Protein AF-0000000083163927 (afdb_homodimer)

Solvent-accessible surface area (backbone atoms only — not comparable to full-atom values): 50917 Å² total; per-residue (Å²): 125,83,74,79,73,72,79,78,76,80,74,76,76,68,68,80,69,87,66,72,46,50,70,82,37,63,66,56,54,50,50,51,51,50,47,44,51,51,42,50,50,48,50,71,71,53,66,42,72,62,49,43,54,48,44,69,64,36,85,58,86,59,86,67,68,75,92,63,55,67,58,75,69,40,95,53,58,53,73,56,50,52,49,21,48,51,41,21,47,73,53,48,18,50,40,69,23,40,57,32,80,82,24,39,57,28,38,50,44,59,57,54,18,76,80,28,66,23,35,36,25,27,51,35,14,37,24,33,41,38,51,32,41,38,70,66,47,82,86,67,58,61,23,60,53,28,40,50,53,11,53,66,33,41,60,62,31,55,76,66,62,44,56,53,51,63,57,26,48,44,50,45,28,52,40,49,55,44,36,33,71,62,87,62,38,62,76,52,45,47,44,48,37,48,46,32,62,46,40,70,52,23,60,75,63,48,71,58,62,15,53,50,40,50,50,49,48,53,53,42,45,50,38,29,59,72,43,70,38,74,41,64,62,84,56,56,74,76,56,44,42,80,74,75,64,88,82,58,77,58,78,45,73,66,47,44,52,52,50,52,50,48,53,38,54,58,44,27,73,74,35,63,32,40,45,22,50,42,26,54,52,51,28,44,50,38,48,43,51,48,16,50,49,47,37,29,73,74,65,68,45,80,68,78,88,53,86,62,56,67,64,56,54,50,51,52,54,52,51,48,51,53,48,53,65,69,66,53,55,77,65,51,43,64,76,41,76,42,72,63,51,92,88,43,83,40,30,44,36,34,57,53,32,66,27,26,50,48,22,53,35,33,45,34,43,27,51,36,57,44,60,75,67,55,48,90,82,62,82,64,76,72,91,40,71,82,70,35,53,63,54,30,23,34,47,40,49,9,35,54,74,52,43,85,50,63,30,44,46,62,67,36,53,60,52,45,49,63,26,50,73,70,54,80,51,65,70,56,48,50,53,53,48,51,48,33,50,48,44,24,58,73,60,22,40,76,32,56,72,55,47,44,54,47,29,52,73,72,70,44,56,86,55,49,68,66,71,73,102,136,79,81,79,77,73,80,77,78,79,74,77,74,68,70,79,68,85,66,71,47,50,69,79,37,65,67,56,52,51,50,49,51,50,47,44,52,49,42,51,52,47,48,72,72,53,66,43,70,62,49,41,54,48,44,70,65,37,83,59,88,56,82,67,69,75,90,64,55,66,58,76,69,42,95,54,61,54,73,58,50,52,50,21,48,50,41,21,48,73,52,50,18,50,41,69,24,38,58,33,81,81,25,39,57,27,38,49,44,58,58,54,18,75,80,27,65,24,34,37,26,26,51,35,12,36,26,32,42,37,50,31,42,38,68,65,47,80,87,66,57,61,22,59,54,27,41,51,53,12,53,66,33,41,60,61,32,54,75,66,62,43,55,54,50,63,58,26,49,44,50,44,28,51,40,49,55,45,36,32,73,62,90,62,37,63,76,53,45,48,44,46,38,50,45,31,60,46,40,70,53,21,60,75,63,48,72,59,62,15,53,50,41,50,50,51,47,52,50,42,46,51,38,29,59,72,42,69,37,73,42,65,61,85,57,56,74,76,56,44,42,81,75,76,62,87,82,58,78,59,78,45,72,64,47,45,51,51,49,52,50,48,51,37,53,58,43,26,74,74,34,66,33,41,44,21,51,42,26,53,52,51,28,44,50,38,47,41,51,47,17,50,49,46,38,28,73,75,67,68,44,81,67,78,88,52,88,62,57,67,65,57,54,52,51,52,54,52,49,50,52,52,48,51,66,69,66,54,54,76,65,51,41,64,76,41,75,42,73,61,52,89,88,45,82,40,31,42,38,34,56,55,31,64,28,27,51,47,22,55,36,32,44,33,43,25,50,35,56,46,61,75,67,54,49,90,82,61,82,63,76,73,92,40,73,82,70,34,54,62,55,30,25,34,44,38,50,9,36,54,74,53,42,84,49,63,30,45,46,62,67,34,52,60,51,44,48,63,27,49,73,69,54,82,50,64,69,55,48,51,54,52,48,50,48,34,51,48,43,23,58,73,59,22,40,77,32,56,72,57,47,44,54,48,30,54,73,75,69,46,56,88,56,49,67,65,71,74,103

Sequence (938 aa):
MHKITQPIGEETFLSPGTDISYTANPRFLELQEELRSALFTAVADSTPKQYLVEALSGPGPTSSPQDVDLFARSPVPKARLIHYLKNWITECAPYLDKFDEARHFGVHIPILAQDSPALFYAILAFSARQTERKAGLRNCHDSLELYQESIRWITPGLQAKDPNVLVTACILAVMELMSVSPQDWRRHVEGCAALFDCFDVNGFSGGHLQAVFWCYVRMELCGVIVSNGAERTVLPLDKWAPAAPAGSGSGTSEDNDERVRGLFLEQSRLTPDMHANWAVYLCAKACDLVCRRTRHLELAEYDTTDPRPFPEQWNRLWDELQYWLEQRPLSMLAVKTNSMRGDQMFPEILFTHRAAISSNQLYHTACMLLLEIKPPTALLALSGHLSSPLWHARRICGISLTNPHSGNLINAIQPLYLAGKLLSHRREQIAVAKLFKFIEETTGWGALWRLRDLEAVWGYETNEILSAIMHKITQPIGEETFLSPGTDISYTANPRFLELQEELRSALFTAVADSTPKQYLVEALSGPGPTSSPQDVDLFARSPVPKARLIHYLKNWITECAPYLDKFDEARHFGVHIPILAQDSPALFYAILAFSARQTERKAGLRNCHDSLELYQESIRWITPGLQAKDPNVLVTACILAVMELMSVSPQDWRRHVEGCAALFDCFDVNGFSGGHLQAVFWCYVRMELCGVIVSNGAERTVLPLDKWAPAAPAGSGSGTSEDNDERVRGLFLEQSRLTPDMHANWAVYLCAKACDLVCRRTRHLELAEYDTTDPRPFPEQWNRLWDELQYWLEQRPLSMLAVKTNSMRGDQMFPEILFTHRAAISSNQLYHTACMLLLEIKPPTALLALSGHLSSPLWHARRICGISLTNPHSGNLINAIQPLYLAGKLLSHRREQIAVAKLFKFIEETTGWGALWRLRDLEAVWGYETNEILSAI

Organism: NCBI:txid41062

Radius of gyration: 30.21 Å; Cα contacts (8 Å, |Δi|>4): 1248; chains: 2; bounding box: 66×120×96 Å

Foldseek 3Di:
DPPPPDPDDPPPPPPPDLQLFCAPPVLVVVLLVLLLVLLVVLLVPDQQAPLLCCLVVDPDPPDQPDPDPLLVPAPDHNVVLVVLLVQLQPFVLLLLCLLPPVSCSNPVQCVLCVRQSLSSLLSSLLSVSQVCLLVVPRPDCRSVRSSNRSSVRLNVCSVVSPSCSLVSLLSNLVSNQLRHPLQPSCSSLLSSLSVCVNNLQACPSDDVSNSSRLSSLLSQLLSLLVCVLQDAGNNDLLSNDDDDPDPPPCPAPVSSVVVVLVVLLVVCVVPVSSLLSVLSSLLSLLSNLSNLVCCCVVVVDDDPPHPDDSLVSLVVSVVSLVVSVVSRDPQLAFPDWDDDDDPRQAIATHHDRSSSLLSLLSSLLSLLSSLVVNDPPDDDVVPDCSSDNLSSLRHLLNSLVNYPSLSSLLSSLSSNLSSLLPDQDPVNLLSSQVSQVVNCNNRSGHRVVSNQVSCVSNVHPRCPSVVVD/DDPPPDPDDPPPPPPPDLQLFCAPPPLVVVLLVLLLVLLVVLLVPDQQAPLLCCLVVDPDPPDQPDPDPLLVPAPDHNVVLVVLLVQLQPFVLLLLCLLPPPSCSNPVQCVLCVRQSLSSLLSSLLSVSQVCLLVVPRPDCRSVRSSNRSSVRLNVCSVVSPSCSLVSLLSNLVSNQLRHPLQPSCSSLLSSLSVCVNNLQACPSDDVSNSSRLSSLLSQLLSLLVCVLADAGNNDLLSRDDDDPPPPPCPAPVSSVVVVLVVLLVVCVVPVSSLLSVLSSLLSVLSNLSNQVCCCVPVVDDDPPHPDDSQVSLVVSVVSLVVSVVSRDPQLAFPDWDDDDDPRQAIATHHDRSSSLLSLLSSLLSLLSSLVVNDPPDDDVVPDCSSDNLSSLRHLLNSLVNYPSLSSLLSSLSSNLSSLLPDQDPVNLLSSQVSQVVNCNNRSGHRVVSNQVSCVSNVHPRCPSVVVD

Nearest PDB structures (foldseek):
  5oqt-assembly1_A  TM=2.067E-01  e=2.408E+00  Geobacillus kaustophilus HTA426
  5a31-assembly1_C  TM=1.896E-01  e=3.058E+00  Homo sapiens
  5oqt-assembly1_A  TM=2.019E-01  e=1.712E+00  Geobacillus kaustophilus HTA426
  6f34-assembly1_A  TM=2.034E-01  e=3.658E+00  Geobacillus kaustophilus HTA426

Secondary structure (DSSP, 8-state):
----------------------TT-HHHHHHHHHHHHHHHHHHHH--HHHHHHHHHS---S--------TTTT-SS-HHHHHHHHHHIIIIIHHHH-TT-TT-IIIIIHHHHHTT-HHHHHHHHHHHHHHHHHHHT-SS--HHHHHHHHHHHTHHHHHHTT-TTHHHHHHHHHHHHHHHS-GGGHHHHHHHHHHHHHHHT--TTS-HHHHHHHHHHHHHHHHHHHHTTTS---SS-GGGSSPPPPTT----SHHHHHHHHHHHHHHHHHH-HHHHHHHHHHHHHHHHHHHHHHHHHHHH-----S--S-HHHHHHHHHHHHHHHHHT--GGGS-SEEE---TT-SS-EEE-SSHHHHHHHHHHHHHHHHHHHT--TT----TTSGGG-HHHHHHHHHHHHHH---HHHHHHTHHHHHHHHTT--SHHHHHHHHHHHHHHHHHH----HHHHHHHHHHHTPPTTHHHHH-/----------------------TT-HHHHHHHHHHHHHHHHHHHH--HHHHHHHHHS---S--------TTTT-SS-HHHHHHHHHHIIIIIHHHH-TT-TT-IIIIIHHHHHTT-HHHHHHHHHHHHHHHHHHHT-SS--HHHHHHHHHHHHHHHHHHTT-TTHHHHHHHHHHHHHHHS-GGGHHHHHHHHHHHHHHHT--TTS-HHHHHHHHHHHHHHHHHHHHTTTS---SS-GGGSSPPPPTT----SHHHHHHHHHHHHHHHHHH-HHHHHHHHHHHHHHHHHHHHHHHHHHHH-----S--S-HHHHHHHHHHHHHHHHHT--GGGS-SEEE---TT-SS-EEE-SSHHHHHHHHHHHHHHHHHHHT--TT----TTSGGG-HHHHHHHHHHHHHH---HHHHHHTHHHHHHHHTT--SHHHHHHHHHHHHHHHHHH----HHHHHHHHHHHTPPTTHHHHH-

InterPro domains:
  IPR021858 Fungal transcription factor [PF11951] (93-196)

pLDDT: mean 88.16, std 16.88, range [20.66, 98.88]

Structure (mmCIF, N/CA/C/O backbone):
data_AF-0000000083163927-model_v1
#
loop_
_entity.id
_entity.type
_entity.pdbx_description
1 polymer 'C6 transcription factor'
#
loop_
_atom_site.group_PDB
_atom_site.id
_atom_site.type_symbol
_atom_site.label_atom_id
_atom_site.label_alt_id
_atom_site.label_comp_id
_atom_site.label_asym_id
_atom_site.label_entity_id
_atom_site.label_seq_id
_atom_site.pdbx_PDB_ins_code
_atom_site.Cartn_x
_atom_site.Cartn_y
_atom_site.Cartn_z
_atom_site.occupancy
_atom_site.B_iso_or_equiv
_atom_site.auth_seq_id
_atom_site.auth_comp_id
_atom_site.auth_asym_id
_atom_site.auth_atom_id
_atom_site.pdbx_PDB_model_num
ATOM 1 N N . MET A 1 1 ? 12.484 -48.812 -53.75 1 23.02 1 MET A N 1
ATOM 2 C CA . MET A 1 1 ? 12.781 -47.531 -54.375 1 23.02 1 MET A CA 1
ATOM 3 C C . MET A 1 1 ? 12.164 -46.375 -53.594 1 23.02 1 MET A C 1
ATOM 5 O O . MET A 1 1 ? 12.477 -45.219 -53.844 1 23.02 1 MET A O 1
ATOM 9 N N . HIS A 1 2 ? 11.062 -46.531 -53.031 1 20.66 2 HIS A N 1
ATOM 10 C CA . HIS A 1 2 ? 10.391 -45.312 -52.656 1 20.66 2 HIS A CA 1
ATOM 11 C C . HIS A 1 2 ? 11.211 -44.5 -51.656 1 20.66 2 HIS A C 1
ATOM 13 O O . HIS A 1 2 ? 11.602 -45.031 -50.625 1 20.66 2 HIS A O 1
ATOM 19 N N . LYS A 1 3 ? 11.891 -43.5 -52.25 1 24.59 3 LYS A N 1
ATOM 20 C CA . LYS A 1 3 ? 12.719 -42.531 -51.531 1 24.59 3 LYS A CA 1
ATOM 21 C C . LYS A 1 3 ? 11.945 -41.875 -50.406 1 24.59 3 LYS A C 1
ATOM 23 O O . LYS A 1 3 ? 10.898 -41.25 -50.625 1 24.59 3 LYS A O 1
ATOM 28 N N . ILE A 1 4 ? 12 -42.469 -49.219 1 23.61 4 ILE A N 1
ATOM 29 C CA . ILE A 1 4 ? 11.375 -41.969 -47.969 1 23.61 4 ILE A CA 1
ATOM 30 C C . ILE A 1 4 ? 11.75 -40.531 -47.75 1 23.61 4 ILE A C 1
ATOM 32 O O . ILE A 1 4 ? 12.914 -40.188 -47.531 1 23.61 4 ILE A O 1
ATOM 36 N N . THR A 1 5 ? 11.172 -39.594 -48.562 1 26.73 5 THR A N 1
ATOM 37 C CA . THR A 1 5 ? 11.422 -38.188 -48.469 1 26.73 5 THR A CA 1
ATOM 38 C C . THR A 1 5 ? 11.188 -37.688 -47.031 1 26.73 5 THR A C 1
ATOM 40 O O . THR A 1 5 ? 10.117 -37.906 -46.469 1 26.73 5 THR A O 1
ATOM 43 N N . GLN A 1 6 ? 12.234 -37.594 -46.25 1 26.44 6 GLN A N 1
ATOM 44 C CA . GLN A 1 6 ? 12.281 -37.125 -44.844 1 26.44 6 GLN A CA 1
ATOM 45 C C . GLN A 1 6 ? 11.625 -35.75 -44.688 1 26.44 6 GLN A C 1
ATOM 47 O O . GLN A 1 6 ? 11.898 -34.844 -45.469 1 26.44 6 GLN A O 1
ATOM 52 N N . PRO A 1 7 ? 10.391 -35.656 -44.188 1 28.66 7 PRO A N 1
ATOM 53 C CA . PRO A 1 7 ? 9.711 -34.375 -44.094 1 28.66 7 PRO A CA 1
ATOM 54 C C . PRO A 1 7 ? 10.594 -33.25 -43.562 1 28.66 7 PRO A C 1
ATOM 56 O O . PRO A 1 7 ? 11.5 -33.531 -42.75 1 28.66 7 PRO A O 1
ATOM 59 N N . ILE A 1 8 ? 10.875 -32.219 -44.312 1 28.83 8 ILE A N 1
ATOM 60 C CA . ILE A 1 8 ? 11.562 -30.953 -44.062 1 28.83 8 ILE A CA 1
ATOM 61 C C . ILE A 1 8 ? 11.094 -30.359 -42.75 1 28.83 8 ILE A C 1
ATOM 63 O O . ILE A 1 8 ? 9.898 -30.344 -42.469 1 28.83 8 ILE A O 1
ATOM 67 N N . GLY A 1 9 ? 11.953 -30.266 -41.812 1 24.75 9 GLY A N 1
ATOM 68 C CA . GLY A 1 9 ? 11.93 -29.734 -40.469 1 24.75 9 GLY A CA 1
ATOM 69 C C . GLY A 1 9 ? 11.266 -28.359 -40.375 1 24.75 9 GLY A C 1
ATOM 70 O O . GLY A 1 9 ? 11.555 -27.484 -41.188 1 24.75 9 GLY A O 1
ATOM 71 N N . GLU A 1 10 ? 9.969 -28.234 -40.031 1 26.66 10 GLU A N 1
ATOM 72 C CA . GLU A 1 10 ? 9.188 -27 -39.875 1 26.66 10 GLU A CA 1
ATOM 73 C C . GLU A 1 10 ? 10 -25.922 -39.188 1 26.66 10 GLU A C 1
ATOM 75 O O . GLU A 1 10 ? 10.469 -26.125 -38.062 1 26.66 10 GLU A O 1
ATOM 80 N N . GLU A 1 11 ? 10.68 -25.047 -39.938 1 28.14 11 GLU A N 1
ATOM 81 C CA . GLU A 1 11 ? 11.242 -23.781 -39.469 1 28.14 11 GLU A CA 1
ATOM 82 C C . GLU A 1 11 ? 10.258 -23.031 -38.562 1 28.14 11 GLU A C 1
ATOM 84 O O . GLU A 1 11 ? 9.156 -22.688 -39 1 28.14 11 GLU A O 1
ATOM 89 N N . THR A 1 12 ? 10.188 -23.281 -37.344 1 29.27 12 THR A N 1
ATOM 90 C CA . THR A 1 12 ? 9.492 -22.453 -36.375 1 29.27 12 THR A CA 1
ATOM 91 C C . THR A 1 12 ? 9.719 -20.969 -36.625 1 29.27 12 THR A C 1
ATOM 93 O O . THR A 1 12 ? 10.852 -20.5 -36.594 1 29.27 12 THR A O 1
ATOM 96 N N . PHE A 1 13 ? 9.039 -20.375 -37.594 1 27.2 13 PHE A N 1
ATOM 97 C CA . PHE A 1 13 ? 8.953 -18.938 -37.812 1 27.2 13 PHE A CA 1
ATOM 98 C C . PHE A 1 13 ? 8.867 -18.172 -36.5 1 27.2 13 PHE A C 1
ATOM 100 O O . PHE A 1 13 ? 7.82 -18.172 -35.844 1 27.2 13 PHE A O 1
ATOM 107 N N . LEU A 1 14 ? 9.977 -17.938 -35.969 1 31.36 14 LEU A N 1
ATOM 108 C CA . LEU A 1 14 ? 10.07 -16.875 -34.969 1 31.36 14 LEU A CA 1
ATOM 109 C C . LEU A 1 14 ? 9.555 -15.547 -35.531 1 31.36 14 LEU A C 1
ATOM 111 O O . LEU A 1 14 ? 10.047 -15.078 -36.562 1 31.36 14 LEU A O 1
ATOM 115 N N . SER A 1 15 ? 8.352 -15.328 -35.594 1 30.78 15 SER A N 1
ATOM 116 C CA . SER A 1 15 ? 7.98 -13.961 -35.969 1 30.78 15 SER A CA 1
ATOM 117 C C . SER A 1 15 ? 9.008 -12.953 -35.469 1 30.78 15 SER A C 1
ATOM 119 O O . SER A 1 15 ? 9.5 -13.07 -34.344 1 30.78 15 SER A O 1
ATOM 121 N N . PRO A 1 16 ? 9.664 -12.219 -36.344 1 34.38 16 PRO A N 1
ATOM 122 C CA . PRO A 1 16 ? 10.578 -11.133 -36 1 34.38 16 PRO A CA 1
ATOM 123 C C . PRO A 1 16 ? 10.023 -10.258 -34.875 1 34.38 16 PRO A C 1
ATOM 125 O O . PRO A 1 16 ? 10.453 -9.117 -34.688 1 34.38 16 PRO A O 1
ATOM 128 N N . GLY A 1 17 ? 8.945 -10.375 -34.375 1 37.5 17 GLY A N 1
ATOM 129 C CA . GLY A 1 17 ? 8.609 -9.367 -33.375 1 37.5 17 GLY A CA 1
ATOM 130 C C . GLY A 1 17 ? 9.711 -9.125 -32.375 1 37.5 17 GLY A C 1
ATOM 131 O O . GLY A 1 17 ? 10.609 -9.953 -32.219 1 37.5 17 GLY A O 1
ATOM 132 N N . THR A 1 18 ? 10.156 -7.793 -32 1 42.97 18 THR A N 1
ATOM 133 C CA . THR A 1 18 ? 11.016 -7.051 -31.094 1 42.97 18 THR A CA 1
ATOM 134 C C . THR A 1 18 ? 11.133 -7.762 -29.75 1 42.97 18 THR A C 1
ATOM 136 O O . THR A 1 18 ? 10.203 -7.734 -28.938 1 42.97 18 THR A O 1
ATOM 139 N N . ASP A 1 19 ? 11.664 -8.914 -29.672 1 51.59 19 ASP A N 1
ATOM 140 C CA . ASP A 1 19 ? 11.695 -9.828 -28.531 1 51.59 19 ASP A CA 1
ATOM 141 C C . ASP A 1 19 ? 12.398 -9.188 -27.344 1 51.59 19 ASP A C 1
ATOM 143 O O . ASP A 1 19 ? 13.609 -8.961 -27.375 1 51.59 19 ASP A O 1
ATOM 147 N N . ILE A 1 20 ? 11.891 -8.266 -26.703 1 57.38 20 ILE A N 1
ATOM 148 C CA . ILE A 1 20 ? 12.281 -7.699 -25.422 1 57.38 20 ILE A CA 1
ATOM 149 C C . ILE A 1 20 ? 12.617 -8.82 -24.438 1 57.38 20 ILE A C 1
ATOM 151 O O . ILE A 1 20 ? 13.164 -8.578 -23.359 1 57.38 20 ILE A O 1
ATOM 155 N N . SER A 1 21 ? 12.562 -10.133 -25.062 1 67.12 21 SER A N 1
ATOM 156 C CA . SER A 1 21 ? 12.867 -11.25 -24.172 1 67.12 21 SER A CA 1
ATOM 157 C C . SER A 1 21 ? 14.359 -11.57 -24.172 1 67.12 21 SER A C 1
ATOM 159 O O . SER A 1 21 ? 15.055 -11.312 -25.156 1 67.12 21 SER A O 1
ATOM 161 N N . TYR A 1 22 ? 14.867 -11.789 -23.047 1 75.56 22 TYR A N 1
ATOM 162 C CA . TYR A 1 22 ? 16.234 -12.234 -22.828 1 75.56 22 TYR A CA 1
ATOM 163 C C . TYR A 1 22 ? 16.422 -13.688 -23.25 1 75.56 22 TYR A C 1
ATOM 165 O O . TYR A 1 22 ? 17.516 -14.242 -23.141 1 75.56 22 TYR A O 1
ATOM 173 N N . THR A 1 23 ? 15.477 -14.289 -23.875 1 74.56 23 THR A N 1
ATOM 174 C CA . THR A 1 23 ? 15.445 -15.727 -24.109 1 74.56 23 THR A CA 1
ATOM 175 C C . THR A 1 23 ? 16.625 -16.156 -24.969 1 74.56 23 THR A C 1
ATOM 177 O O . THR A 1 23 ? 17.219 -17.219 -24.719 1 74.56 23 THR A O 1
ATOM 180 N N . ALA A 1 24 ? 17.031 -15.391 -25.844 1 79.06 24 ALA A N 1
ATOM 181 C CA . ALA A 1 24 ? 18.094 -15.812 -26.75 1 79.06 24 ALA A CA 1
ATOM 182 C C . ALA A 1 24 ? 19.344 -14.961 -26.562 1 79.06 24 ALA A C 1
ATOM 184 O O . ALA A 1 24 ? 20.266 -15.023 -27.375 1 79.06 24 ALA A O 1
ATOM 185 N N . ASN A 1 25 ? 19.391 -14.211 -25.5 1 84.69 25 ASN A N 1
ATOM 186 C CA . ASN A 1 25 ? 20.562 -13.391 -25.234 1 84.69 25 ASN A CA 1
ATOM 187 C C . ASN A 1 25 ? 21.703 -14.219 -24.641 1 84.69 25 ASN A C 1
ATOM 189 O O . ASN A 1 25 ? 21.609 -14.727 -23.531 1 84.69 25 ASN A O 1
ATOM 193 N N . PRO A 1 26 ? 22.812 -14.367 -25.359 1 88.75 26 PRO A N 1
ATOM 194 C CA . PRO A 1 26 ? 23.875 -15.266 -24.906 1 88.75 26 PRO A CA 1
ATOM 195 C C . PRO A 1 26 ? 24.484 -14.852 -23.562 1 88.75 26 PRO A C 1
ATOM 197 O O . PRO A 1 26 ? 24.781 -15.711 -22.734 1 88.75 26 PRO A O 1
ATOM 200 N N . ARG A 1 27 ? 24.703 -13.602 -23.438 1 90.44 27 ARG A N 1
ATOM 201 C CA . ARG A 1 27 ? 25.281 -13.141 -22.172 1 90.44 27 ARG A CA 1
ATOM 202 C C . ARG A 1 27 ? 24.344 -13.43 -21.016 1 90.44 27 ARG A C 1
ATOM 204 O O . ARG A 1 27 ? 24.781 -13.836 -19.938 1 90.44 27 ARG A O 1
ATOM 211 N N . PHE A 1 28 ? 23.141 -13.18 -21.219 1 91.19 28 PHE A N 1
ATOM 212 C CA . PHE A 1 28 ? 22.141 -13.469 -20.188 1 91.19 28 PHE A CA 1
ATOM 213 C C . PHE A 1 28 ? 22.156 -14.945 -19.812 1 91.19 28 PHE A C 1
ATOM 215 O O . PHE A 1 28 ? 22.125 -15.289 -18.641 1 91.19 28 PHE A O 1
ATOM 222 N N . LEU A 1 29 ? 22.219 -15.789 -20.766 1 89.88 29 LEU A N 1
ATOM 223 C CA . LEU A 1 29 ? 22.234 -17.234 -20.547 1 89.88 29 LEU A CA 1
ATOM 224 C C . LEU A 1 29 ? 23.484 -17.656 -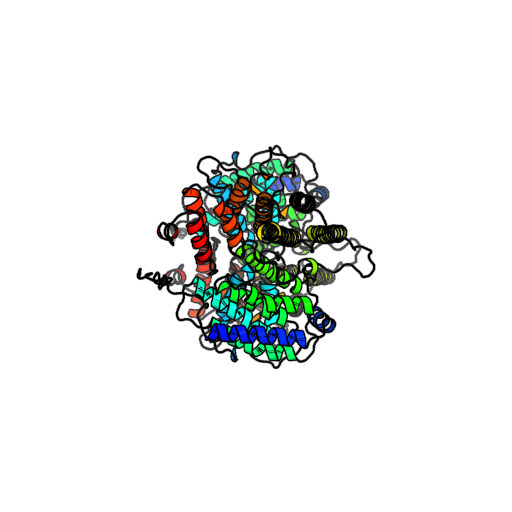19.781 1 89.88 29 LEU A C 1
ATOM 226 O O . LEU A 1 29 ? 23.406 -18.5 -18.875 1 89.88 29 LEU A O 1
ATOM 230 N N . GLU A 1 30 ? 24.531 -17.062 -20.141 1 93.12 30 GLU A N 1
ATOM 231 C CA . GLU A 1 30 ? 25.781 -17.328 -19.438 1 93.12 30 GLU A CA 1
ATOM 232 C C . GLU A 1 30 ? 25.688 -16.938 -17.953 1 93.12 30 GLU A C 1
ATOM 234 O O . GLU A 1 30 ? 26.125 -17.688 -17.078 1 93.12 30 GLU A O 1
ATOM 239 N N . LEU A 1 31 ? 25.172 -15.812 -17.734 1 92.94 31 LEU A N 1
ATOM 240 C CA . LEU A 1 31 ? 25.031 -15.305 -16.359 1 92.94 31 LEU A CA 1
ATOM 241 C C . LEU A 1 31 ? 24.078 -16.172 -15.555 1 92.94 31 LEU A C 1
ATOM 243 O O . LEU A 1 31 ? 24.297 -16.406 -14.367 1 92.94 31 LEU A O 1
ATOM 247 N N . GLN A 1 32 ? 23.078 -16.641 -16.156 1 90.62 32 GLN A N 1
ATOM 248 C CA . GLN A 1 32 ? 22.141 -17.547 -15.492 1 90.62 32 GLN A CA 1
ATOM 249 C C . GLN A 1 32 ? 22.844 -18.812 -15.008 1 90.62 32 GLN A C 1
ATOM 251 O O . GLN A 1 32 ? 22.594 -19.281 -13.898 1 90.62 32 GLN A O 1
ATOM 256 N N . GLU A 1 33 ? 23.641 -19.312 -15.875 1 91.81 33 GLU A N 1
ATOM 257 C CA . GLU A 1 33 ? 24.391 -20.516 -15.516 1 91.81 33 GLU A CA 1
ATOM 258 C C . GLU A 1 33 ? 25.375 -20.234 -14.375 1 91.81 33 GLU A C 1
ATOM 260 O O . GLU A 1 33 ? 25.594 -21.078 -13.516 1 91.81 33 GLU A O 1
ATOM 265 N N . GLU A 1 34 ? 25.953 -19.109 -14.461 1 92.31 34 GLU A N 1
ATOM 266 C CA . GLU A 1 34 ? 26.859 -18.719 -13.391 1 92.31 34 GLU A CA 1
ATOM 267 C C . GLU A 1 34 ? 26.141 -18.609 -12.055 1 92.31 34 GLU A C 1
ATOM 269 O O . GLU A 1 34 ? 26.641 -19.062 -11.031 1 92.31 34 GLU A O 1
ATOM 274 N N . LEU A 1 35 ? 25.031 -17.984 -12.078 1 92.25 35 LEU A N 1
ATOM 275 C CA . LEU A 1 35 ? 24.234 -17.844 -10.867 1 92.25 35 LEU A CA 1
ATOM 276 C C . LEU A 1 35 ? 23.844 -19.219 -10.328 1 92.25 35 LEU A C 1
ATOM 278 O O . LEU A 1 35 ? 24.016 -19.5 -9.141 1 92.25 35 LEU A O 1
ATOM 282 N N . ARG A 1 36 ? 23.344 -20.047 -11.18 1 90.69 36 ARG A N 1
ATOM 283 C CA . ARG A 1 36 ? 22.938 -21.391 -10.789 1 90.69 36 ARG A CA 1
ATOM 284 C C . ARG A 1 36 ? 24.078 -22.156 -10.156 1 90.69 36 ARG A C 1
ATOM 286 O O . ARG A 1 36 ? 23.922 -22.75 -9.078 1 90.69 36 ARG A O 1
ATOM 293 N N . SER A 1 37 ? 25.188 -22.094 -10.773 1 90.25 37 SER A N 1
ATOM 294 C CA . SER A 1 37 ? 26.375 -22.797 -10.266 1 90.25 37 SER A CA 1
ATOM 295 C C . SER A 1 37 ? 26.781 -22.266 -8.891 1 90.25 37 SER A C 1
ATOM 297 O O . SER A 1 37 ? 27.141 -23.047 -8.008 1 90.25 37 SER A O 1
ATOM 299 N N . ALA A 1 38 ? 26.766 -21 -8.766 1 89.19 38 ALA A N 1
ATOM 300 C CA . ALA A 1 38 ? 27.125 -20.375 -7.496 1 89.19 38 ALA A CA 1
ATOM 301 C C . ALA A 1 38 ? 26.188 -20.828 -6.379 1 89.19 38 ALA A C 1
ATOM 303 O O . ALA A 1 38 ? 26.625 -21.094 -5.254 1 89.19 38 ALA A O 1
ATOM 304 N N . LEU A 1 39 ? 24.938 -20.938 -6.609 1 88.75 39 LEU A N 1
ATOM 305 C CA . LEU A 1 39 ? 23.953 -21.297 -5.602 1 88.75 39 LEU A CA 1
ATOM 306 C C . LEU A 1 39 ? 24.125 -22.75 -5.18 1 88.75 39 LEU A C 1
ATOM 308 O O . LEU A 1 39 ? 24.062 -23.062 -3.988 1 88.75 39 LEU A O 1
ATOM 312 N N . PHE A 1 40 ? 24.391 -23.594 -6.082 1 89 40 PHE A N 1
ATOM 313 C CA . PHE A 1 40 ? 24.547 -25 -5.754 1 89 40 PHE A CA 1
ATOM 314 C C . PHE A 1 40 ? 25.859 -25.234 -5.008 1 89 40 PHE A C 1
ATOM 316 O O . PHE A 1 40 ? 25.938 -26.094 -4.129 1 89 40 PHE A O 1
ATOM 323 N N . THR A 1 41 ? 26.781 -24.484 -5.418 1 83.62 41 THR A N 1
ATOM 324 C CA . THR A 1 41 ? 28.047 -24.562 -4.676 1 83.62 41 THR A CA 1
ATOM 325 C C . THR A 1 41 ? 27.844 -24.109 -3.23 1 83.62 41 THR A C 1
ATOM 327 O O . THR A 1 41 ? 28.391 -24.719 -2.307 1 83.62 41 THR A O 1
ATOM 330 N N . ALA A 1 42 ? 27.125 -23.062 -3.047 1 81.81 42 ALA A N 1
ATOM 331 C CA . ALA A 1 42 ? 26.828 -22.562 -1.706 1 81.81 42 ALA A CA 1
ATOM 332 C C . ALA A 1 42 ? 26.109 -23.609 -0.87 1 81.81 42 ALA A C 1
ATOM 334 O O . ALA A 1 42 ? 26.406 -23.781 0.318 1 81.81 42 ALA A O 1
ATOM 335 N N . VAL A 1 43 ? 25.203 -24.328 -1.399 1 84.62 43 VAL A N 1
ATOM 336 C CA . VAL A 1 43 ? 24.438 -25.359 -0.716 1 84.62 43 VAL A CA 1
ATOM 337 C C . VAL A 1 43 ? 25.359 -26.516 -0.33 1 84.62 43 VAL A C 1
ATOM 339 O O . VAL A 1 43 ? 25.266 -27.047 0.779 1 84.62 43 VAL A O 1
ATOM 342 N N . ALA A 1 44 ? 26.172 -26.797 -1.25 1 83.62 44 ALA A N 1
ATOM 343 C CA . ALA A 1 44 ? 27.094 -27.906 -1.005 1 83.62 44 ALA A CA 1
ATOM 344 C C . ALA A 1 44 ? 28.047 -27.578 0.139 1 83.62 44 ALA A C 1
ATOM 346 O O . ALA A 1 44 ? 28.422 -28.453 0.915 1 83.62 44 ALA A O 1
ATOM 347 N N . ASP A 1 45 ? 28.406 -26.328 0.299 1 77.12 45 ASP A N 1
ATOM 348 C CA . ASP A 1 45 ? 29.406 -25.906 1.27 1 77.12 45 ASP A CA 1
ATOM 349 C C . ASP A 1 45 ? 28.766 -25.562 2.607 1 77.12 45 ASP A C 1
ATOM 351 O O . ASP A 1 45 ? 29.469 -25.328 3.6 1 77.12 45 ASP A O 1
ATOM 355 N N . SER A 1 46 ? 27.484 -25.328 2.619 1 72.56 46 SER A N 1
ATOM 356 C CA . SER A 1 46 ? 26.828 -24.781 3.807 1 72.56 46 SER A CA 1
ATOM 357 C C . SER A 1 46 ? 26.312 -25.891 4.715 1 72.56 46 SER A C 1
ATOM 359 O O . SER A 1 46 ? 25.984 -26.984 4.246 1 72.56 46 SER A O 1
ATOM 361 N N . THR A 1 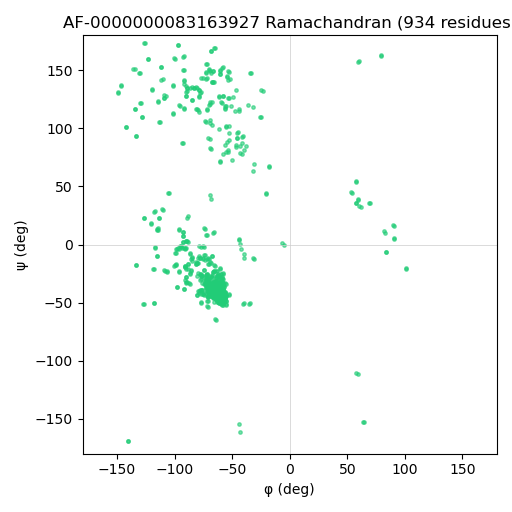47 ? 26.484 -25.609 6.141 1 61.97 47 THR A N 1
ATOM 362 C CA . THR A 1 47 ? 25.766 -26.375 7.152 1 61.97 47 THR A CA 1
ATOM 363 C C . THR A 1 47 ? 24.5 -25.641 7.59 1 61.97 47 THR A C 1
ATOM 365 O O . THR A 1 47 ? 24.547 -24.438 7.848 1 61.97 47 THR A O 1
ATOM 368 N N . PRO A 1 48 ? 23.203 -26.219 7.426 1 58.53 48 PRO A N 1
ATOM 369 C CA . PRO A 1 48 ? 21.891 -25.609 7.59 1 58.53 48 PRO A CA 1
ATOM 370 C C . PRO A 1 48 ? 21.812 -24.672 8.789 1 58.53 48 PRO A C 1
ATOM 372 O O . PRO A 1 48 ? 21.188 -23.609 8.719 1 58.53 48 PRO A O 1
ATOM 375 N N . LYS A 1 49 ? 22.172 -25 9.938 1 55.47 49 LYS A N 1
ATOM 376 C CA . LYS A 1 49 ? 21.875 -24.375 11.227 1 55.47 49 LYS A CA 1
ATOM 377 C C . LYS A 1 49 ? 22.516 -22.984 11.32 1 55.47 49 LYS A C 1
ATOM 379 O O . LYS A 1 49 ? 21.906 -22.062 11.844 1 55.47 49 LYS A O 1
ATOM 384 N N . GLN A 1 50 ? 23.594 -22.781 10.773 1 56.34 50 GLN A N 1
ATOM 385 C CA . GLN A 1 50 ? 24.375 -21.562 11.023 1 56.34 50 GLN A CA 1
ATOM 386 C C . GLN A 1 50 ? 23.828 -20.391 10.219 1 56.34 50 GLN A C 1
ATOM 388 O O . GLN A 1 50 ? 23.797 -19.25 10.711 1 56.34 50 GLN A O 1
ATOM 393 N N . TYR A 1 51 ? 23.172 -20.547 9.148 1 53.97 51 TYR A N 1
ATOM 394 C CA . TYR A 1 51 ? 22.734 -19.469 8.273 1 53.97 51 TYR A CA 1
ATOM 395 C C . TYR A 1 51 ? 21.5 -18.781 8.836 1 53.97 51 TYR A C 1
ATOM 397 O O . TYR A 1 51 ? 21.406 -17.547 8.82 1 53.97 51 TYR A O 1
ATOM 405 N N . LEU A 1 52 ? 20.609 -19.641 9.336 1 56.91 52 LEU A N 1
ATOM 406 C CA . LEU A 1 52 ? 19.328 -19.094 9.797 1 56.91 52 LEU A CA 1
ATOM 407 C C . LEU A 1 52 ? 19.547 -18.188 11.008 1 56.91 52 LEU A C 1
ATOM 409 O O . LEU A 1 52 ? 18.906 -17.141 11.117 1 56.91 52 LEU A O 1
ATOM 413 N N . VAL A 1 53 ? 20.391 -18.672 11.836 1 53.72 53 VAL A N 1
ATOM 414 C CA . VAL A 1 53 ? 20.656 -17.891 13.039 1 53.72 53 VAL A CA 1
ATOM 415 C C . VAL A 1 53 ? 21.219 -16.531 12.664 1 53.72 53 VAL A C 1
ATOM 417 O O . VAL A 1 53 ? 20.812 -15.508 13.234 1 53.72 53 VAL A O 1
ATOM 420 N N . GLU A 1 54 ? 21.984 -16.562 11.68 1 56.28 54 GLU A N 1
ATOM 421 C CA . GLU A 1 54 ? 22.625 -15.312 11.273 1 56.28 54 GLU A CA 1
ATOM 422 C C . GLU A 1 54 ? 21.656 -14.422 10.508 1 56.28 54 GLU A C 1
ATOM 424 O O . GLU A 1 54 ? 21.656 -13.203 10.672 1 56.28 54 GLU A O 1
ATOM 429 N N . ALA A 1 55 ? 20.859 -15.055 9.688 1 56.31 55 ALA A N 1
ATOM 430 C CA . ALA A 1 55 ? 19.906 -14.312 8.875 1 56.31 55 ALA A CA 1
ATOM 431 C C . ALA A 1 55 ? 18.828 -13.664 9.75 1 56.31 55 ALA A C 1
ATOM 433 O O . ALA A 1 55 ? 18.406 -12.539 9.484 1 56.31 55 ALA A O 1
ATOM 434 N N . LEU A 1 56 ? 18.406 -14.461 10.844 1 55.34 56 LEU A N 1
ATOM 435 C CA . LEU A 1 56 ? 17.344 -13.977 11.719 1 55.34 56 LEU A CA 1
ATOM 436 C C . LEU A 1 56 ? 17.891 -12.977 12.727 1 55.34 56 LEU A C 1
ATOM 438 O O . LEU A 1 56 ? 17.141 -12.125 13.227 1 55.34 56 LEU A O 1
ATOM 442 N N . SER A 1 57 ? 19.156 -13.312 13.25 1 52.25 57 SER A N 1
ATOM 443 C CA . SER A 1 57 ? 19.734 -12.445 14.281 1 52.25 57 SER A CA 1
ATOM 444 C C . SER A 1 57 ? 20.062 -11.062 13.719 1 52.25 57 SER A C 1
ATOM 446 O O . SER A 1 57 ? 20.328 -10.125 14.469 1 52.25 57 SER A O 1
ATOM 448 N N . GLY A 1 58 ? 19.656 -10.82 12.648 1 49.47 58 GLY A N 1
ATOM 449 C CA . GLY A 1 58 ? 19.953 -9.531 12.039 1 49.47 58 GLY A CA 1
ATOM 450 C C . GLY A 1 58 ? 21.438 -9.273 11.875 1 49.47 58 GLY A C 1
ATOM 451 O O . GLY A 1 58 ? 22.266 -10.062 12.336 1 49.47 58 GLY A O 1
ATOM 452 N N . PRO A 1 59 ? 21.906 -8.438 11.016 1 43.62 59 PRO A N 1
ATOM 453 C CA . PRO A 1 59 ? 23.344 -8.188 10.883 1 43.62 59 PRO A CA 1
ATOM 454 C C . PRO A 1 59 ? 24.031 -7.98 12.234 1 43.62 59 PRO A C 1
ATOM 456 O O . PRO A 1 59 ? 23.562 -7.188 13.055 1 43.62 59 PRO A O 1
ATOM 459 N N . GLY A 1 60 ? 24.406 -9.008 12.898 1 38.56 60 GLY A N 1
ATOM 460 C CA . GLY A 1 60 ? 25.344 -8.672 13.961 1 38.56 60 GLY A CA 1
ATOM 461 C C . GLY A 1 60 ? 26.266 -7.527 13.609 1 38.56 60 GLY A C 1
ATOM 462 O O . GLY A 1 60 ? 26.344 -7.125 12.445 1 38.56 60 GLY A O 1
ATOM 463 N N . PRO A 1 61 ? 26.656 -6.703 14.695 1 37.75 61 PRO A N 1
ATOM 464 C CA . PRO A 1 61 ? 27.656 -5.656 14.438 1 37.75 61 PRO A CA 1
ATOM 465 C C . PRO A 1 61 ? 28.766 -6.121 13.508 1 37.75 61 PRO A C 1
ATOM 467 O O . PRO A 1 61 ? 29.844 -5.504 13.461 1 37.75 61 PRO A O 1
ATOM 470 N N . THR A 1 62 ? 28.844 -7.426 13.25 1 38.78 62 THR A N 1
ATOM 471 C CA . THR A 1 62 ? 30.141 -7.715 12.648 1 38.78 62 THR A CA 1
ATOM 472 C C . THR A 1 62 ? 30.484 -6.672 11.594 1 38.78 62 THR A C 1
ATOM 474 O O . THR A 1 62 ? 29.672 -5.812 11.266 1 38.78 62 THR A O 1
ATOM 477 N N . SER A 1 63 ? 31.5 -7.316 10.523 1 37.62 63 SER A N 1
ATOM 478 C CA . SER A 1 63 ? 32.344 -6.535 9.609 1 37.62 63 SER A CA 1
ATOM 479 C C . SER A 1 63 ? 31.484 -5.598 8.758 1 37.62 63 SER A C 1
ATOM 481 O O . SER A 1 63 ? 30.516 -6.027 8.125 1 37.62 63 SER A O 1
ATOM 483 N N . SER A 1 64 ? 31.188 -4.453 9.258 1 39.88 64 SER A N 1
ATOM 484 C CA . SER A 1 64 ? 30.797 -3.305 8.445 1 39.88 64 SER A CA 1
ATOM 485 C C . SER A 1 64 ? 31.203 -3.5 6.984 1 39.88 64 SER A C 1
ATOM 487 O O . SER A 1 64 ? 32.375 -3.578 6.668 1 39.88 64 SER A O 1
ATOM 489 N N . PRO A 1 65 ? 30.672 -4.395 6.254 1 41.75 65 PRO A N 1
ATOM 490 C CA . PRO A 1 65 ? 31.297 -4.266 4.938 1 41.75 65 PRO A CA 1
ATOM 491 C C . PRO A 1 65 ? 31.828 -2.861 4.676 1 41.75 65 PRO A C 1
ATOM 493 O O . PRO A 1 65 ? 31.359 -1.892 5.277 1 41.75 65 PRO A O 1
ATOM 496 N N . GLN A 1 66 ? 33.094 -2.707 4.172 1 45.5 66 GLN A N 1
ATOM 497 C CA . GLN A 1 66 ? 33.781 -1.562 3.562 1 45.5 66 GLN A CA 1
ATOM 498 C C . GLN A 1 66 ? 32.75 -0.598 2.945 1 45.5 66 GLN A C 1
ATOM 500 O O . GLN A 1 66 ? 31.766 -1.025 2.355 1 45.5 66 GLN A O 1
ATOM 505 N N . ASP A 1 67 ? 32.562 0.62 3.547 1 59.44 67 ASP A N 1
ATOM 506 C CA . ASP A 1 67 ? 31.969 1.863 3.059 1 59.44 67 ASP A CA 1
ATOM 507 C C . ASP A 1 67 ? 31.969 1.908 1.532 1 59.44 67 ASP A C 1
ATOM 509 O O . ASP A 1 67 ? 32.812 2.578 0.925 1 59.44 67 ASP A O 1
ATOM 513 N N . VAL A 1 68 ? 31.609 0.78 0.922 1 69.44 68 VAL A N 1
ATOM 514 C CA . VAL A 1 68 ? 31.562 0.826 -0.536 1 69.44 68 VAL A CA 1
ATOM 515 C C . VAL A 1 68 ? 30.359 1.654 -0.983 1 69.44 68 VAL A C 1
ATOM 517 O O . VAL A 1 68 ? 29.219 1.403 -0.555 1 69.44 68 VAL A O 1
ATOM 520 N N . ASP A 1 69 ? 30.688 2.615 -1.577 1 83.94 69 ASP A N 1
ATOM 521 C CA . ASP A 1 69 ? 29.641 3.389 -2.252 1 83.94 69 ASP A CA 1
ATOM 522 C C . ASP A 1 69 ? 29.094 2.631 -3.457 1 83.94 69 ASP A C 1
ATOM 524 O O . ASP A 1 69 ? 29.641 2.719 -4.559 1 83.94 69 ASP A O 1
ATOM 528 N N . LEU A 1 70 ? 28.047 1.856 -3.254 1 89.06 70 LEU A N 1
ATOM 529 C CA . LEU A 1 70 ? 27.469 0.982 -4.262 1 89.06 70 LEU A CA 1
ATOM 530 C C . LEU A 1 70 ? 27 1.784 -5.469 1 89.06 70 LEU A C 1
ATOM 532 O O . LEU A 1 70 ? 26.969 1.271 -6.59 1 89.06 70 LEU A O 1
ATOM 536 N N . PHE A 1 71 ? 26.703 3.002 -5.254 1 86.19 71 PHE A N 1
ATOM 537 C CA . PHE A 1 71 ? 26.266 3.857 -6.352 1 86.19 71 PHE A CA 1
ATOM 538 C C . PHE A 1 71 ? 27.453 4.27 -7.215 1 86.19 71 PHE A C 1
ATOM 540 O O . PHE A 1 71 ? 27.344 4.309 -8.445 1 86.19 71 PHE A O 1
ATOM 547 N N . ALA A 1 72 ? 28.5 4.527 -6.516 1 84.94 72 ALA A N 1
ATOM 548 C CA . ALA A 1 72 ? 29.688 4.98 -7.23 1 84.94 72 ALA A CA 1
ATOM 549 C C . ALA A 1 72 ? 30.328 3.836 -8.008 1 84.94 72 ALA A C 1
ATOM 551 O O . ALA A 1 72 ? 30.906 4.051 -9.078 1 84.94 72 ALA A O 1
ATOM 552 N N . ARG A 1 73 ? 30.172 2.645 -7.641 1 87.75 73 ARG A N 1
ATOM 553 C CA . ARG A 1 73 ? 30.828 1.486 -8.242 1 87.75 73 ARG A CA 1
ATOM 554 C C . ARG A 1 73 ? 29.969 0.894 -9.359 1 87.75 73 ARG A C 1
ATOM 556 O O . ARG A 1 73 ? 30.438 0.041 -10.117 1 87.75 73 ARG A O 1
ATOM 563 N N . SER A 1 74 ? 28.891 1.406 -9.516 1 90.12 74 SER A N 1
ATOM 564 C CA . SER A 1 74 ? 27.938 0.826 -10.461 1 90.12 74 SER A CA 1
ATOM 565 C C . SER A 1 74 ? 28.328 1.131 -11.898 1 90.12 74 SER A C 1
ATOM 567 O O . SER A 1 74 ? 28.844 2.209 -12.195 1 90.12 74 SER A O 1
ATOM 569 N N . PRO A 1 75 ? 28.094 0.166 -12.805 1 90.88 75 PRO A N 1
ATOM 570 C CA . PRO A 1 75 ? 28.297 0.403 -14.242 1 90.88 75 PRO A CA 1
ATOM 571 C C . PRO A 1 75 ? 27.25 1.346 -14.836 1 90.88 75 PRO A C 1
ATOM 573 O O . PRO A 1 75 ? 27.422 1.843 -15.945 1 90.88 75 PRO A O 1
ATOM 576 N N . VAL A 1 76 ? 26.141 1.548 -14.117 1 94.94 76 VAL A N 1
ATOM 577 C CA . VAL A 1 76 ? 25.062 2.428 -14.531 1 94.94 76 VAL A CA 1
ATOM 578 C C . VAL A 1 76 ? 25.156 3.76 -13.789 1 94.94 76 VAL A C 1
ATOM 580 O O . VAL A 1 76 ? 25.469 3.791 -12.602 1 94.94 76 VAL A O 1
ATOM 583 N N . PRO A 1 77 ? 24.938 4.832 -14.562 1 93.62 77 PRO A N 1
ATOM 584 C CA . PRO A 1 77 ? 25.031 6.148 -13.93 1 93.62 77 PRO A CA 1
ATOM 585 C C . PRO A 1 77 ? 24.141 6.277 -12.703 1 93.62 77 PRO A C 1
ATOM 587 O O . PRO A 1 77 ? 23.031 5.75 -12.688 1 93.62 77 PRO A O 1
ATOM 590 N N . LYS A 1 78 ? 24.609 7.07 -11.805 1 90.75 78 LYS A N 1
ATOM 591 C CA . LYS A 1 78 ? 23.984 7.238 -10.492 1 90.75 78 LYS A CA 1
ATOM 592 C C . LYS A 1 78 ? 22.547 7.719 -10.633 1 90.75 78 LYS A C 1
ATOM 594 O O . LYS A 1 78 ? 21.656 7.242 -9.922 1 90.75 78 LYS A O 1
ATOM 599 N N . ALA A 1 79 ? 22.297 8.672 -11.492 1 89 79 ALA A N 1
ATOM 600 C CA . ALA A 1 79 ? 20.953 9.234 -11.664 1 89 79 ALA A CA 1
ATOM 601 C C . ALA A 1 79 ? 19.953 8.148 -12.07 1 89 79 ALA A C 1
ATOM 603 O O . ALA A 1 79 ? 18.812 8.141 -11.602 1 89 79 ALA A O 1
ATOM 604 N N . ARG A 1 80 ? 20.344 7.23 -12.906 1 95.12 80 ARG A N 1
ATOM 605 C CA . ARG A 1 80 ? 19.469 6.145 -13.336 1 95.12 80 ARG A CA 1
ATOM 606 C C . ARG A 1 80 ? 19.281 5.121 -12.219 1 95.12 80 ARG A C 1
ATOM 608 O O . ARG A 1 80 ? 18.203 4.547 -12.086 1 95.12 80 ARG A O 1
ATOM 615 N N . LEU A 1 81 ? 20.328 4.934 -11.445 1 96 81 LEU A N 1
ATOM 616 C CA . LEU A 1 81 ? 20.219 4.02 -10.312 1 96 81 LEU A CA 1
ATOM 617 C C . LEU A 1 81 ? 19.156 4.508 -9.328 1 96 81 LEU A C 1
ATOM 619 O O . LEU A 1 81 ? 18.359 3.713 -8.828 1 96 81 LEU A O 1
ATOM 623 N N . ILE A 1 82 ? 19.188 5.77 -9.102 1 93.12 82 ILE A N 1
ATOM 624 C CA . ILE A 1 82 ? 18.219 6.359 -8.195 1 93.12 82 ILE A CA 1
ATOM 625 C C . ILE A 1 82 ? 16.812 6.203 -8.773 1 93.12 82 ILE A C 1
ATOM 627 O O . ILE A 1 82 ? 15.859 5.902 -8.039 1 93.12 82 ILE A O 1
ATOM 631 N N . HIS A 1 83 ? 16.719 6.383 -10.031 1 95.62 83 HIS A N 1
ATOM 632 C CA . HIS A 1 83 ? 15.438 6.18 -10.711 1 95.62 83 HIS A CA 1
ATOM 633 C C . HIS A 1 83 ? 14.953 4.746 -10.547 1 95.62 83 HIS A C 1
ATOM 635 O O . HIS A 1 83 ? 13.773 4.516 -10.25 1 95.62 83 HIS A O 1
ATOM 641 N N . TYR A 1 84 ? 15.836 3.801 -10.727 1 97.69 84 TYR A N 1
ATOM 642 C CA . TYR A 1 84 ? 15.469 2.396 -10.594 1 97.69 84 TYR A CA 1
ATOM 643 C C . TYR A 1 84 ? 15.094 2.064 -9.156 1 97.69 84 TYR A C 1
ATOM 645 O O . TYR A 1 84 ? 14.203 1.248 -8.914 1 97.69 84 TYR A O 1
ATOM 653 N N . LEU A 1 85 ? 15.82 2.654 -8.242 1 97.5 85 LEU A N 1
ATOM 654 C CA . LEU A 1 85 ? 15.492 2.418 -6.84 1 97.5 85 LEU A CA 1
ATOM 655 C C . LEU A 1 85 ? 14.102 2.961 -6.504 1 97.5 85 LEU A C 1
ATOM 657 O O . LEU A 1 85 ? 13.32 2.301 -5.816 1 97.5 85 LEU A O 1
ATOM 661 N N . LYS A 1 86 ? 13.812 4.141 -6.996 1 96.5 86 LYS A N 1
ATOM 662 C CA . LYS A 1 86 ? 12.477 4.715 -6.832 1 96.5 86 LYS A CA 1
ATOM 663 C C . LYS A 1 86 ? 11.414 3.82 -7.461 1 96.5 86 LYS A C 1
ATOM 665 O O . LYS A 1 86 ? 10.367 3.568 -6.855 1 96.5 86 LYS A O 1
ATOM 670 N N . ASN A 1 87 ? 11.695 3.391 -8.609 1 97.81 87 ASN A N 1
ATOM 671 C CA . ASN A 1 87 ? 10.781 2.502 -9.32 1 97.81 87 ASN A CA 1
ATOM 672 C C . ASN A 1 87 ? 10.594 1.186 -8.57 1 97.81 87 ASN A C 1
ATOM 674 O O . ASN A 1 87 ? 9.492 0.63 -8.555 1 97.81 87 ASN A O 1
ATOM 678 N N . TRP A 1 88 ? 11.68 0.667 -8.008 1 98.44 88 TRP A N 1
ATOM 679 C CA . TRP A 1 88 ? 11.555 -0.537 -7.191 1 98.44 88 TRP A CA 1
ATOM 680 C C . TRP A 1 88 ? 10.547 -0.329 -6.062 1 98.44 88 TRP A C 1
ATOM 682 O O . TRP A 1 88 ? 9.648 -1.153 -5.863 1 98.44 88 TRP A O 1
ATOM 692 N N . ILE A 1 89 ? 10.664 0.778 -5.426 1 97.12 89 ILE A N 1
ATOM 693 C CA . ILE A 1 89 ? 9.883 1.053 -4.223 1 97.12 89 ILE A CA 1
ATOM 694 C C . ILE A 1 89 ? 8.43 1.313 -4.602 1 97.12 89 ILE A C 1
ATOM 696 O O . ILE A 1 89 ? 7.512 0.824 -3.938 1 97.12 89 ILE A O 1
ATOM 700 N N . THR A 1 90 ? 8.188 1.967 -5.703 1 95.62 90 THR A N 1
ATOM 701 C CA . THR A 1 90 ? 6.852 2.471 -6 1 95.62 90 THR A CA 1
ATOM 702 C C . THR A 1 90 ? 6.094 1.5 -6.902 1 95.62 90 THR A C 1
ATOM 704 O O . THR A 1 90 ? 4.863 1.456 -6.883 1 95.62 90 THR A O 1
ATOM 707 N N . GLU A 1 91 ? 6.859 0.688 -7.629 1 96.88 91 GLU A N 1
ATOM 708 C CA . GLU A 1 91 ? 6.184 -0.098 -8.656 1 96.88 91 GLU A CA 1
ATOM 709 C C . GLU A 1 91 ? 6.5 -1.584 -8.516 1 96.88 91 GLU A C 1
ATOM 711 O O . GLU A 1 91 ? 5.59 -2.408 -8.391 1 96.88 91 GLU A O 1
ATOM 716 N N . CYS A 1 92 ? 7.742 -1.935 -8.422 1 98.19 92 CYS A N 1
ATOM 717 C CA . CYS A 1 92 ? 8.148 -3.332 -8.523 1 98.19 92 CYS A CA 1
ATOM 718 C C . CYS A 1 92 ? 7.848 -4.086 -7.238 1 98.19 92 CYS A C 1
ATOM 720 O O . CYS A 1 92 ? 7.27 -5.172 -7.27 1 98.19 92 CYS A O 1
ATOM 722 N N . ALA A 1 93 ? 8.289 -3.482 -6.156 1 98.31 93 ALA A N 1
ATOM 723 C CA . ALA A 1 93 ? 8.148 -4.16 -4.867 1 98.31 93 ALA A CA 1
ATOM 724 C C . ALA A 1 93 ? 6.684 -4.473 -4.57 1 98.31 93 ALA A C 1
ATOM 726 O O . ALA A 1 93 ? 6.363 -5.551 -4.066 1 98.31 93 ALA A O 1
ATOM 727 N N . PRO A 1 94 ? 5.762 -3.582 -4.941 1 96.44 94 PRO A N 1
ATOM 728 C CA . PRO A 1 94 ? 4.348 -3.869 -4.695 1 96.44 94 PRO A CA 1
ATOM 729 C C . PRO A 1 94 ? 3.859 -5.109 -5.441 1 96.44 94 PRO A C 1
ATOM 731 O O . PRO A 1 94 ? 2.939 -5.789 -4.977 1 96.44 94 PRO A O 1
ATOM 734 N N . TYR A 1 95 ? 4.461 -5.453 -6.543 1 97.5 95 TYR A N 1
ATOM 735 C CA . TYR A 1 95 ? 4.121 -6.699 -7.223 1 97.5 95 TYR A CA 1
ATOM 736 C C . TYR A 1 95 ? 4.359 -7.898 -6.312 1 97.5 95 TYR A C 1
ATOM 738 O O . TYR A 1 95 ? 3.6 -8.875 -6.348 1 97.5 95 TYR A O 1
ATOM 746 N N . LEU A 1 96 ? 5.395 -7.758 -5.566 1 97.94 96 LEU A N 1
ATOM 747 C CA . LEU A 1 96 ? 5.855 -8.891 -4.77 1 97.94 96 LEU A CA 1
ATOM 748 C C . LEU A 1 96 ? 5.207 -8.883 -3.389 1 97.94 96 LEU A C 1
ATOM 750 O O . LEU A 1 96 ? 5.094 -9.93 -2.744 1 97.94 96 LEU A O 1
ATOM 754 N N . ASP A 1 97 ? 4.68 -7.734 -2.969 1 97.5 97 ASP A N 1
ATOM 755 C CA . ASP A 1 97 ? 4.121 -7.551 -1.633 1 97.5 97 ASP A CA 1
ATOM 756 C C . ASP A 1 97 ? 2.621 -7.828 -1.621 1 97.5 97 ASP A C 1
ATOM 758 O O . ASP A 1 97 ? 1.937 -7.527 -0.641 1 97.5 97 ASP A O 1
ATOM 762 N N . LYS A 1 98 ? 2.041 -8.375 -2.635 1 94.88 98 LYS A N 1
ATOM 763 C CA . LYS A 1 98 ? 0.594 -8.523 -2.754 1 94.88 98 LYS A CA 1
ATOM 764 C C . LYS A 1 98 ? 0.031 -9.367 -1.61 1 94.88 98 LYS A C 1
ATOM 766 O O . LYS A 1 98 ? -1.12 -9.18 -1.208 1 94.88 98 LYS A O 1
ATOM 771 N N . PHE A 1 99 ? 0.784 -10.32 -1.042 1 96.38 99 PHE A N 1
ATOM 772 C CA . PHE A 1 99 ? 0.375 -11.117 0.111 1 96.38 99 PHE A CA 1
ATOM 773 C C . PHE A 1 99 ? 1.202 -10.75 1.339 1 96.38 99 PHE A C 1
ATOM 775 O O . PHE A 1 99 ? 1.537 -11.625 2.146 1 96.38 99 PHE A O 1
ATOM 782 N N . ASP A 1 100 ? 1.603 -9.555 1.382 1 96.38 100 ASP A N 1
ATOM 783 C CA . ASP A 1 100 ? 2.471 -9.102 2.467 1 96.38 100 ASP A CA 1
ATOM 784 C C . ASP A 1 100 ? 2.117 -7.68 2.898 1 96.38 100 ASP A C 1
ATOM 786 O O . ASP A 1 100 ? 2.67 -6.711 2.373 1 96.38 100 ASP A O 1
ATOM 790 N N . GLU A 1 101 ? 1.398 -7.57 3.986 1 93.88 101 GLU A N 1
ATOM 791 C CA . GLU A 1 101 ? 0.968 -6.27 4.488 1 93.88 101 GLU A CA 1
ATOM 792 C C . GLU A 1 101 ? 2.141 -5.492 5.078 1 93.88 101 GLU A C 1
ATOM 794 O O . GLU A 1 101 ? 2.129 -4.258 5.09 1 93.88 101 GLU A O 1
ATOM 799 N N . ALA A 1 102 ? 3.127 -6.23 5.512 1 94.12 102 ALA A N 1
ATOM 800 C CA . ALA A 1 102 ? 4.289 -5.582 6.121 1 94.12 102 ALA A CA 1
ATOM 801 C C . ALA A 1 102 ? 5.207 -4.992 5.055 1 94.12 102 ALA A C 1
ATOM 803 O O . ALA A 1 102 ? 6.121 -4.227 5.367 1 94.12 102 ALA A O 1
ATOM 804 N N . ARG A 1 103 ? 4.98 -5.336 3.793 1 96.25 103 ARG A N 1
ATOM 805 C CA . ARG A 1 103 ? 5.723 -4.797 2.658 1 96.25 103 ARG A CA 1
ATOM 806 C C . ARG A 1 103 ? 7.219 -5.051 2.807 1 96.25 103 ARG A C 1
ATOM 808 O O . ARG A 1 103 ? 8.023 -4.121 2.727 1 96.25 103 ARG A O 1
ATOM 815 N N . HIS A 1 104 ? 7.605 -6.219 2.998 1 97.69 104 HIS A N 1
ATOM 816 C CA . HIS A 1 104 ? 9.008 -6.555 3.199 1 97.69 104 HIS A CA 1
ATOM 817 C C . HIS A 1 104 ? 9.844 -6.219 1.965 1 97.69 104 HIS A C 1
ATOM 819 O O . HIS A 1 104 ? 10.961 -5.719 2.084 1 97.69 104 HIS A O 1
ATOM 825 N N . PHE A 1 105 ? 9.344 -6.43 0.816 1 98.31 105 PHE A N 1
ATOM 826 C CA . PHE A 1 105 ? 10.086 -6.109 -0.396 1 98.31 105 PHE A CA 1
ATOM 827 C C . PHE A 1 105 ? 10.203 -4.602 -0.578 1 98.31 105 PHE A C 1
ATOM 829 O O . PHE A 1 105 ? 11.227 -4.102 -1.052 1 98.31 105 PHE A O 1
ATOM 836 N N . GLY A 1 106 ? 9.203 -3.912 -0.19 1 97.75 106 GLY A N 1
ATOM 837 C CA . GLY A 1 106 ? 9.172 -2.479 -0.428 1 97.75 106 GLY A CA 1
ATOM 838 C C . GLY A 1 106 ? 9.852 -1.677 0.664 1 97.75 106 GLY A C 1
ATOM 839 O O . GLY A 1 106 ? 10.328 -0.563 0.423 1 97.75 106 GLY A O 1
ATOM 840 N N . VAL A 1 107 ? 9.922 -2.246 1.84 1 96.88 107 VAL A N 1
ATOM 841 C CA . VAL A 1 107 ? 10.43 -1.452 2.955 1 96.88 107 VAL A CA 1
ATOM 842 C C . VAL A 1 107 ? 11.703 -2.094 3.508 1 96.88 107 VAL A C 1
ATOM 844 O O . VAL A 1 107 ? 12.773 -1.48 3.494 1 96.88 107 VAL A O 1
ATOM 847 N N . HIS A 1 108 ? 11.727 -3.316 3.803 1 95.81 108 HIS A N 1
ATOM 848 C CA . HIS A 1 108 ? 12.82 -3.965 4.516 1 95.81 108 HIS A CA 1
ATOM 849 C C . HIS A 1 108 ? 13.977 -4.289 3.574 1 95.81 108 HIS A C 1
ATOM 851 O O . HIS A 1 108 ? 15.141 -4.082 3.922 1 95.81 108 HIS A O 1
ATOM 857 N N . ILE A 1 109 ? 13.633 -4.785 2.451 1 97.69 109 ILE A N 1
ATOM 858 C CA . ILE A 1 109 ? 14.656 -5.305 1.552 1 97.69 109 ILE A CA 1
ATOM 859 C C . ILE A 1 109 ? 15.539 -4.156 1.054 1 97.69 109 ILE A C 1
ATOM 861 O O . ILE A 1 109 ? 16.766 -4.281 1.013 1 97.69 109 ILE A O 1
ATOM 865 N N . PRO A 1 110 ? 14.961 -2.996 0.704 1 97.19 110 PRO A N 1
ATOM 866 C CA . PRO A 1 110 ? 15.844 -1.895 0.314 1 97.19 110 PRO A CA 1
ATOM 867 C C . PRO A 1 110 ? 16.781 -1.472 1.436 1 97.19 110 PRO A C 1
ATOM 869 O O . PRO A 1 110 ? 17.922 -1.052 1.17 1 97.19 110 PRO A O 1
ATOM 872 N N . ILE A 1 111 ? 16.344 -1.57 2.652 1 95.06 111 ILE A N 1
ATOM 873 C CA . ILE A 1 111 ? 17.188 -1.231 3.797 1 95.06 111 ILE A CA 1
ATOM 874 C C . ILE A 1 111 ? 18.328 -2.248 3.926 1 95.06 111 ILE A C 1
ATOM 876 O O . ILE A 1 111 ? 19.484 -1.872 4.074 1 95.06 111 ILE A O 1
ATOM 880 N N . LEU A 1 112 ? 18.016 -3.529 3.787 1 94.06 112 LEU A N 1
ATOM 881 C CA . LEU A 1 112 ? 19.031 -4.586 3.836 1 94.06 112 LEU A CA 1
ATOM 882 C C . LEU A 1 112 ? 20.016 -4.445 2.688 1 94.06 112 LEU A C 1
ATOM 884 O O . LEU A 1 112 ? 21.203 -4.73 2.85 1 94.06 112 LEU A O 1
ATOM 888 N N . ALA A 1 113 ? 19.516 -4.008 1.574 1 95.56 113 ALA A N 1
ATOM 889 C CA . ALA A 1 113 ? 20.312 -3.939 0.347 1 95.56 113 ALA A CA 1
ATOM 890 C C . ALA A 1 113 ? 21.438 -2.924 0.478 1 95.56 113 ALA A C 1
ATOM 892 O O . ALA A 1 113 ? 22.438 -3.01 -0.231 1 95.56 113 ALA A O 1
ATOM 893 N N . GLN A 1 114 ? 21.281 -1.982 1.381 1 92.25 114 GLN A N 1
ATOM 894 C CA . GLN A 1 114 ? 22.312 -0.958 1.552 1 92.25 114 GLN A CA 1
ATOM 895 C C . GLN A 1 114 ? 23.625 -1.573 1.992 1 92.25 114 GLN A C 1
ATOM 897 O O . GLN A 1 114 ? 24.703 -1.036 1.694 1 92.25 114 GLN A O 1
ATOM 902 N N . ASP A 1 115 ? 23.547 -2.736 2.646 1 90.06 115 ASP A N 1
ATOM 903 C CA . ASP A 1 115 ? 24.766 -3.377 3.156 1 90.06 115 ASP A CA 1
ATOM 904 C C . ASP A 1 115 ? 25.016 -4.703 2.447 1 90.06 115 ASP A C 1
ATOM 906 O O . ASP A 1 115 ? 25.812 -5.52 2.918 1 90.06 115 ASP A O 1
ATOM 910 N N . SER A 1 116 ? 24.328 -4.973 1.383 1 93.31 116 SER A N 1
ATOM 911 C CA . SER A 1 116 ? 24.484 -6.188 0.59 1 93.31 116 SER A CA 1
ATOM 912 C C . SER A 1 116 ? 24.562 -5.871 -0.9 1 93.31 116 SER A C 1
ATOM 914 O O . SER A 1 116 ? 23.531 -5.785 -1.574 1 93.31 116 SER A O 1
ATOM 916 N N . PRO A 1 117 ? 25.781 -5.734 -1.369 1 94.06 117 PRO A N 1
ATOM 917 C CA . PRO A 1 117 ? 25.938 -5.34 -2.771 1 94.06 117 PRO A CA 1
ATOM 918 C C . PRO A 1 117 ? 25.156 -6.242 -3.727 1 94.06 117 PRO A C 1
ATOM 920 O O . PRO A 1 117 ? 24.516 -5.75 -4.66 1 94.06 117 PRO A O 1
ATOM 923 N N . ALA A 1 118 ? 25.203 -7.566 -3.49 1 96 118 ALA A N 1
ATOM 924 C CA . ALA A 1 118 ? 24.469 -8.492 -4.355 1 96 118 ALA A CA 1
ATOM 925 C C . ALA A 1 118 ? 22.984 -8.172 -4.363 1 96 118 ALA A C 1
ATOM 927 O O . ALA A 1 118 ? 22.359 -8.125 -5.426 1 96 118 ALA A O 1
ATOM 928 N N . LEU A 1 119 ? 22.469 -7.961 -3.184 1 97.38 119 LEU A N 1
ATOM 929 C CA . LEU A 1 119 ? 21.047 -7.66 -3.053 1 97.38 119 LEU A CA 1
ATOM 930 C C . LEU A 1 119 ? 20.734 -6.289 -3.633 1 97.38 119 LEU A C 1
ATOM 932 O O . LEU A 1 119 ? 19.703 -6.113 -4.289 1 97.38 119 LEU A O 1
ATOM 936 N N . PHE A 1 120 ? 21.672 -5.324 -3.406 1 97.62 120 PHE A N 1
ATOM 937 C CA . PHE A 1 120 ? 21.5 -3.969 -3.922 1 97.62 120 PHE A CA 1
ATOM 938 C C . PHE A 1 120 ? 21.375 -3.982 -5.441 1 97.62 120 PHE A C 1
ATOM 940 O O . PHE A 1 120 ? 20.406 -3.436 -5.984 1 97.62 120 PHE A O 1
ATOM 947 N N . TYR A 1 121 ? 22.156 -4.621 -6.129 1 97.88 121 TYR A N 1
ATOM 948 C CA . TYR A 1 121 ? 22.125 -4.641 -7.586 1 97.88 121 TYR A CA 1
ATOM 949 C C . TYR A 1 121 ? 21.016 -5.551 -8.102 1 97.88 121 TYR A C 1
ATOM 951 O O . TYR A 1 121 ? 20.516 -5.359 -9.219 1 97.88 121 TYR A O 1
ATOM 959 N N . ALA A 1 122 ? 20.594 -6.562 -7.316 1 98.5 122 ALA A N 1
ATOM 960 C CA . ALA A 1 122 ? 19.5 -7.426 -7.723 1 98.5 122 ALA A CA 1
ATOM 961 C C . ALA A 1 122 ? 18.188 -6.637 -7.836 1 98.5 122 ALA A C 1
ATOM 963 O O . ALA A 1 122 ? 17.469 -6.766 -8.82 1 98.5 122 ALA A O 1
ATOM 964 N N . ILE A 1 123 ? 17.922 -5.793 -6.793 1 98.62 123 ILE A N 1
ATOM 965 C CA . ILE A 1 123 ? 16.672 -5.051 -6.832 1 98.62 123 ILE A CA 1
ATOM 966 C C . ILE A 1 123 ? 16.719 -4.008 -7.949 1 98.62 123 ILE A C 1
ATOM 968 O O . ILE A 1 123 ? 15.719 -3.76 -8.625 1 98.62 123 ILE A O 1
ATOM 972 N N . LEU A 1 124 ? 17.891 -3.453 -8.203 1 98.62 124 LEU A N 1
ATOM 973 C CA . LEU A 1 124 ? 18.031 -2.49 -9.297 1 98.62 124 LEU A CA 1
ATOM 974 C C . LEU A 1 124 ? 17.922 -3.184 -10.648 1 98.62 124 LEU A C 1
ATOM 976 O O . LEU A 1 124 ? 17.328 -2.637 -11.586 1 98.62 124 LEU A O 1
ATOM 980 N N . ALA A 1 125 ? 18.5 -4.375 -10.773 1 98.31 125 ALA A N 1
ATOM 981 C CA . ALA A 1 125 ? 18.391 -5.148 -12.008 1 98.31 125 ALA A CA 1
ATOM 982 C C . ALA A 1 125 ? 16.938 -5.484 -12.32 1 98.31 125 ALA A C 1
ATOM 984 O O . ALA A 1 125 ? 16.5 -5.355 -13.469 1 98.31 125 ALA A O 1
ATOM 985 N N . PHE A 1 126 ? 16.234 -5.922 -11.32 1 98.38 126 PHE A N 1
ATOM 986 C CA . PHE A 1 126 ? 14.82 -6.215 -11.469 1 98.38 126 PHE A CA 1
ATOM 987 C C . PHE A 1 126 ? 14.062 -4.984 -11.945 1 98.38 126 PHE A C 1
ATOM 989 O O . PHE A 1 126 ? 13.297 -5.055 -12.906 1 98.38 126 PHE A O 1
ATOM 996 N N . SER A 1 127 ? 14.281 -3.885 -11.266 1 98.5 127 SER A N 1
ATOM 997 C CA . SER A 1 127 ? 13.609 -2.629 -11.578 1 98.5 127 SER A CA 1
ATOM 998 C C . SER A 1 127 ? 13.93 -2.166 -12.992 1 98.5 127 SER A C 1
ATOM 1000 O O . SER A 1 127 ? 13.039 -1.737 -13.727 1 98.5 127 SER A O 1
ATOM 1002 N N . ALA A 1 128 ? 15.164 -2.219 -13.352 1 97.94 128 ALA A N 1
ATOM 1003 C CA . ALA A 1 128 ? 15.578 -1.844 -14.703 1 97.94 128 ALA A CA 1
ATOM 1004 C C . ALA A 1 128 ? 14.906 -2.732 -15.75 1 97.94 128 ALA A C 1
ATOM 1006 O O . ALA A 1 128 ? 14.422 -2.242 -16.766 1 97.94 128 ALA A O 1
ATOM 1007 N N . ARG A 1 129 ? 14.867 -4.031 -15.484 1 96.88 129 ARG A N 1
ATOM 1008 C CA . ARG A 1 129 ? 14.266 -4.961 -16.438 1 96.88 129 ARG A CA 1
ATOM 1009 C C . ARG A 1 129 ? 12.781 -4.68 -16.609 1 96.88 129 ARG A C 1
ATOM 1011 O O . ARG A 1 129 ? 12.273 -4.656 -17.734 1 96.88 129 ARG A O 1
ATOM 1018 N N . GLN A 1 130 ? 12.141 -4.5 -15.523 1 97.38 130 GLN A N 1
ATOM 1019 C CA . GLN A 1 130 ? 10.719 -4.172 -15.562 1 97.38 130 GLN A CA 1
ATOM 1020 C C . GLN A 1 130 ? 10.477 -2.889 -16.359 1 97.38 130 GLN A C 1
ATOM 1022 O O . GLN A 1 130 ? 9.547 -2.816 -17.156 1 97.38 130 GLN A O 1
ATOM 1027 N N . THR A 1 131 ? 11.305 -1.866 -16.156 1 96.88 131 THR A N 1
ATOM 1028 C CA . THR A 1 131 ? 11.195 -0.595 -16.875 1 96.88 131 THR A CA 1
ATOM 1029 C C . THR A 1 131 ? 11.391 -0.793 -18.375 1 96.88 131 THR A C 1
ATOM 1031 O O . THR A 1 131 ? 10.641 -0.241 -19.172 1 96.88 131 THR A O 1
ATOM 1034 N N . GLU A 1 132 ? 12.398 -1.563 -18.719 1 96.19 132 GLU A N 1
ATOM 1035 C CA . GLU A 1 132 ? 12.711 -1.836 -20.109 1 96.19 132 GLU A CA 1
ATOM 1036 C C . GLU A 1 132 ? 11.555 -2.551 -20.812 1 96.19 132 GLU A C 1
ATOM 1038 O O . GLU A 1 132 ? 11.18 -2.199 -21.938 1 96.19 132 GLU A O 1
ATOM 1043 N N . ARG A 1 133 ? 10.992 -3.523 -20.141 1 94.69 133 ARG A N 1
ATOM 1044 C CA . ARG A 1 133 ? 9.922 -4.32 -20.719 1 94.69 133 ARG A CA 1
ATOM 1045 C C . ARG A 1 133 ? 8.633 -3.506 -20.844 1 94.69 133 ARG A C 1
ATOM 1047 O O . ARG A 1 133 ? 7.957 -3.545 -21.859 1 94.69 133 ARG A O 1
ATOM 1054 N N . LYS A 1 134 ? 8.297 -2.773 -19.797 1 95.44 134 LYS A N 1
ATOM 1055 C CA . LYS A 1 134 ? 7.07 -1.979 -19.797 1 95.44 134 LYS A CA 1
ATOM 1056 C C . LYS A 1 134 ? 7.117 -0.896 -20.875 1 95.44 134 LYS A C 1
ATOM 1058 O O . LYS A 1 134 ? 6.109 -0.627 -21.531 1 95.44 134 LYS A O 1
ATOM 1063 N N . ALA A 1 135 ? 8.266 -0.297 -21.016 1 94.38 135 ALA A N 1
ATOM 1064 C CA . ALA A 1 135 ? 8.414 0.786 -21.984 1 94.38 135 ALA A CA 1
ATOM 1065 C C . ALA A 1 135 ? 8.719 0.238 -23.375 1 94.38 135 ALA A C 1
ATOM 1067 O O . ALA A 1 135 ? 8.711 0.983 -24.359 1 94.38 135 ALA A O 1
ATOM 1068 N N . GLY A 1 136 ? 9.016 -1.016 -23.516 1 90.62 136 GLY A N 1
ATOM 1069 C CA . GLY A 1 136 ? 9.359 -1.615 -24.797 1 90.62 136 GLY A CA 1
ATOM 1070 C C . GLY A 1 136 ? 10.703 -1.149 -25.344 1 90.62 136 GLY A C 1
ATOM 1071 O O . GLY A 1 136 ? 10.852 -0.931 -26.547 1 90.62 136 GLY A O 1
ATOM 1072 N N . LEU A 1 137 ? 11.609 -0.957 -24.391 1 87.19 137 LEU A N 1
ATOM 1073 C CA . LEU A 1 137 ? 12.922 -0.472 -24.797 1 87.19 137 LEU A CA 1
ATOM 1074 C C . LEU A 1 137 ? 13.766 -1.606 -25.359 1 87.19 137 LEU A C 1
ATOM 1076 O O . LEU A 1 137 ? 13.898 -2.662 -24.75 1 87.19 137 LEU A O 1
ATOM 1080 N N . ARG A 1 138 ? 14.445 -1.472 -26.5 1 81.12 138 ARG A N 1
ATOM 1081 C CA . ARG A 1 138 ? 15.195 -2.533 -27.172 1 81.12 138 ARG A CA 1
ATOM 1082 C C . ARG A 1 138 ? 16.703 -2.314 -27.016 1 81.12 138 ARG A C 1
ATOM 1084 O O . ARG A 1 138 ? 17.469 -3.275 -27 1 81.12 138 ARG A O 1
ATOM 1091 N N . ASN A 1 139 ? 17.094 -1.16 -26.797 1 80.69 139 ASN A N 1
ATOM 1092 C CA . ASN A 1 139 ? 18.531 -0.893 -26.781 1 80.69 139 ASN A CA 1
ATOM 1093 C C . ASN A 1 139 ? 18.984 -0.414 -25.422 1 80.69 139 ASN A C 1
ATOM 1095 O O . ASN A 1 139 ? 19.969 0.322 -25.312 1 80.69 139 ASN A O 1
ATOM 1099 N N . CYS A 1 140 ? 18.266 -0.862 -24.5 1 83.44 140 CYS A N 1
ATOM 1100 C CA . CYS A 1 140 ? 18.703 -0.527 -23.141 1 83.44 140 CYS A CA 1
ATOM 1101 C C . CYS A 1 140 ? 19.25 -1.755 -22.422 1 83.44 140 CYS A C 1
ATOM 1103 O O . CYS A 1 140 ? 18.609 -2.812 -22.422 1 83.44 140 CYS A O 1
ATOM 1105 N N . HIS A 1 141 ? 20.469 -1.623 -21.859 1 88.38 141 HIS A N 1
ATOM 1106 C CA . HIS A 1 141 ? 21.125 -2.793 -21.281 1 88.38 141 HIS A CA 1
ATOM 1107 C C . HIS A 1 141 ? 21.406 -2.594 -19.797 1 88.38 141 HIS A C 1
ATOM 1109 O O . HIS A 1 141 ? 22.281 -3.252 -19.234 1 88.38 141 HIS A O 1
ATOM 1115 N N . ASP A 1 142 ? 20.734 -1.65 -19.219 1 96 142 ASP A N 1
ATOM 1116 C CA . ASP A 1 142 ? 20.984 -1.384 -17.797 1 96 142 ASP A CA 1
ATOM 1117 C C . ASP A 1 142 ? 20.688 -2.619 -16.953 1 96 142 ASP A C 1
ATOM 1119 O O . ASP A 1 142 ? 21.469 -2.961 -16.062 1 96 142 ASP A O 1
ATOM 1123 N N . SER A 1 143 ? 19.594 -3.301 -17.266 1 96.62 143 SER A N 1
ATOM 1124 C CA . SER A 1 143 ? 19.203 -4.465 -16.469 1 96.62 143 SER A CA 1
ATOM 1125 C C . SER A 1 143 ? 20.25 -5.566 -16.562 1 96.62 143 SER A C 1
ATOM 1127 O O . SER A 1 143 ? 20.578 -6.199 -15.555 1 96.62 143 SER A O 1
ATOM 1129 N N . LEU A 1 144 ? 20.781 -5.781 -17.734 1 95.38 144 LEU A N 1
ATOM 1130 C CA . LEU A 1 144 ? 21.781 -6.824 -17.922 1 95.38 144 LEU A CA 1
ATOM 1131 C C . LEU A 1 144 ? 23.062 -6.48 -17.188 1 95.38 144 LEU A C 1
ATOM 1133 O O . LEU A 1 144 ? 23.688 -7.352 -16.578 1 95.38 144 LEU A O 1
ATOM 1137 N N . GLU A 1 145 ? 23.453 -5.223 -17.25 1 96.62 145 GLU A N 1
ATOM 1138 C CA . GLU A 1 145 ? 24.656 -4.773 -16.531 1 96.62 145 GLU A CA 1
ATOM 1139 C C . GLU A 1 145 ? 24.484 -4.922 -15.023 1 96.62 145 GLU A C 1
ATOM 1141 O O . GLU A 1 145 ? 25.391 -5.379 -14.336 1 96.62 145 GLU A O 1
ATOM 1146 N N . LEU A 1 146 ? 23.375 -4.523 -14.547 1 97.81 146 LEU A N 1
ATOM 1147 C CA . LEU A 1 146 ? 23.109 -4.605 -13.109 1 97.81 146 LEU A CA 1
ATOM 1148 C C . LEU A 1 146 ? 22.969 -6.059 -12.672 1 97.81 146 LEU A C 1
ATOM 1150 O O . LEU A 1 146 ? 23.406 -6.422 -11.57 1 97.81 146 LEU A O 1
ATOM 1154 N N . TYR A 1 147 ? 22.359 -6.867 -13.516 1 97 147 TYR A N 1
ATOM 1155 C CA . TYR A 1 147 ? 22.266 -8.305 -13.281 1 97 147 TYR A CA 1
ATOM 1156 C C . TYR A 1 147 ? 23.656 -8.93 -13.156 1 97 147 TYR A C 1
ATOM 1158 O O . TYR A 1 147 ? 23.922 -9.68 -12.219 1 97 147 TYR A O 1
ATOM 1166 N N . GLN A 1 148 ? 24.484 -8.57 -14.078 1 96.19 148 GLN A N 1
ATOM 1167 C CA . GLN A 1 148 ? 25.859 -9.055 -14.055 1 96.19 148 GLN A CA 1
ATOM 1168 C C . GLN A 1 148 ? 26.562 -8.633 -12.766 1 96.19 148 GLN A C 1
ATOM 1170 O O . GLN A 1 148 ? 27.281 -9.43 -12.156 1 96.19 148 GLN A O 1
ATOM 1175 N N . GLU A 1 149 ? 26.375 -7.414 -12.398 1 96.44 149 GLU A N 1
ATOM 1176 C CA . GLU A 1 149 ? 27 -6.902 -11.188 1 96.44 149 GLU A CA 1
ATOM 1177 C C . GLU A 1 149 ? 26.516 -7.648 -9.945 1 96.44 149 GLU A C 1
ATOM 1179 O O . GLU A 1 149 ? 27.297 -7.934 -9.039 1 96.44 149 GLU A O 1
ATOM 1184 N N . SER A 1 150 ? 25.219 -7.906 -9.883 1 96.94 150 SER A N 1
ATOM 1185 C CA . SER A 1 150 ? 24.672 -8.664 -8.758 1 96.94 150 SER A CA 1
ATOM 1186 C C . SER A 1 150 ? 25.328 -10.039 -8.648 1 96.94 150 SER A C 1
ATOM 1188 O O . SER A 1 150 ? 25.75 -10.453 -7.57 1 96.94 150 SER A O 1
ATOM 1190 N N . ILE A 1 151 ? 25.406 -10.727 -9.727 1 95.81 151 ILE A N 1
ATOM 1191 C CA . ILE A 1 151 ? 25.938 -12.086 -9.766 1 95.81 151 ILE A CA 1
ATOM 1192 C C . ILE A 1 151 ? 27.406 -12.07 -9.344 1 95.81 151 ILE A C 1
ATOM 1194 O O . ILE A 1 151 ? 27.859 -12.961 -8.633 1 95.81 151 ILE A O 1
ATOM 1198 N N . ARG A 1 152 ? 28.125 -11.047 -9.766 1 93.69 152 ARG A N 1
ATOM 1199 C CA . ARG A 1 152 ? 29.531 -10.922 -9.398 1 93.69 152 ARG A CA 1
ATOM 1200 C C . ARG A 1 152 ? 29.719 -10.891 -7.887 1 93.69 152 ARG A C 1
ATOM 1202 O O . ARG A 1 152 ? 30.719 -11.367 -7.363 1 93.69 152 ARG A O 1
ATOM 1209 N N . TRP A 1 153 ? 28.688 -10.367 -7.203 1 92.88 153 TRP A N 1
ATOM 1210 C CA . TRP A 1 153 ? 28.812 -10.18 -5.762 1 92.88 153 TRP A CA 1
ATOM 1211 C C . TRP A 1 153 ? 28.234 -11.383 -5.012 1 92.88 153 TRP A C 1
ATOM 1213 O O . TRP A 1 153 ? 28.312 -11.453 -3.781 1 92.88 153 TRP A O 1
ATOM 1223 N N . ILE A 1 154 ? 27.703 -12.367 -5.664 1 89.88 154 ILE A N 1
ATOM 1224 C CA . ILE A 1 154 ? 27.047 -13.492 -5.004 1 89.88 154 ILE A CA 1
ATOM 1225 C C . ILE A 1 154 ? 28.094 -14.367 -4.328 1 89.88 154 ILE A C 1
ATOM 1227 O O . ILE A 1 154 ? 27.953 -14.727 -3.154 1 89.88 154 ILE A O 1
ATOM 1231 N N . THR A 1 155 ? 29.141 -14.695 -5.086 1 83.94 155 THR A N 1
ATOM 1232 C CA . THR A 1 155 ? 30.156 -15.602 -4.555 1 83.94 155 THR A CA 1
ATOM 1233 C C . THR A 1 155 ? 30.828 -14.992 -3.33 1 83.94 155 THR A C 1
ATOM 1235 O O . THR A 1 155 ? 30.922 -15.633 -2.281 1 83.94 155 THR A O 1
ATOM 1238 N N . PRO A 1 156 ? 31.266 -13.734 -3.426 1 84.62 156 PRO A N 1
ATOM 1239 C CA . PRO A 1 156 ? 31.812 -13.102 -2.217 1 84.62 156 PRO A CA 1
ATOM 1240 C C . PRO A 1 156 ? 30.812 -13.086 -1.064 1 84.62 156 PRO A C 1
ATOM 1242 O O . PRO A 1 156 ? 31.188 -13.234 0.097 1 84.62 156 PRO A O 1
ATOM 1245 N N . GLY A 1 157 ? 29.578 -12.891 -1.39 1 82.38 157 GLY A N 1
ATOM 1246 C CA . GLY A 1 157 ? 28.547 -12.891 -0.368 1 82.38 157 GLY A CA 1
ATOM 1247 C C . GLY A 1 157 ? 28.375 -14.242 0.297 1 82.38 157 GLY A C 1
ATOM 1248 O O . GLY A 1 157 ? 28.172 -14.32 1.512 1 82.38 157 GLY A O 1
ATOM 1249 N N . LEU A 1 158 ? 28.438 -15.219 -0.487 1 79.25 158 LEU A N 1
ATOM 1250 C CA . LEU A 1 158 ? 28.328 -16.578 0.032 1 79.25 158 LEU A CA 1
ATOM 1251 C C . LEU A 1 158 ? 29.516 -16.906 0.938 1 79.25 158 LEU A C 1
ATOM 1253 O O . LEU A 1 158 ? 29.328 -17.5 2.004 1 79.25 158 LEU A O 1
ATOM 1257 N N . GLN A 1 159 ? 30.625 -16.484 0.538 1 77.5 159 GLN A N 1
ATOM 1258 C CA . GLN A 1 159 ? 31.844 -16.703 1.326 1 77.5 159 GLN A CA 1
ATOM 1259 C C . GLN A 1 159 ? 31.766 -15.945 2.652 1 77.5 159 GLN A C 1
ATOM 1261 O O . GLN A 1 159 ? 32.25 -16.438 3.674 1 77.5 159 GLN A O 1
ATOM 1266 N N . ALA A 1 160 ? 31.078 -14.836 2.568 1 75.5 160 ALA A N 1
ATOM 1267 C CA . ALA A 1 160 ? 30.953 -14 3.762 1 75.5 160 ALA A CA 1
ATOM 1268 C C . ALA A 1 160 ? 29.734 -14.422 4.59 1 75.5 160 ALA A C 1
ATOM 1270 O O . ALA A 1 160 ? 29.406 -13.781 5.594 1 75.5 160 ALA A O 1
ATOM 1271 N N . LYS A 1 161 ? 29.047 -15.469 4.137 1 75.06 161 LYS A N 1
ATOM 1272 C CA . LYS A 1 161 ? 27.859 -15.977 4.809 1 75.06 161 LYS A CA 1
ATOM 1273 C C . LYS A 1 161 ? 26.797 -14.891 4.93 1 75.06 161 LYS A C 1
ATOM 1275 O O . LYS A 1 161 ? 26.203 -14.719 5.996 1 75.06 161 LYS A O 1
ATOM 1280 N N . ASP A 1 162 ? 26.734 -14.039 3.877 1 78 162 ASP A N 1
ATOM 1281 C CA . ASP A 1 162 ? 25.672 -13.039 3.795 1 78 162 ASP A CA 1
ATOM 1282 C C . ASP A 1 162 ? 24.297 -13.695 3.863 1 78 162 ASP A C 1
ATOM 1284 O O . ASP A 1 162 ? 23.938 -14.484 2.986 1 78 162 ASP A O 1
ATOM 1288 N N . PRO A 1 163 ? 23.594 -13.328 4.906 1 78.69 163 PRO A N 1
ATOM 1289 C CA . PRO A 1 163 ? 22.281 -13.961 5.066 1 78.69 163 PRO A CA 1
ATOM 1290 C C . PRO A 1 163 ? 21.297 -13.547 3.98 1 78.69 163 PRO A C 1
ATOM 1292 O O . PRO A 1 163 ? 20.25 -14.18 3.828 1 78.69 163 PRO A O 1
ATOM 1295 N N . ASN A 1 164 ? 21.672 -12.57 3.201 1 89 164 ASN A N 1
ATOM 1296 C CA . ASN A 1 164 ? 20.734 -12.016 2.236 1 89 164 ASN A CA 1
ATOM 1297 C C . ASN A 1 164 ? 20.859 -12.695 0.875 1 89 164 ASN A C 1
ATOM 1299 O O . ASN A 1 164 ? 20.172 -12.328 -0.074 1 89 164 ASN A O 1
ATOM 1303 N N . VAL A 1 165 ? 21.703 -13.641 0.778 1 88.88 165 VAL A N 1
ATOM 1304 C CA . VAL A 1 165 ? 21.922 -14.32 -0.495 1 88.88 165 VAL A CA 1
ATOM 1305 C C . VAL A 1 165 ? 20.641 -15.008 -0.948 1 88.88 165 VAL A C 1
ATOM 1307 O O . VAL A 1 165 ? 20.328 -15.039 -2.143 1 88.88 165 VAL A O 1
ATOM 1310 N N . LEU A 1 166 ? 19.969 -15.594 -0.041 1 91.38 166 LEU A N 1
ATOM 1311 C CA . LEU A 1 166 ? 18.703 -16.25 -0.366 1 91.38 166 LEU A CA 1
ATOM 1312 C C . LEU A 1 166 ? 17.703 -15.258 -0.958 1 91.38 166 LEU A C 1
ATOM 1314 O O . LEU A 1 166 ? 17.047 -15.555 -1.96 1 91.38 166 LEU A O 1
ATOM 1318 N N . VAL A 1 167 ? 17.625 -14.109 -0.357 1 96 167 VAL A N 1
ATOM 1319 C CA . VAL A 1 167 ? 16.75 -13.047 -0.84 1 96 167 VAL A CA 1
ATOM 1320 C C . VAL A 1 167 ? 17.188 -12.602 -2.23 1 96 167 VAL A C 1
ATOM 1322 O O . VAL A 1 167 ? 16.359 -12.438 -3.131 1 96 167 VAL A O 1
ATOM 1325 N N . THR A 1 168 ? 18.469 -12.461 -2.393 1 96.88 168 THR A N 1
ATOM 1326 C CA . THR A 1 168 ? 19.047 -12.055 -3.67 1 96.88 168 THR A CA 1
ATOM 1327 C C . THR A 1 168 ? 18.703 -13.07 -4.758 1 96.88 168 THR A C 1
ATOM 1329 O O . THR A 1 168 ? 18.234 -12.695 -5.836 1 96.88 168 THR A O 1
ATOM 1332 N N . ALA A 1 169 ? 18.906 -14.32 -4.469 1 95.19 169 ALA A N 1
ATOM 1333 C CA . ALA A 1 169 ? 18.641 -15.391 -5.43 1 95.19 169 ALA A CA 1
ATOM 1334 C C . ALA A 1 169 ? 17.172 -15.398 -5.848 1 95.19 169 ALA A C 1
ATOM 1336 O O . ALA A 1 169 ? 16.859 -15.57 -7.027 1 95.19 169 ALA A O 1
ATOM 1337 N N . CYS A 1 170 ? 16.312 -15.234 -4.922 1 96.94 170 CYS A N 1
ATOM 1338 C CA . CYS A 1 170 ? 14.883 -15.258 -5.211 1 96.94 170 CYS A CA 1
ATOM 1339 C C . CYS A 1 170 ? 14.492 -14.094 -6.117 1 96.94 170 CYS A C 1
ATOM 1341 O O . CYS A 1 170 ? 13.766 -14.281 -7.094 1 96.94 170 CYS A O 1
ATOM 1343 N N . ILE A 1 171 ? 14.977 -12.883 -5.809 1 98.25 171 ILE A N 1
ATOM 1344 C CA . ILE A 1 171 ? 14.656 -11.695 -6.602 1 98.25 171 ILE A CA 1
ATOM 1345 C C . ILE A 1 171 ? 15.18 -11.875 -8.023 1 98.25 171 ILE A C 1
ATOM 1347 O O . ILE A 1 171 ? 14.484 -11.547 -8.992 1 98.25 171 ILE A O 1
ATOM 1351 N N . LEU A 1 172 ? 16.359 -12.383 -8.164 1 97.31 172 LEU A N 1
ATOM 1352 C CA . LEU A 1 172 ? 16.922 -12.617 -9.492 1 97.31 172 LEU A CA 1
ATOM 1353 C C . LEU A 1 172 ? 16.125 -13.688 -10.234 1 97.31 172 LEU A C 1
ATOM 1355 O O . LEU A 1 172 ? 15.938 -13.586 -11.453 1 97.31 172 LEU A O 1
ATOM 1359 N N . ALA A 1 173 ? 15.664 -14.68 -9.523 1 96.19 173 ALA A N 1
ATOM 1360 C CA . ALA A 1 173 ? 14.836 -15.703 -10.141 1 96.19 173 ALA A CA 1
ATOM 1361 C C . ALA A 1 173 ? 13.539 -15.109 -10.688 1 96.19 173 ALA A C 1
ATOM 1363 O O . ALA A 1 173 ? 13.102 -15.453 -11.789 1 96.19 173 ALA A O 1
ATOM 1364 N N . VAL A 1 174 ? 12.906 -14.242 -9.898 1 96.56 174 VAL A N 1
ATOM 1365 C CA . VAL A 1 174 ? 11.695 -13.578 -10.367 1 96.56 174 VAL A CA 1
ATOM 1366 C C . VAL A 1 174 ? 11.992 -12.758 -11.609 1 96.56 174 VAL A C 1
ATOM 1368 O O . VAL A 1 174 ? 11.219 -12.773 -12.578 1 96.56 174 VAL A O 1
ATOM 1371 N N . MET A 1 175 ? 13.078 -12.023 -11.57 1 95.88 175 MET A N 1
ATOM 1372 C CA . MET A 1 175 ? 13.469 -11.219 -12.719 1 95.88 175 MET A CA 1
ATOM 1373 C C . MET A 1 175 ? 13.656 -12.086 -13.961 1 95.88 175 MET A C 1
ATOM 1375 O O . MET A 1 175 ? 13.234 -11.711 -15.055 1 95.88 175 MET A O 1
ATOM 1379 N N . GLU A 1 176 ? 14.266 -13.25 -13.797 1 93.75 176 GLU A N 1
ATOM 1380 C CA . GLU A 1 176 ? 14.477 -14.172 -14.914 1 93.75 176 GLU A CA 1
ATOM 1381 C C . GLU A 1 176 ? 13.148 -14.656 -15.492 1 93.75 176 GLU A C 1
ATOM 1383 O O . GLU A 1 176 ? 12.977 -14.672 -16.719 1 93.75 176 GLU A O 1
ATOM 1388 N N . LEU A 1 177 ? 12.273 -14.961 -14.617 1 92.38 177 LEU A N 1
ATOM 1389 C CA . LEU A 1 177 ? 10.984 -15.484 -15.062 1 92.38 177 LEU A CA 1
ATOM 1390 C C . LEU A 1 177 ? 10.18 -14.398 -15.773 1 92.38 177 LEU A C 1
ATOM 1392 O O . LEU A 1 177 ? 9.43 -14.688 -16.703 1 92.38 177 LEU A O 1
ATOM 1396 N N . MET A 1 178 ? 10.312 -13.211 -15.352 1 91.06 178 MET A N 1
ATOM 1397 C CA . MET A 1 178 ? 9.672 -12.078 -16.016 1 91.06 178 MET A CA 1
ATOM 1398 C C . MET A 1 178 ? 10.203 -11.906 -17.438 1 91.06 178 MET A C 1
ATOM 1400 O O . MET A 1 178 ? 9.477 -11.461 -18.328 1 91.06 178 MET A O 1
ATOM 1404 N N . SER A 1 179 ? 11.43 -12.328 -17.688 1 86.06 179 SER A N 1
ATOM 1405 C CA . SER A 1 179 ? 12.188 -11.945 -18.875 1 86.06 179 SER A CA 1
ATOM 1406 C C . SER A 1 179 ? 12.141 -13.039 -19.938 1 86.06 179 SER A C 1
ATOM 1408 O O . SER A 1 179 ? 12.453 -12.789 -21.094 1 86.06 179 SER A O 1
ATOM 1410 N N . VAL A 1 180 ? 11.773 -14.242 -19.5 1 82.31 180 VAL A N 1
ATOM 1411 C CA . VAL A 1 180 ? 11.883 -15.359 -20.438 1 82.31 180 VAL A CA 1
ATOM 1412 C C . VAL A 1 180 ? 10.547 -16.078 -20.547 1 82.31 180 VAL A C 1
ATOM 1414 O O . VAL A 1 180 ? 9.586 -15.727 -19.844 1 82.31 180 VAL A O 1
ATOM 1417 N N . SER A 1 181 ? 10.625 -17 -21.516 1 77.19 181 SER A N 1
ATOM 1418 C CA . SER A 1 181 ? 9.461 -17.875 -21.625 1 77.19 181 SER A CA 1
ATOM 1419 C C . SER A 1 181 ? 9.391 -18.859 -20.453 1 77.19 181 SER A C 1
ATOM 1421 O O . SER A 1 181 ? 10.422 -19.359 -20 1 77.19 181 SER A O 1
ATOM 1423 N N . PRO A 1 182 ? 8.227 -19.109 -20.047 1 79.12 182 PRO A N 1
ATOM 1424 C CA . PRO A 1 182 ? 8.078 -19.859 -18.797 1 79.12 182 PRO A CA 1
ATOM 1425 C C . PRO A 1 182 ? 8.305 -21.359 -19 1 79.12 182 PRO A C 1
ATOM 1427 O O . PRO A 1 182 ? 8.336 -22.125 -18.031 1 79.12 182 PRO A O 1
ATOM 1430 N N . GLN A 1 183 ? 8.578 -21.859 -20.219 1 80.25 183 GLN A N 1
ATOM 1431 C CA . GLN A 1 183 ? 8.664 -23.297 -20.453 1 80.25 183 GLN A CA 1
ATOM 1432 C C . GLN A 1 183 ? 9.812 -23.922 -19.656 1 80.25 183 GLN A C 1
ATOM 1434 O O . GLN A 1 183 ? 9.734 -25.078 -19.234 1 80.25 183 GLN A O 1
ATOM 1439 N N . ASP A 1 184 ? 10.844 -23.203 -19.438 1 86.5 184 ASP A N 1
ATOM 1440 C CA . ASP A 1 184 ? 11.984 -23.703 -18.656 1 86.5 184 ASP A CA 1
ATOM 1441 C C . ASP A 1 184 ? 12 -23.094 -17.266 1 86.5 184 ASP A C 1
ATOM 1443 O O . ASP A 1 184 ? 13.062 -22.719 -16.766 1 86.5 184 ASP A O 1
ATOM 1447 N N . TRP A 1 185 ? 10.805 -23.062 -16.641 1 91.12 185 TRP A N 1
ATOM 1448 C CA . TRP A 1 185 ? 10.664 -22.375 -15.367 1 91.12 185 TRP A CA 1
ATOM 1449 C C . TRP A 1 185 ? 11.492 -23.047 -14.281 1 91.12 185 TRP A C 1
ATOM 1451 O O . TRP A 1 185 ? 12.016 -22.391 -13.383 1 91.12 185 TRP A O 1
ATOM 1461 N N . ARG A 1 186 ? 11.672 -24.391 -14.312 1 92.19 186 ARG A N 1
ATOM 1462 C CA . ARG A 1 186 ? 12.344 -25.156 -13.266 1 92.19 186 ARG A CA 1
ATOM 1463 C C . ARG A 1 186 ? 13.781 -24.688 -13.094 1 92.19 186 ARG A C 1
ATOM 1465 O O . ARG A 1 186 ? 14.273 -24.578 -11.969 1 92.19 186 ARG A O 1
ATOM 1472 N N . ARG A 1 187 ? 14.391 -24.453 -14.195 1 90.12 187 ARG A N 1
ATOM 1473 C CA . ARG A 1 187 ? 15.789 -24.047 -14.188 1 90.12 187 ARG A CA 1
ATOM 1474 C C . ARG A 1 187 ? 15.977 -22.766 -13.398 1 90.12 187 ARG A C 1
ATOM 1476 O O . ARG A 1 187 ? 17 -22.562 -12.742 1 90.12 187 ARG A O 1
ATOM 1483 N N . HIS A 1 188 ? 14.984 -21.953 -13.352 1 90.44 188 HIS A N 1
ATOM 1484 C CA . HIS A 1 188 ? 15.078 -20.625 -12.742 1 90.44 188 HIS A CA 1
ATOM 1485 C C . HIS A 1 188 ? 14.758 -20.688 -11.258 1 90.44 188 HIS A C 1
ATOM 1487 O O . HIS A 1 188 ? 15.117 -19.781 -10.5 1 90.44 188 HIS A O 1
ATOM 1493 N N . VAL A 1 189 ? 14.125 -21.781 -10.789 1 94 189 VAL A N 1
ATOM 1494 C CA . VAL A 1 189 ? 13.688 -21.75 -9.398 1 94 189 VAL A CA 1
ATOM 1495 C C . VAL A 1 189 ? 14.453 -22.812 -8.594 1 94 189 VAL A C 1
ATOM 1497 O O . VAL A 1 189 ? 14.422 -22.797 -7.363 1 94 189 VAL A O 1
ATOM 1500 N N . GLU A 1 190 ? 15.219 -23.719 -9.195 1 94.69 190 GLU A N 1
ATOM 1501 C CA . GLU A 1 190 ? 15.867 -24.844 -8.539 1 94.69 190 GLU A CA 1
ATOM 1502 C C . GLU A 1 190 ? 16.922 -24.359 -7.539 1 94.69 190 GLU A C 1
ATOM 1504 O O . GLU A 1 190 ? 17.078 -24.953 -6.473 1 94.69 190 GLU A O 1
ATOM 1509 N N . GLY A 1 191 ? 17.688 -23.359 -7.945 1 91.75 191 GLY A N 1
ATOM 1510 C CA . GLY A 1 191 ? 18.672 -22.828 -7.02 1 91.75 191 GLY A CA 1
ATOM 1511 C C . GLY A 1 191 ? 18.047 -22.312 -5.73 1 91.75 191 GLY A C 1
ATOM 1512 O O . GLY A 1 191 ? 18.562 -22.578 -4.641 1 91.75 191 GLY A O 1
ATOM 1513 N N . CYS A 1 192 ? 16.953 -21.594 -5.848 1 92.88 192 CYS A N 1
ATOM 1514 C CA . CYS A 1 192 ? 16.234 -21.094 -4.68 1 92.88 192 CYS A CA 1
ATOM 1515 C C . CYS A 1 192 ? 15.711 -22.25 -3.83 1 92.88 192 CYS A C 1
ATOM 1517 O O . CYS A 1 192 ? 15.82 -22.219 -2.604 1 92.88 192 CYS A O 1
ATOM 1519 N N . ALA A 1 193 ? 15.156 -23.234 -4.512 1 95.69 193 ALA A N 1
ATOM 1520 C CA . ALA A 1 193 ? 14.633 -24.391 -3.795 1 95.69 193 ALA A CA 1
ATOM 1521 C C . ALA A 1 193 ? 15.719 -25.031 -2.924 1 95.69 193 ALA A C 1
ATOM 1523 O O . ALA A 1 193 ? 15.469 -25.359 -1.761 1 95.69 193 ALA A O 1
ATOM 1524 N N . ALA A 1 194 ? 16.828 -25.172 -3.523 1 93.12 194 ALA A N 1
ATOM 1525 C CA . ALA A 1 194 ? 17.953 -25.781 -2.814 1 93.12 194 ALA A CA 1
ATOM 1526 C C . ALA A 1 194 ? 18.359 -24.953 -1.598 1 93.12 194 ALA A C 1
ATOM 1528 O O . ALA A 1 194 ? 18.641 -25.516 -0.532 1 93.12 194 ALA A O 1
ATOM 1529 N N . LEU A 1 195 ? 18.391 -23.672 -1.719 1 90.88 195 LEU A N 1
ATOM 1530 C CA . LEU A 1 195 ? 18.766 -22.781 -0.623 1 90.88 195 LEU A CA 1
ATOM 1531 C C . LEU A 1 195 ? 17.734 -22.828 0.496 1 90.88 195 LEU A C 1
ATOM 1533 O O . LEU A 1 195 ? 18.094 -22.906 1.674 1 90.88 195 LEU A O 1
ATOM 1537 N N . PHE A 1 196 ? 16.453 -22.766 0.157 1 93.5 196 PHE A N 1
ATOM 1538 C CA . PHE A 1 196 ? 15.391 -22.812 1.159 1 93.5 196 PHE A CA 1
ATOM 1539 C C . PHE A 1 196 ? 15.453 -24.109 1.96 1 93.5 196 PHE A C 1
ATOM 1541 O O . PHE A 1 196 ? 15.289 -24.094 3.182 1 93.5 196 PHE A O 1
ATOM 1548 N N . ASP A 1 197 ? 15.633 -25.141 1.225 1 92.88 197 ASP A N 1
ATOM 1549 C CA . ASP A 1 197 ? 15.742 -26.453 1.875 1 92.88 197 ASP A CA 1
ATOM 1550 C C . ASP A 1 197 ? 16.969 -26.5 2.783 1 92.88 197 ASP A C 1
ATOM 1552 O O . ASP A 1 197 ? 16.875 -26.922 3.941 1 92.88 197 ASP A O 1
ATOM 1556 N N . CYS A 1 198 ? 18.094 -26.047 2.256 1 88.25 198 CYS A N 1
ATOM 1557 C CA . CYS A 1 198 ? 19.359 -26.094 2.973 1 88.25 198 CYS A CA 1
ATOM 1558 C C . CYS A 1 198 ? 19.281 -25.266 4.254 1 88.25 198 CYS A C 1
ATOM 1560 O O . CYS A 1 198 ? 19.797 -25.688 5.293 1 88.25 198 CYS A O 1
ATOM 1562 N N . PHE A 1 199 ? 18.625 -24.141 4.172 1 86.75 199 PHE A N 1
ATOM 1563 C CA . PHE A 1 199 ? 18.594 -23.219 5.301 1 86.75 199 PHE A CA 1
ATOM 1564 C C . PHE A 1 199 ? 17.359 -23.453 6.156 1 86.75 199 PHE A C 1
ATOM 1566 O O . PHE A 1 199 ? 17.141 -22.75 7.148 1 86.75 199 PHE A O 1
ATOM 1573 N N . ASP A 1 200 ? 16.484 -24.344 5.816 1 90.19 200 ASP A N 1
ATOM 1574 C CA . ASP A 1 200 ? 15.273 -24.719 6.523 1 90.19 200 ASP A CA 1
ATOM 1575 C C . ASP A 1 200 ? 14.336 -23.531 6.684 1 90.19 200 ASP A C 1
ATOM 1577 O O . ASP A 1 200 ? 13.867 -23.234 7.785 1 90.19 200 ASP A O 1
ATOM 1581 N N . VAL A 1 201 ? 14.289 -22.734 5.605 1 93.62 201 VAL A N 1
ATOM 1582 C CA . VAL A 1 201 ? 13.336 -21.625 5.535 1 93.62 201 VAL A CA 1
ATOM 1583 C C . VAL A 1 201 ? 12.031 -22.109 4.898 1 93.62 201 VAL A C 1
ATOM 1585 O O . VAL A 1 201 ? 12.047 -22.766 3.852 1 93.62 201 VAL A O 1
ATOM 1588 N N . ASN A 1 202 ? 10.891 -21.797 5.523 1 96.56 202 ASN A N 1
ATOM 1589 C CA . ASN A 1 202 ? 9.594 -22.25 5.016 1 96.56 202 ASN A CA 1
ATOM 1590 C C . ASN A 1 202 ? 8.531 -21.156 5.16 1 96.56 202 ASN A C 1
ATOM 1592 O O . ASN A 1 202 ? 8.859 -20 5.395 1 96.56 202 ASN A O 1
ATOM 1596 N N . GLY A 1 203 ? 7.305 -21.516 4.957 1 97.81 203 GLY A N 1
ATOM 1597 C CA . GLY A 1 203 ? 6.227 -20.547 4.883 1 97.81 203 GLY A CA 1
ATOM 1598 C C . GLY A 1 203 ? 5.828 -19.984 6.238 1 97.81 203 GLY A C 1
ATOM 1599 O O . GLY A 1 203 ? 4.969 -19.109 6.324 1 97.81 203 GLY A O 1
ATOM 1600 N N . PHE A 1 204 ? 6.469 -20.453 7.285 1 97.44 204 PHE A N 1
ATOM 1601 C CA . PHE A 1 204 ? 6.109 -20.031 8.633 1 97.44 204 PHE A CA 1
ATOM 1602 C C . PHE A 1 204 ? 7.332 -19.516 9.375 1 97.44 204 PHE A C 1
ATOM 1604 O O . PHE A 1 204 ? 7.344 -19.484 10.609 1 97.44 204 PHE A O 1
ATOM 1611 N N . SER A 1 205 ? 8.383 -19.078 8.625 1 95.06 205 SER A N 1
ATOM 1612 C CA . SER A 1 205 ? 9.648 -18.656 9.219 1 95.06 205 SER A CA 1
ATOM 1613 C C . SER A 1 205 ? 9.562 -17.234 9.75 1 95.06 205 SER A C 1
ATOM 1615 O O . SER A 1 205 ? 10.406 -16.797 10.539 1 95.06 205 SER A O 1
ATOM 1617 N N . GLY A 1 206 ? 8.562 -16.484 9.352 1 94.12 206 GLY A N 1
ATOM 1618 C CA . GLY A 1 206 ? 8.367 -15.117 9.805 1 94.12 206 GLY A CA 1
ATOM 1619 C C . GLY A 1 206 ? 9.258 -14.117 9.094 1 94.12 206 GLY A C 1
ATOM 1620 O O . GLY A 1 206 ? 10.172 -14.508 8.367 1 94.12 206 GLY A O 1
ATOM 1621 N N . GLY A 1 207 ? 8.891 -12.82 9.18 1 93.94 207 GLY A N 1
ATOM 1622 C CA . GLY A 1 207 ? 9.711 -11.727 8.688 1 93.94 207 GLY A CA 1
ATOM 1623 C C . GLY A 1 207 ? 9.898 -11.758 7.18 1 93.94 207 GLY A C 1
ATOM 1624 O O . GLY A 1 207 ? 9.016 -12.211 6.449 1 93.94 207 GLY A O 1
ATOM 1625 N N . HIS A 1 208 ? 11.008 -11.211 6.734 1 95.19 208 HIS A N 1
ATOM 1626 C CA . HIS A 1 208 ? 11.25 -11.094 5.305 1 95.19 208 HIS A CA 1
ATOM 1627 C C . HIS A 1 208 ? 11.547 -12.445 4.676 1 95.19 208 HIS A C 1
ATOM 1629 O O . HIS A 1 208 ? 11.266 -12.664 3.494 1 95.19 208 HIS A O 1
ATOM 1635 N N . LEU A 1 209 ? 12.062 -13.398 5.426 1 95.44 209 LEU A N 1
ATOM 1636 C CA . LEU A 1 209 ? 12.336 -14.727 4.879 1 95.44 209 LEU A CA 1
ATOM 1637 C C . LEU A 1 209 ? 11.039 -15.445 4.527 1 95.44 209 LEU A C 1
ATOM 1639 O O . LEU A 1 209 ? 10.945 -16.109 3.488 1 95.44 209 LEU A O 1
ATOM 1643 N N . GLN A 1 210 ? 10.07 -15.312 5.379 1 96.62 210 GLN A N 1
ATOM 1644 C CA . GLN A 1 210 ? 8.75 -15.867 5.07 1 96.62 210 GLN A CA 1
ATOM 1645 C C . GLN A 1 210 ? 8.156 -15.211 3.826 1 96.62 210 GLN A C 1
ATOM 1647 O O . GLN A 1 210 ? 7.586 -15.898 2.975 1 96.62 210 GLN A O 1
ATOM 1652 N N . ALA A 1 211 ? 8.281 -13.883 3.773 1 97.69 211 ALA A N 1
ATOM 1653 C CA . ALA A 1 211 ? 7.77 -13.156 2.613 1 97.69 211 ALA A CA 1
ATOM 1654 C C . ALA A 1 211 ? 8.43 -13.633 1.327 1 97.69 211 ALA A C 1
ATOM 1656 O O . ALA A 1 211 ? 7.754 -13.875 0.325 1 97.69 211 ALA A O 1
ATOM 1657 N N . VAL A 1 212 ? 9.711 -13.805 1.357 1 97.81 212 VAL A N 1
ATOM 1658 C CA . VAL A 1 212 ? 10.477 -14.234 0.195 1 9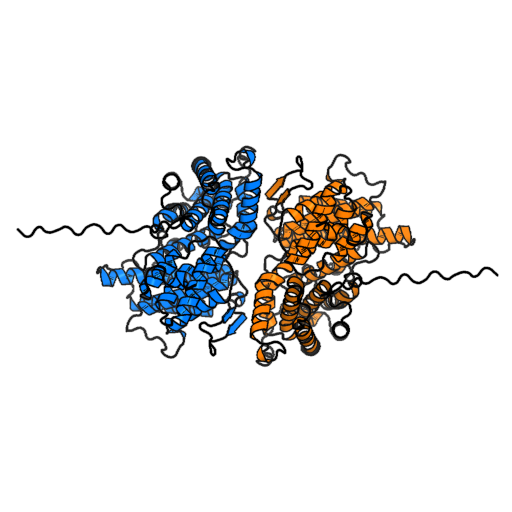7.81 212 VAL A CA 1
ATOM 1659 C C . VAL A 1 212 ? 10.117 -15.68 -0.156 1 97.81 212 VAL A C 1
ATOM 1661 O O . VAL A 1 212 ? 10.016 -16.031 -1.333 1 97.81 212 VAL A O 1
ATOM 1664 N N . PHE A 1 213 ? 9.922 -16.5 0.808 1 97.75 213 PHE A N 1
ATOM 1665 C CA . PHE A 1 213 ? 9.531 -17.891 0.572 1 97.75 213 PHE A CA 1
ATOM 1666 C C . PHE A 1 213 ? 8.219 -17.953 -0.202 1 97.75 213 PHE A C 1
ATOM 1668 O O . PHE A 1 213 ? 8.109 -18.688 -1.182 1 97.75 213 PHE A O 1
ATOM 1675 N N . TRP A 1 214 ? 7.266 -17.219 0.245 1 98.5 214 TRP A N 1
ATOM 1676 C CA . TRP A 1 214 ? 5.965 -17.281 -0.412 1 98.5 214 TRP A CA 1
ATOM 1677 C C . TRP A 1 214 ? 6.023 -16.641 -1.795 1 98.5 214 TRP A C 1
ATOM 1679 O O . TRP A 1 214 ? 5.258 -17 -2.689 1 98.5 214 TRP A O 1
ATOM 1689 N N . CYS A 1 215 ? 6.91 -15.633 -1.989 1 98 215 CYS A N 1
ATOM 1690 C CA . CYS A 1 215 ? 7.164 -15.148 -3.342 1 98 215 CYS A CA 1
ATOM 1691 C C . CYS A 1 215 ? 7.699 -16.266 -4.23 1 98 215 CYS A C 1
ATOM 1693 O O . CYS A 1 215 ? 7.211 -16.469 -5.344 1 98 215 CYS A O 1
ATOM 1695 N N . TYR A 1 216 ? 8.641 -17.016 -3.729 1 97.44 216 TYR A N 1
ATOM 1696 C CA . TYR A 1 216 ? 9.211 -18.172 -4.422 1 97.44 216 TYR A CA 1
ATOM 1697 C C . TYR A 1 216 ? 8.141 -19.203 -4.75 1 97.44 216 TYR A C 1
ATOM 1699 O O . TYR A 1 216 ? 8.07 -19.688 -5.875 1 97.44 216 TYR A O 1
ATOM 1707 N N . VAL A 1 217 ? 7.297 -19.469 -3.775 1 97.88 217 VAL A N 1
ATOM 1708 C CA . VAL A 1 217 ? 6.27 -20.5 -3.916 1 97.88 217 VAL A CA 1
ATOM 1709 C C . VAL A 1 217 ? 5.293 -20.109 -5.02 1 97.88 217 VAL A C 1
ATOM 1711 O O . VAL A 1 217 ? 4.805 -20.969 -5.758 1 97.88 217 VAL A O 1
ATOM 1714 N N . ARG A 1 218 ? 4.992 -18.891 -5.117 1 97.25 218 ARG A N 1
ATOM 1715 C CA . ARG A 1 218 ? 4.074 -18.453 -6.16 1 97.25 218 ARG A CA 1
ATOM 1716 C C . ARG A 1 218 ? 4.699 -18.609 -7.543 1 97.25 218 ARG A C 1
ATOM 1718 O O . ARG A 1 218 ? 3.992 -18.844 -8.523 1 97.25 218 ARG A O 1
ATOM 1725 N N . MET A 1 219 ? 6.031 -18.531 -7.629 1 95.12 219 MET A N 1
ATOM 1726 C CA . MET A 1 219 ? 6.711 -18.828 -8.883 1 95.12 219 MET A CA 1
ATOM 1727 C C . MET A 1 219 ? 6.574 -20.312 -9.227 1 95.12 219 MET A C 1
ATOM 1729 O O . MET A 1 219 ? 6.305 -20.672 -10.375 1 95.12 219 MET A O 1
ATOM 1733 N N . GLU A 1 220 ? 6.727 -21.094 -8.172 1 95.44 220 GLU A N 1
ATOM 1734 C CA . GLU A 1 220 ? 6.582 -22.531 -8.344 1 95.44 220 GLU A CA 1
ATOM 1735 C C . GLU A 1 220 ? 5.18 -22.891 -8.836 1 95.44 220 GLU A C 1
ATOM 1737 O O . GLU A 1 220 ? 5.023 -23.734 -9.727 1 95.44 220 GLU A O 1
ATOM 1742 N N . LEU A 1 221 ? 4.246 -22.281 -8.227 1 97.38 221 LEU A N 1
ATOM 1743 C CA . LEU A 1 221 ? 2.859 -22.562 -8.594 1 97.38 221 LEU A CA 1
ATOM 1744 C C . LEU A 1 221 ? 2.598 -22.188 -10.055 1 97.38 221 LEU A C 1
ATOM 1746 O O . LEU A 1 221 ? 1.954 -22.938 -10.781 1 97.38 221 LEU A O 1
ATOM 1750 N N . CYS A 1 222 ? 3.092 -21.078 -10.445 1 95.94 222 CYS A N 1
ATOM 1751 C CA . CYS A 1 222 ? 2.961 -20.672 -11.844 1 95.94 222 CYS A CA 1
ATOM 1752 C C . CYS A 1 222 ? 3.596 -21.703 -12.773 1 95.94 222 CYS A C 1
ATOM 1754 O O . CYS A 1 222 ? 3.006 -22.078 -13.781 1 95.94 222 CYS A O 1
ATOM 1756 N N . GLY A 1 223 ? 4.781 -22.141 -12.406 1 95.69 223 GLY A N 1
ATOM 1757 C CA . GLY A 1 223 ? 5.496 -23.125 -13.211 1 95.69 223 GLY A CA 1
ATOM 1758 C C . GLY A 1 223 ? 4.754 -24.438 -13.336 1 95.69 223 GLY A C 1
ATOM 1759 O O . GLY A 1 223 ? 4.68 -25.016 -14.422 1 95.69 223 GLY A O 1
ATOM 1760 N N . VAL A 1 224 ? 4.219 -24.891 -12.242 1 96.81 224 VAL A N 1
ATOM 1761 C CA . VAL A 1 224 ? 3.537 -26.188 -12.258 1 96.81 224 VAL A CA 1
ATOM 1762 C C . VAL A 1 224 ? 2.266 -26.094 -13.102 1 96.81 224 VAL A C 1
ATOM 1764 O O . VAL A 1 224 ? 1.88 -27.047 -13.766 1 96.81 224 VAL A O 1
ATOM 1767 N N . ILE A 1 225 ? 1.574 -24.953 -13.078 1 97.06 225 ILE A N 1
ATOM 1768 C CA . ILE A 1 225 ? 0.391 -24.766 -13.914 1 97.06 225 ILE A CA 1
ATOM 1769 C C . ILE A 1 225 ? 0.797 -24.734 -15.391 1 97.06 225 ILE A C 1
ATOM 1771 O O . ILE A 1 225 ? 0.12 -25.328 -16.234 1 97.06 225 ILE A O 1
ATOM 1775 N N . VAL A 1 226 ? 1.888 -24.125 -15.68 1 95.5 226 VAL A N 1
ATOM 1776 C CA . VAL A 1 226 ? 2.406 -24.062 -17.047 1 95.5 226 VAL A CA 1
ATOM 1777 C C . VAL A 1 226 ? 2.711 -25.469 -17.547 1 95.5 226 VAL A C 1
ATOM 1779 O O . VAL A 1 226 ? 2.5 -25.781 -18.719 1 95.5 226 VAL A O 1
ATOM 1782 N N . SER A 1 227 ? 3.127 -26.328 -16.656 1 94.12 227 SER A N 1
ATOM 1783 C CA . SER A 1 227 ? 3.518 -27.688 -17.016 1 94.12 227 SER A CA 1
ATOM 1784 C C . SER A 1 227 ? 2.299 -28.562 -17.312 1 94.12 227 SER A C 1
ATOM 1786 O O . SER A 1 227 ? 2.432 -29.688 -17.781 1 94.12 227 SER A O 1
ATOM 1788 N N . ASN A 1 228 ? 1.137 -28.109 -16.984 1 91.75 228 ASN A N 1
ATOM 1789 C CA . ASN A 1 228 ? -0.124 -28.781 -17.312 1 91.75 228 ASN A CA 1
ATOM 1790 C C . ASN A 1 228 ? -0.14 -30.219 -16.828 1 91.75 228 ASN A C 1
ATOM 1792 O O . ASN A 1 228 ? -0.436 -31.141 -17.609 1 91.75 228 ASN A O 1
ATOM 1796 N N . GLY A 1 229 ? 0.297 -30.484 -15.648 1 89.94 229 GLY A N 1
ATOM 1797 C CA . GLY A 1 229 ? 0.22 -31.797 -15.039 1 89.94 229 GLY A CA 1
ATOM 1798 C C . GLY A 1 229 ? 1.444 -32.656 -15.305 1 89.94 229 GLY A C 1
ATOM 1799 O O . GLY A 1 229 ? 1.516 -33.812 -14.859 1 89.94 229 GLY A O 1
ATOM 1800 N N . ALA A 1 230 ? 2.404 -32.094 -15.922 1 91.56 230 ALA A N 1
ATOM 1801 C CA . ALA A 1 230 ? 3.58 -32.875 -16.297 1 91.56 230 ALA A CA 1
ATOM 1802 C C . ALA A 1 230 ? 4.637 -32.844 -15.203 1 91.56 230 ALA A C 1
ATOM 1804 O O . ALA A 1 230 ? 5.449 -33.75 -15.078 1 91.56 230 ALA A O 1
ATOM 1805 N N . GLU A 1 231 ? 4.621 -31.766 -14.445 1 93.25 231 GLU A N 1
ATOM 1806 C CA . GLU A 1 231 ? 5.68 -31.578 -13.453 1 93.25 231 GLU A CA 1
ATOM 1807 C C . GLU A 1 231 ? 5.102 -31.234 -12.094 1 93.25 231 GLU A C 1
ATOM 1809 O O . GLU A 1 231 ? 4.035 -30.609 -12 1 93.25 231 GLU A O 1
ATOM 1814 N N . ARG A 1 232 ? 5.797 -31.672 -11.078 1 95.12 232 ARG A N 1
ATOM 1815 C CA . ARG A 1 232 ? 5.496 -31.312 -9.695 1 95.12 232 ARG A CA 1
ATOM 1816 C C . ARG A 1 232 ? 6.391 -30.156 -9.227 1 95.12 232 ARG A C 1
ATOM 1818 O O . ARG A 1 232 ? 7.258 -29.703 -9.977 1 95.12 232 ARG A O 1
ATOM 1825 N N . THR A 1 233 ? 6.094 -29.625 -8.055 1 96.81 233 THR A N 1
ATOM 1826 C CA . THR A 1 233 ? 6.918 -28.562 -7.504 1 96.81 233 THR A CA 1
ATOM 1827 C C . THR A 1 233 ? 8.352 -29.047 -7.297 1 96.81 233 THR A C 1
ATOM 1829 O O . THR A 1 233 ? 8.594 -30.234 -7.074 1 96.81 233 THR A O 1
ATOM 1832 N N . VAL A 1 234 ? 9.312 -28.094 -7.418 1 96.81 234 VAL A N 1
ATOM 1833 C CA . VAL A 1 234 ? 10.719 -28.422 -7.188 1 96.81 234 VAL A CA 1
ATOM 1834 C C . VAL A 1 234 ? 10.961 -28.641 -5.695 1 96.81 234 VAL A C 1
ATOM 1836 O O . VAL A 1 234 ? 11.516 -29.672 -5.301 1 96.81 234 VAL A O 1
ATOM 1839 N N . LEU A 1 235 ? 10.562 -27.688 -4.891 1 97.38 235 LEU A N 1
ATOM 1840 C CA . LEU A 1 235 ? 10.57 -27.891 -3.443 1 97.38 235 LEU A CA 1
ATOM 1841 C C . LEU A 1 235 ? 9.336 -28.656 -2.996 1 97.38 235 LEU A C 1
ATOM 1843 O O . LEU A 1 235 ? 8.211 -28.203 -3.174 1 97.38 235 LEU A O 1
ATOM 1847 N N . PRO A 1 236 ? 9.523 -29.891 -2.436 1 95.62 236 PRO A N 1
ATOM 1848 C CA . PRO A 1 236 ? 8.367 -30.688 -2.039 1 95.62 236 PRO A CA 1
ATOM 1849 C C . PRO A 1 236 ? 7.422 -29.953 -1.094 1 95.62 236 PRO A C 1
ATOM 1851 O O . PRO A 1 236 ? 7.879 -29.203 -0.222 1 95.62 236 PRO A O 1
ATOM 1854 N N . LEU A 1 237 ? 6.121 -30.203 -1.242 1 95.88 237 LEU A N 1
ATOM 1855 C CA . LEU A 1 237 ? 5.074 -29.5 -0.517 1 95.88 237 LEU A CA 1
ATOM 1856 C C . LEU A 1 237 ? 5.258 -29.641 0.99 1 95.88 237 LEU A C 1
ATOM 1858 O O . LEU A 1 237 ? 4.93 -28.734 1.753 1 95.88 237 LEU A O 1
ATOM 1862 N N . ASP A 1 238 ? 5.77 -30.75 1.426 1 93 238 ASP A N 1
ATOM 1863 C CA . ASP A 1 238 ? 5.926 -31.016 2.854 1 93 238 ASP A CA 1
ATOM 1864 C C . ASP A 1 238 ? 6.984 -30.094 3.465 1 93 238 ASP A C 1
ATOM 1866 O O . ASP A 1 238 ? 7.059 -29.953 4.688 1 93 238 ASP A O 1
ATOM 1870 N N . LYS A 1 239 ? 7.812 -29.469 2.59 1 95.5 239 LYS A N 1
ATOM 1871 C CA . LYS A 1 239 ? 8.867 -28.578 3.055 1 95.5 239 LYS A CA 1
ATOM 1872 C C . LYS A 1 239 ? 8.359 -27.141 3.164 1 95.5 239 LYS A C 1
ATOM 1874 O O . LYS A 1 239 ? 9.07 -26.25 3.654 1 95.5 239 LYS A O 1
ATOM 1879 N N . TRP A 1 240 ? 7.07 -26.875 2.766 1 97.56 240 TRP A N 1
ATOM 1880 C CA . TRP A 1 240 ? 6.539 -25.516 2.764 1 97.56 240 TRP A CA 1
ATOM 1881 C C . TRP A 1 240 ? 6.09 -25.109 4.16 1 97.56 240 TRP A C 1
ATOM 1883 O O . TRP A 1 240 ? 5.902 -23.922 4.434 1 97.56 240 TRP A O 1
ATOM 1893 N N . ALA A 1 241 ? 5.91 -26.078 5.035 1 96.44 241 ALA A N 1
ATOM 1894 C CA . ALA A 1 241 ? 5.562 -25.875 6.438 1 96.44 241 ALA A CA 1
ATOM 1895 C C . ALA A 1 241 ? 6.59 -26.531 7.359 1 96.44 241 ALA A C 1
ATOM 1897 O O . ALA A 1 241 ? 7.352 -27.391 6.934 1 96.44 241 ALA A O 1
ATOM 1898 N N . PRO A 1 242 ? 6.652 -26.094 8.625 1 93.56 242 PRO A N 1
ATOM 1899 C CA . PRO A 1 242 ? 7.602 -26.719 9.555 1 93.56 242 PRO A CA 1
ATOM 1900 C C . PRO A 1 242 ? 7.348 -28.203 9.75 1 93.56 242 PRO A C 1
ATOM 1902 O O . PRO A 1 242 ? 6.195 -28.641 9.781 1 93.56 242 PRO A O 1
ATOM 1905 N N . ALA A 1 243 ? 8.438 -28.906 9.953 1 88.88 243 ALA A N 1
ATOM 1906 C CA . ALA A 1 243 ? 8.32 -30.344 10.195 1 88.88 243 ALA A CA 1
ATOM 1907 C C . ALA A 1 243 ? 7.699 -30.609 11.562 1 88.88 243 ALA A C 1
ATOM 1909 O O . ALA A 1 243 ? 7.812 -29.797 12.477 1 88.88 243 ALA A O 1
ATOM 1910 N N . ALA A 1 244 ? 7.031 -31.75 11.57 1 86.56 244 ALA A N 1
ATOM 1911 C CA . ALA A 1 244 ? 6.504 -32.156 12.867 1 86.56 244 ALA A CA 1
ATOM 1912 C C . ALA A 1 244 ? 7.633 -32.5 13.828 1 86.56 244 ALA A C 1
ATOM 1914 O O . ALA A 1 244 ? 8.68 -33 13.422 1 86.56 244 ALA A O 1
ATOM 1915 N N . PRO A 1 245 ? 7.402 -32.031 15.164 1 77.56 245 PRO A N 1
ATOM 1916 C CA . PRO A 1 245 ? 8.438 -32.406 16.125 1 77.56 245 PRO A CA 1
ATOM 1917 C C . PRO A 1 245 ? 8.734 -33.906 16.125 1 77.56 245 PRO A C 1
ATOM 1919 O O . PRO A 1 245 ? 7.836 -34.719 15.906 1 77.56 245 PRO A O 1
ATOM 1922 N N . ALA A 1 246 ? 10.016 -34.156 16.297 1 68.94 246 ALA A N 1
ATOM 1923 C CA . ALA A 1 246 ? 10.477 -35.531 16.375 1 68.94 246 ALA A CA 1
ATOM 1924 C C . ALA A 1 246 ? 9.711 -36.312 17.453 1 68.94 246 ALA A C 1
ATOM 1926 O O . ALA A 1 246 ? 9.5 -35.781 18.547 1 68.94 246 ALA A O 1
ATOM 1927 N N . GLY A 1 247 ? 9.117 -37.438 17.109 1 61.5 247 GLY A N 1
ATOM 1928 C CA . GLY A 1 247 ? 8.422 -38.281 18.078 1 61.5 247 GLY A CA 1
ATOM 1929 C C . GLY A 1 247 ? 6.914 -38.094 18.031 1 61.5 247 GLY A C 1
ATOM 1930 O O . GLY A 1 247 ? 6.188 -38.812 18.719 1 61.5 247 GLY A O 1
ATOM 1931 N N . SER A 1 248 ? 6.59 -36.969 17.484 1 61.25 248 SER A N 1
ATOM 1932 C CA . SER A 1 248 ? 5.145 -36.781 17.453 1 61.25 248 SER A CA 1
ATOM 1933 C C . SER A 1 248 ? 4.48 -37.75 16.5 1 61.25 248 SER A C 1
ATOM 1935 O O . SER A 1 248 ? 5.031 -38.094 15.445 1 61.25 248 SER A O 1
ATOM 1937 N N . GLY A 1 249 ? 4.191 -38.906 16.781 1 51.31 249 GLY A N 1
ATOM 1938 C CA . GLY A 1 249 ? 3.455 -39.969 16.109 1 51.31 249 GLY A CA 1
ATOM 1939 C C . GLY A 1 249 ? 2.795 -39.5 14.82 1 51.31 249 GLY A C 1
ATOM 1940 O O . GLY A 1 249 ? 1.827 -40.125 14.367 1 51.31 249 GLY A O 1
ATOM 1941 N N . SER A 1 250 ? 2.92 -38.344 14.414 1 55.91 250 SER A N 1
ATOM 1942 C CA . SER A 1 250 ? 2.143 -37.719 13.336 1 55.91 250 SER A CA 1
ATOM 1943 C C . SER A 1 250 ? 2.49 -38.344 11.984 1 55.91 250 SER A C 1
ATOM 1945 O O . SER A 1 250 ? 2.963 -37.656 11.078 1 55.91 250 SER A O 1
ATOM 1947 N N . GLY A 1 251 ? 2.701 -39.75 11.977 1 63.25 251 GLY A N 1
ATOM 1948 C CA . GLY A 1 251 ? 3.326 -40.5 10.906 1 63.25 251 GLY A CA 1
ATOM 1949 C C . GLY A 1 251 ? 2.457 -40.625 9.672 1 63.25 251 GLY A C 1
ATOM 1950 O O . GLY A 1 251 ? 2.939 -41 8.602 1 63.25 251 GLY A O 1
ATOM 1951 N N . THR A 1 252 ? 1.152 -40.25 9.852 1 76.38 252 THR A N 1
ATOM 1952 C CA . THR A 1 252 ? 0.393 -40.5 8.633 1 76.38 252 THR A CA 1
ATOM 1953 C C . THR A 1 252 ? 0.203 -39.25 7.824 1 76.38 252 THR A C 1
ATOM 1955 O O . THR A 1 252 ? 0.406 -38.125 8.336 1 76.38 252 THR A O 1
ATOM 1958 N N . SER A 1 253 ? -0.069 -39.344 6.641 1 80.69 253 SER A N 1
ATOM 1959 C CA . SER A 1 253 ? -0.373 -38.25 5.727 1 80.69 253 SER A CA 1
ATOM 1960 C C . SER A 1 253 ? -1.534 -37.406 6.242 1 80.69 253 SER A C 1
ATOM 1962 O O . SER A 1 253 ? -1.522 -36.188 6.117 1 80.69 253 SER A O 1
ATOM 1964 N N . GLU A 1 254 ? -2.461 -38.094 6.922 1 84.25 254 GLU A N 1
ATOM 1965 C CA . GLU A 1 254 ? -3.637 -37.406 7.445 1 84.25 254 GLU A CA 1
ATOM 1966 C C . GLU A 1 254 ? -3.271 -36.5 8.609 1 84.25 254 GLU A C 1
ATOM 1968 O O . GLU A 1 254 ? -3.775 -35.375 8.711 1 84.25 254 GLU A O 1
ATOM 1973 N N . ASP A 1 255 ? -2.475 -37 9.398 1 86.25 255 ASP A N 1
ATOM 1974 C CA . ASP A 1 255 ? -2.037 -36.219 10.555 1 86.25 255 ASP A CA 1
ATOM 1975 C C . ASP A 1 255 ? -1.274 -34.969 10.125 1 86.25 255 ASP A C 1
ATOM 1977 O O . ASP A 1 255 ? -1.437 -33.906 10.711 1 86.25 255 ASP A O 1
ATOM 1981 N N . ASN A 1 256 ? -0.535 -35.156 9.172 1 88.38 256 ASN A N 1
ATOM 1982 C CA . ASN A 1 256 ? 0.237 -34.031 8.672 1 88.38 256 ASN A CA 1
ATOM 1983 C C . ASN A 1 256 ? -0.664 -32.969 8.047 1 88.38 256 ASN A C 1
ATOM 1985 O O . ASN A 1 256 ? -0.445 -31.766 8.242 1 88.38 256 ASN A O 1
ATOM 1989 N N . ASP A 1 257 ? -1.655 -33.406 7.289 1 91.56 257 ASP A N 1
ATOM 1990 C CA . ASP A 1 257 ? -2.602 -32.5 6.676 1 91.56 257 ASP A CA 1
ATOM 1991 C C . ASP A 1 257 ? -3.33 -31.672 7.738 1 91.56 257 ASP A C 1
ATOM 1993 O O . ASP A 1 257 ? -3.496 -30.453 7.586 1 91.56 257 ASP A O 1
ATOM 1997 N N . GLU A 1 258 ? -3.701 -32.344 8.773 1 93.44 258 GLU A N 1
ATOM 1998 C CA . GLU A 1 258 ? -4.422 -31.688 9.852 1 93.44 258 GLU A CA 1
ATOM 1999 C C . GLU A 1 258 ? -3.523 -30.688 10.578 1 93.44 258 GLU A C 1
ATOM 2001 O O . GLU A 1 258 ? -3.971 -29.609 10.961 1 93.44 258 GLU A O 1
ATOM 2006 N N . ARG A 1 259 ? -2.383 -31.109 10.797 1 94.69 259 ARG A N 1
ATOM 2007 C CA . ARG A 1 259 ? -1.422 -30.234 11.477 1 94.69 259 ARG A CA 1
ATOM 2008 C C . ARG A 1 259 ? -1.166 -28.969 10.664 1 94.69 259 ARG A C 1
ATOM 2010 O O . ARG A 1 259 ? -1.208 -27.859 11.211 1 94.69 259 ARG A O 1
ATOM 2017 N N . VAL A 1 260 ? -0.861 -29.109 9.406 1 96.44 260 VAL A N 1
ATOM 2018 C CA . VAL A 1 260 ? -0.562 -27.984 8.539 1 96.44 260 VAL A CA 1
ATOM 2019 C C . VAL A 1 260 ? -1.787 -27.078 8.43 1 96.44 260 VAL A C 1
ATOM 2021 O O . VAL A 1 260 ? -1.665 -25.844 8.484 1 96.44 260 VAL A O 1
ATOM 2024 N N . ARG A 1 261 ? -2.973 -27.703 8.281 1 97.06 261 ARG A N 1
ATOM 2025 C CA . ARG A 1 261 ? -4.215 -26.938 8.289 1 97.06 261 ARG A CA 1
ATOM 2026 C C . ARG A 1 261 ? -4.34 -26.094 9.562 1 97.06 261 ARG A C 1
ATOM 2028 O O . ARG A 1 261 ? -4.723 -24.938 9.508 1 97.06 261 ARG A O 1
ATOM 2035 N N . GLY A 1 262 ? -4.016 -26.75 10.656 1 97.19 262 GLY A N 1
ATOM 2036 C CA . GLY A 1 262 ? -4.059 -26.047 11.93 1 97.19 262 GLY A CA 1
ATOM 2037 C C . GLY A 1 262 ? -3.111 -24.859 11.992 1 97.19 262 GLY A C 1
ATOM 2038 O O . GLY A 1 262 ? -3.459 -23.812 12.531 1 97.19 262 GLY A O 1
ATOM 2039 N N . LEU A 1 263 ? -1.936 -25.031 11.453 1 97.38 263 LEU A N 1
ATOM 2040 C CA . LEU A 1 263 ? -0.951 -23.969 11.414 1 97.38 263 LEU A CA 1
ATOM 2041 C C . LEU A 1 263 ? -1.463 -22.781 10.602 1 97.38 263 LEU A C 1
ATOM 2043 O O . LEU A 1 263 ? -1.388 -21.641 11.047 1 97.38 263 LEU A O 1
ATOM 2047 N N . PHE A 1 264 ? -2.012 -23.047 9.43 1 98.12 264 PHE A N 1
ATOM 2048 C CA . PHE A 1 264 ? -2.537 -22 8.57 1 98.12 264 PHE A CA 1
ATOM 2049 C C . PHE A 1 264 ? -3.713 -21.297 9.234 1 98.12 264 PHE A C 1
ATOM 2051 O O . PHE A 1 264 ? -3.814 -20.062 9.195 1 98.12 264 PHE A O 1
ATOM 2058 N N . LEU A 1 265 ? -4.586 -22.094 9.836 1 97.94 265 LEU A N 1
ATOM 2059 C CA . LEU A 1 265 ? -5.754 -21.5 10.492 1 97.94 265 LEU A CA 1
ATOM 2060 C C . LEU A 1 265 ? -5.336 -20.562 11.609 1 97.94 265 LEU A C 1
ATOM 2062 O O . LEU A 1 265 ? -5.879 -19.453 11.734 1 97.94 265 LEU A O 1
ATOM 2066 N N . GLU A 1 266 ? -4.418 -20.984 12.383 1 97.25 266 GLU A N 1
ATOM 2067 C CA . GLU A 1 266 ? -3.922 -20.172 13.492 1 97.25 266 GLU A CA 1
ATOM 2068 C C . GLU A 1 266 ? -3.324 -18.859 12.992 1 97.25 266 GLU A C 1
ATOM 2070 O O . GLU A 1 266 ? -3.637 -17.797 13.516 1 97.25 266 GLU A O 1
ATOM 2075 N N . GLN A 1 267 ? -2.516 -18.953 12 1 96.62 267 GLN A N 1
ATOM 2076 C CA . GLN A 1 267 ? -1.867 -17.75 11.469 1 96.62 267 GLN A CA 1
ATOM 2077 C C . GLN A 1 267 ? -2.865 -16.859 10.734 1 96.62 267 GLN A C 1
ATOM 2079 O O . GLN A 1 267 ? -2.729 -15.641 10.727 1 96.62 267 GLN A O 1
ATOM 2084 N N . SER A 1 268 ? -3.857 -17.453 10.094 1 95.31 268 SER A N 1
ATOM 2085 C CA . SER A 1 268 ? -4.891 -16.719 9.367 1 95.31 268 SER A CA 1
ATOM 2086 C C . SER A 1 268 ? -5.672 -15.805 10.305 1 95.31 268 SER A C 1
ATOM 2088 O O . SER A 1 268 ? -6.191 -14.773 9.875 1 95.31 268 SER A O 1
ATOM 2090 N N . ARG A 1 269 ? -5.727 -16.172 11.531 1 93.06 269 ARG A N 1
ATOM 2091 C CA . ARG A 1 269 ? -6.438 -15.359 12.516 1 93.06 269 ARG A CA 1
ATOM 2092 C C . ARG A 1 269 ? -5.641 -14.109 12.883 1 93.06 269 ARG A C 1
ATOM 2094 O O . ARG A 1 269 ? -6.207 -13.109 13.312 1 93.06 269 ARG A O 1
ATOM 2101 N N . LEU A 1 270 ? -4.41 -14.227 12.633 1 91.94 270 LEU A N 1
ATOM 2102 C CA . LEU A 1 270 ? -3.541 -13.102 12.953 1 91.94 270 LEU A CA 1
ATOM 2103 C C . LEU A 1 270 ? -3.398 -12.164 11.758 1 91.94 270 LEU A C 1
ATOM 2105 O O . LEU A 1 270 ? -3.379 -10.938 11.93 1 91.94 270 LEU A O 1
ATOM 2109 N N . THR A 1 271 ? -3.32 -12.688 10.617 1 94.31 271 THR A N 1
ATOM 2110 C CA . THR A 1 271 ? -3.15 -11.867 9.422 1 94.31 271 THR A CA 1
ATOM 2111 C C . THR A 1 271 ? -3.875 -12.5 8.234 1 94.31 271 THR A C 1
ATOM 2113 O O . THR A 1 271 ? -3.77 -13.703 8 1 94.31 271 THR A O 1
ATOM 2116 N N . PRO A 1 272 ? -4.559 -11.695 7.457 1 96.5 272 PRO A N 1
ATOM 2117 C CA . PRO A 1 272 ? -5.203 -12.219 6.25 1 96.5 272 PRO A CA 1
ATOM 2118 C C . PRO A 1 272 ? -4.199 -12.75 5.227 1 96.5 272 PRO A C 1
ATOM 2120 O O . PRO A 1 272 ? -4.535 -13.617 4.422 1 96.5 272 PRO A O 1
ATOM 2123 N N . ASP A 1 273 ? -2.963 -12.305 5.266 1 97.62 273 ASP A N 1
ATOM 2124 C CA . ASP A 1 273 ? -1.928 -12.719 4.328 1 97.62 273 ASP A CA 1
ATOM 2125 C C . ASP A 1 273 ? -1.704 -14.234 4.395 1 97.62 273 ASP A C 1
ATOM 2127 O O . ASP A 1 273 ? -1.525 -14.883 3.361 1 97.62 273 ASP A O 1
ATOM 2131 N N . MET A 1 274 ? -1.765 -14.727 5.598 1 98.31 274 MET A N 1
ATOM 2132 C CA . MET A 1 274 ? -1.495 -16.156 5.746 1 98.31 274 MET A CA 1
ATOM 2133 C C . MET A 1 274 ? -2.695 -16.984 5.301 1 98.31 274 MET A C 1
ATOM 2135 O O . MET A 1 274 ? -2.541 -18.141 4.879 1 98.31 274 MET A O 1
ATOM 2139 N N . HIS A 1 275 ? -3.9 -16.406 5.391 1 98.62 275 HIS A N 1
ATOM 2140 C CA . HIS A 1 275 ? -5.035 -17.094 4.766 1 98.62 275 HIS A CA 1
ATOM 2141 C C . HIS A 1 275 ? -4.875 -17.141 3.252 1 98.62 275 HIS A C 1
ATOM 2143 O O . HIS A 1 275 ? -5.254 -18.125 2.619 1 98.62 275 HIS A O 1
ATOM 2149 N N . ALA A 1 276 ? -4.359 -16.078 2.738 1 98.81 276 ALA A N 1
ATOM 2150 C CA . ALA A 1 276 ? -4.09 -16.047 1.304 1 98.81 276 ALA A CA 1
ATOM 2151 C C . ALA A 1 276 ? -3.006 -17.047 0.925 1 98.81 276 ALA A C 1
ATOM 2153 O O . ALA A 1 276 ? -3.141 -17.781 -0.062 1 98.81 276 ALA A O 1
ATOM 2154 N N . ASN A 1 277 ? -1.932 -17.062 1.693 1 98.75 277 ASN A N 1
ATOM 2155 C CA . ASN A 1 277 ? -0.866 -18.031 1.44 1 98.75 277 ASN A CA 1
ATOM 2156 C C . ASN A 1 277 ? -1.374 -19.469 1.539 1 98.75 277 ASN A C 1
ATOM 2158 O O . ASN A 1 277 ? -0.895 -20.359 0.826 1 98.75 277 ASN A O 1
ATOM 2162 N N . TRP A 1 278 ? -2.355 -19.688 2.398 1 98.81 278 TRP A N 1
ATOM 2163 C CA . TRP A 1 278 ? -3 -21 2.508 1 98.81 278 TRP A CA 1
ATOM 2164 C C . TRP A 1 278 ? -3.65 -21.406 1.188 1 98.81 278 TRP A C 1
ATOM 2166 O O . TRP A 1 278 ? -3.562 -22.562 0.771 1 98.81 278 TRP A O 1
ATOM 2176 N N . ALA A 1 279 ? -4.281 -20.469 0.52 1 98.88 279 ALA A N 1
ATOM 2177 C CA . ALA A 1 279 ? -4.871 -20.734 -0.786 1 98.88 279 ALA A CA 1
ATOM 2178 C C . ALA A 1 279 ? -3.805 -21.141 -1.796 1 98.88 279 ALA A C 1
ATOM 2180 O O . ALA A 1 279 ? -4.039 -22.016 -2.639 1 98.88 279 ALA A O 1
ATOM 2181 N N . VAL A 1 280 ? -2.643 -20.484 -1.732 1 98.81 280 VAL A N 1
ATOM 2182 C CA . VAL A 1 280 ? -1.529 -20.844 -2.605 1 98.81 280 VAL A CA 1
ATOM 2183 C C . VAL A 1 280 ? -1.12 -22.281 -2.355 1 98.81 280 VAL A C 1
ATOM 2185 O O . VAL A 1 280 ? -0.942 -23.062 -3.301 1 98.81 280 VAL A O 1
ATOM 2188 N N . TYR A 1 281 ? -1.013 -22.625 -1.104 1 98.75 281 TYR A N 1
ATOM 2189 C CA . TYR A 1 281 ? -0.642 -23.969 -0.702 1 98.75 281 TYR A CA 1
ATOM 2190 C C . TYR A 1 281 ? -1.654 -25 -1.212 1 98.75 281 TYR A C 1
ATOM 2192 O O . TYR A 1 281 ? -1.278 -26.031 -1.774 1 98.75 281 TYR A O 1
ATOM 2200 N N . LEU A 1 282 ? -2.912 -24.719 -1.056 1 98.75 282 LEU A N 1
ATOM 2201 C CA . LEU A 1 282 ? -3.971 -25.641 -1.461 1 98.75 282 LEU A CA 1
ATOM 2202 C C . LEU A 1 282 ? -4.027 -25.766 -2.98 1 98.75 282 LEU A C 1
ATOM 2204 O O . LEU A 1 282 ? -4.297 -26.844 -3.508 1 98.75 282 LEU A O 1
ATOM 2208 N N . CYS A 1 283 ? -3.822 -24.656 -3.629 1 98.88 283 CYS A N 1
ATOM 2209 C CA . CYS A 1 283 ? -3.797 -24.719 -5.086 1 98.88 283 CYS A CA 1
ATOM 2210 C C . CYS A 1 283 ? -2.629 -25.578 -5.574 1 98.88 283 CYS A C 1
ATOM 2212 O O . CYS A 1 283 ? -2.766 -26.328 -6.539 1 98.88 283 CYS A O 1
ATOM 2214 N N . ALA A 1 284 ? -1.505 -25.438 -4.914 1 98.69 284 ALA A N 1
ATOM 2215 C CA . ALA A 1 284 ? -0.357 -26.281 -5.25 1 98.69 284 ALA A CA 1
ATOM 2216 C C . ALA A 1 284 ? -0.659 -27.75 -4.992 1 98.69 284 ALA A C 1
ATOM 2218 O O . ALA A 1 284 ? -0.246 -28.625 -5.766 1 98.69 284 ALA A O 1
ATOM 2219 N N . LYS A 1 285 ? -1.351 -28.031 -3.902 1 98.06 285 LYS A N 1
ATOM 2220 C CA . LYS A 1 285 ? -1.771 -29.406 -3.611 1 98.06 285 LYS A CA 1
ATOM 2221 C C . LYS A 1 285 ? -2.672 -29.953 -4.715 1 98.06 285 LYS A C 1
ATOM 2223 O O . LYS A 1 285 ? -2.559 -31.109 -5.094 1 98.06 285 LYS A O 1
ATOM 2228 N N . ALA A 1 286 ? -3.559 -29.125 -5.172 1 98.62 286 ALA A N 1
ATOM 2229 C CA . ALA A 1 286 ? -4.434 -29.531 -6.266 1 98.62 286 ALA A CA 1
ATOM 2230 C C . ALA A 1 286 ? -3.627 -29.844 -7.52 1 98.62 286 ALA A C 1
ATOM 2232 O O . ALA A 1 286 ? -3.859 -30.875 -8.172 1 98.62 286 ALA A O 1
ATOM 2233 N N . CYS A 1 287 ? -2.688 -28.984 -7.848 1 98.44 287 CYS A N 1
ATOM 2234 C CA . CYS A 1 287 ? -1.824 -29.219 -9 1 98.44 287 CYS A CA 1
ATOM 2235 C C . CYS A 1 287 ? -1.055 -30.531 -8.844 1 98.44 287 CYS A C 1
ATOM 2237 O O . CYS A 1 287 ? -0.893 -31.281 -9.805 1 98.44 287 CYS A O 1
ATOM 2239 N N . ASP A 1 288 ? -0.591 -30.75 -7.648 1 97.81 288 ASP A N 1
ATOM 2240 C CA . ASP A 1 288 ? 0.15 -31.984 -7.367 1 97.81 288 ASP A CA 1
ATOM 2241 C C . ASP A 1 288 ? -0.729 -33.219 -7.574 1 97.81 288 ASP A C 1
ATOM 2243 O O . ASP A 1 288 ? -0.286 -34.219 -8.148 1 97.81 288 ASP A O 1
ATOM 2247 N N . LEU A 1 289 ? -1.918 -33.188 -7.059 1 97.75 289 LEU A N 1
ATOM 2248 C CA . LEU A 1 289 ? -2.848 -34.312 -7.219 1 97.75 289 LEU A CA 1
ATOM 2249 C C . LEU A 1 289 ? -3.164 -34.531 -8.695 1 97.75 289 LEU A C 1
ATOM 2251 O O . LEU A 1 289 ? -3.232 -35.688 -9.141 1 97.75 289 LEU A O 1
ATOM 2255 N N . VAL A 1 290 ? -3.391 -33.469 -9.43 1 97.56 290 VAL A N 1
ATOM 2256 C CA . VAL A 1 290 ? -3.645 -33.594 -10.867 1 97.56 290 VAL A CA 1
ATOM 2257 C C . VAL A 1 290 ? -2.457 -34.25 -11.555 1 97.56 290 VAL A C 1
ATOM 2259 O O . VAL A 1 290 ? -2.637 -35.125 -12.406 1 97.56 290 VAL A O 1
ATOM 2262 N N . CYS A 1 291 ? -1.303 -33.812 -11.227 1 96.81 291 CYS A N 1
ATOM 2263 C CA . CYS A 1 291 ? -0.094 -34.406 -11.812 1 96.81 291 CYS A CA 1
ATOM 2264 C C . CYS A 1 291 ? 0.004 -35.875 -11.523 1 96.81 291 CYS A C 1
ATOM 2266 O O . CYS A 1 291 ? 0.258 -36.688 -12.43 1 96.81 291 CYS A O 1
ATOM 2268 N N . ARG A 1 292 ? -0.176 -36.281 -10.305 1 96.19 292 ARG A N 1
ATOM 2269 C CA . ARG A 1 292 ? -0.089 -37.688 -9.914 1 96.19 292 ARG A CA 1
ATOM 2270 C C . ARG A 1 292 ? -1.167 -38.531 -10.602 1 96.19 292 ARG A C 1
ATOM 2272 O O . ARG A 1 292 ? -0.908 -39.625 -11.047 1 96.19 292 ARG A O 1
ATOM 2279 N N . ARG A 1 293 ? -2.328 -37.969 -10.672 1 95.25 293 ARG A N 1
ATOM 2280 C CA . ARG A 1 293 ? -3.422 -38.656 -11.352 1 95.25 293 ARG A CA 1
ATOM 2281 C C . ARG A 1 293 ? -3.117 -38.844 -12.828 1 95.25 293 ARG A C 1
ATOM 2283 O O . ARG A 1 293 ? -3.373 -39.906 -13.391 1 95.25 293 ARG A O 1
ATOM 2290 N N . THR A 1 294 ? -2.66 -37.781 -13.438 1 93.94 294 THR A N 1
ATOM 2291 C CA . THR A 1 294 ? -2.303 -37.844 -14.844 1 93.94 294 THR A CA 1
ATOM 2292 C C . THR A 1 294 ? -1.226 -38.875 -15.094 1 93.94 294 THR A C 1
ATOM 2294 O O . THR A 1 294 ? -1.318 -39.656 -16.047 1 93.94 294 THR A O 1
ATOM 2297 N N . ARG A 1 295 ? -0.258 -38.938 -14.289 1 93.56 295 ARG A N 1
ATOM 2298 C CA . ARG A 1 295 ? 0.816 -39.906 -14.422 1 93.56 295 ARG A CA 1
ATOM 2299 C C . ARG A 1 295 ? 0.292 -41.344 -14.219 1 93.56 295 ARG A C 1
ATOM 2301 O O . ARG A 1 295 ? 0.719 -42.25 -14.914 1 93.56 295 ARG A O 1
ATOM 2308 N N . HIS A 1 296 ? -0.544 -41.469 -13.266 1 92.94 296 HIS A N 1
ATOM 2309 C CA . HIS A 1 296 ? -1.156 -42.781 -13.023 1 92.94 296 HIS A CA 1
ATOM 2310 C C . HIS A 1 296 ? -1.95 -43.25 -14.234 1 92.94 296 HIS A C 1
ATOM 2312 O O . HIS A 1 296 ? -1.838 -44.406 -14.641 1 92.94 296 HIS A O 1
ATOM 2318 N N . LEU A 1 297 ? -2.746 -42.406 -14.797 1 92.31 297 LEU A N 1
ATOM 2319 C CA . LEU A 1 297 ? -3.645 -42.781 -15.891 1 92.31 297 LEU A CA 1
ATOM 2320 C C . LEU A 1 297 ? -2.875 -42.938 -17.203 1 92.31 297 LEU A C 1
ATOM 2322 O O . LEU A 1 297 ? -3.139 -43.844 -17.969 1 92.31 297 LEU A O 1
ATOM 2326 N N . GLU A 1 298 ? -1.98 -42.031 -17.453 1 91.94 298 GLU A N 1
ATOM 2327 C CA . GLU A 1 298 ? -1.318 -42 -18.75 1 91.94 298 GLU A CA 1
ATOM 2328 C C . GLU A 1 298 ? -0.068 -42.875 -18.75 1 91.94 298 GLU A C 1
ATOM 2330 O O . GLU A 1 298 ? 0.297 -43.438 -19.797 1 91.94 298 GLU A O 1
ATOM 2335 N N . LEU A 1 299 ? 0.632 -43 -17.609 1 91.81 299 LEU A N 1
ATOM 2336 C CA . LEU A 1 299 ? 1.908 -43.719 -17.594 1 91.81 299 LEU A CA 1
ATOM 2337 C C . LEU A 1 299 ? 1.821 -44.938 -16.703 1 91.81 299 LEU A C 1
ATOM 2339 O O . LEU A 1 299 ? 2.795 -45.688 -16.578 1 91.81 299 LEU A O 1
ATOM 2343 N N . ALA A 1 300 ? 0.748 -45.188 -16.047 1 91.38 300 ALA A N 1
ATOM 2344 C CA . ALA A 1 300 ? 0.53 -46.344 -15.172 1 91.38 300 ALA A CA 1
ATOM 2345 C C . ALA A 1 300 ? 1.513 -46.344 -14 1 91.38 300 ALA A C 1
ATOM 2347 O O . ALA A 1 300 ? 1.985 -47.406 -13.57 1 91.38 300 ALA A O 1
ATOM 2348 N N . GLU A 1 301 ? 1.83 -45.156 -13.609 1 90.94 301 GLU A N 1
ATOM 2349 C CA . GLU A 1 301 ? 2.707 -45 -12.453 1 90.94 301 GLU A CA 1
ATOM 2350 C C . GLU A 1 301 ? 1.917 -45.094 -11.148 1 90.94 301 GLU A C 1
ATOM 2352 O O . GLU A 1 301 ? 0.858 -44.469 -11.016 1 90.94 301 GLU A O 1
ATOM 2357 N N . TYR A 1 302 ? 2.469 -45.875 -10.188 1 86.88 302 TYR A N 1
ATOM 2358 C CA . TYR A 1 302 ? 1.819 -45.969 -8.883 1 86.88 302 TYR A CA 1
ATOM 2359 C C . TYR A 1 302 ? 2.104 -44.719 -8.039 1 86.88 302 TYR A C 1
ATOM 2361 O O . TYR A 1 302 ? 3.244 -44.281 -7.961 1 86.88 302 TYR A O 1
ATOM 2369 N N . ASP A 1 303 ? 1.066 -44.188 -7.492 1 85.81 303 ASP A N 1
ATOM 2370 C CA . ASP A 1 303 ? 1.207 -43.031 -6.605 1 85.81 303 ASP A CA 1
ATOM 2371 C C . ASP A 1 303 ? 1.794 -43.438 -5.258 1 85.81 303 ASP A C 1
ATOM 2373 O O . ASP A 1 303 ? 1.088 -44 -4.406 1 85.81 303 ASP A O 1
ATOM 2377 N N . THR A 1 304 ? 3.01 -43.156 -4.949 1 83.94 304 THR A N 1
ATOM 2378 C CA . THR A 1 304 ? 3.666 -43.531 -3.705 1 83.94 304 THR A CA 1
ATOM 2379 C C . THR A 1 304 ? 3.684 -42.375 -2.721 1 83.94 304 THR A C 1
ATOM 2381 O O . THR A 1 304 ? 4.105 -42.531 -1.573 1 83.94 304 THR A O 1
ATOM 2384 N N . THR A 1 305 ? 3.283 -41.281 -3.178 1 85.69 305 THR A N 1
ATOM 2385 C CA . THR A 1 305 ? 3.318 -40.094 -2.348 1 85.69 305 THR A CA 1
ATOM 2386 C C . THR A 1 305 ? 2.26 -40.156 -1.25 1 85.69 305 THR A C 1
ATOM 2388 O O . THR A 1 305 ? 2.494 -39.719 -0.127 1 85.69 305 THR A O 1
ATOM 2391 N N . ASP A 1 306 ? 1.094 -40.656 -1.614 1 88.94 306 ASP A N 1
ATOM 2392 C CA . ASP A 1 306 ? -0.046 -40.781 -0.71 1 88.94 306 ASP A CA 1
ATOM 2393 C C . ASP A 1 306 ? -0.704 -42.156 -0.84 1 88.94 306 ASP A C 1
ATOM 2395 O O . ASP A 1 306 ? -1.293 -42.469 -1.876 1 88.94 306 ASP A O 1
ATOM 2399 N N . PRO A 1 307 ? -0.634 -42.875 0.26 1 87.69 307 PRO A N 1
ATOM 2400 C CA . PRO A 1 307 ? -1.142 -44.25 0.172 1 87.69 307 PRO A CA 1
ATOM 2401 C C . PRO A 1 307 ? -2.666 -44.312 0.133 1 87.69 307 PRO A C 1
ATOM 2403 O O . PRO A 1 307 ? -3.238 -45.375 -0.156 1 87.69 307 PRO A O 1
ATOM 2406 N N . ARG A 1 308 ? -3.359 -43.312 0.334 1 91.12 308 ARG A N 1
ATOM 2407 C CA . ARG A 1 308 ? -4.816 -43.312 0.311 1 91.12 308 ARG A CA 1
ATOM 2408 C C . ARG A 1 308 ? -5.344 -43.438 -1.114 1 91.12 308 ARG A C 1
ATOM 2410 O O . ARG A 1 308 ? -4.711 -42.969 -2.061 1 91.12 308 ARG A O 1
ATOM 2417 N N . PRO A 1 309 ? -6.566 -44.125 -1.163 1 92.62 309 PRO A N 1
ATOM 2418 C CA . PRO A 1 309 ? -7.188 -44.188 -2.488 1 92.62 309 PRO A CA 1
ATOM 2419 C C . PRO A 1 309 ? -7.461 -42.812 -3.078 1 92.62 309 PRO A C 1
ATOM 2421 O O . PRO A 1 309 ? -7.777 -41.875 -2.342 1 92.62 309 PRO A O 1
ATOM 2424 N N . PHE A 1 310 ? -7.453 -42.781 -4.453 1 95 310 PHE A N 1
ATOM 2425 C CA . PHE A 1 310 ? -7.586 -41.531 -5.188 1 95 310 PHE A CA 1
ATOM 2426 C C . PHE A 1 310 ? -8.875 -40.812 -4.805 1 95 310 PHE A C 1
ATOM 2428 O O . PHE A 1 310 ? -8.859 -39.625 -4.52 1 95 310 PHE A O 1
ATOM 2435 N N . PRO A 1 311 ? -10.055 -41.469 -4.754 1 95.44 311 PRO A N 1
ATOM 2436 C CA . PRO A 1 311 ? -11.273 -40.781 -4.383 1 95.44 311 PRO A CA 1
ATOM 2437 C C . PRO A 1 311 ? -11.195 -40.125 -2.996 1 95.44 311 PRO A C 1
ATOM 2439 O O . PRO A 1 311 ? -11.742 -39.062 -2.775 1 95.44 311 PRO A O 1
ATOM 2442 N N . GLU A 1 312 ? -10.508 -40.75 -2.121 1 94.56 312 GLU A N 1
ATOM 2443 C CA . GLU A 1 312 ? -10.352 -40.219 -0.774 1 94.56 312 GLU A CA 1
ATOM 2444 C C . GLU A 1 312 ? -9.445 -39 -0.779 1 94.56 312 GLU A C 1
ATOM 2446 O O . GLU A 1 312 ? -9.719 -38 -0.084 1 94.56 312 GLU A O 1
ATOM 2451 N N . GLN A 1 313 ? -8.305 -39.125 -1.546 1 95.62 313 GLN A N 1
ATOM 2452 C CA . GLN A 1 313 ? -7.418 -37.969 -1.682 1 95.62 313 GLN A CA 1
ATOM 2453 C C . GLN A 1 313 ? -8.172 -36.75 -2.232 1 95.62 313 GLN A C 1
ATOM 2455 O O . GLN A 1 313 ? -8.039 -35.656 -1.708 1 95.62 313 GLN A O 1
ATOM 2460 N N . TRP A 1 314 ? -8.969 -36.969 -3.234 1 97.06 314 TRP A N 1
ATOM 2461 C CA . TRP A 1 314 ? -9.758 -35.938 -3.879 1 97.06 314 TRP A CA 1
ATOM 2462 C C . TRP A 1 314 ? -10.75 -35.312 -2.9 1 97.06 314 TRP A C 1
ATOM 2464 O O . TRP A 1 314 ? -10.812 -34.094 -2.762 1 97.06 314 TRP A O 1
ATOM 2474 N N . ASN A 1 315 ? -11.5 -36.156 -2.193 1 95.69 315 ASN A N 1
ATOM 2475 C CA . ASN A 1 315 ? -12.523 -35.688 -1.268 1 95.69 315 ASN A CA 1
ATOM 2476 C C . ASN A 1 315 ? -11.93 -34.875 -0.136 1 95.69 315 ASN A C 1
ATOM 2478 O O . ASN A 1 315 ? -12.5 -33.844 0.27 1 95.69 315 ASN A O 1
ATOM 2482 N N . ARG A 1 316 ? -10.828 -35.312 0.34 1 95.12 316 ARG A N 1
ATOM 2483 C CA . ARG A 1 316 ? -10.18 -34.594 1.44 1 95.12 316 ARG A CA 1
ATOM 2484 C C . ARG A 1 316 ? -9.727 -33.188 1.006 1 95.12 316 ARG A C 1
ATOM 2486 O O . ARG A 1 316 ? -9.906 -32.219 1.738 1 95.12 316 ARG A O 1
ATOM 2493 N N . LEU A 1 317 ? -9.102 -33.125 -0.18 1 97.12 317 LEU A N 1
ATOM 2494 C CA . LEU A 1 317 ? -8.633 -31.844 -0.681 1 97.12 317 LEU A CA 1
ATOM 2495 C C . LEU A 1 317 ? -9.805 -30.938 -1.006 1 97.12 317 LEU A C 1
ATOM 2497 O O . LEU A 1 317 ? -9.75 -29.719 -0.75 1 97.12 317 LEU A O 1
ATOM 2501 N N . TRP A 1 318 ? -10.883 -31.5 -1.559 1 96.94 318 TRP A N 1
ATOM 2502 C CA . TRP A 1 318 ? -12.094 -30.734 -1.83 1 96.94 318 TRP A CA 1
ATOM 2503 C C . TRP A 1 318 ? -12.672 -30.172 -0.542 1 96.94 318 TRP A C 1
ATOM 2505 O O . TRP A 1 318 ? -13.039 -28.984 -0.489 1 96.94 318 TRP A O 1
ATOM 2515 N N . ASP A 1 319 ? -12.734 -30.984 0.471 1 95.69 319 ASP A N 1
ATOM 2516 C CA . ASP A 1 319 ? -13.25 -30.547 1.765 1 95.69 319 ASP A CA 1
ATOM 2517 C C . ASP A 1 319 ? -12.375 -29.453 2.363 1 95.69 319 ASP A C 1
ATOM 2519 O O . ASP A 1 319 ? -12.883 -28.531 3.002 1 95.69 319 ASP A O 1
ATOM 2523 N N . GLU A 1 320 ? -11.086 -29.609 2.182 1 97.31 320 GLU A N 1
ATOM 2524 C CA . GLU A 1 320 ? -10.172 -28.594 2.68 1 97.31 320 GLU A CA 1
ATOM 2525 C C . GLU A 1 320 ? -10.398 -27.25 1.978 1 97.31 320 GLU A C 1
ATOM 2527 O O . GLU A 1 320 ? -10.312 -26.203 2.602 1 97.31 320 GLU A O 1
ATOM 2532 N N . LEU A 1 321 ? -10.633 -27.281 0.689 1 97.69 321 LEU A N 1
ATOM 2533 C CA . LEU A 1 321 ? -10.938 -26.062 -0.054 1 97.69 321 LEU A CA 1
ATOM 2534 C C . LEU A 1 321 ? -12.219 -25.406 0.462 1 97.69 321 LEU A C 1
ATOM 2536 O O . LEU A 1 321 ? -12.281 -24.188 0.624 1 97.69 321 LEU A O 1
ATOM 2540 N N . GLN A 1 322 ? -13.219 -26.25 0.738 1 96.56 322 GLN A N 1
ATOM 2541 C CA . GLN A 1 322 ? -14.461 -25.703 1.284 1 96.56 322 GLN A CA 1
ATOM 2542 C C . GLN A 1 322 ? -14.242 -25.141 2.68 1 96.56 322 GLN A C 1
ATOM 2544 O O . GLN A 1 322 ? -14.82 -24.109 3.033 1 96.56 322 GLN A O 1
ATOM 2549 N N . TYR A 1 323 ? -13.438 -25.812 3.432 1 97.56 323 TYR A N 1
ATOM 2550 C CA . TYR A 1 323 ? -13.094 -25.328 4.762 1 97.56 323 TYR A CA 1
ATOM 2551 C C . TYR A 1 323 ? -12.391 -23.969 4.676 1 97.56 323 TYR A C 1
ATOM 2553 O O . TYR A 1 323 ? -12.695 -23.062 5.441 1 97.56 323 TYR A O 1
ATOM 2561 N N . TRP A 1 324 ? -11.461 -23.875 3.781 1 98.31 324 TRP A N 1
ATOM 2562 C CA . TRP A 1 324 ? -10.773 -22.609 3.543 1 98.31 324 TRP A CA 1
ATOM 2563 C C . TRP A 1 324 ? -11.766 -21.5 3.234 1 98.31 324 TRP A C 1
ATOM 2565 O O . TRP A 1 324 ? -11.656 -20.391 3.771 1 98.31 324 TRP A O 1
ATOM 2575 N N . LEU A 1 325 ? -12.688 -21.766 2.324 1 97.75 325 LEU A N 1
ATOM 2576 C CA . LEU A 1 325 ? -13.695 -20.797 1.911 1 97.75 325 LEU A CA 1
ATOM 2577 C C . LEU A 1 325 ? -14.523 -20.328 3.105 1 97.75 325 LEU A C 1
ATOM 2579 O O . LEU A 1 325 ? -14.812 -19.141 3.238 1 97.75 325 LEU A O 1
ATOM 2583 N N . GLU A 1 326 ? -14.812 -21.203 3.967 1 97.31 326 GLU A N 1
ATOM 2584 C CA . GLU A 1 326 ? -15.688 -20.922 5.098 1 97.31 326 GLU A CA 1
ATOM 2585 C C . GLU A 1 326 ? -14.961 -20.141 6.184 1 97.31 326 GLU A C 1
ATOM 2587 O O . GLU A 1 326 ? -15.578 -19.344 6.902 1 97.31 326 GLU A O 1
ATOM 2592 N N . GLN A 1 327 ? -13.672 -20.344 6.285 1 97.75 327 GLN A N 1
ATOM 2593 C CA . GLN A 1 327 ? -12.914 -19.797 7.406 1 97.75 327 GLN A CA 1
ATOM 2594 C C . GLN A 1 327 ? -12.328 -18.438 7.059 1 97.75 327 GLN A C 1
ATOM 2596 O O . GLN A 1 327 ? -11.57 -17.859 7.844 1 97.75 327 GLN A O 1
ATOM 2601 N N . ARG A 1 328 ? -12.648 -17.875 5.953 1 97.62 328 ARG A N 1
ATOM 2602 C CA . ARG A 1 328 ? -12.094 -16.594 5.547 1 97.62 328 ARG A CA 1
ATOM 2603 C C . ARG A 1 328 ? -12.469 -15.5 6.539 1 97.62 328 ARG A C 1
ATOM 2605 O O . ARG A 1 328 ? -13.633 -15.367 6.918 1 97.62 328 ARG A O 1
ATOM 2612 N N . PRO A 1 329 ? -11.422 -14.797 6.992 1 95.94 329 PRO A N 1
ATOM 2613 C CA . PRO A 1 329 ? -11.758 -13.602 7.77 1 95.94 329 PRO A CA 1
ATOM 2614 C C . PRO A 1 329 ? -12.477 -12.539 6.938 1 95.94 329 PRO A C 1
ATOM 2616 O O . PRO A 1 329 ? -12.477 -12.609 5.707 1 95.94 329 PRO A O 1
ATOM 2619 N N . LEU A 1 330 ? -13.008 -11.547 7.555 1 94.19 330 LEU A N 1
ATOM 2620 C CA . LEU A 1 330 ? -13.836 -10.523 6.922 1 94.19 330 LEU A CA 1
ATOM 2621 C C . LEU A 1 330 ? -13.055 -9.789 5.836 1 94.19 330 LEU A C 1
ATOM 2623 O O . LEU A 1 330 ? -13.602 -9.469 4.781 1 94.19 330 LEU A O 1
ATOM 2627 N N . SER A 1 331 ? -11.82 -9.562 6.062 1 95.56 331 SER A N 1
ATOM 2628 C CA . SER A 1 331 ? -11.008 -8.789 5.129 1 95.56 331 SER A CA 1
ATOM 2629 C C . SER A 1 331 ? -10.75 -9.57 3.844 1 95.56 331 SER A C 1
ATOM 2631 O O . SER A 1 331 ? -10.32 -9 2.84 1 95.56 331 SER A O 1
ATOM 2633 N N . MET A 1 332 ? -11.07 -10.883 3.85 1 97.38 332 MET A N 1
ATOM 2634 C CA . MET A 1 332 ? -10.852 -11.734 2.68 1 97.38 332 MET A CA 1
ATOM 2635 C C . MET A 1 332 ? -12.125 -11.859 1.853 1 97.38 332 MET A C 1
ATOM 2637 O O . MET A 1 332 ? -12.102 -12.43 0.757 1 97.38 332 MET A O 1
ATOM 2641 N N . LEU A 1 333 ? -13.172 -11.281 2.355 1 97.44 333 LEU A N 1
ATOM 2642 C CA . LEU A 1 333 ? -14.445 -11.367 1.66 1 97.44 333 LEU A CA 1
ATOM 2643 C C . LEU A 1 333 ? -14.641 -10.188 0.712 1 97.44 333 LEU A C 1
ATOM 2645 O O . LEU A 1 333 ? -14.094 -9.109 0.942 1 97.44 333 LEU A O 1
ATOM 2649 N N . ALA A 1 334 ? -15.375 -10.453 -0.342 1 96.81 334 ALA A N 1
ATOM 2650 C CA . ALA A 1 334 ? -15.703 -9.375 -1.276 1 96.81 334 ALA A CA 1
ATOM 2651 C C . ALA A 1 334 ? -16.641 -8.352 -0.632 1 96.81 334 ALA A C 1
ATOM 2653 O O . ALA A 1 334 ? -17.562 -8.719 0.104 1 96.81 334 ALA A O 1
ATOM 2654 N N . VAL A 1 335 ? -16.422 -7.082 -0.886 1 94.56 335 VAL A N 1
ATOM 2655 C CA . VAL A 1 335 ? -17.281 -6.031 -0.343 1 94.56 335 VAL A CA 1
ATOM 2656 C C . VAL A 1 335 ? -18.484 -5.824 -1.257 1 94.56 335 VAL A C 1
ATOM 2658 O O . VAL A 1 335 ? -19.516 -5.289 -0.829 1 94.56 335 VAL A O 1
ATOM 2661 N N . LYS A 1 336 ? -18.312 -6.219 -2.457 1 92.12 336 LYS A N 1
ATOM 2662 C CA . LYS A 1 336 ? -19.438 -6.156 -3.402 1 92.12 336 LYS A CA 1
ATOM 2663 C C . LYS A 1 336 ? -19.328 -7.27 -4.441 1 92.12 336 LYS A C 1
ATOM 2665 O O . LYS A 1 336 ? -18.25 -7.527 -4.984 1 92.12 336 LYS A O 1
ATOM 2670 N N . THR A 1 337 ? -20.422 -7.941 -4.609 1 91.88 337 THR A N 1
ATOM 2671 C CA . THR A 1 337 ? -20.531 -8.938 -5.664 1 91.88 337 THR A CA 1
ATOM 2672 C C . THR A 1 337 ? -21.797 -8.719 -6.484 1 91.88 337 THR A C 1
ATOM 2674 O O . THR A 1 337 ? -22.906 -8.633 -5.93 1 91.88 337 THR A O 1
ATOM 2677 N N . ASN A 1 338 ? -21.594 -8.523 -7.738 1 87.69 338 ASN A N 1
ATOM 2678 C CA . ASN A 1 338 ? -22.734 -8.445 -8.664 1 87.69 338 ASN A CA 1
ATOM 2679 C C . ASN A 1 338 ? -22.719 -9.609 -9.656 1 87.69 338 ASN A C 1
ATOM 2681 O O . ASN A 1 338 ? -21.734 -9.812 -10.359 1 87.69 338 ASN A O 1
ATOM 2685 N N . SER A 1 339 ? -23.812 -10.266 -9.594 1 83.06 339 SER A N 1
ATOM 2686 C CA . SER A 1 339 ? -23.938 -11.367 -10.539 1 83.06 339 SER A CA 1
ATOM 2687 C C . SER A 1 339 ? -24.062 -10.859 -11.969 1 83.06 339 SER A C 1
ATOM 2689 O O . SER A 1 339 ? -24.312 -9.672 -12.195 1 83.06 339 SER A O 1
ATOM 2691 N N . MET A 1 340 ? -23.906 -11.789 -12.82 1 80 340 MET A N 1
ATOM 2692 C CA . MET A 1 340 ? -23.969 -11.469 -14.242 1 80 340 MET A CA 1
ATOM 2693 C C . MET A 1 340 ? -25.391 -11.094 -14.656 1 80 340 MET A C 1
ATOM 2695 O O . MET A 1 340 ? -26.344 -11.836 -14.375 1 80 340 MET A O 1
ATOM 2699 N N . ARG A 1 341 ? -25.531 -9.914 -14.828 1 69.31 341 ARG A N 1
ATOM 2700 C CA . ARG A 1 341 ? -26.828 -9.469 -15.328 1 69.31 341 ARG A CA 1
ATOM 2701 C C . ARG A 1 341 ? -26.719 -8.969 -16.766 1 69.31 341 ARG A C 1
ATOM 2703 O O . ARG A 1 341 ? -25.719 -8.344 -17.141 1 69.31 341 ARG A O 1
ATOM 2710 N N . GLY A 1 342 ? -27.719 -9.266 -17.516 1 65.69 342 GLY A N 1
ATOM 2711 C CA . GLY A 1 342 ? -27.875 -8.766 -18.875 1 65.69 342 GLY A CA 1
ATOM 2712 C C . GLY A 1 342 ? -26.703 -9.125 -19.781 1 65.69 342 GLY A C 1
ATOM 2713 O O . GLY A 1 342 ? -26.422 -10.305 -20 1 65.69 342 GLY A O 1
ATOM 2714 N N . ASP A 1 343 ? -26.016 -8.039 -20.078 1 71.81 343 ASP A N 1
ATOM 2715 C CA . ASP A 1 343 ? -24.953 -8.086 -21.078 1 71.81 343 ASP A CA 1
ATOM 2716 C C . ASP A 1 343 ? -23.594 -8.266 -20.422 1 71.81 343 ASP A C 1
ATOM 2718 O O . ASP A 1 343 ? -22.562 -8.297 -21.109 1 71.81 343 ASP A O 1
ATOM 2722 N N . GLN A 1 344 ? -23.672 -8.625 -19.156 1 82.5 344 GLN A N 1
ATOM 2723 C CA . GLN A 1 344 ? -22.391 -8.781 -18.5 1 82.5 344 GLN A CA 1
ATOM 2724 C C . GLN A 1 344 ? -21.812 -10.18 -18.703 1 82.5 344 GLN A C 1
ATOM 2726 O O . GLN A 1 344 ? -22.547 -11.164 -18.656 1 82.5 344 GLN A O 1
ATOM 2731 N N . MET A 1 345 ? -20.547 -10.258 -19.031 1 88.25 345 MET A N 1
ATOM 2732 C CA . MET A 1 345 ? -19.859 -11.5 -19.359 1 88.25 345 MET A CA 1
ATOM 2733 C C . MET A 1 345 ? -19.328 -12.172 -18.094 1 88.25 345 MET A C 1
ATOM 2735 O O . MET A 1 345 ? -19.281 -13.406 -18.016 1 88.25 345 MET A O 1
ATOM 2739 N N . PHE A 1 346 ? -18.938 -11.414 -17.156 1 96.25 346 PHE A N 1
ATOM 2740 C CA . PHE A 1 346 ? -18.344 -11.922 -15.922 1 96.25 346 PHE A CA 1
ATOM 2741 C C . PHE A 1 346 ? -18.938 -11.219 -14.703 1 96.25 346 PHE A C 1
ATOM 2743 O O . PHE A 1 346 ? -19.406 -10.078 -14.812 1 96.25 346 PHE A O 1
ATOM 2750 N N . PRO A 1 347 ? -18.984 -11.875 -13.586 1 95.56 347 PRO A N 1
ATOM 2751 C CA . PRO A 1 347 ? -19.422 -11.18 -12.375 1 95.56 347 PRO A CA 1
ATOM 2752 C C . PRO A 1 347 ? -18.453 -10.094 -11.938 1 95.56 347 PRO A C 1
ATOM 2754 O O . PRO A 1 347 ? -17.266 -10.148 -12.273 1 95.56 347 PRO A O 1
ATOM 2757 N N . GLU A 1 348 ? -18.984 -9.062 -11.312 1 94.38 348 GLU A N 1
ATOM 2758 C CA . GLU A 1 348 ? -18.156 -8.062 -10.656 1 94.38 348 GLU A CA 1
ATOM 2759 C C . GLU A 1 348 ? -17.922 -8.422 -9.188 1 94.38 348 GLU A C 1
ATOM 2761 O O . GLU A 1 348 ? -18.875 -8.555 -8.414 1 94.38 348 GLU A O 1
ATOM 2766 N N . ILE A 1 349 ? -16.734 -8.656 -8.828 1 97.19 349 ILE A N 1
ATOM 2767 C CA . ILE A 1 349 ? -16.359 -9.039 -7.477 1 97.19 349 ILE A CA 1
ATOM 2768 C C . ILE A 1 349 ? -15.242 -8.133 -6.969 1 97.19 349 ILE A C 1
ATOM 2770 O O . ILE A 1 349 ? -14.094 -8.227 -7.418 1 97.19 349 ILE A O 1
ATOM 2774 N N . LEU A 1 350 ? -15.531 -7.281 -6.02 1 96.94 350 LEU A N 1
ATOM 2775 C CA . LEU A 1 350 ? -14.609 -6.246 -5.562 1 96.94 350 LEU A CA 1
ATOM 2776 C C . LEU A 1 350 ? -14.086 -6.566 -4.168 1 96.94 350 LEU A C 1
ATOM 2778 O O . LEU A 1 350 ? -14.867 -6.848 -3.254 1 96.94 350 LEU A O 1
ATOM 2782 N N . PHE A 1 351 ? -12.797 -6.59 -4.008 1 97.81 351 PHE A N 1
ATOM 2783 C CA . PHE A 1 351 ? -12.141 -6.82 -2.727 1 97.81 351 PHE A CA 1
ATOM 2784 C C . PHE A 1 351 ? -11.43 -5.562 -2.25 1 97.81 351 PHE A C 1
ATOM 2786 O O . PHE A 1 351 ? -10.984 -4.746 -3.062 1 97.81 351 PHE A O 1
ATOM 2793 N N . THR A 1 352 ? -11.289 -5.43 -0.961 1 96.62 352 THR A N 1
ATOM 2794 C CA . THR A 1 352 ? -10.578 -4.289 -0.394 1 96.62 352 THR A CA 1
ATOM 2795 C C . THR A 1 352 ? -9.133 -4.66 -0.068 1 96.62 352 THR A C 1
ATOM 2797 O O . THR A 1 352 ? -8.227 -3.846 -0.235 1 96.62 352 THR A O 1
ATOM 2800 N N . HIS A 1 353 ? -8.984 -5.848 0.372 1 96.75 353 HIS A N 1
ATOM 2801 C CA . HIS A 1 353 ? -7.645 -6.309 0.73 1 96.75 353 HIS A CA 1
ATOM 2802 C C . HIS A 1 353 ? -6.945 -6.941 -0.465 1 96.75 353 HIS A C 1
ATOM 2804 O O . HIS A 1 353 ? -7.512 -7.812 -1.134 1 96.75 353 HIS A O 1
ATOM 2810 N N . ARG A 1 354 ? -5.707 -6.605 -0.688 1 96.06 354 ARG A N 1
ATOM 2811 C CA . ARG A 1 354 ? -4.965 -7.082 -1.852 1 96.06 354 ARG A CA 1
ATOM 2812 C C . ARG A 1 354 ? -4.816 -8.602 -1.821 1 96.06 354 ARG A C 1
ATOM 2814 O O . ARG A 1 354 ? -4.93 -9.258 -2.855 1 96.06 354 ARG A O 1
ATOM 2821 N N . ALA A 1 355 ? -4.547 -9.188 -0.678 1 97.75 355 ALA A N 1
ATOM 2822 C CA . ALA A 1 355 ? -4.332 -10.625 -0.575 1 97.75 355 ALA A CA 1
ATOM 2823 C C . ALA A 1 355 ? -5.617 -11.391 -0.88 1 97.75 355 ALA A C 1
ATOM 2825 O O . ALA A 1 355 ? -5.57 -12.57 -1.246 1 97.75 355 ALA A O 1
ATOM 2826 N N . ALA A 1 356 ? -6.758 -10.758 -0.709 1 98.5 356 ALA A N 1
ATOM 2827 C CA . ALA A 1 356 ? -8.039 -11.406 -0.958 1 98.5 356 ALA A CA 1
ATOM 2828 C C . ALA A 1 356 ? -8.258 -11.633 -2.451 1 98.5 356 ALA A C 1
ATOM 2830 O O . ALA A 1 356 ? -8.93 -12.594 -2.848 1 98.5 356 ALA A O 1
ATOM 2831 N N . ILE A 1 357 ? -7.707 -10.812 -3.268 1 98.44 357 ILE A N 1
ATOM 2832 C CA . ILE A 1 357 ? -7.941 -10.844 -4.707 1 98.44 357 ILE A CA 1
ATOM 2833 C C . ILE A 1 357 ? -7.418 -12.156 -5.289 1 98.44 357 ILE A C 1
ATOM 2835 O O . ILE A 1 357 ? -8.195 -13.047 -5.633 1 98.44 357 ILE A O 1
ATOM 2839 N N . SER A 1 358 ? -6.094 -12.352 -5.215 1 98.31 358 SER A N 1
ATOM 2840 C CA . SER A 1 358 ? -5.492 -13.531 -5.836 1 98.31 358 SER A CA 1
ATOM 2841 C C . SER A 1 358 ? -5.816 -14.797 -5.055 1 98.31 358 SER A C 1
ATOM 2843 O O . SER A 1 358 ? -5.934 -15.875 -5.637 1 98.31 358 SER A O 1
ATOM 2845 N N . SER A 1 359 ? -5.988 -14.688 -3.758 1 98.69 359 SER A N 1
ATOM 2846 C CA . SER A 1 359 ? -6.25 -15.898 -2.98 1 98.69 359 SER A CA 1
ATOM 2847 C C . SER A 1 359 ? -7.621 -16.484 -3.314 1 98.69 359 SER A C 1
ATOM 2849 O O . SER A 1 359 ? -7.766 -17.688 -3.459 1 98.69 359 SER A O 1
ATOM 2851 N N . ASN A 1 360 ? -8.633 -15.617 -3.453 1 98.81 360 ASN A N 1
ATOM 2852 C CA . ASN A 1 360 ? -9.938 -16.109 -3.879 1 98.81 360 ASN A CA 1
ATOM 2853 C C . ASN A 1 360 ? -9.906 -16.625 -5.316 1 98.81 360 ASN A C 1
ATOM 2855 O O . ASN A 1 360 ? -10.578 -17.594 -5.645 1 98.81 360 ASN A O 1
ATOM 2859 N N . GLN A 1 361 ? -9.125 -15.977 -6.09 1 98.75 361 GLN A N 1
ATOM 2860 C CA . GLN A 1 361 ? -8.953 -16.453 -7.457 1 98.75 361 GLN A CA 1
ATOM 2861 C C . GLN A 1 361 ? -8.312 -17.828 -7.48 1 98.75 361 GLN A C 1
ATOM 2863 O O . GLN A 1 361 ? -8.727 -18.703 -8.258 1 98.75 361 GLN A O 1
ATOM 2868 N N . LEU A 1 362 ? -7.34 -18.078 -6.645 1 98.88 362 LEU A N 1
ATOM 2869 C CA . LEU A 1 362 ? -6.645 -19.359 -6.574 1 98.88 362 LEU A CA 1
ATOM 2870 C C . LEU A 1 362 ? -7.547 -20.438 -5.996 1 98.88 362 LEU A C 1
ATOM 2872 O O . LEU A 1 362 ? -7.453 -21.609 -6.383 1 98.88 362 LEU A O 1
ATOM 2876 N N . TYR A 1 363 ? -8.438 -20.062 -5.074 1 98.75 363 TYR A N 1
ATOM 2877 C CA . TYR A 1 363 ? -9.453 -21 -4.625 1 98.75 363 TYR A CA 1
ATOM 2878 C C . TYR A 1 363 ? -10.266 -21.547 -5.801 1 98.75 363 TYR A C 1
ATOM 2880 O O . TYR A 1 363 ? -10.43 -22.75 -5.949 1 98.75 363 TYR A O 1
ATOM 2888 N N . HIS A 1 364 ? -10.766 -20.609 -6.594 1 98.81 364 HIS A N 1
ATOM 2889 C CA . HIS A 1 364 ? -11.547 -21 -7.762 1 98.81 364 HIS A CA 1
ATOM 2890 C C . HIS A 1 364 ? -10.711 -21.844 -8.727 1 98.81 364 HIS A C 1
ATOM 2892 O O . HIS A 1 364 ? -11.203 -22.797 -9.32 1 98.81 364 HIS A O 1
ATOM 2898 N N . THR A 1 365 ? -9.477 -21.469 -8.898 1 98.88 365 THR A N 1
ATOM 2899 C CA . THR A 1 365 ? -8.57 -22.203 -9.773 1 98.88 365 THR A CA 1
ATOM 2900 C C . THR A 1 365 ? -8.383 -23.641 -9.273 1 98.88 365 THR A C 1
ATOM 2902 O O . THR A 1 365 ? -8.469 -24.578 -10.055 1 98.88 365 THR A O 1
ATOM 2905 N N . ALA A 1 366 ? -8.164 -23.766 -7.977 1 98.81 366 ALA A N 1
ATOM 2906 C CA . ALA A 1 366 ? -8 -25.078 -7.379 1 98.81 366 ALA A CA 1
ATOM 2907 C C . ALA A 1 366 ? -9.258 -25.922 -7.555 1 98.81 366 ALA A C 1
ATOM 2909 O O . ALA A 1 366 ? -9.172 -27.125 -7.852 1 98.81 366 ALA A O 1
ATOM 2910 N N . CYS A 1 367 ? -10.398 -25.297 -7.371 1 98.06 367 CYS A N 1
ATOM 2911 C CA . CYS A 1 367 ? -11.664 -26.016 -7.562 1 98.06 367 CYS A CA 1
ATOM 2912 C C . CYS A 1 367 ? -11.797 -26.516 -9 1 98.06 367 CYS A C 1
ATOM 2914 O O . CYS A 1 367 ? -12.18 -27.656 -9.227 1 98.06 367 CYS A O 1
ATOM 2916 N N . MET A 1 368 ? -11.477 -25.672 -9.922 1 97.94 368 MET A N 1
ATOM 2917 C CA . MET A 1 368 ? -11.547 -26.062 -11.328 1 97.94 368 MET A CA 1
ATOM 2918 C C . MET A 1 368 ? -10.641 -27.266 -11.609 1 97.94 368 MET A C 1
ATOM 2920 O O . MET A 1 368 ? -11.039 -28.203 -12.297 1 97.94 368 MET A O 1
ATOM 2924 N N . LEU A 1 369 ? -9.43 -27.234 -11.109 1 98.25 369 LEU A N 1
ATOM 2925 C CA . LEU A 1 369 ? -8.461 -28.312 -11.305 1 98.25 369 LEU A CA 1
ATOM 2926 C C . LEU A 1 369 ? -8.977 -29.625 -10.734 1 98.25 369 LEU A C 1
ATOM 2928 O O . LEU A 1 369 ? -8.891 -30.672 -11.383 1 98.25 369 LEU A O 1
ATOM 2932 N N . LEU A 1 370 ? -9.555 -29.547 -9.555 1 97.69 370 LEU A N 1
ATOM 2933 C CA . LEU A 1 370 ? -10.062 -30.75 -8.914 1 97.69 370 LEU A CA 1
ATOM 2934 C C . LEU A 1 370 ? -11.273 -31.297 -9.656 1 97.69 370 LEU A C 1
ATOM 2936 O O . LEU A 1 370 ? -11.43 -32.5 -9.797 1 97.69 370 LEU A O 1
ATOM 2940 N N . LEU A 1 371 ? -12.109 -30.391 -10.094 1 96.62 371 LEU A N 1
ATOM 2941 C CA . LEU A 1 371 ? -13.312 -30.828 -10.805 1 96.62 371 LEU A CA 1
ATOM 2942 C C . LEU A 1 371 ? -12.953 -31.531 -12.109 1 96.62 371 LEU A C 1
ATOM 2944 O O . LEU A 1 371 ? -13.68 -32.406 -12.562 1 96.62 371 LEU A O 1
ATOM 2948 N N . GLU A 1 372 ? -11.875 -31.203 -12.711 1 95.25 372 GLU A N 1
ATOM 2949 C CA . GLU A 1 372 ? -11.406 -31.828 -13.945 1 95.25 372 GLU A CA 1
ATOM 2950 C C . GLU A 1 372 ? -11.078 -33.312 -13.727 1 95.25 372 GLU A C 1
ATOM 2952 O O . GLU A 1 372 ? -11.234 -34.125 -14.641 1 95.25 372 GLU A O 1
ATOM 2957 N N . ILE A 1 373 ? -10.609 -33.656 -12.508 1 96.12 373 ILE A N 1
ATOM 2958 C CA . ILE A 1 373 ? -10.195 -35.031 -12.25 1 96.12 373 ILE A CA 1
ATOM 2959 C C . ILE A 1 373 ? -11.141 -35.656 -11.227 1 96.12 373 ILE A C 1
ATOM 2961 O O . ILE A 1 373 ? -10.75 -36.594 -10.508 1 96.12 373 ILE A O 1
ATOM 2965 N N . LYS A 1 374 ? -12.289 -35.125 -11.133 1 95.38 374 LYS A N 1
ATOM 2966 C CA . LYS A 1 374 ? -13.25 -35.625 -10.148 1 95.38 374 LYS A CA 1
ATOM 2967 C C . LYS A 1 374 ? -13.547 -37.125 -10.352 1 95.38 374 LYS A C 1
ATOM 2969 O O . LYS A 1 374 ? -13.891 -37.531 -11.461 1 95.38 374 LYS A O 1
ATOM 2974 N N . PRO A 1 375 ? -13.406 -37.875 -9.312 1 94.38 375 PRO A N 1
ATOM 2975 C CA . PRO A 1 375 ? -13.758 -39.281 -9.461 1 94.38 375 PRO A CA 1
ATOM 2976 C C . PRO A 1 375 ? -15.258 -39.5 -9.633 1 94.38 375 PRO A C 1
ATOM 2978 O O . PRO A 1 375 ? -16.062 -38.75 -9.078 1 94.38 375 PRO A O 1
ATOM 2981 N N . PRO A 1 376 ? -15.641 -40.531 -10.367 1 90.19 376 PRO A N 1
ATOM 2982 C CA . PRO A 1 376 ? -17.062 -40.812 -10.586 1 90.19 376 PRO A CA 1
ATOM 2983 C C . PRO A 1 376 ? -17.828 -41.031 -9.273 1 90.19 376 PRO A C 1
ATOM 2985 O O . PRO A 1 376 ? -19.016 -40.75 -9.203 1 90.19 376 PRO A O 1
ATOM 2988 N N . THR A 1 377 ? -17.188 -41.438 -8.25 1 85.38 377 THR A N 1
ATOM 2989 C CA . THR A 1 377 ? -17.812 -41.812 -6.988 1 85.38 377 THR A CA 1
ATOM 2990 C C . THR A 1 377 ? -18.031 -40.562 -6.121 1 85.38 377 THR A C 1
ATOM 2992 O O . THR A 1 377 ? -18.719 -40.625 -5.105 1 85.38 377 THR A O 1
ATOM 2995 N N . ALA A 1 378 ? -17.344 -39.5 -6.559 1 83.81 378 ALA A N 1
ATOM 2996 C CA . ALA A 1 378 ? -17.453 -38.312 -5.734 1 83.81 378 ALA A CA 1
ATOM 2997 C C . ALA A 1 378 ? -18.859 -37.719 -5.824 1 83.81 378 ALA A C 1
ATOM 2999 O O . ALA A 1 378 ? -19.406 -37.531 -6.922 1 83.81 378 ALA A O 1
ATOM 3000 N N . LEU A 1 379 ? -19.594 -37.594 -4.652 1 72.38 379 LEU A N 1
ATOM 3001 C CA . LEU A 1 379 ? -20.938 -37.031 -4.594 1 72.38 379 LEU A CA 1
ATOM 3002 C C . LEU A 1 379 ? -20.875 -35.531 -4.266 1 72.38 379 LEU A C 1
ATOM 3004 O O . LEU A 1 379 ? -20.469 -35.156 -3.166 1 72.38 379 LEU A O 1
ATOM 3008 N N . LEU A 1 380 ? -20.75 -34.781 -5.242 1 75.25 380 LEU A N 1
ATOM 3009 C CA . LEU A 1 380 ? -20.844 -33.344 -5.012 1 75.25 380 LEU A CA 1
ATOM 3010 C C . LEU A 1 380 ? -22.297 -32.906 -5.023 1 75.25 380 LEU A C 1
ATOM 3012 O O . LEU A 1 380 ? -23.125 -33.438 -5.75 1 75.25 380 LEU A O 1
ATOM 3016 N N . ALA A 1 381 ? -22.766 -32.219 -3.902 1 61.78 381 ALA A N 1
ATOM 3017 C CA . ALA A 1 381 ? -24.109 -31.672 -3.984 1 61.78 381 ALA A CA 1
ATOM 3018 C C . ALA A 1 381 ? -24.328 -30.953 -5.316 1 61.78 381 ALA A C 1
ATOM 3020 O O . ALA A 1 381 ? -23.516 -30.109 -5.711 1 61.78 381 ALA A O 1
ATOM 3021 N N . LEU A 1 382 ? -24.844 -31.641 -6.371 1 53.12 382 LEU A N 1
ATOM 3022 C CA . LEU A 1 382 ? -25.078 -31.234 -7.75 1 53.12 382 LEU A CA 1
ATOM 3023 C C . LEU A 1 382 ? -25.5 -29.766 -7.812 1 53.12 382 LEU A C 1
ATOM 3025 O O . LEU A 1 382 ? -25.172 -29.062 -8.773 1 53.12 382 LEU A O 1
ATOM 3029 N N . SER A 1 383 ? -26.516 -29.406 -6.996 1 54.06 383 SER A N 1
ATOM 3030 C CA . SER A 1 383 ? -27.266 -28.188 -7.289 1 54.06 383 SER A CA 1
ATOM 3031 C C . SER A 1 383 ? -26.453 -26.953 -6.965 1 54.06 383 SER A C 1
ATOM 3033 O O . SER A 1 383 ? -26.906 -25.828 -7.203 1 54.06 383 SER A O 1
ATOM 3035 N N . GLY A 1 384 ? -25.078 -27.078 -6.734 1 69.44 384 GLY A N 1
ATOM 3036 C CA . GLY A 1 384 ? -24.578 -25.797 -6.258 1 69.44 384 GLY A CA 1
ATOM 3037 C C . GLY A 1 384 ? -23.516 -25.203 -7.16 1 69.44 384 GLY A C 1
ATOM 3038 O O . GLY A 1 384 ? -22.922 -25.906 -7.984 1 69.44 384 GLY A O 1
ATOM 3039 N N . HIS A 1 385 ? -23.562 -23.922 -7.531 1 83.06 385 HIS A N 1
ATOM 3040 C CA . HIS A 1 385 ? -22.625 -23.125 -8.312 1 83.06 385 HIS A CA 1
ATOM 3041 C C . HIS A 1 385 ? -21.188 -23.594 -8.102 1 83.06 385 HIS A C 1
ATOM 3043 O O . HIS A 1 385 ? -20.375 -23.562 -9.023 1 83.06 385 HIS A O 1
ATOM 3049 N N . LEU A 1 386 ? -20.969 -24.406 -7.133 1 88.31 386 LEU A N 1
ATOM 3050 C CA . LEU A 1 386 ? -19.594 -24.766 -6.77 1 88.31 386 LEU A CA 1
ATOM 3051 C C . LEU A 1 386 ? -19.125 -25.969 -7.562 1 88.31 386 LEU A C 1
ATOM 3053 O O . LEU A 1 386 ? -17.906 -26.219 -7.668 1 88.31 386 LEU A O 1
ATOM 3057 N N . SER A 1 387 ? -20.062 -26.75 -8.094 1 91.5 387 SER A N 1
ATOM 3058 C CA . SER A 1 387 ? -19.688 -27.953 -8.844 1 91.5 387 SER A CA 1
ATOM 3059 C C . SER A 1 387 ? -19.516 -27.641 -10.328 1 91.5 387 SER A C 1
ATOM 3061 O O . SER A 1 387 ? -19.188 -28.516 -11.117 1 91.5 387 SER A O 1
ATOM 3063 N N . SER A 1 388 ? -19.656 -26.391 -10.703 1 93.88 388 SER A N 1
ATOM 3064 C CA . SER A 1 388 ? -19.547 -25.984 -12.102 1 93.88 388 SER A CA 1
ATOM 3065 C C . SER A 1 388 ? -18.188 -25.359 -12.391 1 93.88 388 SER A C 1
ATOM 3067 O O . SER A 1 388 ? -17.891 -24.25 -11.93 1 93.88 388 SER A O 1
ATOM 3069 N N . PRO A 1 389 ? -17.375 -26.109 -13.242 1 96.31 389 PRO A N 1
ATOM 3070 C CA . PRO A 1 389 ? -16.094 -25.516 -13.617 1 96.31 389 PRO A CA 1
ATOM 3071 C C . PRO A 1 389 ? -16.25 -24.156 -14.305 1 96.31 389 PRO A C 1
ATOM 3073 O O . PRO A 1 389 ? -15.445 -23.25 -14.078 1 96.31 389 PRO A O 1
ATOM 3076 N N . LEU A 1 390 ? -17.312 -23.984 -15.086 1 96.19 390 LEU A N 1
ATOM 3077 C CA . LEU A 1 390 ? -17.531 -22.734 -15.805 1 96.19 390 LEU A CA 1
ATOM 3078 C C . LEU A 1 390 ? -17.859 -21.609 -14.828 1 96.19 390 LEU A C 1
ATOM 3080 O O . LEU A 1 390 ? -17.469 -20.453 -15.047 1 96.19 390 LEU A O 1
ATOM 3084 N N . TRP A 1 391 ? -18.609 -21.938 -13.766 1 95.75 391 TRP A N 1
ATOM 3085 C CA . TRP A 1 391 ? -18.891 -20.938 -12.742 1 95.75 391 TRP A CA 1
ATOM 3086 C C . TRP A 1 391 ? -17.609 -20.406 -12.117 1 95.75 391 TRP A C 1
ATOM 3088 O O . TRP A 1 391 ? -17.453 -19.188 -11.961 1 95.75 391 TRP A O 1
ATOM 3098 N N . HIS A 1 392 ? -16.719 -21.297 -11.805 1 97.69 392 HIS A N 1
ATOM 3099 C CA . HIS A 1 392 ? -15.43 -20.922 -11.258 1 97.69 392 HIS A CA 1
ATOM 3100 C C . HIS A 1 392 ? -14.617 -20.109 -12.266 1 97.69 392 HIS A C 1
ATOM 3102 O O . HIS A 1 392 ? -13.984 -19.109 -11.906 1 97.69 392 HIS A O 1
ATOM 3108 N N . ALA A 1 393 ? -14.641 -20.547 -13.5 1 98.25 393 ALA A N 1
ATOM 3109 C CA . ALA A 1 393 ? -13.898 -19.859 -14.547 1 98.25 393 ALA A CA 1
ATOM 3110 C C . ALA A 1 393 ? -14.352 -18.406 -14.672 1 98.25 393 ALA A C 1
ATOM 3112 O O . ALA A 1 393 ? -13.523 -17.5 -14.75 1 98.25 393 ALA A O 1
ATOM 3113 N N . ARG A 1 394 ? -15.578 -18.172 -14.656 1 97.38 394 ARG A N 1
ATOM 3114 C CA . ARG A 1 394 ? -16.125 -16.828 -14.805 1 97.38 394 ARG A CA 1
ATOM 3115 C C . ARG A 1 394 ? -15.781 -15.969 -13.594 1 97.38 394 ARG A C 1
ATOM 3117 O O . ARG A 1 394 ? -15.562 -14.766 -13.727 1 97.38 394 ARG A O 1
ATOM 3124 N N . ARG A 1 395 ? -15.711 -16.578 -12.461 1 97.62 395 ARG A N 1
ATOM 3125 C CA . ARG A 1 395 ? -15.328 -15.828 -11.266 1 97.62 395 ARG A CA 1
ATOM 3126 C C . ARG A 1 395 ? -13.852 -15.43 -11.312 1 97.62 395 ARG A C 1
ATOM 3128 O O . ARG A 1 395 ? -13.492 -14.32 -10.906 1 97.62 395 ARG A O 1
ATOM 3135 N N . ILE A 1 396 ? -13.016 -16.297 -11.82 1 98.69 396 ILE A N 1
ATOM 3136 C CA . ILE A 1 396 ? -11.609 -15.977 -12 1 98.69 396 ILE A CA 1
ATOM 3137 C C . ILE A 1 396 ? -11.477 -14.742 -12.898 1 98.69 396 ILE A C 1
ATOM 3139 O O . ILE A 1 396 ? -10.773 -13.789 -12.555 1 98.69 396 ILE A O 1
ATOM 3143 N N . CYS A 1 397 ? -12.211 -14.742 -14.008 1 98.44 397 CYS A N 1
ATOM 3144 C CA . CYS A 1 397 ? -12.172 -13.633 -14.945 1 98.44 397 CYS A CA 1
ATOM 3145 C C . CYS A 1 397 ? -12.758 -12.367 -14.32 1 98.44 397 CYS A C 1
ATOM 3147 O O . CYS A 1 397 ? -12.172 -11.289 -14.43 1 98.44 397 CYS A O 1
ATOM 3149 N N . GLY A 1 398 ? -13.898 -12.539 -13.648 1 98 398 GLY A N 1
ATOM 3150 C CA . GLY A 1 398 ? -14.555 -11.414 -13.016 1 98 398 GLY A CA 1
ATOM 3151 C C . GLY A 1 398 ? -13.695 -10.734 -11.961 1 98 398 GLY A C 1
ATOM 3152 O O . GLY A 1 398 ? -13.664 -9.508 -11.867 1 98 398 GLY A O 1
ATOM 3153 N N . ILE A 1 399 ? -12.969 -11.484 -11.141 1 98.38 399 ILE A N 1
ATOM 3154 C CA . ILE A 1 399 ? -12.094 -10.961 -10.109 1 98.38 399 ILE A CA 1
ATOM 3155 C C . ILE A 1 399 ? -10.992 -10.102 -10.742 1 98.38 399 ILE A C 1
ATOM 3157 O O . ILE A 1 399 ? -10.742 -8.984 -10.305 1 98.38 399 ILE A O 1
ATOM 3161 N N . SER A 1 400 ? -10.398 -10.594 -11.828 1 98.12 400 SER A N 1
ATOM 3162 C CA . SER A 1 400 ? -9.312 -9.883 -12.492 1 98.12 400 SER A CA 1
ATOM 3163 C C . SER A 1 400 ? -9.812 -8.594 -13.133 1 98.12 400 SER A C 1
ATOM 3165 O O . SER A 1 400 ? -9.117 -7.574 -13.125 1 98.12 400 SER A O 1
ATOM 3167 N N . LEU A 1 401 ? -10.992 -8.641 -13.672 1 96.56 401 LEU A N 1
ATOM 3168 C CA . LEU A 1 401 ? -11.547 -7.484 -14.367 1 96.56 401 LEU A CA 1
ATOM 3169 C C . LEU A 1 401 ? -11.961 -6.398 -13.375 1 96.56 401 LEU A C 1
ATOM 3171 O O . LEU A 1 401 ? -11.914 -5.211 -13.703 1 96.56 401 LEU A O 1
ATOM 3175 N N . THR A 1 402 ? -12.305 -6.762 -12.172 1 96.25 402 THR A N 1
ATOM 3176 C CA . THR A 1 402 ? -12.867 -5.832 -11.203 1 96.25 402 THR A CA 1
ATOM 3177 C C . THR A 1 402 ? -11.766 -5.199 -10.352 1 96.25 402 THR A C 1
ATOM 3179 O O . THR A 1 402 ? -11.914 -4.07 -9.875 1 96.25 402 THR A O 1
ATOM 3182 N N . ASN A 1 403 ? -10.68 -5.895 -10.102 1 97.12 403 ASN A N 1
ATOM 3183 C CA . ASN A 1 403 ? -9.641 -5.449 -9.18 1 97.12 403 ASN A CA 1
ATOM 3184 C C . ASN A 1 403 ? -8.336 -5.141 -9.906 1 97.12 403 ASN A C 1
ATOM 3186 O O . ASN A 1 403 ? -7.551 -6.047 -10.188 1 97.12 403 ASN A O 1
ATOM 3190 N N . PRO A 1 404 ? -7.938 -3.898 -10.117 1 93.5 404 PRO A N 1
ATOM 3191 C CA . PRO A 1 404 ? -6.828 -3.541 -11.008 1 93.5 404 PRO A CA 1
ATOM 3192 C C . PRO A 1 404 ? -5.477 -3.537 -10.297 1 93.5 404 PRO A C 1
ATOM 3194 O O . PRO A 1 404 ? -4.535 -2.887 -10.75 1 93.5 404 PRO A O 1
ATOM 3197 N N . HIS A 1 405 ? -5.289 -4.242 -9.242 1 94.8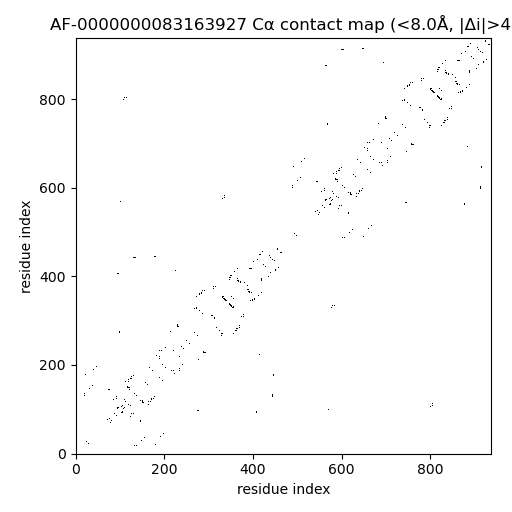1 405 HIS A N 1
ATOM 3198 C CA . HIS A 1 405 ? -3.99 -4.316 -8.586 1 94.81 405 HIS A CA 1
ATOM 3199 C C . HIS A 1 405 ? -2.98 -5.07 -9.438 1 94.81 405 HIS A C 1
ATOM 3201 O O . HIS A 1 405 ? -3.182 -6.246 -9.75 1 94.81 405 HIS A O 1
ATOM 3207 N N . SER A 1 406 ? -1.873 -4.426 -9.758 1 96.5 406 SER A N 1
ATOM 3208 C CA . SER A 1 406 ? -0.92 -4.934 -10.742 1 96.5 406 SER A CA 1
ATOM 3209 C C . SER A 1 406 ? -0.331 -6.27 -10.305 1 96.5 406 SER A C 1
ATOM 3211 O O . SER A 1 406 ? -0.215 -7.195 -11.109 1 96.5 406 SER A O 1
ATOM 3213 N N . GLY A 1 407 ? 0.073 -6.371 -9.055 1 96.94 407 GLY A N 1
ATOM 3214 C CA . GLY A 1 407 ? 0.624 -7.621 -8.562 1 96.94 407 GLY A CA 1
ATOM 3215 C C . GLY A 1 407 ? -0.338 -8.789 -8.688 1 96.94 407 GLY A C 1
ATOM 3216 O O . GLY A 1 407 ? 0.065 -9.891 -9.062 1 96.94 407 GLY A O 1
ATOM 3217 N N . ASN A 1 408 ? -1.583 -8.562 -8.422 1 98.12 408 ASN A N 1
ATOM 3218 C CA . ASN A 1 408 ? -2.6 -9.602 -8.523 1 98.12 408 ASN A CA 1
ATOM 3219 C C . ASN A 1 408 ? -2.904 -9.945 -9.977 1 98.12 408 ASN A C 1
ATOM 3221 O O . ASN A 1 408 ? -3.211 -11.102 -10.297 1 98.12 408 ASN A O 1
ATOM 3225 N N . LEU A 1 409 ? -2.838 -8.945 -10.82 1 98.12 409 LEU A N 1
ATOM 3226 C CA . LEU A 1 409 ? -3.039 -9.211 -12.242 1 98.12 409 LEU A CA 1
ATOM 3227 C C . LEU A 1 409 ? -1.93 -10.102 -12.797 1 98.12 409 LEU A C 1
ATOM 3229 O O . LEU A 1 409 ? -2.191 -11 -13.594 1 98.12 409 LEU A O 1
ATOM 3233 N N . ILE A 1 410 ? -0.719 -9.859 -12.359 1 97.38 410 ILE A N 1
ATOM 3234 C CA . ILE A 1 410 ? 0.397 -10.711 -12.758 1 97.38 410 ILE A CA 1
ATOM 3235 C C . ILE A 1 410 ? 0.146 -12.141 -12.297 1 97.38 410 ILE A C 1
ATOM 3237 O O . ILE A 1 410 ? 0.305 -13.086 -13.07 1 97.38 410 ILE A O 1
ATOM 3241 N N . ASN A 1 411 ? -0.283 -12.281 -11.055 1 97.31 411 ASN A N 1
ATOM 3242 C CA . ASN A 1 411 ? -0.554 -13.594 -10.484 1 97.31 411 ASN A CA 1
ATOM 3243 C C . ASN A 1 411 ? -1.722 -14.281 -11.195 1 97.31 411 ASN A C 1
ATOM 3245 O O . ASN A 1 411 ? -1.885 -15.5 -11.094 1 97.31 411 ASN A O 1
ATOM 3249 N N . ALA A 1 412 ? -2.557 -13.516 -11.922 1 98.38 412 ALA A N 1
ATOM 3250 C CA . ALA A 1 412 ? -3.787 -14.031 -12.508 1 98.38 412 ALA A CA 1
ATOM 3251 C C . ALA A 1 412 ? -3.521 -14.656 -13.883 1 98.38 412 ALA A C 1
ATOM 3253 O O . ALA A 1 412 ? -4.379 -15.352 -14.43 1 98.38 412 ALA A O 1
ATOM 3254 N N . ILE A 1 413 ? -2.334 -14.523 -14.43 1 97.31 413 ILE A N 1
ATOM 3255 C CA . ILE A 1 413 ? -2.027 -14.938 -15.797 1 97.31 413 ILE A CA 1
ATOM 3256 C C . ILE A 1 413 ? -2.35 -16.422 -15.969 1 97.31 413 ILE A C 1
ATOM 3258 O O . ILE A 1 413 ? -3.053 -16.797 -16.906 1 97.31 413 ILE A O 1
ATOM 3262 N N . GLN A 1 414 ? -1.895 -17.266 -15.07 1 97.81 414 GLN A N 1
ATOM 3263 C CA . GLN A 1 414 ? -2.121 -18.688 -15.211 1 97.81 414 GLN A CA 1
ATOM 3264 C C . GLN A 1 414 ? -3.564 -19.062 -14.875 1 97.81 414 GLN A C 1
ATOM 3266 O O . GLN A 1 414 ? -4.195 -19.828 -15.594 1 97.81 414 GLN A O 1
ATOM 3271 N N . PRO A 1 415 ? -4.152 -18.484 -13.789 1 98.69 415 PRO A N 1
ATOM 3272 C CA . PRO A 1 415 ? -5.578 -18.703 -13.547 1 98.69 415 PRO A CA 1
ATOM 3273 C C . PRO A 1 415 ? -6.449 -18.297 -14.734 1 98.69 415 PRO A C 1
ATOM 3275 O O . PRO A 1 415 ? -7.391 -19 -15.094 1 98.69 415 PRO A O 1
ATOM 3278 N N . LEU A 1 416 ? -6.137 -17.203 -15.344 1 98.75 416 LEU A N 1
ATOM 3279 C CA . LEU A 1 416 ? -6.906 -16.734 -16.484 1 98.75 416 LEU A CA 1
ATOM 3280 C C . LEU A 1 416 ? -6.773 -17.688 -17.672 1 98.75 416 LEU A C 1
ATOM 3282 O O . LEU A 1 416 ? -7.734 -17.891 -18.422 1 98.75 416 LEU A O 1
ATOM 3286 N N . TYR A 1 417 ? -5.625 -18.219 -17.875 1 98.25 417 TYR A N 1
ATOM 3287 C CA . TYR A 1 417 ? -5.441 -19.219 -18.938 1 98.25 417 TYR A CA 1
ATOM 3288 C C . TYR A 1 417 ? -6.336 -20.422 -18.703 1 98.25 417 TYR A C 1
ATOM 3290 O O . TYR A 1 417 ? -7.043 -20.859 -19.625 1 98.25 417 TYR A O 1
ATOM 3298 N N . LEU A 1 418 ? -6.25 -20.938 -17.484 1 98.56 418 LEU A N 1
ATOM 3299 C CA . LEU A 1 418 ? -7.062 -22.109 -17.156 1 98.56 418 LEU A CA 1
ATOM 3300 C C . LEU A 1 418 ? -8.547 -21.797 -17.328 1 98.56 418 LEU A C 1
ATOM 3302 O O . LEU A 1 418 ? -9.297 -22.609 -17.875 1 98.56 418 LEU A O 1
ATOM 3306 N N . ALA A 1 419 ? -8.984 -20.656 -16.844 1 98.75 419 ALA A N 1
ATOM 3307 C CA . ALA A 1 419 ? -10.375 -20.234 -16.984 1 98.75 419 ALA A CA 1
ATOM 3308 C C . ALA A 1 419 ? -10.742 -20.062 -18.469 1 98.75 419 ALA A C 1
ATOM 3310 O O . ALA A 1 419 ? -11.812 -20.469 -18.906 1 98.75 419 ALA A O 1
ATOM 3311 N N . GLY A 1 420 ? -9.883 -19.453 -19.219 1 98.56 420 GLY A N 1
ATOM 3312 C CA . GLY A 1 420 ? -10.109 -19.172 -20.625 1 98.56 420 GLY A CA 1
ATOM 3313 C C . GLY A 1 420 ? -10.383 -20.422 -21.438 1 98.56 420 GLY A C 1
ATOM 3314 O O . GLY A 1 420 ? -11.141 -20.359 -22.422 1 98.56 420 GLY A O 1
ATOM 3315 N N . LYS A 1 421 ? -9.789 -21.516 -21.078 1 98.19 421 LYS A N 1
ATOM 3316 C CA . LYS A 1 421 ? -9.953 -22.766 -21.812 1 98.19 421 LYS A CA 1
ATOM 3317 C C . LYS A 1 421 ? -11.414 -23.203 -21.812 1 98.19 421 LYS A C 1
ATOM 3319 O O . LYS A 1 421 ? -11.844 -23.953 -22.703 1 98.19 421 LYS A O 1
ATOM 3324 N N . LEU A 1 422 ? -12.141 -22.672 -20.859 1 97.94 422 LEU A N 1
ATOM 3325 C CA . LEU A 1 422 ? -13.516 -23.125 -20.703 1 97.94 422 LEU A CA 1
ATOM 3326 C C . LEU A 1 422 ? -14.492 -22.156 -21.359 1 97.94 422 LEU A C 1
ATOM 3328 O O . LEU A 1 422 ? -15.688 -22.422 -21.438 1 97.94 422 LEU A O 1
ATOM 3332 N N . LEU A 1 423 ? -13.953 -21.062 -21.875 1 97.5 423 LEU A N 1
ATOM 3333 C CA . LEU A 1 423 ? -14.82 -20.047 -22.453 1 97.5 423 LEU A CA 1
ATOM 3334 C C . LEU A 1 423 ? -15.047 -20.297 -23.938 1 97.5 423 LEU A C 1
ATOM 3336 O O . LEU A 1 423 ? -14.086 -20.453 -24.703 1 97.5 423 LEU A O 1
ATOM 3340 N N . SER A 1 424 ? -16.328 -20.328 -24.328 1 95.06 424 SER A N 1
ATOM 3341 C CA . SER A 1 424 ? -16.641 -20.641 -25.719 1 95.06 424 SER A CA 1
ATOM 3342 C C . SER A 1 424 ? -17.156 -19.406 -26.453 1 95.06 424 SER A C 1
ATOM 3344 O O . SER A 1 424 ? -17.031 -19.312 -27.688 1 95.06 424 SER A O 1
ATOM 3346 N N . HIS A 1 425 ? -17.656 -18.438 -25.75 1 94.88 425 HIS A N 1
ATOM 3347 C CA . HIS A 1 425 ? -18.219 -17.25 -26.391 1 94.88 425 HIS A CA 1
ATOM 3348 C C . HIS A 1 425 ? -17.125 -16.266 -26.797 1 94.88 425 HIS A C 1
ATOM 3350 O O . HIS A 1 425 ? -16.25 -15.953 -25.969 1 94.88 425 HIS A O 1
ATOM 3356 N N . ARG A 1 426 ? -17.203 -15.766 -27.953 1 95.44 426 ARG A N 1
ATOM 3357 C CA . ARG A 1 426 ? -16.188 -14.891 -28.516 1 95.44 426 ARG A CA 1
ATOM 3358 C C . ARG A 1 426 ? -16.031 -13.625 -27.672 1 95.44 426 ARG A C 1
ATOM 3360 O O . ARG A 1 426 ? -14.906 -13.141 -27.469 1 95.44 426 ARG A O 1
ATOM 3367 N N . ARG A 1 427 ? -17.094 -13.047 -27.219 1 95.31 427 ARG A N 1
ATOM 3368 C CA . ARG A 1 427 ? -17.031 -11.828 -26.406 1 95.31 427 ARG A CA 1
ATOM 3369 C C . ARG A 1 427 ? -16.219 -12.055 -25.125 1 95.31 427 ARG A C 1
ATOM 3371 O O . ARG A 1 427 ? -15.461 -11.18 -24.703 1 95.31 427 ARG A O 1
ATOM 3378 N N . GLU A 1 428 ? -16.469 -13.219 -24.516 1 96.75 428 GLU A N 1
ATOM 3379 C CA . GLU A 1 428 ? -15.719 -13.562 -23.312 1 96.75 428 GLU A CA 1
ATOM 3380 C C . GLU A 1 428 ? -14.234 -13.734 -23.625 1 96.75 428 GLU A C 1
ATOM 3382 O O . GLU A 1 428 ? -13.375 -13.281 -22.875 1 96.75 428 GLU A O 1
ATOM 3387 N N . GLN A 1 429 ? -13.992 -14.438 -24.75 1 97.69 429 GLN A N 1
ATOM 3388 C CA . GLN A 1 429 ? -12.617 -14.672 -25.172 1 97.69 429 GLN A CA 1
ATOM 3389 C C . GLN A 1 429 ? -11.891 -13.352 -25.422 1 97.69 429 GLN A C 1
ATOM 3391 O O . GLN A 1 429 ? -10.758 -13.172 -24.984 1 97.69 429 GLN A O 1
ATOM 3396 N N . ILE A 1 430 ? -12.547 -12.391 -26.062 1 97.62 430 ILE A N 1
ATOM 3397 C CA . ILE A 1 430 ? -11.977 -11.086 -26.359 1 97.62 430 ILE A CA 1
ATOM 3398 C C . ILE A 1 430 ? -11.695 -10.328 -25.062 1 97.62 430 ILE A C 1
ATOM 3400 O O . ILE A 1 430 ? -10.664 -9.68 -24.938 1 97.62 430 ILE A O 1
ATOM 3404 N N . ALA A 1 431 ? -12.641 -10.422 -24.109 1 97.06 431 ALA A N 1
ATOM 3405 C CA . ALA A 1 431 ? -12.453 -9.758 -22.812 1 97.06 431 ALA A CA 1
ATOM 3406 C C . ALA A 1 431 ? -11.219 -10.281 -22.094 1 97.06 431 ALA A C 1
ATOM 3408 O O . ALA A 1 431 ? -10.445 -9.5 -21.531 1 97.06 431 ALA A O 1
ATOM 3409 N N . VAL A 1 432 ? -11.023 -11.562 -22.141 1 98.25 432 VAL A N 1
ATOM 3410 C CA . VAL A 1 432 ? -9.867 -12.18 -21.5 1 98.25 432 VAL A CA 1
ATOM 3411 C C . VAL A 1 432 ? -8.594 -11.789 -22.25 1 98.25 432 VAL A C 1
ATOM 3413 O O . VAL A 1 432 ? -7.566 -11.508 -21.641 1 98.25 432 VAL A O 1
ATOM 3416 N N . ALA A 1 433 ? -8.664 -11.75 -23.562 1 98.5 433 ALA A N 1
ATOM 3417 C CA . ALA A 1 433 ? -7.52 -11.344 -24.375 1 98.5 433 ALA A CA 1
ATOM 3418 C C . ALA A 1 433 ? -7.09 -9.914 -24.047 1 98.5 433 ALA A C 1
ATOM 3420 O O . ALA A 1 433 ? -5.895 -9.641 -23.922 1 98.5 433 ALA A O 1
ATOM 3421 N N . LYS A 1 434 ? -8.016 -9.047 -23.906 1 98.19 434 LYS A N 1
ATOM 3422 C CA . LYS A 1 434 ? -7.727 -7.66 -23.562 1 98.19 434 LYS A CA 1
ATOM 3423 C C . LYS A 1 434 ? -7.055 -7.566 -22.188 1 98.19 434 LYS A C 1
ATOM 3425 O O . LYS A 1 434 ? -6.199 -6.703 -21.969 1 98.19 434 LYS A O 1
ATOM 3430 N N . LEU A 1 435 ? -7.469 -8.43 -21.328 1 98 435 LEU A N 1
ATOM 3431 C CA . LEU A 1 435 ? -6.871 -8.461 -20 1 98 435 LEU A CA 1
ATOM 3432 C C . LEU A 1 435 ? -5.402 -8.859 -20.078 1 98 435 LEU A C 1
ATOM 3434 O O . LEU A 1 435 ? -4.559 -8.266 -19.406 1 98 435 LEU A O 1
ATOM 3438 N N . PHE A 1 436 ? -5.098 -9.891 -20.875 1 98 436 PHE A N 1
ATOM 3439 C CA . PHE A 1 436 ? -3.707 -10.289 -21.047 1 98 436 PHE A CA 1
ATOM 3440 C C . PHE A 1 436 ? -2.877 -9.141 -21.609 1 98 436 PHE A C 1
ATOM 3442 O O . PHE A 1 436 ? -1.767 -8.883 -21.141 1 98 436 PHE A O 1
ATOM 3449 N N . LYS A 1 437 ? -3.367 -8.477 -22.578 1 97.75 437 LYS A N 1
ATOM 3450 C CA . LYS A 1 437 ? -2.682 -7.336 -23.188 1 97.75 437 LYS A CA 1
ATOM 3451 C C . LYS A 1 437 ? -2.475 -6.219 -22.156 1 97.75 437 LYS A C 1
ATOM 3453 O O . LYS A 1 437 ? -1.393 -5.633 -22.094 1 97.75 437 LYS A O 1
ATOM 3458 N N . PHE A 1 438 ? -3.498 -5.977 -21.422 1 97.88 438 PHE A N 1
ATOM 3459 C CA . PHE A 1 438 ? -3.449 -4.949 -20.391 1 97.88 438 PHE A CA 1
ATOM 3460 C C . PHE A 1 438 ? -2.367 -5.262 -19.359 1 97.88 438 PHE A C 1
ATOM 3462 O O . PHE A 1 438 ? -1.616 -4.375 -18.953 1 97.88 438 PHE A O 1
ATOM 3469 N N . ILE A 1 439 ? -2.316 -6.48 -18.938 1 97.38 439 ILE A N 1
ATOM 3470 C CA . ILE A 1 439 ? -1.333 -6.906 -17.938 1 97.38 439 ILE A CA 1
ATOM 3471 C C . ILE A 1 439 ? 0.077 -6.648 -18.469 1 97.38 439 ILE A C 1
ATOM 3473 O O . ILE A 1 439 ? 0.889 -6.004 -17.797 1 97.38 439 ILE A O 1
ATOM 3477 N N . GLU A 1 440 ? 0.341 -7.109 -19.625 1 95.19 440 GLU A N 1
ATOM 3478 C CA . GLU A 1 440 ? 1.687 -6.969 -20.172 1 95.19 440 GLU A CA 1
ATOM 3479 C C . GLU A 1 440 ? 2.049 -5.504 -20.391 1 95.19 440 GLU A C 1
ATOM 3481 O O . GLU A 1 440 ? 3.146 -5.07 -20.031 1 95.19 440 GLU A O 1
ATOM 3486 N N . GLU A 1 441 ? 1.134 -4.68 -20.812 1 96.06 441 GLU A N 1
ATOM 3487 C CA . GLU A 1 441 ? 1.395 -3.277 -21.141 1 96.06 441 GLU A CA 1
ATOM 3488 C C . GLU A 1 441 ? 1.59 -2.451 -19.875 1 96.06 441 GLU A C 1
ATOM 3490 O O . GLU A 1 441 ? 2.365 -1.493 -19.859 1 96.06 441 GLU A O 1
ATOM 3495 N N . THR A 1 442 ? 0.941 -2.844 -18.844 1 96.62 442 THR A N 1
ATOM 3496 C CA . THR A 1 442 ? 0.943 -1.973 -17.672 1 96.62 442 THR A CA 1
ATOM 3497 C C . THR A 1 442 ? 1.975 -2.441 -16.656 1 96.62 442 THR A C 1
ATOM 3499 O O . THR A 1 442 ? 2.365 -1.681 -15.758 1 96.62 442 THR A O 1
ATOM 3502 N N . THR A 1 443 ? 2.463 -3.682 -16.719 1 96.62 443 THR A N 1
ATOM 3503 C CA . THR A 1 443 ? 3.355 -4.184 -15.688 1 96.62 443 THR A CA 1
ATOM 3504 C C . THR A 1 443 ? 4.719 -4.535 -16.266 1 96.62 443 THR A C 1
ATOM 3506 O O . THR A 1 443 ? 5.695 -4.684 -15.531 1 96.62 443 THR A O 1
ATOM 3509 N N . GLY A 1 444 ? 4.785 -4.762 -17.562 1 94.25 444 GLY A N 1
ATOM 3510 C CA . GLY A 1 444 ? 6.004 -5.254 -18.188 1 94.25 444 GLY A CA 1
ATOM 3511 C C . GLY A 1 444 ? 6.156 -6.758 -18.094 1 94.25 444 GLY A C 1
ATOM 3512 O O . GLY A 1 444 ? 7.059 -7.336 -18.703 1 94.25 444 GLY A O 1
ATOM 3513 N N . TRP A 1 445 ? 5.305 -7.477 -17.391 1 94.5 445 TRP A N 1
ATOM 3514 C CA . TRP A 1 445 ? 5.359 -8.93 -17.25 1 94.5 445 TRP A CA 1
ATOM 3515 C C . TRP A 1 445 ? 4.793 -9.617 -18.484 1 94.5 445 TRP A C 1
ATOM 3517 O O . TRP A 1 445 ? 3.707 -9.273 -18.953 1 94.5 445 TRP A O 1
ATOM 3527 N N . GLY A 1 446 ? 5.496 -10.516 -19.062 1 91.44 446 GLY A N 1
ATOM 3528 C CA . GLY A 1 446 ? 5.039 -11.227 -20.25 1 91.44 446 GLY A CA 1
ATOM 3529 C C . GLY A 1 446 ? 3.752 -12 -20.016 1 91.44 446 GLY A C 1
ATOM 3530 O O . GLY A 1 446 ? 3.678 -12.836 -19.109 1 91.44 446 GLY A O 1
ATOM 3531 N N . ALA A 1 447 ? 2.73 -11.703 -20.797 1 94 447 ALA A N 1
ATOM 3532 C CA . ALA A 1 447 ? 1.437 -12.367 -20.656 1 94 447 ALA A CA 1
ATOM 3533 C C . ALA A 1 447 ? 0.896 -12.797 -22.016 1 94 447 ALA A C 1
ATOM 3535 O O . ALA A 1 447 ? 0.065 -13.703 -22.094 1 94 447 ALA A O 1
ATOM 3536 N N . LEU A 1 448 ? 1.395 -12.266 -23.094 1 94.06 448 LEU A N 1
ATOM 3537 C CA . LEU A 1 448 ? 0.824 -12.484 -24.406 1 94.06 448 LEU A CA 1
ATOM 3538 C C . LEU A 1 448 ? 1.191 -13.875 -24.938 1 94.06 448 LEU A C 1
ATOM 3540 O O . LEU A 1 448 ? 0.497 -14.414 -25.797 1 94.06 448 LEU A O 1
ATOM 3544 N N . TRP A 1 449 ? 2.311 -14.406 -24.5 1 92.31 449 TRP A N 1
ATOM 3545 C CA . TRP A 1 449 ? 2.619 -15.781 -24.875 1 92.31 449 TRP A CA 1
ATOM 3546 C C . TRP A 1 449 ? 1.508 -16.734 -24.422 1 92.31 449 TRP A C 1
ATOM 3548 O O . TRP A 1 449 ? 1.19 -17.688 -25.125 1 92.31 449 TRP A O 1
ATOM 3558 N N . ARG A 1 450 ? 0.897 -16.422 -23.297 1 94.12 450 ARG A N 1
ATOM 3559 C CA . ARG A 1 450 ? -0.181 -17.266 -22.781 1 94.12 450 ARG A CA 1
ATOM 3560 C C . ARG A 1 450 ? -1.472 -17.031 -23.562 1 94.12 450 ARG A C 1
ATOM 3562 O O . ARG A 1 450 ? -2.258 -17.969 -23.75 1 94.12 450 ARG A O 1
ATOM 3569 N N . LEU A 1 451 ? -1.653 -15.812 -24 1 96.62 451 LEU A N 1
ATOM 3570 C CA . LEU A 1 451 ? -2.773 -15.547 -24.891 1 96.62 451 LEU A CA 1
ATOM 3571 C C . LEU A 1 451 ? -2.654 -16.375 -26.172 1 96.62 451 LEU A C 1
ATOM 3573 O O . LEU A 1 451 ? -3.65 -16.906 -26.672 1 96.62 451 LEU A O 1
ATOM 3577 N N . ARG A 1 452 ? -1.491 -16.469 -26.672 1 95.44 452 ARG A N 1
ATOM 3578 C CA . ARG A 1 452 ? -1.275 -17.297 -27.875 1 95.44 452 ARG A CA 1
ATOM 3579 C C . ARG A 1 452 ? -1.653 -18.75 -27.609 1 95.44 452 ARG A C 1
ATOM 3581 O O . ARG A 1 452 ? -2.248 -19.391 -28.484 1 95.44 452 ARG A O 1
ATOM 3588 N N . ASP A 1 453 ? -1.286 -19.203 -26.469 1 95.25 453 ASP A N 1
ATOM 3589 C CA . ASP A 1 453 ? -1.704 -20.547 -26.109 1 95.25 453 ASP A CA 1
ATOM 3590 C C . ASP A 1 453 ? -3.225 -20.688 -26.125 1 95.25 453 ASP A C 1
ATOM 3592 O O . ASP A 1 453 ? -3.764 -21.688 -26.562 1 95.25 453 ASP A O 1
ATOM 3596 N N . LEU A 1 454 ? -3.922 -19.656 -25.656 1 97.25 454 LEU A N 1
ATOM 3597 C CA . LEU A 1 454 ? -5.379 -19.672 -25.594 1 97.25 454 LEU A CA 1
ATOM 3598 C C . LEU A 1 454 ? -5.988 -19.594 -26.984 1 97.25 454 LEU A C 1
ATOM 3600 O O . LEU A 1 454 ? -7.012 -20.234 -27.25 1 97.25 454 LEU A O 1
ATOM 3604 N N . GLU A 1 455 ? -5.363 -18.828 -27.781 1 97.75 455 GLU A N 1
ATOM 3605 C CA . GLU A 1 455 ? -5.832 -18.766 -29.172 1 97.75 455 GLU A CA 1
ATOM 3606 C C . GLU A 1 455 ? -5.844 -20.141 -29.828 1 97.75 455 GLU A C 1
ATOM 3608 O O . GLU A 1 455 ? -6.797 -20.5 -30.516 1 97.75 455 GLU A O 1
ATOM 3613 N N . ALA A 1 456 ? -4.797 -20.875 -29.578 1 96.94 456 ALA A N 1
ATOM 3614 C CA . ALA A 1 456 ? -4.703 -22.234 -30.109 1 96.94 456 ALA A CA 1
ATOM 3615 C C . ALA A 1 456 ? -5.824 -23.109 -29.562 1 96.94 456 ALA A C 1
ATOM 3617 O O . ALA A 1 456 ? -6.441 -23.875 -30.312 1 96.94 456 ALA A O 1
ATOM 3618 N N . VAL A 1 457 ? -6.121 -22.953 -28.312 1 97.19 457 VAL A N 1
ATOM 3619 C CA . VAL A 1 457 ? -7.164 -23.734 -27.672 1 97.19 457 VAL A CA 1
ATOM 3620 C C . VAL A 1 457 ? -8.531 -23.344 -28.219 1 97.19 457 VAL A C 1
ATOM 3622 O O . VAL A 1 457 ? -9.414 -24.188 -28.391 1 97.19 457 VAL A O 1
ATOM 3625 N N . TRP A 1 458 ? -8.695 -22.078 -28.516 1 97.56 458 TRP A N 1
ATOM 3626 C CA . TRP A 1 458 ? -9.961 -21.547 -29.016 1 97.56 458 TRP A CA 1
ATOM 3627 C C . TRP A 1 458 ? -10.141 -21.844 -30.5 1 97.56 458 TRP A C 1
ATOM 3629 O O . TRP A 1 458 ? -11.242 -21.688 -31.031 1 97.56 458 TRP A O 1
ATOM 3639 N N . GLY A 1 459 ? -9.086 -22.328 -31.172 1 96.94 459 GLY A N 1
ATOM 3640 C CA . GLY A 1 459 ? -9.18 -22.719 -32.594 1 96.94 459 GLY A CA 1
ATOM 3641 C C . GLY A 1 459 ? -8.859 -21.578 -33.531 1 96.94 459 GLY A C 1
ATOM 3642 O O . GLY A 1 459 ? -9.188 -21.641 -34.719 1 96.94 459 GLY A O 1
ATOM 3643 N N . TYR A 1 460 ? -8.25 -20.562 -32.969 1 96.69 460 TYR A N 1
ATOM 3644 C CA . TYR A 1 460 ? -7.855 -19.438 -33.812 1 96.69 460 TYR A CA 1
ATOM 3645 C C . TYR A 1 460 ? -6.434 -19.609 -34.312 1 96.69 460 TYR A C 1
ATOM 3647 O O . TYR A 1 460 ? -5.656 -20.391 -33.781 1 96.69 460 TYR A O 1
ATOM 3655 N N . GLU A 1 461 ? -6.117 -18.828 -35.406 1 95.62 461 GLU A N 1
ATOM 3656 C CA . GLU A 1 461 ? -4.727 -18.734 -35.844 1 95.62 461 GLU A CA 1
ATOM 3657 C C . GLU A 1 461 ? -3.895 -17.906 -34.875 1 95.62 461 GLU A C 1
ATOM 3659 O O . GLU A 1 461 ? -4.434 -17.094 -34.125 1 95.62 461 GLU A O 1
ATOM 3664 N N . THR A 1 462 ? -2.68 -18.219 -34.938 1 93.88 462 THR A N 1
ATOM 3665 C CA . THR A 1 462 ? -1.77 -17.5 -34.062 1 93.88 462 THR A CA 1
ATOM 3666 C C . THR A 1 462 ? -1.888 -16 -34.281 1 93.88 462 THR A C 1
ATOM 3668 O O . THR A 1 462 ? -1.771 -15.516 -35.406 1 93.88 462 THR A O 1
ATOM 3671 N N . ASN A 1 463 ? -2.27 -15.227 -33.25 1 94.25 463 ASN A N 1
ATOM 3672 C CA . ASN A 1 463 ? -2.336 -13.766 -33.188 1 94.25 463 ASN A CA 1
ATOM 3673 C C . ASN A 1 463 ? -3.625 -13.242 -33.812 1 94.25 463 ASN A C 1
ATOM 3675 O O . ASN A 1 463 ? -3.752 -12.039 -34.062 1 94.25 463 ASN A O 1
ATOM 3679 N N . GLU A 1 464 ? -4.473 -14.062 -34.062 1 95.75 464 GLU A N 1
ATOM 3680 C CA . GLU A 1 464 ? -5.734 -13.617 -34.656 1 95.75 464 GLU A CA 1
ATOM 3681 C C . GLU A 1 464 ? -6.512 -12.734 -33.688 1 95.75 464 GLU A C 1
ATOM 3683 O O . GLU A 1 464 ? -6.941 -11.633 -34.062 1 95.75 464 GLU A O 1
ATOM 3688 N N . ILE A 1 465 ? -6.656 -13.211 -32.5 1 96.19 465 ILE A N 1
ATOM 3689 C CA . ILE A 1 465 ? -7.402 -12.461 -31.484 1 96.19 465 ILE A CA 1
ATOM 3690 C C . ILE A 1 465 ? -6.605 -11.227 -31.062 1 96.19 465 ILE A C 1
ATOM 3692 O O . ILE A 1 465 ? -7.172 -10.141 -30.891 1 96.19 465 ILE A O 1
ATOM 3696 N N . LEU A 1 466 ? -5.34 -11.391 -30.875 1 95.06 466 LEU A N 1
ATOM 3697 C CA . LEU A 1 466 ? -4.477 -10.273 -30.484 1 95.06 466 LEU A CA 1
ATOM 3698 C C . LEU A 1 466 ? -4.582 -9.133 -31.5 1 95.06 466 LEU A C 1
ATOM 3700 O O . LEU A 1 466 ? -4.641 -7.965 -31.109 1 95.06 466 LEU A O 1
ATOM 3704 N N . SER A 1 467 ? -4.629 -9.422 -32.781 1 94.94 467 SER A N 1
ATOM 3705 C CA . SER A 1 467 ? -4.719 -8.414 -33.844 1 94.94 467 SER A CA 1
ATOM 3706 C C . SER A 1 467 ? -6.074 -7.711 -33.812 1 94.94 467 SER A C 1
ATOM 3708 O O . SER A 1 467 ? -6.199 -6.578 -34.281 1 94.94 467 SER A O 1
ATOM 3710 N N . ALA A 1 468 ? -7.016 -8.367 -33.344 1 93.88 468 ALA A N 1
ATOM 3711 C CA . ALA A 1 468 ? -8.375 -7.84 -33.344 1 93.88 468 ALA A CA 1
ATOM 3712 C C . ALA A 1 468 ? -8.586 -6.859 -32.188 1 93.88 468 ALA A C 1
ATOM 3714 O O . ALA A 1 468 ? -9.555 -6.094 -32.188 1 93.88 468 ALA A O 1
ATOM 3715 N N . ILE A 1 469 ? -7.754 -6.891 -31.312 1 94.25 469 ILE A N 1
ATOM 3716 C CA . ILE A 1 469 ? -7.949 -6.023 -30.141 1 94.25 469 ILE A CA 1
ATOM 3717 C C . ILE A 1 469 ? -6.875 -4.938 -30.125 1 94.25 469 ILE A C 1
ATOM 3719 O O . ILE A 1 469 ? -7.125 -3.82 -29.672 1 94.25 469 ILE A O 1
ATOM 3723 N N . MET B 1 1 ? -13.555 73.562 1.265 1 25.06 1 MET B N 1
ATOM 3724 C CA . MET B 1 1 ? -14.578 72.5 1.201 1 25.06 1 MET B CA 1
ATOM 3725 C C . MET B 1 1 ? -14.117 71.375 0.333 1 25.06 1 MET B C 1
ATOM 3727 O O . MET B 1 1 ? -14.312 71.375 -0.884 1 25.06 1 MET B O 1
ATOM 3731 N N . HIS B 1 2 ? -12.961 70.812 0.549 1 22.05 2 HIS B N 1
ATOM 3732 C CA . HIS B 1 2 ? -12.148 69.875 -0.199 1 22.05 2 HIS B CA 1
ATOM 3733 C C . HIS B 1 2 ? -12.828 68.5 -0.275 1 22.05 2 HIS B C 1
ATOM 3735 O O . HIS B 1 2 ? -13.25 67.938 0.748 1 22.05 2 HIS B O 1
ATOM 3741 N N . LYS B 1 3 ? -13.453 68.188 -1.503 1 24.09 3 LYS B N 1
ATOM 3742 C CA . LYS B 1 3 ? -14.211 67 -1.904 1 24.09 3 LYS B CA 1
ATOM 3743 C C . LYS B 1 3 ? -13.406 65.75 -1.655 1 24.09 3 LYS B C 1
ATOM 3745 O O . LYS B 1 3 ? -12.352 65.5 -2.26 1 24.09 3 LYS B O 1
ATOM 3750 N N . ILE B 1 4 ? -13.383 65.25 -0.43 1 25.78 4 ILE B N 1
ATOM 3751 C CA . ILE B 1 4 ? -12.672 64 -0.019 1 25.78 4 ILE B CA 1
ATOM 3752 C C . ILE B 1 4 ? -13.172 62.844 -0.833 1 25.78 4 ILE B C 1
ATOM 3754 O O . ILE B 1 4 ? -14.336 62.438 -0.725 1 25.78 4 ILE B O 1
ATOM 3758 N N . THR B 1 5 ? -12.719 62.688 -2.129 1 27.83 5 THR B N 1
ATOM 3759 C CA . THR B 1 5 ? -13.094 61.594 -3.037 1 27.83 5 THR B CA 1
ATOM 3760 C C . THR B 1 5 ? -12.812 60.25 -2.402 1 27.83 5 THR B C 1
ATOM 3762 O O . THR B 1 5 ? -11.695 60 -1.943 1 27.83 5 THR B O 1
ATOM 3765 N N . GLN B 1 6 ? -13.828 59.562 -1.861 1 26.84 6 GLN B N 1
ATOM 3766 C CA . GLN B 1 6 ? -13.875 58.25 -1.205 1 26.84 6 GLN B CA 1
ATOM 3767 C C . GLN B 1 6 ? -13.312 57.156 -2.107 1 26.84 6 GLN B C 1
ATOM 3769 O O . GLN B 1 6 ? -13.688 57.062 -3.277 1 26.84 6 GLN B O 1
ATOM 3774 N N . PRO B 1 7 ? -12.07 56.688 -1.908 1 28.81 7 PRO B N 1
ATOM 3775 C CA . PRO B 1 7 ? -11.477 55.719 -2.822 1 28.81 7 PRO B CA 1
ATOM 3776 C C . PRO B 1 7 ? -12.391 54.5 -3.084 1 28.81 7 PRO B C 1
ATOM 3778 O O . PRO B 1 7 ? -13.172 54.125 -2.215 1 28.81 7 PRO B O 1
ATOM 3781 N N . ILE B 1 8 ? -12.812 54.25 -4.336 1 29.48 8 ILE B N 1
ATOM 3782 C CA . ILE B 1 8 ? -13.602 53.188 -4.957 1 29.48 8 ILE B CA 1
ATOM 3783 C C . ILE B 1 8 ? -13.078 51.812 -4.5 1 29.48 8 ILE B C 1
ATOM 3785 O O . ILE B 1 8 ? -11.867 51.594 -4.461 1 29.48 8 ILE B O 1
ATOM 3789 N N . GLY B 1 9 ? -13.883 51.062 -3.764 1 25.61 9 GLY B N 1
ATOM 3790 C CA . GLY B 1 9 ? -13.773 49.719 -3.217 1 25.61 9 GLY B CA 1
ATOM 3791 C C . GLY B 1 9 ? -13.242 48.719 -4.219 1 25.61 9 GLY B C 1
ATOM 3792 O O . GLY B 1 9 ? -13.703 48.688 -5.363 1 25.61 9 GLY B O 1
ATOM 3793 N N . GLU B 1 10 ? -11.945 48.375 -4.254 1 27.38 10 GLU B N 1
ATOM 3794 C CA . GLU B 1 10 ? -11.281 47.406 -5.129 1 27.38 10 GLU B CA 1
ATOM 3795 C C . GLU B 1 10 ? -12.117 46.156 -5.305 1 27.38 10 GLU B C 1
ATOM 3797 O O . GLU B 1 10 ? -12.445 45.469 -4.324 1 27.38 10 GLU B O 1
ATOM 3802 N N . GLU B 1 11 ? -12.977 46.062 -6.348 1 28.75 11 GLU B N 1
ATOM 3803 C CA . GLU B 1 11 ? -13.609 44.844 -6.879 1 28.75 11 GLU B CA 1
ATOM 3804 C C . GLU B 1 11 ? -12.617 43.688 -6.934 1 28.75 11 GLU B C 1
ATOM 3806 O O . GLU B 1 11 ? -11.594 43.781 -7.617 1 28.75 11 GLU B O 1
ATOM 3811 N N . THR B 1 12 ? -12.445 42.938 -5.914 1 29.64 12 THR B N 1
ATOM 3812 C CA . THR B 1 12 ? -11.734 41.688 -5.945 1 29.64 12 THR B CA 1
ATOM 3813 C C . THR B 1 12 ? -12.117 40.875 -7.184 1 29.64 12 THR B C 1
ATOM 3815 O O . THR B 1 12 ? -13.281 40.531 -7.363 1 29.64 12 THR B O 1
ATOM 3818 N N . PHE B 1 13 ? -11.594 41.156 -8.367 1 27.66 13 PHE B N 1
ATOM 3819 C CA . PHE B 1 13 ? -11.648 40.375 -9.594 1 27.66 13 PHE B CA 1
ATOM 3820 C C . PHE B 1 13 ? -11.484 38.875 -9.289 1 27.66 13 PHE B C 1
ATOM 3822 O O . PHE B 1 13 ? -10.375 38.438 -9.008 1 27.66 13 PHE B O 1
ATOM 3829 N N . LEU B 1 14 ? -12.539 38.281 -8.906 1 31.66 14 LEU B N 1
ATOM 3830 C CA . LEU B 1 14 ? -12.625 36.844 -9.016 1 31.66 14 LEU B CA 1
ATOM 3831 C C . LEU B 1 14 ? -12.32 36.375 -10.445 1 31.66 14 LEU B C 1
ATOM 3833 O O . LEU B 1 14 ? -12.992 36.812 -11.391 1 31.66 14 LEU B O 1
ATOM 3837 N N 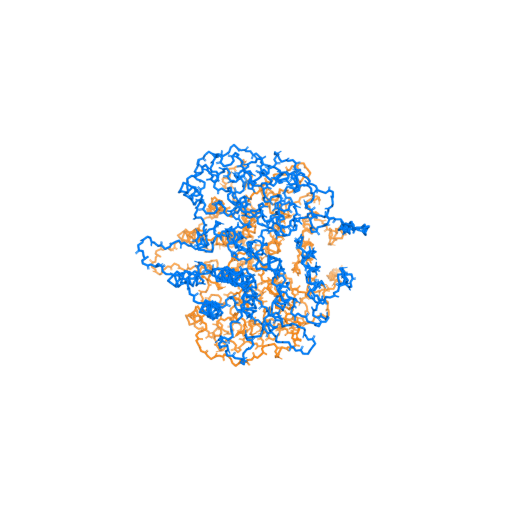. SER B 1 15 ? -11.18 36.281 -10.836 1 30.89 15 SER B N 1
ATOM 3838 C CA . SER B 1 15 ? -10.984 35.688 -12.148 1 30.89 15 SER B CA 1
ATOM 3839 C C . SER B 1 15 ? -12 34.562 -12.391 1 30.89 15 SER B C 1
ATOM 3841 O O . SER B 1 15 ? -12.297 33.781 -11.492 1 30.89 15 SER B O 1
ATOM 3843 N N . PRO B 1 16 ? -12.836 34.688 -13.43 1 34.59 16 PRO B N 1
ATOM 3844 C CA . PRO B 1 16 ? -13.773 33.625 -13.852 1 34.59 16 PRO B CA 1
ATOM 3845 C C . PRO B 1 16 ? -13.141 32.25 -13.844 1 34.59 16 PRO B C 1
ATOM 3847 O O . PRO B 1 16 ? -13.609 31.344 -14.547 1 34.59 16 PRO B O 1
ATOM 3850 N N . GLY B 1 17 ? -12.023 31.984 -13.539 1 37.84 17 GLY B N 1
ATOM 3851 C CA . GLY B 1 17 ? -11.633 30.578 -13.688 1 37.84 17 GLY B CA 1
ATOM 3852 C C . GLY B 1 17 ? -12.625 29.609 -13.07 1 37.84 17 GLY B C 1
ATOM 3853 O O . GLY B 1 17 ? -13.398 30 -12.195 1 37.84 17 GLY B O 1
ATOM 3854 N N . THR B 1 18 ? -13.195 28.516 -13.805 1 42.97 18 THR B N 1
ATOM 3855 C CA . THR B 1 18 ? -14.047 27.344 -13.648 1 42.97 18 THR B CA 1
ATOM 3856 C C . THR B 1 18 ? -13.914 26.75 -12.25 1 42.97 18 THR B C 1
ATOM 3858 O O . THR B 1 18 ? -12.883 26.156 -11.914 1 42.97 18 THR B O 1
ATOM 3861 N N . ASP B 1 19 ? -14.367 27.391 -11.234 1 51.88 19 ASP B N 1
ATOM 3862 C CA . ASP B 1 19 ? -14.188 27.109 -9.812 1 51.88 19 ASP B CA 1
ATOM 3863 C C . ASP B 1 19 ? -14.75 25.75 -9.438 1 51.88 19 ASP B C 1
ATOM 3865 O O . ASP B 1 19 ? -15.961 25.531 -9.484 1 51.88 19 ASP B O 1
ATOM 3869 N N . ILE B 1 20 ? -14.203 24.688 -9.773 1 57.47 20 ILE B N 1
ATOM 3870 C CA . ILE B 1 20 ? -14.438 23.328 -9.32 1 57.47 20 ILE B CA 1
ATOM 3871 C C . ILE B 1 20 ? -14.586 23.297 -7.805 1 57.47 20 ILE B C 1
ATOM 3873 O O . ILE B 1 20 ? -15.016 22.297 -7.23 1 57.47 20 ILE B O 1
ATOM 3877 N N . SER B 1 21 ? -14.555 24.609 -7.219 1 68.06 21 SER B N 1
ATOM 3878 C CA . SER B 1 21 ? -14.688 24.641 -5.766 1 68.06 21 SER B CA 1
ATOM 3879 C C . SER B 1 21 ? -16.141 24.781 -5.34 1 68.06 21 SER B C 1
ATOM 3881 O O . SER B 1 21 ? -16.969 25.312 -6.086 1 68.06 21 SER B O 1
ATOM 3883 N N . TYR B 1 22 ? -16.5 24.062 -4.371 1 75.5 22 TYR B N 1
ATOM 3884 C CA . TYR B 1 22 ? -17.812 24.125 -3.732 1 75.5 22 TYR B CA 1
ATOM 3885 C C . TYR B 1 22 ? -17.953 25.375 -2.891 1 75.5 22 TYR B C 1
ATOM 3887 O O . TYR B 1 22 ? -18.984 25.594 -2.254 1 75.5 22 TYR B O 1
ATOM 3895 N N . THR B 1 23 ? -17.062 26.281 -2.943 1 75 23 THR B N 1
ATOM 3896 C CA . THR B 1 23 ? -16.984 27.406 -2.018 1 75 23 THR B CA 1
ATOM 3897 C C . THR B 1 23 ? -18.234 28.266 -2.096 1 75 23 THR B C 1
ATOM 3899 O O . THR B 1 23 ? -18.734 28.75 -1.071 1 75 23 THR B O 1
ATOM 3902 N N . ALA B 1 24 ? -18.766 28.422 -3.201 1 79 24 ALA B N 1
ATOM 3903 C CA . ALA B 1 24 ? -19.922 29.312 -3.332 1 79 24 ALA B CA 1
ATOM 3904 C C . ALA B 1 24 ? -21.172 28.547 -3.713 1 79 24 ALA B C 1
ATOM 3906 O O . ALA B 1 24 ? -22.188 29.141 -4.082 1 79 24 ALA B O 1
ATOM 3907 N N . ASN B 1 25 ? -21.141 27.25 -3.588 1 84.88 25 ASN B N 1
ATOM 3908 C CA . ASN B 1 25 ? -22.328 26.453 -3.908 1 84.88 25 ASN B CA 1
ATOM 3909 C C . ASN B 1 25 ? -23.344 26.484 -2.777 1 84.88 25 ASN B C 1
ATOM 3911 O O . ASN B 1 25 ? -23.094 25.969 -1.687 1 84.88 25 ASN B O 1
ATOM 3915 N N . PRO B 1 26 ? -24.516 27.047 -3.004 1 88.69 26 PRO B N 1
ATOM 3916 C CA . PRO B 1 26 ? -25.484 27.25 -1.92 1 88.69 26 PRO B CA 1
ATOM 3917 C C . PRO B 1 26 ? -25.953 25.938 -1.299 1 88.69 26 PRO B C 1
ATOM 3919 O O . PRO B 1 26 ? -26.109 25.844 -0.079 1 88.69 26 PRO B O 1
ATOM 3922 N N . ARG B 1 27 ? -26.219 25 -2.131 1 90.44 27 ARG B N 1
ATOM 3923 C CA . ARG B 1 27 ? -26.672 23.719 -1.599 1 90.44 27 ARG B CA 1
ATOM 3924 C C . ARG B 1 27 ? -25.578 23.078 -0.735 1 90.44 27 ARG B C 1
ATOM 3926 O O . ARG B 1 27 ? -25.875 22.516 0.32 1 90.44 27 ARG B O 1
ATOM 3933 N N . PHE B 1 28 ? -24.438 23.141 -1.187 1 91.19 28 PHE B N 1
ATOM 3934 C CA . PHE B 1 28 ? -23.312 22.609 -0.42 1 91.19 28 PHE B CA 1
ATOM 3935 C C . PHE B 1 28 ? -23.219 23.281 0.938 1 91.19 28 PHE B C 1
ATOM 3937 O O . PHE B 1 28 ? -23.031 22.625 1.961 1 91.19 28 PHE B O 1
ATOM 3944 N N . LEU B 1 29 ? -23.328 24.547 0.963 1 90 29 LEU B N 1
ATOM 3945 C CA . LEU B 1 29 ? -23.234 25.328 2.195 1 90 29 LEU B CA 1
ATOM 3946 C C . LEU B 1 29 ? -24.359 24.953 3.15 1 90 29 LEU B C 1
ATOM 3948 O O . LEU B 1 29 ? -24.156 24.828 4.359 1 90 29 LEU B O 1
ATOM 3952 N N . GLU B 1 30 ? -25.484 24.781 2.596 1 93.06 30 GLU B N 1
ATOM 3953 C CA . GLU B 1 30 ? -26.625 24.359 3.396 1 93.06 30 GLU B CA 1
ATOM 3954 C C . GLU B 1 30 ? -26.391 23 4.039 1 93.06 30 GLU B C 1
ATOM 3956 O O . GLU B 1 30 ? -26.688 22.797 5.219 1 93.06 30 GLU B O 1
ATOM 3961 N N . LEU B 1 31 ? -25.906 22.109 3.273 1 92.94 31 LEU B N 1
ATOM 3962 C CA . LEU B 1 31 ? -25.641 20.766 3.76 1 92.94 31 LEU B CA 1
ATOM 3963 C C . LEU B 1 31 ? -24.562 20.781 4.828 1 92.94 31 LEU B C 1
ATOM 3965 O O . LEU B 1 31 ? -24.641 20.031 5.805 1 92.94 31 LEU B O 1
ATOM 3969 N N . GLN B 1 32 ? -23.609 21.578 4.676 1 90.62 32 GLN B N 1
ATOM 3970 C CA . GLN B 1 32 ? -22.562 21.719 5.672 1 90.62 32 GLN B CA 1
ATOM 3971 C C . GLN B 1 32 ? -23.125 22.141 7.02 1 90.62 32 GLN B C 1
ATOM 3973 O O . GLN B 1 32 ? -22.719 21.625 8.062 1 90.62 32 GLN B O 1
ATOM 3978 N N . GLU B 1 33 ? -24 23.078 6.941 1 91.81 33 GLU B N 1
ATOM 3979 C CA . GLU B 1 33 ? -24.625 23.562 8.172 1 91.81 33 GLU B CA 1
ATOM 3980 C C . GLU B 1 33 ? -25.5 22.469 8.805 1 91.81 33 GLU B C 1
ATOM 3982 O O . GLU B 1 33 ? -25.562 22.359 10.031 1 91.81 33 GLU B O 1
ATOM 3987 N N . GLU B 1 34 ? -26.141 21.766 7.977 1 92.25 34 GLU B N 1
ATOM 3988 C CA . GLU B 1 34 ? -26.938 20.656 8.469 1 92.25 34 GLU B CA 1
ATOM 3989 C C . GLU B 1 34 ? -26.078 19.609 9.172 1 92.25 34 GLU B C 1
ATOM 3991 O O . GLU B 1 34 ? -26.438 19.109 10.242 1 92.25 34 GLU B O 1
ATOM 3996 N N . LEU B 1 35 ? -25.016 19.266 8.555 1 92.19 35 LEU B N 1
ATOM 3997 C CA . LEU B 1 35 ? -24.078 18.312 9.141 1 92.19 35 LEU B CA 1
ATOM 3998 C C . LEU B 1 35 ? -23.562 18.812 10.484 1 92.19 35 LEU B C 1
ATOM 4000 O O . LEU B 1 35 ? -23.594 18.094 11.477 1 92.19 35 LEU B O 1
ATOM 4004 N N . ARG B 1 36 ? -23.141 20.031 10.5 1 90.62 36 ARG B N 1
ATOM 4005 C CA . ARG B 1 36 ? -22.594 20.641 11.711 1 90.62 36 ARG B CA 1
ATOM 4006 C C . ARG B 1 36 ? -23.625 20.609 12.844 1 90.62 36 ARG B C 1
ATOM 4008 O O . ARG B 1 36 ? -23.312 20.188 13.961 1 90.62 36 ARG B O 1
ATOM 4015 N N . SER B 1 37 ? -24.797 20.969 12.523 1 90.19 37 SER B N 1
ATOM 4016 C CA . SER B 1 37 ? -25.875 20.969 13.516 1 90.19 37 SER B CA 1
ATOM 4017 C C . SER B 1 37 ? -26.156 19.578 14.055 1 90.19 37 SER B C 1
ATOM 4019 O O . SER B 1 37 ? -26.359 19.391 15.25 1 90.19 37 SER B O 1
ATOM 4021 N N . ALA B 1 38 ? -26.188 18.656 13.172 1 89.19 38 ALA B N 1
ATOM 4022 C CA . ALA B 1 38 ? -26.438 17.281 13.57 1 89.19 38 ALA B CA 1
ATOM 4023 C C . ALA B 1 38 ? -25.344 16.781 14.516 1 89.19 38 ALA B C 1
ATOM 4025 O O . ALA B 1 38 ? -25.641 16.078 15.492 1 89.19 38 ALA B O 1
ATOM 4026 N N . LEU B 1 39 ? -24.125 17.078 14.297 1 88.69 39 LEU B N 1
ATOM 4027 C CA . LEU B 1 39 ? -23.016 16.609 15.109 1 88.69 39 LEU B CA 1
ATOM 4028 C C . LEU B 1 39 ? -23.047 17.234 16.5 1 88.69 39 LEU B C 1
ATOM 4030 O O . LEU B 1 39 ? -22.828 16.547 17.5 1 88.69 39 LEU B O 1
ATOM 4034 N N . PHE B 1 40 ? -23.375 18.453 16.594 1 88.81 40 PHE B N 1
ATOM 4035 C CA . PHE B 1 40 ? -23.438 19.109 17.891 1 88.81 40 PHE B CA 1
ATOM 4036 C C . PHE B 1 40 ? -24.625 18.625 18.688 1 88.81 40 PHE B C 1
ATOM 4038 O O . PHE B 1 40 ? -24.562 18.531 19.922 1 88.81 40 PHE B O 1
ATOM 4045 N N . THR B 1 41 ? -25.641 18.406 17.969 1 83.5 41 THR B N 1
ATOM 4046 C CA . THR B 1 41 ? -26.797 17.828 18.656 1 83.5 41 THR B CA 1
ATOM 4047 C C . THR B 1 41 ? -26.453 16.453 19.219 1 83.5 41 THR B C 1
ATOM 4049 O O . THR B 1 41 ? -26.859 16.125 20.344 1 83.5 41 THR B O 1
ATOM 4052 N N . ALA B 1 42 ? -25.766 15.672 18.453 1 81.81 42 ALA B N 1
ATOM 4053 C CA . ALA B 1 42 ? -25.344 14.344 18.906 1 81.81 42 ALA B CA 1
ATOM 4054 C C . ALA B 1 42 ? -24.484 14.438 20.172 1 81.81 42 ALA B C 1
ATOM 4056 O O . ALA B 1 42 ? -24.625 13.633 21.094 1 81.81 42 ALA B O 1
ATOM 4057 N N . VAL B 1 43 ? -23.609 15.352 20.25 1 84.38 43 VAL B N 1
ATOM 4058 C CA . VAL B 1 43 ? -22.703 15.555 21.391 1 84.38 43 VAL B CA 1
ATOM 4059 C C . VAL B 1 43 ? -23.516 15.969 22.625 1 84.38 43 VAL B C 1
ATOM 4061 O O . VAL B 1 43 ? -23.281 15.484 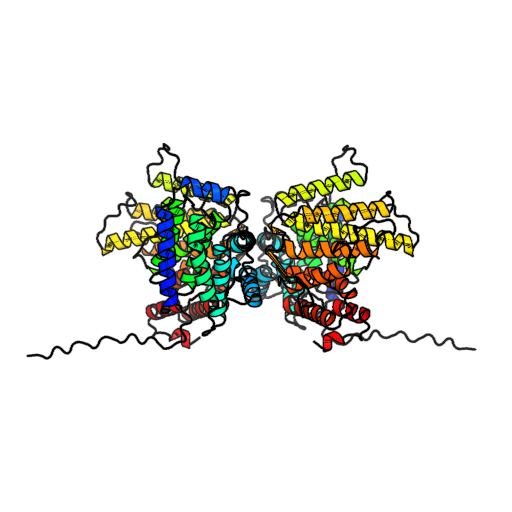23.719 1 84.38 43 VAL B O 1
ATOM 4064 N N . ALA B 1 44 ? -24.422 16.797 22.328 1 83.56 44 ALA B N 1
ATOM 4065 C CA . ALA B 1 44 ? -25.25 17.297 23.438 1 83.56 44 ALA B CA 1
ATOM 4066 C C . ALA B 1 44 ? -26.094 16.172 24.031 1 83.56 44 ALA B C 1
ATOM 4068 O O . ALA B 1 44 ? -26.328 16.141 25.25 1 83.56 44 ALA B O 1
ATOM 4069 N N . ASP B 1 45 ? -26.484 15.219 23.234 1 77.12 45 ASP B N 1
ATOM 4070 C CA . ASP B 1 45 ? -27.391 14.148 23.656 1 77.12 45 ASP B CA 1
ATOM 4071 C C . ASP B 1 45 ? -26.609 12.945 24.188 1 77.12 45 ASP B C 1
ATOM 4073 O O . ASP B 1 45 ? -27.203 12.016 24.734 1 77.12 45 ASP B O 1
ATOM 4077 N N . SER B 1 46 ? -25.344 12.859 23.875 1 72.44 46 SER B N 1
ATOM 4078 C CA . SER B 1 46 ? -24.594 11.648 24.156 1 72.44 46 SER B CA 1
ATOM 4079 C C . SER B 1 46 ? -23.906 11.727 25.531 1 72.44 46 SER B C 1
ATOM 4081 O O . SER B 1 46 ? -23.594 12.82 26 1 72.44 46 SER B O 1
ATOM 4083 N N . THR B 1 47 ? -23.938 10.469 26.281 1 61.56 47 THR B N 1
ATOM 4084 C CA . THR B 1 47 ? -23.062 10.258 27.422 1 61.56 47 THR B CA 1
ATOM 4085 C C . THR B 1 47 ? -21.797 9.516 27.016 1 61.56 47 THR B C 1
ATOM 4087 O O . THR B 1 47 ? -21.844 8.539 26.266 1 61.56 47 THR B O 1
ATOM 4090 N N . PRO B 1 48 ? -20.5 10.094 27.188 1 57.88 48 PRO B N 1
ATOM 4091 C CA . PRO B 1 48 ? -19.203 9.641 26.688 1 57.88 48 PRO B CA 1
ATOM 4092 C C . PRO B 1 48 ? -19.047 8.125 26.75 1 57.88 48 PRO B C 1
ATOM 4094 O O . PRO B 1 48 ? -18.484 7.52 25.828 1 57.88 48 PRO B O 1
ATOM 4097 N N . LYS B 1 49 ? -19.281 7.457 27.781 1 55.03 49 LYS B N 1
ATOM 4098 C CA . LYS B 1 49 ? -18.891 6.09 28.109 1 55.03 49 LYS B CA 1
ATOM 4099 C C . LYS B 1 49 ? -19.578 5.086 27.203 1 55.03 49 LYS B C 1
ATOM 4101 O O . LYS B 1 49 ? -18.969 4.102 26.766 1 55.03 49 LYS B O 1
ATOM 4106 N N . GLN B 1 50 ? -20.719 5.305 26.797 1 55.75 50 GLN B N 1
ATOM 4107 C CA . GLN B 1 50 ? -21.531 4.285 26.141 1 55.75 50 GLN B CA 1
ATOM 4108 C C . GLN B 1 50 ? -21.156 4.137 24.672 1 55.75 50 GLN B C 1
ATOM 4110 O O . GLN B 1 50 ? -21.141 3.025 24.141 1 55.75 50 GLN B O 1
ATOM 4115 N N . TYR B 1 51 ? -20.656 5.082 24.016 1 53.31 51 TYR B N 1
ATOM 4116 C CA . TYR B 1 51 ? -20.375 5.055 22.578 1 53.31 51 TYR B CA 1
ATOM 4117 C C . TYR B 1 51 ? -19.109 4.254 22.281 1 53.31 51 TYR B C 1
ATOM 4119 O O . TYR B 1 51 ? -19.094 3.465 21.328 1 53.31 51 TYR B O 1
ATOM 4127 N N . LEU B 1 52 ? -18.125 4.5 23.141 1 56.38 52 LEU B N 1
ATOM 4128 C CA . LEU B 1 52 ? -16.844 3.861 22.875 1 56.38 52 LEU B CA 1
ATOM 4129 C C . LEU B 1 52 ? -16.953 2.346 23.016 1 56.38 52 LEU B C 1
ATOM 4131 O O . LEU B 1 52 ? -16.375 1.603 22.219 1 56.38 52 LEU B O 1
ATOM 4135 N N . VAL B 1 53 ? -17.656 2.002 24.031 1 53.31 53 VAL B N 1
ATOM 4136 C CA . VAL B 1 53 ? -17.812 0.571 24.266 1 53.31 53 VAL B CA 1
ATOM 4137 C C . VAL B 1 53 ? -18.484 -0.087 23.078 1 53.31 53 VAL B C 1
ATOM 4139 O O . VAL B 1 53 ? -18.078 -1.162 22.625 1 53.31 53 VAL B O 1
ATOM 4142 N N . GLU B 1 54 ? -19.375 0.634 22.547 1 55.81 54 GLU B N 1
ATOM 4143 C CA . GLU B 1 54 ? -20.125 0.083 21.422 1 55.81 54 GLU B CA 1
ATOM 4144 C C . GLU B 1 54 ? -19.297 0.122 20.141 1 55.81 54 GLU B C 1
ATOM 4146 O O . GLU B 1 54 ? -19.359 -0.808 19.328 1 55.81 54 GLU B O 1
ATOM 4151 N N . ALA B 1 55 ? -18.578 1.2 20.016 1 56.31 55 ALA B N 1
ATOM 4152 C CA . ALA B 1 55 ? -17.766 1.368 18.812 1 56.31 55 ALA B CA 1
ATOM 4153 C C . ALA B 1 55 ? -16.641 0.343 18.766 1 56.31 55 ALA B C 1
ATOM 4155 O O . ALA B 1 55 ? -16.297 -0.172 17.703 1 56.31 55 ALA B O 1
ATOM 4156 N N . LEU B 1 56 ? -16.031 0.084 20.016 1 54.59 56 LEU B N 1
ATOM 4157 C CA . LEU B 1 56 ? -14.914 -0.843 20.094 1 54.59 56 LEU B CA 1
ATOM 4158 C C . LEU B 1 56 ? -15.398 -2.289 20.062 1 54.59 56 LEU B C 1
ATOM 4160 O O . LEU B 1 56 ? -14.656 -3.189 19.672 1 54.59 56 LEU B O 1
ATOM 4164 N N . SER B 1 57 ? -16.578 -2.518 20.812 1 51.88 57 SER B N 1
ATOM 4165 C CA . SER B 1 57 ? -17.078 -3.885 20.906 1 51.88 57 SER B CA 1
ATOM 4166 C C . SER B 1 57 ? -17.547 -4.395 19.547 1 51.88 57 SER B C 1
ATOM 4168 O O . SER B 1 57 ? -17.781 -5.594 19.359 1 51.88 57 SER B O 1
ATOM 4170 N N . GLY B 1 58 ? -17.266 -3.732 18.609 1 48.97 58 GLY B N 1
ATOM 4171 C CA . GLY B 1 58 ? -17.703 -4.148 17.281 1 48.97 58 GLY B CA 1
ATOM 4172 C C . GLY B 1 58 ? -19.203 -4.258 17.156 1 48.97 58 GLY B C 1
ATOM 4173 O O . GLY B 1 58 ? -19.938 -4.117 18.141 1 48.97 58 GLY B O 1
ATOM 4174 N N . PRO B 1 59 ? -19.812 -4.184 16.031 1 43.59 59 PRO B N 1
ATOM 4175 C CA . PRO B 1 59 ? -21.266 -4.316 15.922 1 43.59 59 PRO B CA 1
ATOM 4176 C C . PRO B 1 59 ? -21.812 -5.5 16.719 1 43.59 59 PRO B C 1
ATOM 4178 O O . PRO B 1 59 ? -21.312 -6.617 16.594 1 43.59 59 PRO B O 1
ATOM 4181 N N . GLY B 1 60 ? -22.078 -5.34 17.969 1 38.19 60 GLY B N 1
ATOM 4182 C CA . GLY B 1 60 ? -22.906 -6.402 18.516 1 38.19 60 GLY B CA 1
ATOM 4183 C C . GLY B 1 60 ? -23.906 -6.934 17.5 1 38.19 60 GLY B C 1
ATOM 4184 O O . GLY B 1 60 ? -24.125 -6.328 16.453 1 38.19 60 GLY B O 1
ATOM 4185 N N . PRO B 1 61 ? -24.219 -8.305 17.609 1 37.41 61 PRO B N 1
ATOM 4186 C CA . PRO B 1 61 ? -25.281 -8.828 16.766 1 37.41 61 PRO B CA 1
ATOM 4187 C C . PRO B 1 61 ? -26.469 -7.871 16.625 1 37.41 61 PRO B C 1
ATOM 4189 O O . PRO B 1 61 ? -27.578 -8.297 16.297 1 37.41 61 PRO B O 1
ATOM 4192 N N . THR B 1 62 ? -26.469 -6.793 17.406 1 38.53 62 THR B N 1
ATOM 4193 C CA . THR B 1 62 ? -27.797 -6.188 17.359 1 38.53 62 THR B CA 1
ATOM 4194 C C . THR B 1 62 ? -28.328 -6.168 15.93 1 38.53 62 THR B C 1
ATOM 4196 O O . THR B 1 62 ? -27.594 -6.465 14.984 1 38.53 62 THR B O 1
ATOM 4199 N N . SER B 1 63 ? -29.5 -5.113 15.812 1 37.66 63 SER B N 1
ATOM 4200 C CA . SER B 1 63 ? -30.469 -5.051 14.719 1 37.66 63 SER B CA 1
ATOM 4201 C C . SER B 1 63 ? -29.75 -4.961 13.367 1 37.66 63 SER B C 1
ATOM 4203 O O . SER B 1 63 ? -28.875 -4.113 13.18 1 37.66 63 SER B O 1
ATOM 4205 N N . SER B 1 64 ? -29.438 -6.066 12.797 1 39.62 64 SER B N 1
ATOM 4206 C CA . SER B 1 64 ? -29.172 -6.176 11.359 1 39.62 64 SER B CA 1
ATOM 4207 C C . SER B 1 64 ? -29.734 -4.973 10.609 1 39.62 64 SER B C 1
ATOM 4209 O O . SER B 1 64 ? -30.953 -4.754 10.586 1 39.62 64 SER B O 1
ATOM 4211 N N . PRO B 1 65 ? -29.234 -3.787 10.773 1 41.69 65 PRO B N 1
ATOM 4212 C CA . PRO B 1 65 ? -30 -2.904 9.891 1 41.69 65 PRO B CA 1
ATOM 4213 C C . PRO B 1 65 ? -30.656 -3.648 8.727 1 41.69 65 PRO B C 1
ATOM 4215 O O . PRO B 1 65 ? -30.172 -4.711 8.32 1 41.69 65 PRO B O 1
ATOM 4218 N N . GLN B 1 66 ? -31.953 -3.436 8.422 1 45.28 66 GLN B N 1
ATOM 4219 C CA . GLN B 1 66 ? -32.75 -3.754 7.238 1 45.28 66 GLN B CA 1
ATOM 4220 C C . GLN B 1 66 ? -31.875 -3.855 5.996 1 45.28 66 GLN B C 1
ATOM 4222 O O . GLN B 1 66 ? -30.938 -3.078 5.832 1 45.28 66 GLN B O 1
ATOM 4227 N N . ASP B 1 67 ? -31.672 -5.094 5.441 1 59.41 67 ASP B N 1
ATOM 4228 C CA . ASP B 1 67 ? -31.203 -5.496 4.121 1 59.41 67 ASP B CA 1
ATOM 4229 C C . ASP B 1 67 ? -31.391 -4.371 3.105 1 59.41 67 ASP B C 1
ATOM 4231 O O . ASP B 1 67 ? -32.312 -4.395 2.303 1 59.41 67 ASP B O 1
ATOM 4235 N N . VAL B 1 68 ? -31.031 -3.146 3.537 1 69.56 68 VAL B N 1
ATOM 4236 C CA . VAL B 1 68 ? -31.141 -2.074 2.555 1 69.56 68 VAL B CA 1
ATOM 4237 C C . VAL B 1 68 ? -30.047 -2.215 1.502 1 69.56 68 VAL B C 1
ATOM 4239 O O . VAL B 1 68 ? -28.859 -2.314 1.84 1 69.56 68 VAL B O 1
ATOM 4242 N N . ASP B 1 69 ? -30.484 -2.422 0.434 1 84 69 ASP B N 1
ATOM 4243 C CA . ASP B 1 69 ? -29.578 -2.363 -0.703 1 84 69 ASP B CA 1
ATOM 4244 C C . ASP B 1 69 ? -29.125 -0.93 -0.974 1 84 69 ASP B C 1
ATOM 4246 O O . ASP B 1 69 ? -29.812 -0.185 -1.684 1 84 69 ASP B O 1
ATOM 4250 N N . LEU B 1 70 ? -28.031 -0.513 -0.384 1 89.12 70 LEU B N 1
ATOM 4251 C CA . LEU B 1 70 ? -27.516 0.851 -0.444 1 89.12 70 LEU B CA 1
ATOM 4252 C C . LEU B 1 70 ? -27.234 1.262 -1.885 1 89.12 70 LEU B C 1
ATOM 4254 O O . LEU B 1 70 ? -27.312 2.445 -2.223 1 89.12 70 LEU B O 1
ATOM 4258 N N . PHE B 1 71 ? -26.984 0.313 -2.699 1 86.06 71 PHE B N 1
ATOM 4259 C CA . PHE B 1 71 ? -26.734 0.607 -4.105 1 86.06 71 PHE B CA 1
ATOM 4260 C C . PHE B 1 71 ? -28.031 0.922 -4.836 1 86.06 71 PHE B C 1
ATOM 4262 O O . PHE B 1 71 ? -28.078 1.829 -5.668 1 86.06 71 PHE B O 1
ATOM 4269 N N . ALA B 1 72 ? -29 0.178 -4.449 1 84.81 72 ALA B N 1
ATOM 4270 C CA . ALA B 1 72 ? -30.297 0.354 -5.109 1 84.81 72 ALA B CA 1
ATOM 4271 C C . ALA B 1 72 ? -30.953 1.655 -4.672 1 84.81 72 ALA B C 1
ATOM 4273 O O . ALA B 1 72 ? -31.672 2.291 -5.461 1 84.81 72 ALA B O 1
ATOM 4274 N N . ARG B 1 73 ? -30.688 2.164 -3.562 1 87.75 73 ARG B N 1
ATOM 4275 C CA . ARG B 1 73 ? -31.344 3.34 -2.998 1 87.75 73 ARG B CA 1
ATOM 4276 C C . ARG B 1 73 ? -30.594 4.617 -3.375 1 87.75 73 ARG B C 1
ATOM 4278 O O . ARG B 1 73 ? -31.094 5.723 -3.156 1 87.75 73 ARG B O 1
ATOM 4285 N N . SER B 1 74 ? -29.578 4.461 -4.012 1 90 74 SER B N 1
ATOM 4286 C CA . SER B 1 74 ? -28.703 5.598 -4.289 1 90 74 SER B CA 1
ATOM 4287 C C . SER B 1 74 ? -29.281 6.469 -5.406 1 90 74 SER B C 1
ATOM 4289 O O . SER B 1 74 ? -29.891 5.957 -6.352 1 90 74 SER B O 1
ATOM 4291 N N . PRO B 1 75 ? -29.109 7.812 -5.289 1 90.88 75 PRO B N 1
ATOM 4292 C CA . PRO B 1 75 ? -29.484 8.727 -6.371 1 90.88 75 PRO B CA 1
ATOM 4293 C C . PRO B 1 75 ? -28.562 8.609 -7.586 1 90.88 75 PRO B C 1
ATOM 4295 O O . PRO B 1 75 ? -28.891 9.117 -8.656 1 90.88 75 PRO B O 1
ATOM 4298 N N . VAL B 1 76 ? -27.391 7.996 -7.406 1 94.94 76 VAL B N 1
ATOM 4299 C CA . VAL B 1 76 ? -26.406 7.789 -8.461 1 94.94 76 VAL B CA 1
ATOM 4300 C C . VAL B 1 76 ? -26.484 6.355 -8.977 1 94.94 76 VAL B C 1
ATOM 4302 O O . VAL B 1 76 ? -26.656 5.418 -8.195 1 94.94 76 VAL B O 1
ATOM 4305 N N . PRO B 1 77 ? -26.422 6.25 -10.297 1 93.56 77 PRO B N 1
ATOM 4306 C CA . PRO B 1 77 ? -26.5 4.906 -10.875 1 93.56 77 PRO B CA 1
ATOM 4307 C C . PRO B 1 77 ? -25.484 3.941 -10.281 1 93.56 77 PRO B C 1
ATOM 4309 O O . PRO B 1 77 ? -24.344 4.336 -10 1 93.56 77 PRO B O 1
ATOM 4312 N N . LYS B 1 78 ? -25.891 2.717 -10.242 1 90.62 78 LYS B N 1
ATOM 4313 C CA . LYS B 1 78 ? -25.125 1.654 -9.602 1 90.62 78 LYS B CA 1
ATOM 4314 C C . LYS B 1 78 ? -23.734 1.519 -10.219 1 90.62 78 LYS B C 1
ATOM 4316 O O . LYS B 1 78 ? -22.75 1.346 -9.508 1 90.62 78 LYS B O 1
ATOM 4321 N N . ALA B 1 79 ? -23.625 1.565 -11.516 1 89 79 ALA B N 1
ATOM 4322 C CA . ALA B 1 79 ? -22.359 1.404 -12.211 1 89 79 ALA B CA 1
ATOM 4323 C C . ALA B 1 79 ? -21.359 2.471 -11.773 1 89 79 ALA B C 1
ATOM 4325 O O . ALA B 1 79 ? -20.172 2.184 -11.594 1 89 79 ALA B O 1
ATOM 4326 N N . ARG B 1 80 ? -21.797 3.678 -11.57 1 95.12 80 ARG B N 1
ATOM 4327 C CA . ARG B 1 80 ? -20.922 4.762 -11.133 1 95.12 80 ARG B CA 1
ATOM 4328 C C . ARG B 1 80 ? -20.547 4.602 -9.664 1 95.12 80 ARG B C 1
ATOM 4330 O O . ARG B 1 80 ? -19.438 4.934 -9.266 1 95.12 80 ARG B O 1
ATOM 4337 N N . LEU B 1 81 ? -21.484 4.082 -8.891 1 96 81 LEU B N 1
ATOM 4338 C CA . LEU B 1 81 ? -21.188 3.832 -7.488 1 96 81 LEU B CA 1
ATOM 4339 C C . LEU B 1 81 ? -20.062 2.828 -7.344 1 96 81 LEU B C 1
ATOM 4341 O O . LEU B 1 81 ? -19.156 3.012 -6.512 1 96 81 LEU B O 1
ATOM 4345 N N . ILE B 1 82 ? -20.125 1.828 -8.148 1 93.12 82 ILE B N 1
ATOM 4346 C CA . ILE B 1 82 ? -19.078 0.808 -8.117 1 93.12 82 ILE B CA 1
ATOM 4347 C C . ILE B 1 82 ? -17.75 1.42 -8.539 1 93.12 82 ILE B C 1
ATOM 4349 O O . ILE B 1 82 ? -16.703 1.118 -7.949 1 93.12 82 ILE B O 1
ATOM 4353 N N . HIS B 1 83 ? -17.812 2.256 -9.5 1 95.56 83 HIS B N 1
ATOM 4354 C CA . HIS B 1 83 ? -16.609 2.967 -9.93 1 95.56 83 HIS B CA 1
ATOM 4355 C C . HIS B 1 83 ? -16.031 3.812 -8.805 1 95.56 83 HIS B C 1
ATOM 4357 O O . HIS B 1 83 ? -14.828 3.803 -8.57 1 95.56 83 HIS B O 1
ATOM 4363 N N . TYR B 1 84 ? -16.891 4.523 -8.102 1 97.69 84 TYR B N 1
ATOM 4364 C CA . TYR B 1 84 ? -16.438 5.359 -6.996 1 97.69 84 TYR B CA 1
ATOM 4365 C C . TYR B 1 84 ? -15.875 4.512 -5.859 1 97.69 84 TYR B C 1
ATOM 4367 O O . TYR B 1 84 ? -14.922 4.91 -5.188 1 97.69 84 TYR B O 1
ATOM 4375 N N . LEU B 1 85 ? -16.516 3.398 -5.637 1 97.5 85 LEU B N 1
ATOM 4376 C CA . LEU B 1 85 ? -16.016 2.512 -4.59 1 97.5 85 LEU B CA 1
ATOM 4377 C C . LEU B 1 85 ? -14.633 1.979 -4.945 1 97.5 85 LEU B C 1
ATOM 4379 O O . LEU B 1 85 ? -13.742 1.935 -4.094 1 97.5 85 LEU B O 1
ATOM 4383 N N . LYS B 1 86 ? -14.461 1.591 -6.184 1 96.44 86 LYS B N 1
ATOM 4384 C CA . LYS B 1 86 ? -13.148 1.161 -6.668 1 96.44 86 LYS B CA 1
ATOM 4385 C C . LYS B 1 86 ? -12.117 2.277 -6.523 1 96.44 86 LYS B C 1
ATOM 4387 O O . LYS B 1 86 ? -10.992 2.039 -6.066 1 96.44 86 LYS B O 1
ATOM 4392 N N . ASN B 1 87 ? -12.516 3.414 -6.91 1 97.81 87 ASN B N 1
ATOM 4393 C CA . ASN B 1 87 ? -11.641 4.574 -6.801 1 97.81 87 ASN B CA 1
ATOM 4394 C C . ASN B 1 87 ? -11.289 4.883 -5.344 1 97.81 87 ASN B C 1
ATOM 4396 O O . ASN B 1 87 ? -10.172 5.293 -5.043 1 97.81 87 ASN B O 1
ATOM 4400 N N . TRP B 1 88 ? -12.273 4.738 -4.457 1 98.44 88 TRP B N 1
ATOM 4401 C CA . TRP B 1 88 ? -11.992 4.914 -3.037 1 98.44 88 TRP B CA 1
ATOM 4402 C C . TRP B 1 88 ? -10.875 3.979 -2.584 1 98.44 88 TRP B C 1
ATOM 4404 O O . TRP B 1 88 ? -9.922 4.41 -1.936 1 98.44 88 TRP B O 1
ATOM 4414 N N . ILE B 1 89 ? -10.977 2.762 -2.994 1 97.12 89 ILE B N 1
ATOM 4415 C CA . ILE B 1 89 ? -10.078 1.716 -2.518 1 97.12 89 ILE B CA 1
ATOM 4416 C C . ILE B 1 89 ? -8.695 1.907 -3.127 1 97.12 89 ILE B C 1
ATOM 4418 O O . ILE B 1 89 ? -7.68 1.773 -2.436 1 97.12 89 ILE B O 1
ATOM 4422 N N . THR B 1 90 ? -8.609 2.324 -4.363 1 95.62 90 THR B N 1
ATOM 4423 C CA . THR B 1 90 ? -7.348 2.291 -5.09 1 95.62 90 THR B CA 1
ATOM 4424 C C . THR B 1 90 ? -6.652 3.648 -5.027 1 95.62 90 THR B C 1
ATOM 4426 O O . THR B 1 90 ? -5.426 3.729 -5.121 1 95.62 90 THR B O 1
ATOM 4429 N N . GLU B 1 91 ? -7.457 4.691 -4.789 1 96.88 91 GLU B N 1
ATOM 4430 C CA . GLU B 1 91 ? -6.863 6.016 -4.938 1 96.88 91 GLU B CA 1
ATOM 4431 C C . GLU B 1 91 ? -7.082 6.863 -3.688 1 96.88 91 GLU B C 1
ATOM 4433 O O . GLU B 1 91 ? -6.121 7.363 -3.098 1 96.88 91 GLU B O 1
ATOM 4438 N N . CYS B 1 92 ? -8.281 6.957 -3.223 1 98.19 92 CYS B N 1
ATOM 4439 C CA . CYS B 1 92 ? -8.617 7.926 -2.188 1 98.19 92 CYS B CA 1
ATOM 4440 C C . CYS B 1 92 ? -8.133 7.457 -0.821 1 98.19 92 CYS B C 1
ATOM 4442 O O . CYS B 1 92 ? -7.504 8.219 -0.086 1 98.19 92 CYS B O 1
ATOM 4444 N N . ALA B 1 93 ? -8.469 6.223 -0.53 1 98.31 93 ALA B N 1
ATOM 4445 C CA . ALA B 1 93 ? -8.148 5.703 0.796 1 98.31 93 ALA B CA 1
ATOM 4446 C C . ALA B 1 93 ? -6.648 5.758 1.058 1 98.31 93 ALA B C 1
ATOM 4448 O O . ALA B 1 93 ? -6.215 6.098 2.162 1 98.31 93 ALA B O 1
ATOM 4449 N N . PRO B 1 94 ? -5.816 5.508 0.039 1 96.5 94 PRO B N 1
ATOM 4450 C CA . PRO B 1 94 ? -4.367 5.586 0.252 1 96.5 94 PRO B CA 1
ATOM 4451 C C . PRO B 1 94 ? -3.906 6.984 0.653 1 96.5 94 PRO B C 1
ATOM 4453 O O . PRO B 1 94 ? -2.906 7.129 1.361 1 96.5 94 PRO B O 1
ATOM 4456 N N . TYR B 1 95 ? -4.613 8.016 0.274 1 97.5 95 TYR B N 1
ATOM 4457 C CA . TYR B 1 95 ? -4.293 9.359 0.738 1 97.5 95 TYR B CA 1
ATOM 4458 C C . TYR B 1 95 ? -4.359 9.445 2.258 1 97.5 95 TYR B C 1
ATOM 4460 O O . TYR B 1 95 ? -3.555 10.141 2.885 1 97.5 95 TYR B O 1
ATOM 4468 N N . LEU B 1 96 ? -5.309 8.727 2.756 1 97.94 96 LEU B N 1
ATOM 4469 C CA . LEU B 1 96 ? -5.617 8.836 4.18 1 97.94 96 LEU B CA 1
ATOM 4470 C C . LEU B 1 96 ? -4.812 7.824 4.988 1 97.94 96 LEU B C 1
ATOM 4472 O O . LEU B 1 96 ? -4.57 8.023 6.18 1 97.94 96 LEU B O 1
ATOM 4476 N N . ASP B 1 97 ? -4.305 6.789 4.328 1 97.56 97 ASP B N 1
ATOM 4477 C CA . ASP B 1 97 ? -3.607 5.688 4.992 1 97.56 97 ASP B CA 1
ATOM 4478 C C . ASP B 1 97 ? -2.102 5.938 5.031 1 97.56 97 ASP B C 1
ATOM 4480 O O . ASP B 1 97 ? -1.327 5.039 5.371 1 97.56 97 ASP B O 1
ATOM 4484 N N . LYS B 1 98 ? -1.613 7.09 4.711 1 94.88 98 LYS B N 1
ATOM 4485 C CA . LYS B 1 98 ? -0.182 7.348 4.578 1 94.88 98 LYS B CA 1
ATOM 4486 C C . LYS B 1 98 ? 0.553 7.066 5.883 1 94.88 98 LYS B C 1
ATOM 4488 O O . LYS B 1 98 ? 1.73 6.703 5.875 1 94.88 98 LYS B O 1
ATOM 4493 N N . PHE B 1 99 ? -0.079 7.227 7.066 1 96.31 99 PHE B N 1
ATOM 4494 C CA . PHE B 1 99 ? 0.5 6.906 8.367 1 96.31 99 PHE B CA 1
ATOM 4495 C C . PHE B 1 99 ? -0.19 5.691 8.977 1 96.31 99 PHE B C 1
ATOM 4497 O O . PHE B 1 99 ? -0.376 5.629 10.195 1 96.31 99 PHE B O 1
ATOM 4504 N N . ASP B 1 100 ? -0.646 4.859 8.141 1 96.38 100 ASP B N 1
ATOM 4505 C CA . ASP B 1 100 ? -1.398 3.699 8.609 1 96.38 100 ASP B CA 1
ATOM 4506 C C . ASP B 1 100 ? -1.072 2.465 7.773 1 96.38 100 ASP B C 1
ATOM 4508 O O . ASP B 1 100 ? -1.734 2.197 6.766 1 96.38 100 ASP B O 1
ATOM 4512 N N . GLU B 1 101 ? -0.239 1.61 8.305 1 93.75 101 GLU B N 1
ATOM 4513 C CA . GLU B 1 101 ? 0.179 0.404 7.594 1 93.75 101 GLU B CA 1
ATOM 4514 C C . GLU B 1 101 ? -0.955 -0.614 7.523 1 93.75 101 GLU B C 1
ATOM 4516 O O . GLU B 1 101 ? -1.003 -1.433 6.602 1 93.75 101 GLU B O 1
ATOM 4521 N N . ALA B 1 102 ? -1.847 -0.514 8.477 1 94.12 102 ALA B N 1
ATOM 4522 C CA . ALA B 1 102 ? -2.959 -1.46 8.508 1 94.12 102 ALA B CA 1
ATOM 4523 C C . ALA B 1 102 ? -4.027 -1.091 7.484 1 94.12 102 ALA B C 1
ATOM 4525 O O . ALA B 1 102 ? -4.934 -1.88 7.215 1 94.12 102 ALA B O 1
ATOM 4526 N N . ARG B 1 103 ? -3.941 0.095 6.91 1 96.31 103 ARG B N 1
ATOM 4527 C CA . ARG B 1 103 ? -4.836 0.56 5.855 1 96.31 103 ARG B CA 1
ATOM 4528 C C . ARG B 1 103 ? -6.289 0.529 6.316 1 96.31 103 ARG B C 1
ATOM 4530 O O . ARG B 1 103 ? -7.145 -0.063 5.656 1 96.31 103 ARG B O 1
ATOM 4537 N N . HIS B 1 104 ? -6.598 1.14 7.371 1 97.69 104 HIS B N 1
ATOM 4538 C CA . HIS B 1 104 ? -7.949 1.131 7.914 1 97.69 104 HIS B CA 1
ATOM 4539 C C . HIS B 1 104 ? -8.938 1.796 6.957 1 97.69 104 HIS B C 1
ATOM 4541 O O . HIS B 1 104 ? -10.055 1.316 6.781 1 97.69 104 HIS B O 1
ATOM 4547 N N . PHE B 1 105 ? -8.562 2.824 6.324 1 98.38 105 PHE B N 1
ATOM 4548 C CA . PHE B 1 105 ? -9.461 3.49 5.387 1 98.38 105 PHE B CA 1
ATOM 4549 C C . PHE B 1 105 ? -9.672 2.637 4.141 1 98.38 105 PHE B C 1
ATOM 4551 O O . PHE B 1 105 ? -10.773 2.617 3.578 1 98.38 105 PHE B O 1
ATOM 4558 N N . GLY B 1 106 ? -8.672 1.949 3.752 1 97.75 106 GLY B N 1
ATOM 4559 C CA . GLY B 1 106 ? -8.75 1.193 2.512 1 97.75 106 GLY B CA 1
ATOM 4560 C C . GLY B 1 106 ? -9.352 -0.189 2.691 1 97.75 106 GLY B C 1
ATOM 4561 O O . GLY B 1 106 ? -9.906 -0.757 1.749 1 97.75 106 GLY B O 1
ATOM 4562 N N . VAL B 1 107 ? -9.242 -0.72 3.893 1 96.94 107 VAL B N 1
ATOM 4563 C CA . VAL B 1 107 ? -9.664 -2.105 4.07 1 96.94 107 VAL B CA 1
ATOM 4564 C C . VAL B 1 107 ? -10.828 -2.168 5.059 1 96.94 107 VAL B C 1
ATOM 4566 O O . VAL B 1 107 ? -11.922 -2.621 4.711 1 96.94 107 VAL B O 1
ATOM 4569 N N . HIS B 1 108 ? -10.758 -1.591 6.176 1 95.88 108 HIS B N 1
ATOM 4570 C CA . HIS B 1 108 ? -11.727 -1.762 7.25 1 95.88 108 HIS B CA 1
ATOM 4571 C C . HIS B 1 108 ? -12.961 -0.898 7.02 1 95.88 108 HIS B C 1
ATOM 4573 O O . HIS B 1 108 ? -14.086 -1.354 7.223 1 95.88 108 HIS B O 1
ATOM 4579 N N . ILE B 1 109 ? -12.727 0.294 6.629 1 97.69 109 ILE B N 1
ATOM 4580 C CA . ILE B 1 109 ? -13.812 1.259 6.559 1 97.69 109 ILE B CA 1
ATOM 4581 C C . ILE B 1 109 ? -14.805 0.836 5.473 1 97.69 109 ILE B C 1
ATOM 4583 O O . ILE B 1 109 ? -16.016 0.881 5.684 1 97.69 109 ILE B O 1
ATOM 4587 N N . PRO B 1 110 ? -14.328 0.367 4.305 1 97.25 110 PRO B N 1
ATOM 4588 C CA . PRO B 1 110 ? -15.312 -0.108 3.322 1 97.25 110 PRO B CA 1
ATOM 4589 C C . PRO B 1 110 ? -16.141 -1.28 3.84 1 97.25 110 PRO B C 1
ATOM 4591 O O . PRO B 1 110 ? -17.312 -1.416 3.482 1 97.25 110 PRO B O 1
ATOM 4594 N N . ILE B 1 111 ? -15.555 -2.113 4.656 1 95.12 111 ILE B N 1
ATOM 4595 C CA . ILE B 1 111 ? -16.281 -3.244 5.238 1 95.12 111 ILE B CA 1
ATOM 4596 C C . ILE B 1 111 ? -17.328 -2.738 6.219 1 95.12 111 ILE B C 1
ATOM 4598 O O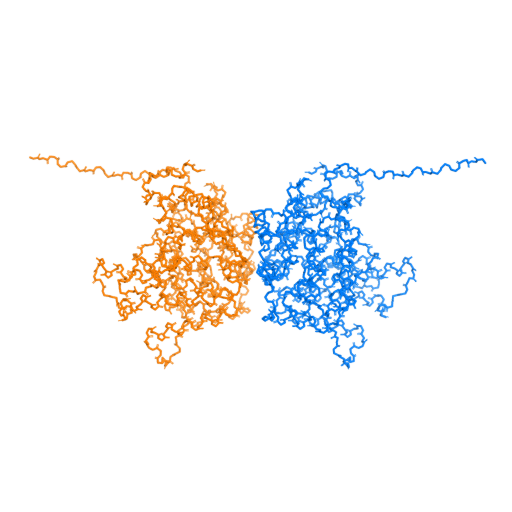 . ILE B 1 111 ? -18.484 -3.158 6.164 1 95.12 111 ILE B O 1
ATOM 4602 N N . LEU B 1 112 ? -16.984 -1.772 7.059 1 94.06 112 LEU B N 1
ATOM 4603 C CA . LEU B 1 112 ? -17.922 -1.173 8.008 1 94.06 112 LEU B CA 1
ATOM 4604 C C . LEU B 1 112 ? -19.047 -0.448 7.273 1 94.06 112 LEU B C 1
ATOM 4606 O O . LEU B 1 112 ? -20.188 -0.449 7.727 1 94.06 112 LEU B O 1
ATOM 4610 N N . ALA B 1 113 ? -18.688 0.128 6.164 1 95.56 113 ALA B N 1
ATOM 4611 C CA . ALA B 1 113 ? -19.625 0.967 5.41 1 95.56 113 ALA B CA 1
ATOM 4612 C C . ALA B 1 113 ? -20.781 0.143 4.859 1 95.56 113 ALA B C 1
ATOM 4614 O O . ALA B 1 113 ? -21.859 0.68 4.586 1 95.56 113 ALA B O 1
ATOM 4615 N N . GLN B 1 114 ? -20.578 -1.139 4.711 1 92.25 114 GLN B N 1
ATOM 4616 C CA . GLN B 1 114 ? -21.625 -1.991 4.164 1 92.25 114 GLN B CA 1
ATOM 4617 C C . GLN B 1 114 ? -22.859 -1.992 5.062 1 92.25 114 GLN B C 1
ATOM 4619 O O . GLN B 1 114 ? -23.984 -2.17 4.586 1 92.25 114 GLN B O 1
ATOM 4624 N N . ASP B 1 115 ? -22.641 -1.726 6.355 1 90.06 115 ASP B N 1
ATOM 4625 C CA . ASP B 1 115 ? -23.75 -1.754 7.305 1 90.06 115 ASP B CA 1
ATOM 4626 C C . ASP B 1 115 ? -24.016 -0.364 7.879 1 90.06 115 ASP B C 1
ATOM 4628 O O . ASP B 1 115 ? -24.719 -0.225 8.883 1 90.06 115 ASP B O 1
ATOM 4632 N N . SER B 1 116 ? -23.453 0.65 7.328 1 93.31 116 SER B N 1
ATOM 4633 C CA . SER B 1 116 ? -23.625 2.035 7.75 1 93.31 116 SER B CA 1
ATOM 4634 C C . SER B 1 116 ? -23.875 2.949 6.559 1 93.31 116 SER B C 1
ATOM 4636 O O . SER B 1 116 ? -22.938 3.457 5.941 1 93.31 116 SER B O 1
ATOM 4638 N N . PRO B 1 117 ? -25.156 3.156 6.293 1 94.06 117 PRO B N 1
ATOM 4639 C CA . PRO B 1 117 ? -25.5 3.951 5.109 1 94.06 117 PRO B CA 1
ATOM 4640 C C . PRO B 1 117 ? -24.781 5.305 5.086 1 94.06 117 PRO B C 1
ATOM 4642 O O . PRO B 1 117 ? -24.281 5.723 4.039 1 94.06 117 PRO B O 1
ATOM 4645 N N . ALA B 1 118 ? -24.734 5.988 6.242 1 96 118 ALA B N 1
ATOM 4646 C CA . ALA B 1 118 ? -24.062 7.281 6.297 1 96 118 ALA B CA 1
ATOM 4647 C C . ALA B 1 118 ? -22.594 7.16 5.883 1 96 118 ALA B C 1
ATOM 4649 O O . ALA B 1 118 ? -22.094 7.965 5.086 1 96 118 ALA B O 1
ATOM 4650 N N . LEU B 1 119 ? -21.969 6.148 6.43 1 97.31 119 LEU B N 1
ATOM 4651 C CA . LEU B 1 119 ? -20.562 5.93 6.125 1 97.31 119 LEU B CA 1
ATOM 4652 C C . LEU B 1 119 ? -20.375 5.488 4.676 1 97.31 119 LEU B C 1
ATOM 4654 O O . LEU B 1 119 ? -19.438 5.926 4 1 97.31 119 LEU B O 1
ATOM 4658 N N . PHE B 1 120 ? -21.328 4.641 4.191 1 97.44 120 PHE B N 1
ATOM 4659 C CA . PHE B 1 120 ? -21.297 4.156 2.814 1 97.44 120 PHE B CA 1
ATOM 4660 C C . PHE B 1 120 ? -21.328 5.316 1.829 1 97.44 120 PHE B C 1
ATOM 4662 O O . PHE B 1 120 ? -20.484 5.422 0.949 1 97.44 120 PHE B O 1
ATOM 4669 N N . TYR B 1 121 ? -22.172 6.211 1.963 1 97.88 121 TYR B N 1
ATOM 4670 C CA . TYR B 1 121 ? -22.312 7.328 1.034 1 97.88 121 TYR B CA 1
ATOM 4671 C C . TYR B 1 121 ? -21.219 8.375 1.26 1 97.88 121 TYR B C 1
ATOM 4673 O O . TYR B 1 121 ? -20.859 9.109 0.34 1 97.88 121 TYR B O 1
ATOM 4681 N N . ALA B 1 122 ? -20.656 8.453 2.486 1 98.44 122 ALA B N 1
ATOM 4682 C CA . ALA B 1 122 ? -19.562 9.391 2.746 1 98.44 122 ALA B CA 1
ATOM 4683 C C . ALA B 1 122 ? -18.328 9.031 1.927 1 98.44 122 ALA B C 1
ATOM 4685 O O . ALA B 1 122 ? -17.719 9.898 1.304 1 98.44 122 ALA B O 1
ATOM 4686 N N . ILE B 1 123 ? -17.984 7.703 1.931 1 98.62 123 ILE B N 1
ATOM 4687 C CA . ILE B 1 123 ? -16.781 7.316 1.197 1 98.62 123 ILE B CA 1
ATOM 4688 C C . ILE B 1 123 ? -17.031 7.473 -0.303 1 98.62 123 ILE B C 1
ATOM 4690 O O . ILE B 1 123 ? -16.125 7.871 -1.043 1 98.62 123 ILE B O 1
ATOM 4694 N N . LEU B 1 124 ? -18.25 7.242 -0.756 1 98.62 124 LEU B N 1
ATOM 4695 C CA . LEU B 1 124 ? -18.562 7.43 -2.168 1 98.62 124 LEU B CA 1
ATOM 4696 C C . LEU B 1 124 ? -18.562 8.906 -2.533 1 98.62 124 LEU B C 1
ATOM 4698 O O . LEU B 1 124 ? -18.125 9.289 -3.619 1 98.62 124 LEU B O 1
ATOM 4702 N N . ALA B 1 125 ? -19.094 9.75 -1.645 1 98.31 125 ALA B N 1
ATOM 4703 C CA . ALA B 1 125 ? -19.094 11.195 -1.87 1 98.31 125 ALA B CA 1
ATOM 4704 C C . ALA B 1 125 ? -17.672 11.727 -1.984 1 98.31 125 ALA B C 1
ATOM 4706 O O . ALA B 1 125 ? -17.375 12.523 -2.873 1 98.31 125 ALA B O 1
ATOM 4707 N N . PHE B 1 126 ? -16.844 11.289 -1.082 1 98.38 126 PHE B N 1
ATOM 4708 C CA . PHE B 1 126 ? -15.43 11.672 -1.119 1 98.38 126 PHE B CA 1
ATOM 4709 C C . PHE B 1 126 ? -14.797 11.266 -2.445 1 98.38 126 PHE B C 1
ATOM 4711 O O . PHE B 1 126 ? -14.141 12.078 -3.1 1 98.38 126 PHE B O 1
ATOM 4718 N N . SER B 1 127 ? -14.992 10.031 -2.812 1 98.5 127 SER B N 1
ATOM 4719 C CA . SER B 1 127 ? -14.43 9.484 -4.039 1 98.5 127 SER B CA 1
ATOM 4720 C C . SER B 1 127 ? -14.938 10.234 -5.27 1 98.5 127 SER B C 1
ATOM 4722 O O . SER B 1 127 ? -14.156 10.555 -6.168 1 98.5 127 SER B O 1
ATOM 4724 N N . ALA B 1 128 ? -16.203 10.469 -5.32 1 97.94 128 ALA B N 1
ATOM 4725 C CA . ALA B 1 128 ? -16.781 11.227 -6.426 1 97.94 128 ALA B CA 1
ATOM 4726 C C . ALA B 1 128 ? -16.188 12.633 -6.504 1 97.94 128 ALA B C 1
ATOM 4728 O O . ALA B 1 128 ? -15.859 13.109 -7.59 1 97.94 128 ALA B O 1
ATOM 4729 N N . ARG B 1 129 ? -16.062 13.281 -5.355 1 96.88 129 ARG B N 1
ATOM 4730 C CA . ARG B 1 129 ? -15.531 14.641 -5.336 1 96.88 129 ARG B CA 1
ATOM 4731 C C . ARG B 1 129 ? -14.094 14.664 -5.832 1 96.88 129 ARG B C 1
ATOM 4733 O O . ARG B 1 129 ? -13.719 15.531 -6.637 1 96.88 129 ARG B O 1
ATOM 4740 N N . GLN B 1 130 ? -13.336 13.766 -5.348 1 97.38 130 GLN B N 1
ATOM 4741 C CA . GLN B 1 130 ? -11.953 13.656 -5.785 1 97.38 130 GLN B CA 1
ATOM 4742 C C . GLN B 1 130 ? -11.867 13.422 -7.293 1 97.38 130 GLN B C 1
ATOM 4744 O O . GLN B 1 130 ? -11.039 14.039 -7.973 1 97.38 130 GLN B O 1
ATOM 4749 N N . THR B 1 131 ? -12.711 12.57 -7.844 1 96.88 131 THR B N 1
ATOM 4750 C CA . THR B 1 131 ? -12.75 12.281 -9.273 1 96.88 131 THR B CA 1
ATOM 4751 C C . THR B 1 131 ? -13.109 13.531 -10.07 1 96.88 131 THR B C 1
ATOM 4753 O O . THR B 1 131 ? -12.492 13.82 -11.094 1 96.88 131 THR B O 1
ATOM 4756 N N . GLU B 1 132 ? -14.117 14.234 -9.594 1 96.19 132 GLU B N 1
ATOM 4757 C CA . GLU B 1 132 ? -14.57 15.453 -10.25 1 96.19 132 GLU B CA 1
ATOM 4758 C C . GLU B 1 132 ? -13.469 16.516 -10.289 1 96.19 132 GLU B C 1
ATOM 4760 O O . GLU B 1 132 ? -13.25 17.141 -11.328 1 96.19 132 GLU B O 1
ATOM 4765 N N . ARG B 1 133 ? -12.789 16.672 -9.195 1 94.69 133 ARG B N 1
ATOM 4766 C CA . ARG B 1 133 ? -11.742 17.688 -9.086 1 94.69 133 ARG B CA 1
ATOM 4767 C C . ARG B 1 133 ? -10.523 17.297 -9.922 1 94.69 133 ARG B C 1
ATOM 4769 O O . ARG B 1 133 ? -9.969 18.141 -10.641 1 94.69 133 ARG B O 1
ATOM 4776 N N . LYS B 1 134 ? -10.109 16.062 -9.844 1 95.38 134 LYS B N 1
ATOM 4777 C CA . LYS B 1 134 ? -8.938 15.602 -10.586 1 95.38 134 LYS B CA 1
ATOM 4778 C C . LYS B 1 134 ? -9.164 15.703 -12.094 1 95.38 134 LYS B C 1
ATOM 4780 O O . LYS B 1 134 ? -8.258 16.078 -12.836 1 95.38 134 LYS B O 1
ATOM 4785 N N . ALA B 1 135 ? -10.344 15.367 -12.516 1 94.38 135 ALA B N 1
ATOM 4786 C CA . ALA B 1 135 ? -10.664 15.383 -13.938 1 94.38 135 ALA B CA 1
ATOM 4787 C C . ALA B 1 135 ? -11.094 16.781 -14.391 1 94.38 135 ALA B C 1
ATOM 4789 O O . ALA B 1 135 ? -11.234 17.031 -15.586 1 94.38 135 ALA B O 1
ATOM 4790 N N . GLY B 1 136 ? -11.336 17.672 -13.492 1 90.75 136 GLY B N 1
ATOM 4791 C CA . GLY B 1 136 ? -11.789 19.016 -13.82 1 90.75 136 GLY B CA 1
ATOM 4792 C C . GLY B 1 136 ? -13.203 19.047 -14.367 1 90.75 136 GLY B C 1
ATOM 4793 O O . GLY B 1 136 ? -13.5 19.812 -15.289 1 90.75 136 GLY B O 1
ATOM 4794 N N . LEU B 1 137 ? -14 18.156 -13.797 1 87.25 137 LEU B N 1
ATOM 4795 C CA . LEU B 1 137 ? -15.375 18.078 -14.281 1 87.25 137 LEU B CA 1
ATOM 4796 C C . LEU B 1 137 ? -16.219 19.203 -13.688 1 87.25 137 LEU B C 1
ATOM 4798 O O . LEU B 1 137 ? -16.219 19.422 -12.477 1 87.25 137 LEU B O 1
ATOM 4802 N N . ARG B 1 138 ? -17.031 19.953 -14.445 1 81.12 138 ARG B N 1
ATOM 4803 C CA . ARG B 1 138 ? -17.797 21.109 -13.977 1 81.12 138 ARG B CA 1
ATOM 4804 C C . ARG B 1 138 ? -19.281 20.781 -13.875 1 81.12 138 ARG B C 1
ATOM 4806 O O . ARG B 1 138 ? -19.984 21.344 -13.039 1 81.12 138 ARG B O 1
ATOM 4813 N N . ASN B 1 139 ? -19.703 19.844 -14.555 1 80.75 139 ASN B N 1
ATOM 4814 C CA . ASN B 1 139 ? -21.141 19.594 -14.578 1 80.75 139 ASN B CA 1
ATOM 4815 C C . ASN B 1 139 ? -21.469 18.219 -14.008 1 80.75 139 ASN B C 1
ATOM 4817 O O . ASN B 1 139 ? -22.484 17.609 -14.375 1 80.75 139 ASN B O 1
ATOM 4821 N N . CYS B 1 140 ? -20.641 17.828 -13.18 1 83.5 140 CYS B N 1
ATOM 4822 C CA . CYS B 1 140 ? -20.922 16.578 -12.508 1 83.5 140 CYS B CA 1
ATOM 4823 C C . CYS B 1 140 ? -21.312 16.812 -11.055 1 83.5 140 CYS B C 1
ATOM 4825 O O . CYS B 1 140 ? -20.625 17.531 -10.328 1 83.5 140 CYS B O 1
ATOM 4827 N N . HIS B 1 141 ? -22.469 16.234 -10.656 1 88.44 141 HIS B N 1
ATOM 4828 C CA . HIS B 1 141 ? -22.984 16.531 -9.328 1 88.44 141 HIS B CA 1
ATOM 4829 C C . HIS B 1 141 ? -23.109 15.258 -8.484 1 88.44 141 HIS B C 1
ATOM 4831 O O . HIS B 1 141 ? -23.875 15.219 -7.527 1 88.44 141 HIS B O 1
ATOM 4837 N N . ASP B 1 142 ? -22.422 14.234 -8.891 1 95.94 142 ASP B N 1
ATOM 4838 C CA . ASP B 1 142 ? -22.516 12.977 -8.148 1 95.94 142 ASP B CA 1
ATOM 4839 C C . ASP B 1 142 ? -22.062 13.156 -6.703 1 95.94 142 ASP B C 1
ATOM 4841 O O . ASP B 1 142 ? -22.719 12.664 -5.781 1 95.94 142 ASP B O 1
ATOM 4845 N N . SER B 1 143 ? -20.984 13.898 -6.527 1 96.62 143 SER B N 1
ATOM 4846 C CA . SER B 1 143 ? -20.438 14.078 -5.18 1 96.62 143 SER B CA 1
ATOM 4847 C C . SER B 1 143 ? -21.438 14.805 -4.285 1 96.62 143 SER B C 1
ATOM 4849 O O . SER B 1 143 ? -21.609 14.445 -3.119 1 96.62 143 SER B O 1
ATOM 4851 N N . LEU B 1 144 ? -22.078 15.812 -4.812 1 95.38 144 LEU B N 1
ATOM 4852 C CA . LEU B 1 144 ? -23.047 16.578 -4.031 1 95.38 144 LEU B CA 1
ATOM 4853 C C . LEU B 1 144 ? -24.25 15.727 -3.666 1 95.38 144 LEU B C 1
ATOM 4855 O O . LEU B 1 144 ? -24.75 15.805 -2.543 1 95.38 144 LEU B O 1
ATOM 4859 N N . GLU B 1 145 ? -24.703 14.922 -4.605 1 96.62 145 GLU B N 1
ATOM 4860 C CA . GLU B 1 145 ? -25.844 14.031 -4.348 1 96.62 145 GLU B CA 1
ATOM 4861 C C . GLU B 1 145 ? -25.484 13 -3.281 1 96.62 145 GLU B C 1
ATOM 4863 O O . GLU B 1 145 ? -26.297 12.727 -2.385 1 96.62 145 GLU B O 1
ATOM 4868 N N . LEU B 1 146 ? -24.359 12.438 -3.404 1 97.81 146 LEU B N 1
ATOM 4869 C CA . LEU B 1 146 ? -23.922 11.43 -2.449 1 97.81 146 LEU B CA 1
ATOM 4870 C C . LEU B 1 146 ? -23.656 12.055 -1.082 1 97.81 146 LEU B C 1
ATOM 4872 O O . LEU B 1 146 ? -23.938 11.438 -0.051 1 97.81 146 LEU B O 1
ATOM 4876 N N . TYR B 1 147 ? -23.109 13.242 -1.084 1 97 147 TYR B N 1
ATOM 4877 C CA . TYR B 1 147 ? -22.922 14.016 0.14 1 97 147 TYR B CA 1
ATOM 4878 C C . TYR B 1 147 ? -24.25 14.25 0.849 1 97 147 TYR B C 1
ATOM 4880 O O . TYR B 1 147 ? -24.359 14.016 2.055 1 97 147 TYR B O 1
ATOM 4888 N N . GLN B 1 148 ? -25.188 14.664 0.089 1 96.19 148 GLN B N 1
ATOM 4889 C CA . GLN B 1 148 ? -26.516 14.891 0.625 1 96.19 148 GLN B CA 1
ATOM 4890 C C . GLN B 1 148 ? -27.094 13.602 1.216 1 96.19 148 GLN B C 1
ATOM 4892 O O . GLN B 1 148 ? -27.703 13.625 2.295 1 96.19 148 GLN B O 1
ATOM 4897 N N . GLU B 1 149 ? -26.922 12.531 0.509 1 96.44 149 GLU B N 1
ATOM 4898 C CA . GLU B 1 149 ? -27.438 11.25 0.977 1 96.44 149 GLU B CA 1
ATOM 4899 C C . GLU B 1 149 ? -26.766 10.836 2.285 1 96.44 149 GLU B C 1
ATOM 4901 O O . GLU B 1 149 ? -27.422 10.289 3.176 1 96.44 149 GLU B O 1
ATOM 4906 N N . SER B 1 150 ? -25.469 11.023 2.375 1 96.88 150 SER B N 1
ATOM 4907 C CA . SER B 1 150 ? -24.766 10.695 3.607 1 96.88 150 SER B CA 1
ATOM 4908 C C . SER B 1 150 ? -25.328 11.477 4.793 1 96.88 150 SER B C 1
ATOM 4910 O O . SER B 1 150 ? -25.594 10.906 5.848 1 96.88 150 SER B O 1
ATOM 4912 N N . ILE B 1 151 ? -25.484 12.742 4.625 1 95.75 151 ILE B N 1
ATOM 4913 C CA . ILE B 1 151 ? -25.953 13.633 5.688 1 95.75 151 ILE B CA 1
ATOM 4914 C C . ILE B 1 151 ? -27.359 13.227 6.117 1 95.75 151 ILE B C 1
ATOM 4916 O O . ILE B 1 151 ? -27.688 13.242 7.305 1 95.75 151 ILE B O 1
ATOM 4920 N N . ARG B 1 152 ? -28.172 12.828 5.164 1 93.69 152 ARG B N 1
ATOM 4921 C CA . ARG B 1 152 ? -29.547 12.398 5.461 1 93.69 152 ARG B CA 1
ATOM 4922 C C . ARG B 1 152 ? -29.547 11.227 6.438 1 93.69 152 ARG B C 1
ATOM 4924 O O . ARG B 1 152 ? -30.453 11.094 7.25 1 93.69 152 ARG B O 1
ATOM 4931 N N . TRP B 1 153 ? -28.484 10.43 6.367 1 92.88 153 TRP B N 1
ATOM 4932 C CA . TRP B 1 153 ? -28.438 9.211 7.172 1 92.88 153 TRP B CA 1
ATOM 4933 C C . TRP B 1 153 ? -27.719 9.461 8.492 1 92.88 153 TRP B C 1
ATOM 4935 O O . TRP B 1 153 ? -27.656 8.578 9.352 1 92.88 153 TRP B O 1
ATOM 4945 N N . ILE B 1 154 ? -27.203 10.617 8.75 1 89.69 154 ILE B N 1
ATOM 4946 C CA . ILE B 1 154 ? -26.422 10.898 9.953 1 89.69 154 ILE B CA 1
ATOM 4947 C C . ILE B 1 154 ? -27.344 10.906 11.172 1 89.69 154 ILE B C 1
ATOM 4949 O O . ILE B 1 154 ? -27.047 10.258 12.188 1 89.69 154 ILE B O 1
ATOM 4953 N N . THR B 1 155 ? -28.453 11.625 11.047 1 83.81 155 THR B N 1
ATOM 4954 C CA . THR B 1 155 ? -29.344 11.758 12.195 1 83.81 155 THR B CA 1
ATOM 4955 C C . THR B 1 155 ? -29.906 10.406 12.602 1 83.81 155 THR B C 1
ATOM 4957 O O . THR B 1 155 ? -29.828 10.023 13.773 1 83.81 155 THR B O 1
ATOM 4960 N N . PRO B 1 156 ? -30.406 9.625 11.641 1 84.69 156 PRO B N 1
ATOM 4961 C CA . PRO B 1 156 ? -30.844 8.273 12.008 1 84.69 156 PRO B CA 1
ATOM 4962 C C . PRO B 1 156 ? -29.719 7.445 12.617 1 84.69 156 PRO B C 1
ATOM 4964 O O . PRO B 1 156 ? -29.953 6.648 13.531 1 84.69 156 PRO B O 1
ATOM 4967 N N . GLY B 1 157 ? -28.547 7.637 12.125 1 82.38 157 GLY B N 1
ATOM 4968 C CA . GLY B 1 157 ? -27.391 6.926 12.664 1 82.38 157 GLY B CA 1
ATOM 4969 C C . GLY B 1 157 ? -27.078 7.316 14.094 1 82.38 157 GLY B C 1
ATOM 4970 O O . GLY B 1 157 ? -26.734 6.461 14.914 1 82.38 157 GLY B O 1
ATOM 4971 N N . LEU B 1 158 ? -27.172 8.547 14.336 1 79.12 158 LEU B N 1
ATOM 4972 C CA . LEU B 1 158 ? -26.938 9.055 15.688 1 79.12 158 LEU B CA 1
ATOM 4973 C C . LEU B 1 158 ? -27.984 8.516 16.656 1 79.12 158 LEU B C 1
ATOM 4975 O O . LEU B 1 158 ? -27.656 8.109 17.766 1 79.12 158 LEU B O 1
ATOM 4979 N N . GLN B 1 159 ? -29.156 8.477 16.203 1 77.38 159 GLN B N 1
ATOM 4980 C CA . GLN B 1 159 ? -30.266 7.957 17.016 1 77.38 159 GLN B CA 1
ATOM 4981 C C . GLN B 1 159 ? -30.078 6.469 17.297 1 77.38 159 GLN B C 1
ATOM 4983 O O . GLN B 1 159 ? -30.406 5.992 18.391 1 77.38 159 GLN B O 1
ATOM 4988 N N . ALA B 1 160 ? -29.469 5.844 16.328 1 75.31 160 ALA B N 1
ATOM 4989 C CA . ALA B 1 160 ? -29.25 4.406 16.453 1 75.31 160 ALA B CA 1
ATOM 4990 C C . ALA B 1 160 ? -27.922 4.117 17.156 1 75.31 160 ALA B C 1
ATOM 4992 O O . ALA B 1 160 ? -27.516 2.959 17.297 1 75.31 160 ALA B O 1
ATOM 4993 N N . LYS B 1 161 ? -27.234 5.18 17.578 1 75 161 LYS B N 1
ATOM 4994 C CA . LYS B 1 161 ? -25.953 5.066 18.25 1 75 161 LYS B CA 1
ATOM 4995 C C . LYS B 1 161 ? -24.938 4.324 17.391 1 75 161 LYS B C 1
ATOM 4997 O O . LYS B 1 161 ? -24.234 3.438 17.875 1 75 161 LYS B O 1
ATOM 5002 N N . ASP B 1 162 ? -25.047 4.57 16.062 1 77.88 162 ASP B N 1
ATOM 5003 C CA . ASP B 1 162 ? -24.062 4.039 15.125 1 77.88 162 ASP B CA 1
ATOM 5004 C C . ASP B 1 162 ? -22.641 4.488 15.508 1 77.88 162 ASP B C 1
ATOM 5006 O O . ASP B 1 162 ? -22.344 5.688 15.492 1 77.88 162 ASP B O 1
ATOM 5010 N N . PRO B 1 163 ? -21.859 3.496 15.82 1 78.31 163 PRO B N 1
ATOM 5011 C CA . PRO B 1 163 ? -20.5 3.861 16.25 1 78.31 163 PRO B CA 1
ATOM 5012 C C . PRO B 1 163 ? -19.672 4.461 15.125 1 78.31 163 PRO B C 1
ATOM 5014 O O . PRO B 1 163 ? -18.609 5.043 15.383 1 78.31 163 PRO B O 1
ATOM 5017 N N . ASN B 1 164 ? -20.188 4.383 13.938 1 88.88 164 ASN B N 1
ATOM 5018 C CA . ASN B 1 164 ? -19.391 4.797 12.781 1 88.88 164 ASN B CA 1
ATOM 5019 C C . ASN B 1 164 ? -19.641 6.262 12.438 1 88.88 164 ASN B C 1
ATOM 5021 O O . ASN B 1 164 ? -19.062 6.777 11.469 1 88.88 164 ASN B O 1
ATOM 5025 N N . VAL B 1 165 ? -20.438 6.914 13.18 1 88.81 165 VAL B N 1
ATOM 5026 C CA . VAL B 1 165 ? -20.781 8.305 12.891 1 88.81 165 VAL B CA 1
ATOM 5027 C C . VAL B 1 165 ? -19.516 9.164 12.977 1 88.81 165 VAL B C 1
ATOM 5029 O O . VAL B 1 165 ? -19.344 10.109 12.195 1 88.81 165 VAL B O 1
ATOM 5032 N N . LEU B 1 166 ? -18.703 8.898 13.93 1 91.19 166 LEU B N 1
ATOM 5033 C CA . LEU B 1 166 ? -17.469 9.641 14.07 1 91.19 166 LEU B CA 1
ATOM 5034 C C . LEU B 1 166 ? -16.594 9.492 12.828 1 91.19 166 LEU B C 1
ATOM 5036 O O . LEU B 1 166 ? -16.047 10.477 12.336 1 91.19 166 LEU B O 1
ATOM 5040 N N . VAL B 1 167 ? -16.5 8.297 12.336 1 95.94 167 VAL B N 1
ATOM 5041 C CA . VAL B 1 167 ? -15.742 8.016 11.125 1 95.94 167 VAL B CA 1
ATOM 5042 C C . VAL B 1 167 ? -16.359 8.75 9.938 1 95.94 167 VAL B C 1
ATOM 5044 O O . VAL B 1 167 ? -15.656 9.367 9.141 1 95.94 167 VAL B O 1
ATOM 5047 N N . THR B 1 168 ? -17.672 8.703 9.867 1 96.81 168 THR B N 1
ATOM 5048 C CA . THR B 1 168 ? -18.406 9.375 8.805 1 96.81 168 THR B CA 1
ATOM 5049 C C . THR B 1 168 ? -18.141 10.883 8.828 1 96.81 168 THR B C 1
ATOM 5051 O O . THR B 1 168 ? -17.828 11.477 7.797 1 96.81 168 THR B O 1
ATOM 5054 N N . ALA B 1 169 ? -18.234 11.469 9.984 1 95.06 169 ALA B N 1
ATOM 5055 C CA . ALA B 1 169 ? -18.031 12.906 10.141 1 95.06 169 ALA B CA 1
ATOM 5056 C C . ALA B 1 169 ? -16.625 13.305 9.711 1 95.06 169 ALA B C 1
ATOM 5058 O O . ALA B 1 169 ? -16.453 14.328 9.047 1 95.06 169 ALA B O 1
ATOM 5059 N N . CYS B 1 170 ? -15.672 12.547 10.086 1 96.81 170 CYS B N 1
ATOM 5060 C CA . CYS B 1 170 ? -14.281 12.852 9.75 1 96.81 170 CYS B CA 1
ATOM 5061 C C . CYS B 1 170 ? -14.062 12.805 8.242 1 96.81 170 CYS B C 1
ATOM 5063 O O . CYS B 1 170 ? -13.445 13.695 7.672 1 96.81 170 CYS B O 1
ATOM 5065 N N . ILE B 1 171 ? -14.57 11.75 7.582 1 98.19 171 ILE B N 1
ATOM 5066 C CA . ILE B 1 171 ? -14.414 11.594 6.141 1 98.19 171 ILE B CA 1
ATOM 5067 C C . ILE B 1 171 ? -15.086 12.758 5.414 1 98.19 171 ILE B C 1
ATOM 5069 O O . ILE B 1 171 ? -14.523 13.312 4.465 1 98.19 171 ILE B O 1
ATOM 5073 N N . LEU B 1 172 ? -16.234 13.133 5.848 1 97.25 172 LEU B N 1
ATOM 5074 C CA . LEU B 1 172 ? -16.938 14.258 5.23 1 97.25 172 LEU B CA 1
ATOM 5075 C C . LEU B 1 172 ? -16.172 15.562 5.465 1 97.25 172 LEU B C 1
ATOM 5077 O O . LEU B 1 172 ? -16.141 16.422 4.586 1 97.25 172 LEU B O 1
ATOM 5081 N N . ALA B 1 173 ? -15.594 15.688 6.625 1 96.06 173 ALA B N 1
ATOM 5082 C CA . ALA B 1 173 ? -14.781 16.875 6.902 1 96.06 173 ALA B CA 1
ATOM 5083 C C . ALA B 1 173 ? -13.594 16.969 5.949 1 96.06 173 ALA B C 1
ATOM 5085 O O . ALA B 1 173 ? -13.266 18.047 5.453 1 96.06 173 ALA B O 1
ATOM 5086 N N . VAL B 1 174 ? -12.93 15.836 5.727 1 96.5 174 VAL B N 1
ATOM 5087 C CA . VAL B 1 174 ? -11.812 15.82 4.793 1 96.5 174 VAL B CA 1
ATOM 5088 C C . VAL B 1 174 ? -12.297 16.203 3.396 1 96.5 174 VAL B C 1
ATOM 5090 O O . VAL B 1 174 ? -11.641 16.984 2.699 1 96.5 174 VAL B O 1
ATOM 5093 N N . MET B 1 175 ? -13.406 15.641 2.996 1 95.88 175 MET B N 1
ATOM 5094 C CA . MET B 1 175 ? -13.969 15.961 1.687 1 95.88 175 MET B CA 1
ATOM 5095 C C . MET B 1 175 ? -14.25 17.453 1.561 1 95.88 175 MET B C 1
ATOM 5097 O O . MET B 1 175 ? -13.977 18.047 0.52 1 95.88 175 MET B O 1
ATOM 5101 N N . GLU B 1 176 ? -14.773 18.062 2.617 1 93.69 176 GLU B N 1
ATOM 5102 C CA . GLU B 1 176 ? -15.062 19.484 2.619 1 93.69 176 GLU B CA 1
ATOM 5103 C C . GLU B 1 176 ? -13.789 20.312 2.455 1 93.69 176 GLU B C 1
ATOM 5105 O O . GLU B 1 176 ? -13.75 21.25 1.662 1 93.69 176 GLU B O 1
ATOM 5110 N N . LEU B 1 177 ? -12.805 19.906 3.154 1 92.38 177 LEU B N 1
ATOM 5111 C CA . LEU B 1 177 ? -11.547 20.641 3.113 1 92.38 177 LEU B CA 1
ATOM 5112 C C . LEU B 1 177 ? -10.883 20.516 1.745 1 92.38 177 LEU B C 1
ATOM 5114 O O . LEU B 1 177 ? -10.227 21.453 1.276 1 92.38 177 LEU B O 1
ATOM 5118 N N . MET B 1 178 ? -11.031 19.422 1.132 1 91.12 178 MET B N 1
ATOM 5119 C CA . MET B 1 178 ? -10.523 19.203 -0.224 1 91.12 178 MET B CA 1
ATOM 5120 C C . MET B 1 178 ? -11.227 20.141 -1.211 1 91.12 178 MET B C 1
ATOM 5122 O O . MET B 1 178 ? -10.625 20.562 -2.203 1 91.12 178 MET B O 1
ATOM 5126 N N . SER B 1 179 ? -12.445 20.547 -0.914 1 86.06 179 SER B N 1
ATOM 5127 C CA . SER B 1 179 ? -13.359 21.141 -1.883 1 86.06 179 SER B CA 1
ATOM 5128 C C . SER B 1 179 ? -13.375 22.656 -1.756 1 86.06 179 SER B C 1
ATOM 5130 O O . SER B 1 179 ? -13.836 23.359 -2.66 1 86.06 179 SER B O 1
ATOM 5132 N N . VAL B 1 180 ? -12.898 23.141 -0.609 1 82.5 180 VAL B N 1
ATOM 5133 C CA . VAL B 1 180 ? -13.055 24.562 -0.359 1 82.5 180 VAL B CA 1
ATOM 5134 C C . VAL B 1 180 ? -11.695 25.188 -0.028 1 82.5 180 VAL B C 1
ATOM 5136 O O . VAL B 1 180 ? -10.688 24.484 0.045 1 82.5 180 VAL B O 1
ATOM 5139 N N . SER B 1 181 ? -11.836 26.516 0.051 1 77.5 181 SER B N 1
ATOM 5140 C CA . SER B 1 181 ? -10.648 27.219 0.512 1 77.5 181 SER B CA 1
ATOM 5141 C C . SER B 1 181 ? -10.406 27 2 1 77.5 181 SER B C 1
ATOM 5143 O O . SER B 1 181 ? -11.352 26.922 2.783 1 77.5 181 SER B O 1
ATOM 5145 N N . PRO B 1 182 ? -9.188 26.891 2.33 1 79.44 182 PRO B N 1
ATOM 5146 C CA . PRO B 1 182 ? -8.867 26.469 3.693 1 79.44 182 PRO B CA 1
ATOM 5147 C C . PRO B 1 182 ? -9.039 27.578 4.719 1 79.44 182 PRO B C 1
ATOM 5149 O O . PRO B 1 182 ? -8.914 27.344 5.922 1 79.44 182 PRO B O 1
ATOM 5152 N N . GLN B 1 183 ? -9.414 28.812 4.344 1 80.56 183 GLN B N 1
ATOM 5153 C CA . GLN B 1 183 ? -9.445 29.938 5.285 1 80.56 183 GLN B CA 1
ATOM 5154 C C . GLN B 1 183 ? -10.469 29.688 6.395 1 80.56 183 GLN B C 1
ATOM 5156 O O . GLN B 1 183 ? -10.273 30.125 7.531 1 80.56 183 GLN B O 1
ATOM 5161 N N . ASP B 1 184 ? -11.5 28.984 6.121 1 86.44 184 ASP B N 1
ATOM 5162 C CA . ASP B 1 184 ? -12.508 28.672 7.129 1 86.44 184 ASP B CA 1
ATOM 5163 C C . ASP B 1 184 ? -12.398 27.219 7.578 1 86.44 184 ASP B C 1
ATOM 5165 O O . ASP B 1 184 ? -13.414 26.531 7.742 1 86.44 184 ASP B O 1
ATOM 5169 N N . TRP B 1 185 ? -11.141 26.797 7.805 1 91.19 185 TRP B N 1
ATOM 5170 C CA . TRP B 1 185 ? -10.891 25.391 8.094 1 91.19 185 TRP B CA 1
ATOM 5171 C C . TRP B 1 185 ? -11.547 24.969 9.414 1 91.19 185 TRP B C 1
ATOM 5173 O O . TRP B 1 185 ? -12 23.844 9.555 1 91.19 185 TRP B O 1
ATOM 5183 N N . ARG B 1 186 ? -11.656 25.859 10.422 1 92.19 186 ARG B N 1
ATOM 5184 C CA . ARG B 1 186 ? -12.172 25.547 11.75 1 92.19 186 ARG B CA 1
ATOM 5185 C C . ARG B 1 186 ? -13.602 25.031 11.68 1 92.19 186 ARG B C 1
ATOM 5187 O O . ARG B 1 186 ? -13.969 24.094 12.375 1 92.19 186 ARG B O 1
ATOM 5194 N N . ARG B 1 187 ? -14.336 25.688 10.852 1 90.06 187 ARG B N 1
ATOM 5195 C CA . ARG B 1 187 ? -15.742 25.328 10.703 1 90.06 187 ARG B CA 1
ATOM 5196 C C . ARG B 1 187 ? -15.906 23.891 10.258 1 90.06 187 ARG B C 1
ATOM 5198 O O . ARG B 1 187 ? -16.859 23.203 10.648 1 90.06 187 ARG B O 1
ATOM 5205 N N . HIS B 1 188 ? -14.961 23.375 9.562 1 90.31 188 HIS B N 1
ATOM 5206 C CA . HIS B 1 188 ? -15.055 22.047 8.969 1 90.31 188 HIS B CA 1
ATOM 5207 C C . HIS B 1 188 ? -14.562 20.969 9.945 1 90.31 188 HIS B C 1
ATOM 5209 O O . HIS B 1 188 ? -14.883 19.797 9.789 1 90.31 188 HIS B O 1
ATOM 5215 N N . VAL B 1 189 ? -13.828 21.359 11 1 93.88 189 VAL B N 1
ATOM 5216 C CA . VAL B 1 189 ? -13.234 20.312 11.828 1 93.88 189 VAL B CA 1
ATOM 5217 C C . VAL B 1 189 ? -13.852 20.359 13.227 1 93.88 189 VAL B C 1
ATOM 5219 O O . VAL B 1 189 ? -13.68 19.422 14.016 1 93.88 189 VAL B O 1
ATOM 5222 N N . GLU B 1 190 ? -14.633 21.359 13.609 1 94.56 190 GLU B N 1
ATOM 5223 C CA . GLU B 1 190 ? -15.148 21.562 14.961 1 94.56 190 GLU B CA 1
ATOM 5224 C C . GLU B 1 190 ? -16.094 20.438 15.367 1 94.56 190 GLU B C 1
ATOM 5226 O O . GLU B 1 190 ? -16.109 20.016 16.531 1 94.56 190 GLU B O 1
ATOM 5231 N N . GLY B 1 191 ? -16.953 20.062 14.438 1 91.5 191 GLY B N 1
ATOM 5232 C CA . GLY B 1 191 ? -17.844 18.953 14.734 1 91.5 191 GLY B CA 1
ATOM 5233 C C . GLY B 1 191 ? -17.109 17.672 15.109 1 91.5 191 GLY B C 1
ATOM 5234 O O . GLY B 1 191 ? -17.484 17 16.078 1 91.5 191 GLY B O 1
ATOM 5235 N N . CYS B 1 192 ? -16.078 17.359 14.367 1 92.56 192 CYS B N 1
ATOM 5236 C CA . CYS B 1 192 ? -15.25 16.203 14.664 1 92.56 192 CYS B CA 1
ATOM 5237 C C . CYS B 1 192 ? -14.578 16.344 16.016 1 92.56 192 CYS B C 1
ATOM 5239 O O . CYS B 1 192 ? -14.539 15.383 16.797 1 92.56 192 CYS B O 1
ATOM 5241 N N . ALA B 1 193 ? -14.055 17.531 16.266 1 95.62 193 ALA B N 1
ATOM 5242 C CA . ALA B 1 193 ? -13.391 17.766 17.547 1 95.62 193 ALA B CA 1
ATOM 5243 C C . ALA B 1 193 ? -14.328 17.469 18.703 1 95.62 193 ALA B C 1
ATOM 5245 O O . ALA B 1 193 ? -13.93 16.812 19.688 1 95.62 193 ALA B O 1
ATOM 5246 N N . ALA B 1 194 ? -15.5 17.938 18.562 1 92.94 194 ALA B N 1
ATOM 5247 C CA . ALA B 1 194 ? -16.484 17.75 19.609 1 92.94 194 ALA B CA 1
ATOM 5248 C C . ALA B 1 194 ? -16.797 16.266 19.828 1 92.94 194 ALA B C 1
ATOM 5250 O O . ALA B 1 194 ? -16.922 15.805 20.953 1 92.94 194 ALA B O 1
ATOM 5251 N N . LEU B 1 195 ? -16.906 15.523 18.766 1 90.69 195 LEU B N 1
ATOM 5252 C CA . LEU B 1 195 ? -17.219 14.102 18.844 1 90.69 195 LEU B CA 1
ATOM 5253 C C . LEU B 1 195 ? -16.047 13.336 19.469 1 90.69 195 LEU B C 1
ATOM 5255 O O . LEU B 1 195 ? -16.266 12.477 20.328 1 90.69 195 LEU B O 1
ATOM 5259 N N . PHE B 1 196 ? -14.82 13.625 19.062 1 93.38 196 PHE B N 1
ATOM 5260 C CA . PHE B 1 196 ? -13.648 12.953 19.625 1 93.38 196 PHE B CA 1
ATOM 5261 C C . PHE B 1 196 ? -13.555 13.188 21.125 1 93.38 196 PHE B C 1
ATOM 5263 O O . PHE B 1 196 ? -13.25 12.266 21.891 1 93.38 196 PHE B O 1
ATOM 5270 N N . ASP B 1 197 ? -13.758 14.414 21.453 1 92.81 197 ASP B N 1
ATOM 5271 C CA . ASP B 1 197 ? -13.727 14.766 22.875 1 92.81 197 ASP B CA 1
ATOM 5272 C C . ASP B 1 197 ? -14.828 14.055 23.641 1 92.81 197 ASP B C 1
ATOM 5274 O O . ASP B 1 197 ? -14.578 13.453 24.688 1 92.81 197 ASP B O 1
ATOM 5278 N N . CYS B 1 198 ? -16.031 14.086 23.094 1 88.19 198 CYS B N 1
ATOM 5279 C CA . CYS B 1 198 ? -17.203 13.5 23.734 1 88.19 198 CYS B CA 1
ATOM 5280 C C . CYS B 1 198 ? -17.031 12 23.922 1 88.19 198 CYS B C 1
ATOM 5282 O O . CYS B 1 198 ? -17.391 11.453 24.969 1 88.19 198 CYS B O 1
ATOM 5284 N N . PHE B 1 199 ? -16.438 11.367 22.938 1 86.56 199 PHE B N 1
ATOM 5285 C CA . PHE B 1 199 ? -16.328 9.914 22.969 1 86.56 199 PHE B CA 1
ATOM 5286 C C . PHE B 1 199 ? -14.984 9.484 23.547 1 86.56 199 PHE B C 1
ATOM 5288 O O . PHE B 1 199 ? -14.688 8.289 23.625 1 86.56 199 PHE B O 1
ATOM 5295 N N . ASP B 1 200 ? -14.117 10.367 23.906 1 90.06 200 ASP B N 1
ATOM 5296 C CA . ASP B 1 200 ? -12.812 10.148 24.516 1 90.06 200 ASP B CA 1
ATOM 5297 C C . ASP B 1 200 ? -11.922 9.305 23.609 1 90.06 200 ASP B C 1
ATOM 5299 O O . ASP B 1 200 ? -11.336 8.312 24.047 1 90.06 200 ASP B O 1
ATOM 5303 N N . VAL B 1 201 ? -12.055 9.594 22.297 1 93.56 201 VAL B N 1
ATOM 5304 C CA . VAL B 1 201 ? -11.172 8.977 21.312 1 93.56 201 VAL B CA 1
ATOM 5305 C C . VAL B 1 201 ? -9.93 9.844 21.125 1 93.56 201 VAL B C 1
ATOM 5307 O O . VAL B 1 201 ? -10.031 11.062 20.938 1 93.56 201 VAL B O 1
ATOM 5310 N N . ASN B 1 202 ? -8.734 9.234 21.156 1 96.5 202 ASN B N 1
ATOM 5311 C CA . ASN B 1 202 ? -7.484 9.977 21.031 1 96.5 202 ASN B CA 1
ATOM 5312 C C . ASN B 1 202 ? -6.469 9.219 20.172 1 96.5 202 ASN B C 1
ATOM 5314 O O . ASN B 1 202 ? -6.828 8.266 19.484 1 96.5 202 ASN B O 1
ATOM 5318 N N . GLY B 1 203 ? -5.258 9.672 20.172 1 97.81 203 GLY B N 1
ATOM 5319 C CA . GLY B 1 203 ? -4.25 9.156 19.266 1 97.81 203 GLY B CA 1
ATOM 5320 C C . GLY B 1 203 ? -3.725 7.789 19.656 1 97.81 203 GLY B C 1
ATOM 5321 O O . GLY B 1 203 ? -2.914 7.195 18.953 1 97.81 203 GLY B O 1
ATOM 5322 N N . PHE B 1 204 ? -4.215 7.27 20.766 1 97.5 204 PHE B N 1
ATOM 5323 C CA . PHE B 1 204 ? -3.721 5.988 21.266 1 97.5 204 PHE B CA 1
ATOM 5324 C C . PHE B 1 204 ? -4.875 5.02 21.5 1 97.5 204 PHE B C 1
ATOM 5326 O O . PHE B 1 204 ? -4.742 4.062 22.266 1 97.5 204 PHE B O 1
ATOM 5333 N N . SER B 1 205 ? -6.02 5.254 20.797 1 95.06 205 SER B N 1
ATOM 5334 C CA . SER B 1 205 ? -7.227 4.465 21 1 95.06 205 SER B CA 1
ATOM 5335 C C . SER B 1 205 ? -7.156 3.135 20.266 1 95.06 205 SER B C 1
ATOM 5337 O O . SER B 1 205 ? -7.922 2.215 20.547 1 95.06 205 SER B O 1
ATOM 5339 N N . GLY B 1 206 ? -6.242 3.002 19.328 1 94.06 206 GLY B N 1
ATOM 5340 C CA . GLY B 1 206 ? -6.074 1.773 18.562 1 94.06 206 GLY B CA 1
ATOM 5341 C C . GLY B 1 206 ? -7.094 1.613 17.453 1 94.06 206 GLY B C 1
ATOM 5342 O O . GLY B 1 206 ? -8.055 2.377 17.375 1 94.06 206 GLY B O 1
ATOM 5343 N N . GLY B 1 207 ? -6.789 0.712 16.5 1 93.94 207 GLY B N 1
ATOM 5344 C CA . GLY B 1 207 ? -7.723 0.333 15.445 1 93.94 207 GLY B CA 1
ATOM 5345 C C . GLY B 1 207 ? -8.078 1.481 14.516 1 93.94 207 GLY B C 1
ATOM 5346 O O . GLY B 1 207 ? -7.258 2.371 14.281 1 93.94 207 GLY B O 1
ATOM 5347 N N . HIS B 1 208 ? -9.266 1.4 13.945 1 95.19 208 HIS B N 1
ATOM 5348 C CA . HIS B 1 208 ? -9.68 2.389 12.953 1 95.19 208 HIS B CA 1
ATOM 5349 C C . HIS B 1 208 ? -9.977 3.734 13.609 1 95.19 208 HIS B C 1
ATOM 5351 O O . HIS B 1 208 ? -9.82 4.781 12.977 1 95.19 208 HIS B O 1
ATOM 5357 N N . LEU B 1 209 ? -10.352 3.762 14.875 1 95.38 209 LEU B N 1
ATOM 5358 C CA . LEU B 1 209 ? -10.617 5.023 15.555 1 95.38 209 LEU B CA 1
ATOM 5359 C C . LEU B 1 209 ? -9.336 5.828 15.727 1 95.38 209 LEU B C 1
ATOM 5361 O O . LEU B 1 209 ? -9.328 7.051 15.547 1 95.38 209 LEU B O 1
ATOM 5365 N N . GLN B 1 210 ? -8.273 5.152 16.062 1 96.62 210 GLN B N 1
ATOM 5366 C CA . GLN B 1 210 ? -6.977 5.812 16.125 1 96.62 210 GLN B CA 1
ATOM 5367 C C . GLN B 1 210 ? -6.566 6.359 14.766 1 96.62 210 GLN B C 1
ATOM 5369 O O . GLN B 1 210 ? -6.062 7.48 14.672 1 96.62 210 GLN B O 1
ATOM 5374 N N . ALA B 1 211 ? -6.766 5.531 13.734 1 97.75 211 ALA B N 1
ATOM 5375 C CA . ALA B 1 211 ? -6.43 5.957 12.383 1 97.75 211 ALA B CA 1
ATOM 5376 C C . ALA B 1 211 ? -7.215 7.211 11.992 1 97.75 211 ALA B C 1
ATOM 5378 O O . ALA B 1 211 ? -6.645 8.164 11.453 1 97.75 211 ALA B O 1
ATOM 5379 N N . VAL B 1 212 ? -8.469 7.23 12.289 1 97.75 212 VAL B N 1
ATOM 5380 C CA . VAL B 1 212 ? -9.344 8.352 11.961 1 97.75 212 VAL B CA 1
ATOM 5381 C C . VAL B 1 212 ? -8.953 9.578 12.781 1 97.75 212 VAL B C 1
ATOM 5383 O O . VAL B 1 212 ? -8.969 10.703 12.273 1 97.75 212 VAL B O 1
ATOM 5386 N N . PHE B 1 213 ? -8.609 9.391 14 1 97.69 213 PHE B N 1
ATOM 5387 C CA . PHE B 1 213 ? -8.172 10.492 14.852 1 97.69 213 PHE B CA 1
ATOM 5388 C C . PHE B 1 213 ? -6.957 11.188 14.25 1 97.69 213 PHE B C 1
ATOM 5390 O O . PHE B 1 213 ? -6.922 12.422 14.172 1 97.69 213 PHE B O 1
ATOM 5397 N N . TRP B 1 214 ? -6 10.422 13.875 1 98.5 214 TRP B N 1
ATOM 5398 C CA . TRP B 1 214 ? -4.781 11.031 13.344 1 98.5 214 TRP B CA 1
ATOM 5399 C C . TRP B 1 214 ? -5.031 11.656 11.977 1 98.5 214 TRP B C 1
ATOM 5401 O O . TRP B 1 214 ? -4.359 12.617 11.594 1 98.5 214 TRP B O 1
ATOM 5411 N N . CYS B 1 215 ? -5.984 11.102 11.195 1 97.94 215 CYS B N 1
ATOM 5412 C CA . CYS B 1 215 ? -6.414 11.789 9.992 1 97.94 215 CYS B CA 1
ATOM 5413 C C . CYS B 1 215 ? -6.992 13.164 10.32 1 97.94 215 CYS B C 1
ATOM 5415 O O . CYS B 1 215 ? -6.633 14.164 9.695 1 97.94 215 CYS B O 1
ATOM 5417 N N . TYR B 1 216 ? -7.832 13.227 11.32 1 97.38 216 TYR B N 1
ATOM 5418 C CA . TYR B 1 216 ? -8.422 14.469 11.812 1 97.38 216 TYR B CA 1
ATOM 5419 C C . TYR B 1 216 ? -7.34 15.445 12.258 1 97.38 216 TYR B C 1
ATOM 5421 O O . TYR B 1 216 ? -7.379 16.625 11.906 1 97.38 216 TYR B O 1
ATOM 5429 N N . VAL B 1 217 ? -6.375 14.93 12.992 1 97.88 217 VAL B N 1
ATOM 5430 C CA . VAL B 1 217 ? -5.316 15.758 13.555 1 97.88 217 VAL B CA 1
ATOM 5431 C C . VAL B 1 217 ? -4.5 16.391 12.438 1 97.88 217 VAL B C 1
ATOM 5433 O O . VAL B 1 217 ? -4.059 17.547 12.555 1 97.88 217 VAL B O 1
ATOM 5436 N N . ARG B 1 218 ? -4.285 15.695 11.414 1 97.31 218 ARG B N 1
ATOM 5437 C CA . ARG B 1 218 ? -3.512 16.25 10.305 1 97.31 218 ARG B CA 1
ATOM 5438 C C . ARG B 1 218 ? -4.281 17.359 9.602 1 97.31 218 ARG B C 1
ATOM 5440 O O . ARG B 1 218 ? -3.684 18.297 9.062 1 97.31 218 ARG B O 1
ATOM 5447 N N . MET B 1 219 ? -5.617 17.297 9.648 1 95.12 219 MET B N 1
ATOM 5448 C CA . MET B 1 219 ? -6.422 18.422 9.156 1 95.12 219 MET B CA 1
ATOM 5449 C C . MET B 1 219 ? -6.246 19.641 10.047 1 95.12 219 MET B C 1
ATOM 5451 O O . MET B 1 219 ? -6.098 20.766 9.547 1 95.12 219 MET B O 1
ATOM 5455 N N . GLU B 1 220 ? -6.23 19.344 11.32 1 95.44 220 GLU B N 1
ATOM 5456 C CA . GLU B 1 220 ? -6.027 20.422 12.289 1 95.44 220 GLU B CA 1
ATOM 5457 C C . GLU B 1 220 ? -4.676 21.094 12.078 1 95.44 220 GLU B C 1
ATOM 5459 O O . GLU B 1 220 ? -4.578 22.328 12.125 1 95.44 220 GLU B O 1
ATOM 5464 N N . LEU B 1 221 ? -3.709 20.281 11.891 1 97.38 221 LEU B N 1
ATOM 5465 C CA . LEU B 1 221 ? -2.363 20.812 11.703 1 97.38 221 LEU B CA 1
ATOM 5466 C C . LEU B 1 221 ? -2.293 21.688 10.453 1 97.38 221 LEU B C 1
ATOM 5468 O O . LEU B 1 221 ? -1.696 22.766 10.484 1 97.38 221 LEU B O 1
ATOM 5472 N N . CYS B 1 222 ? -2.887 21.234 9.414 1 96 222 CYS B N 1
ATOM 5473 C CA . CYS B 1 222 ? -2.943 22.047 8.195 1 96 222 CYS B CA 1
ATOM 5474 C C . CYS B 1 222 ? -3.625 23.375 8.453 1 96 222 CYS B C 1
ATOM 5476 O O . CYS B 1 222 ? -3.137 24.422 8.016 1 96 222 CYS B O 1
ATOM 5478 N N . GLY B 1 223 ? -4.727 23.328 9.164 1 95.69 223 GLY B N 1
ATOM 5479 C CA . GLY B 1 223 ? -5.48 24.531 9.477 1 95.69 223 GLY B CA 1
ATOM 5480 C C . GLY B 1 223 ? -4.691 25.531 10.305 1 95.69 223 GLY B C 1
ATOM 5481 O O . GLY B 1 223 ? -4.715 26.734 10.023 1 95.69 223 GLY B O 1
ATOM 5482 N N . VAL B 1 224 ? -4.008 25.031 11.281 1 96.81 224 VAL B N 1
ATOM 5483 C CA . VAL B 1 224 ? -3.268 25.922 12.164 1 96.81 224 VAL B CA 1
ATOM 5484 C C . VAL B 1 224 ? -2.105 26.562 11.398 1 96.81 224 VAL B C 1
ATOM 5486 O O . VAL B 1 224 ? -1.742 27.703 11.656 1 96.81 224 VAL B O 1
ATOM 5489 N N . ILE B 1 225 ? -1.482 25.844 10.469 1 97.12 225 ILE B N 1
ATOM 5490 C CA . ILE B 1 225 ? -0.416 26.406 9.656 1 97.12 225 ILE B CA 1
ATOM 5491 C C . ILE B 1 225 ? -0.992 27.484 8.734 1 97.12 225 ILE B C 1
ATOM 5493 O O . ILE B 1 225 ? -0.389 28.547 8.547 1 97.12 225 ILE B O 1
ATOM 5497 N N . VAL B 1 226 ? -2.137 27.25 8.211 1 95.56 226 VAL B N 1
ATOM 5498 C CA . VAL B 1 226 ? -2.814 28.203 7.344 1 95.56 226 VAL B CA 1
ATOM 5499 C C . VAL B 1 226 ? -3.098 29.484 8.117 1 95.56 226 VAL B C 1
ATOM 5501 O O . VAL B 1 226 ? -3.01 30.594 7.562 1 95.56 226 VAL B O 1
ATOM 5504 N N . SER B 1 227 ? -3.363 29.359 9.391 1 94.12 227 SER B N 1
ATOM 5505 C CA . SER B 1 227 ? -3.719 30.5 10.227 1 94.12 227 SER B CA 1
ATOM 5506 C C . SER B 1 227 ? -2.494 31.344 10.555 1 94.12 227 SER B C 1
ATOM 5508 O O . SER B 1 227 ? -2.623 32.438 11.109 1 94.12 227 SER B O 1
ATOM 5510 N N . ASN B 1 228 ? -1.331 30.875 10.289 1 91.75 228 ASN B N 1
ATOM 5511 C CA . ASN B 1 228 ? -0.084 31.625 10.43 1 91.75 228 ASN B CA 1
ATOM 5512 C C . ASN B 1 228 ? 0.064 32.219 11.828 1 91.75 228 ASN B C 1
ATOM 5514 O O . ASN B 1 228 ? 0.315 33.406 11.977 1 91.75 228 ASN B O 1
ATOM 5518 N N . GLY B 1 229 ? -0.208 31.469 12.852 1 89.88 229 GLY B N 1
ATOM 5519 C CA . GLY B 1 229 ? 0.01 31.875 14.227 1 89.88 229 GLY B CA 1
ATOM 5520 C C . GLY B 1 229 ? -1.191 32.562 14.844 1 89.88 229 GLY B C 1
ATOM 5521 O O . GLY B 1 229 ? -1.152 32.969 16.016 1 89.88 229 GLY B O 1
ATOM 5522 N N . ALA B 1 230 ? -2.248 32.625 14.141 1 91.56 230 ALA B N 1
ATOM 5523 C CA . ALA B 1 230 ? -3.418 33.344 14.625 1 91.56 230 ALA B CA 1
ATOM 5524 C C . ALA B 1 230 ? -4.34 32.438 15.422 1 91.56 230 ALA B C 1
ATOM 5526 O O . ALA B 1 230 ? -5.082 32.906 16.297 1 91.56 230 ALA B O 1
ATOM 5527 N N . GLU B 1 231 ? -4.305 31.172 15.094 1 93.19 231 GLU B N 1
ATOM 5528 C CA . GLU B 1 231 ? -5.246 30.234 15.719 1 93.19 231 GLU B CA 1
ATOM 5529 C C . GLU B 1 231 ? -4.531 29 16.266 1 93.19 231 GLU B C 1
ATOM 5531 O O . GLU B 1 231 ? -3.502 28.594 15.727 1 93.19 231 GLU B O 1
ATOM 5536 N N . ARG B 1 232 ? -5.082 28.5 17.344 1 95 232 ARG B N 1
ATOM 5537 C CA . ARG B 1 232 ? -4.641 27.234 17.906 1 95 232 ARG B CA 1
ATOM 5538 C C . ARG B 1 232 ? -5.539 26.094 17.453 1 95 232 ARG B C 1
ATOM 5540 O O . ARG B 1 232 ? -6.512 26.312 16.719 1 95 232 ARG B O 1
ATOM 5547 N N . THR B 1 233 ? -5.133 24.859 17.766 1 96.81 233 THR B N 1
ATOM 5548 C CA . THR B 1 233 ? -5.949 23.719 17.406 1 96.81 233 THR B CA 1
ATOM 5549 C C . THR B 1 233 ? -7.324 23.797 18.078 1 96.81 233 THR B C 1
ATOM 5551 O O . THR B 1 233 ? -7.469 24.391 19.141 1 96.81 233 THR B O 1
ATOM 5554 N N . VAL B 1 234 ? -8.344 23.219 17.391 1 96.81 234 VAL B N 1
ATOM 5555 C CA . VAL B 1 234 ? -9.695 23.172 17.953 1 96.81 234 VAL B CA 1
ATOM 5556 C C . VAL B 1 234 ? -9.742 22.188 19.109 1 96.81 234 VAL B C 1
ATOM 5558 O O . VAL B 1 234 ? -10.195 22.531 20.203 1 96.81 234 VAL B O 1
ATOM 5561 N N . LEU B 1 235 ? -9.312 20.969 18.859 1 97.31 235 LEU B N 1
ATOM 5562 C CA . LEU B 1 235 ? -9.141 20.016 19.953 1 97.31 235 LEU B CA 1
ATOM 5563 C C . LEU B 1 235 ? -7.824 20.25 20.688 1 97.31 235 LEU B C 1
ATOM 5565 O O . LEU B 1 235 ? -6.75 20.156 20.078 1 97.31 235 LEU B O 1
ATOM 5569 N N . PRO B 1 236 ? -7.871 20.609 21.984 1 95.62 236 PRO B N 1
ATOM 5570 C CA . PRO B 1 236 ? -6.637 20.891 22.719 1 95.62 236 PRO B CA 1
ATOM 5571 C C . PRO B 1 236 ? -5.633 19.734 22.656 1 95.62 236 PRO B C 1
ATOM 5573 O O . PRO B 1 236 ? -6.023 18.578 22.703 1 95.62 236 PRO B O 1
ATOM 5576 N N . LEU B 1 237 ? -4.344 20.094 22.609 1 95.81 237 LEU B N 1
ATOM 5577 C CA . LEU B 1 237 ? -3.26 19.141 22.422 1 95.81 237 LEU B CA 1
ATOM 5578 C C . LEU B 1 237 ? -3.262 18.094 23.516 1 95.81 237 LEU B C 1
ATOM 5580 O O . LEU B 1 237 ? -2.896 16.938 23.281 1 95.81 237 LEU B O 1
ATOM 5584 N N . ASP B 1 238 ? -3.662 18.453 24.688 1 93 238 ASP B N 1
ATOM 5585 C CA . ASP B 1 238 ? -3.639 17.531 25.828 1 93 238 ASP B CA 1
ATOM 5586 C C . ASP B 1 238 ? -4.672 16.422 25.656 1 93 238 ASP B C 1
ATOM 5588 O O . ASP B 1 238 ? -4.613 15.398 26.344 1 93 238 ASP B O 1
ATOM 5592 N N . LYS B 1 239 ? -5.613 16.625 24.703 1 95.44 239 LYS B N 1
ATOM 5593 C CA . LYS B 1 239 ? -6.652 15.633 24.453 1 95.44 239 LYS B CA 1
ATOM 5594 C C . LYS B 1 239 ? -6.215 14.641 23.375 1 95.44 239 LYS B C 1
ATOM 5596 O O . LYS B 1 239 ? -6.91 13.656 23.109 1 95.44 239 LYS B O 1
ATOM 5601 N N . TRP B 1 240 ? -5 14.844 22.781 1 97.56 240 TRP B N 1
ATOM 5602 C CA . TRP B 1 240 ? -4.547 13.984 21.688 1 97.56 240 TRP B CA 1
ATOM 5603 C C . TRP B 1 240 ? -3.959 12.688 22.219 1 97.56 240 TRP B C 1
ATOM 5605 O O . TRP B 1 240 ? -3.805 11.711 21.484 1 97.56 240 TRP B O 1
ATOM 5615 N N . ALA B 1 241 ? -3.623 12.672 23.5 1 96.44 241 ALA B N 1
ATOM 5616 C CA . ALA B 1 241 ? -3.123 11.492 24.203 1 96.44 241 ALA B CA 1
ATOM 5617 C C . ALA B 1 241 ? -4 11.164 25.406 1 96.44 241 ALA B C 1
ATOM 5619 O O . ALA B 1 241 ? -4.758 12.008 25.891 1 96.44 241 ALA B O 1
ATOM 5620 N N . PRO B 1 242 ? -3.938 9.914 25.906 1 93.62 242 PRO B N 1
ATOM 5621 C CA . PRO B 1 242 ? -4.738 9.57 27.094 1 93.62 242 PRO B CA 1
ATOM 5622 C C . PRO B 1 242 ? -4.383 10.414 28.312 1 93.62 242 PRO B C 1
ATOM 5624 O O . PRO B 1 242 ? -3.211 10.734 28.531 1 93.62 242 PRO B O 1
ATOM 5627 N N . ALA B 1 243 ? -5.402 10.656 29.094 1 88.81 243 ALA B N 1
ATOM 5628 C CA . ALA B 1 243 ? -5.188 11.414 30.328 1 88.81 243 ALA B CA 1
ATOM 5629 C C . ALA B 1 243 ? -4.402 10.602 31.344 1 88.81 243 ALA B C 1
ATOM 5631 O O . ALA B 1 243 ? -4.465 9.367 31.344 1 88.81 243 ALA B O 1
ATOM 5632 N N . ALA B 1 244 ? -3.67 11.367 32.125 1 86.38 244 ALA B N 1
ATOM 5633 C CA . ALA B 1 244 ? -2.979 10.688 33.219 1 86.38 244 ALA B CA 1
ATOM 5634 C C . ALA B 1 244 ? -3.973 10.117 34.219 1 86.38 244 ALA B C 1
ATOM 5636 O O . ALA B 1 244 ? -5.035 10.703 34.438 1 86.38 244 ALA B O 1
ATOM 5637 N N . PRO B 1 245 ? -3.627 8.836 34.719 1 77.38 245 PRO B N 1
ATOM 5638 C CA . PRO B 1 245 ? -4.523 8.289 35.719 1 77.38 245 PRO B CA 1
ATOM 5639 C C . PRO B 1 245 ? -4.738 9.258 36.906 1 77.38 245 PRO B C 1
ATOM 5641 O O . PRO B 1 245 ? -3.824 10 37.281 1 77.38 245 PRO B O 1
ATOM 5644 N N . ALA B 1 246 ? -5.965 9.227 37.312 1 68.38 246 ALA B N 1
ATOM 5645 C CA . ALA B 1 246 ? -6.34 10.047 38.469 1 68.38 246 ALA B CA 1
ATOM 5646 C C . ALA B 1 246 ? -5.422 9.773 39.656 1 68.38 246 ALA B C 1
ATOM 5648 O O . ALA B 1 246 ? -5.098 8.625 39.969 1 68.38 246 ALA B O 1
ATOM 5649 N N . GLY B 1 247 ? -4.812 10.789 40.219 1 61.38 247 GLY B N 1
ATOM 5650 C CA . GLY B 1 247 ? -3.971 10.656 41.406 1 61.38 247 GLY B CA 1
ATOM 5651 C C . GLY B 1 247 ? -2.488 10.648 41.062 1 61.38 247 GLY B C 1
ATOM 5652 O O . GLY B 1 247 ? -1.649 10.633 41.969 1 61.38 247 GLY B O 1
ATOM 5653 N N . SER B 1 248 ? -2.305 10.328 39.812 1 61.34 248 SER B N 1
ATOM 5654 C CA . SER B 1 248 ? -0.881 10.289 39.5 1 61.34 248 SER B CA 1
ATOM 5655 C C . SER B 1 248 ? -0.27 11.688 39.531 1 61.34 248 SER B C 1
ATOM 5657 O O . SER B 1 248 ? -0.918 12.672 39.156 1 61.34 248 SER B O 1
ATOM 5659 N N . GLY B 1 249 ? 0.101 12.234 40.562 1 51.06 249 GLY B N 1
ATOM 5660 C CA . GLY B 1 249 ? 0.822 13.461 40.875 1 51.06 249 GLY B CA 1
ATOM 5661 C C . GLY B 1 249 ? 1.312 14.18 39.625 1 51.06 249 GLY B C 1
ATOM 5662 O O . GLY B 1 249 ? 2.244 14.984 39.688 1 51.06 249 GLY B O 1
ATOM 5663 N N . SER B 1 250 ? 1.085 13.711 38.469 1 55.94 250 SER B N 1
ATOM 5664 C CA . SER B 1 250 ? 1.706 14.188 37.25 1 55.94 250 SER B CA 1
ATOM 5665 C C . SER B 1 250 ? 1.216 15.586 36.875 1 55.94 250 SER B C 1
ATOM 5667 O O . SER B 1 250 ? 0.441 15.75 35.938 1 55.94 250 SER B O 1
ATOM 5669 N N . GLY B 1 251 ? 1.111 16.516 37.938 1 63.28 251 GLY B N 1
ATOM 5670 C CA . GLY B 1 251 ? 0.402 17.781 37.906 1 63.28 251 GLY B CA 1
ATOM 5671 C C . GLY B 1 251 ? 1.112 18.844 37.094 1 63.28 251 GLY B C 1
ATOM 5672 O O . GLY B 1 251 ? 0.521 19.875 36.75 1 63.28 251 GLY B O 1
ATOM 5673 N N . THR B 1 252 ? 2.406 18.531 36.781 1 76.06 252 THR B N 1
ATOM 5674 C CA . THR B 1 252 ? 3.027 19.672 36.094 1 76.06 252 THR B CA 1
ATOM 5675 C C . THR B 1 252 ? 3.053 19.453 34.594 1 76.06 252 THR B C 1
ATOM 5677 O O . THR B 1 252 ? 2.848 18.344 34.094 1 76.06 252 THR B O 1
ATOM 5680 N N . SER B 1 253 ? 3.188 20.438 33.875 1 80.5 253 SER B N 1
ATOM 5681 C CA . SER B 1 253 ? 3.322 20.438 32.438 1 80.5 253 SER B CA 1
ATOM 5682 C C . SER B 1 253 ? 4.488 19.547 31.984 1 80.5 253 SER B C 1
ATOM 5684 O O . SER B 1 253 ? 4.398 18.844 30.969 1 80.5 253 SER B O 1
ATOM 5686 N N . GLU B 1 254 ? 5.523 19.547 32.844 1 83.94 254 GLU B N 1
ATOM 5687 C CA . GLU B 1 254 ? 6.715 18.766 32.5 1 83.94 254 GLU B CA 1
ATOM 5688 C C . GLU B 1 254 ? 6.441 17.266 32.625 1 83.94 254 GLU B C 1
ATOM 5690 O O . GLU B 1 254 ? 6.895 16.484 31.781 1 83.94 254 GLU B O 1
ATOM 5695 N N . ASP B 1 255 ? 5.766 16.953 33.594 1 86.19 255 ASP B N 1
ATOM 5696 C CA . ASP B 1 255 ? 5.426 15.555 33.812 1 86.19 255 ASP B CA 1
ATOM 5697 C C . ASP B 1 255 ? 4.555 15.023 32.688 1 86.19 255 ASP B C 1
ATOM 5699 O O . ASP B 1 255 ? 4.727 13.883 32.219 1 86.19 255 ASP B O 1
ATOM 5703 N N . ASN B 1 256 ? 3.723 15.828 32.281 1 88.31 256 ASN B N 1
ATOM 5704 C CA . ASN B 1 256 ? 2.84 15.422 31.203 1 88.31 256 ASN B CA 1
ATOM 5705 C C . ASN B 1 256 ? 3.604 15.25 29.891 1 88.31 256 ASN B C 1
ATOM 5707 O O . ASN B 1 256 ? 3.346 14.312 29.141 1 88.31 256 ASN B O 1
ATOM 5711 N N . ASP B 1 257 ? 4.516 16.172 29.625 1 91.5 257 ASP B N 1
ATOM 5712 C CA . ASP B 1 257 ? 5.332 16.078 28.422 1 91.5 257 ASP B CA 1
ATOM 5713 C C . ASP B 1 257 ? 6.137 14.781 28.391 1 91.5 257 ASP B C 1
ATOM 5715 O O . ASP B 1 257 ? 6.223 14.109 27.359 1 91.5 257 ASP B O 1
ATOM 5719 N N . GLU B 1 258 ? 6.672 14.469 29.547 1 93.44 258 GLU B N 1
ATOM 5720 C CA . GLU B 1 258 ? 7.48 13.25 29.641 1 93.44 258 GLU B CA 1
ATOM 5721 C C . GLU B 1 258 ? 6.621 12 29.469 1 93.44 258 GLU B C 1
ATOM 5723 O O . GLU B 1 258 ? 7.055 11.031 28.844 1 93.44 258 GLU B O 1
ATOM 5728 N N . ARG B 1 259 ? 5.535 12.055 30.062 1 94.69 259 ARG B N 1
ATOM 5729 C CA . ARG B 1 259 ? 4.617 10.922 29.953 1 94.69 259 ARG B CA 1
ATOM 5730 C C . ARG B 1 259 ? 4.199 10.688 28.5 1 94.69 259 ARG B C 1
ATOM 5732 O O . ARG B 1 259 ? 4.246 9.555 28.016 1 94.69 259 ARG B O 1
ATOM 5739 N N . VAL B 1 260 ? 3.764 11.711 27.844 1 96.44 260 VAL B N 1
ATOM 5740 C CA . VAL B 1 260 ? 3.307 11.609 26.453 1 96.44 260 VAL B CA 1
ATOM 5741 C C . VAL B 1 260 ? 4.461 11.164 25.562 1 96.44 260 VAL B C 1
ATOM 5743 O O . VAL B 1 260 ? 4.281 10.312 24.688 1 96.44 260 VAL B O 1
ATOM 5746 N N . ARG B 1 261 ? 5.648 11.75 25.797 1 97 261 ARG B N 1
ATOM 5747 C CA . ARG B 1 261 ? 6.84 11.312 25.078 1 97 261 ARG B CA 1
ATOM 5748 C C . ARG B 1 261 ? 7.066 9.812 25.25 1 97 261 ARG B C 1
ATOM 5750 O O . ARG B 1 261 ? 7.379 9.109 24.281 1 97 261 ARG B O 1
ATOM 5757 N N . GLY B 1 262 ? 6.91 9.391 26.484 1 97.19 262 GLY B N 1
ATOM 5758 C CA . GLY B 1 262 ? 7.066 7.973 26.766 1 97.19 262 GLY B CA 1
ATOM 5759 C C . GLY B 1 262 ? 6.07 7.098 26.031 1 97.19 262 GLY B C 1
ATOM 5760 O O . GLY B 1 262 ? 6.426 6.027 25.531 1 97.19 262 GLY B O 1
ATOM 5761 N N . LEU B 1 263 ? 4.852 7.559 25.938 1 97.31 263 LEU B N 1
ATOM 5762 C CA . LEU B 1 263 ? 3.814 6.828 25.219 1 97.31 263 LEU B CA 1
ATOM 5763 C C . LEU B 1 263 ? 4.164 6.703 23.75 1 97.31 263 LEU B C 1
ATOM 5765 O O . LEU B 1 263 ? 4.078 5.613 23.172 1 97.31 263 LEU B O 1
ATOM 5769 N N . PHE B 1 264 ? 4.578 7.789 23.125 1 98.06 264 PHE B N 1
ATOM 5770 C CA . PHE B 1 264 ? 4.945 7.777 21.719 1 98.06 264 PHE B CA 1
ATOM 5771 C C . PHE B 1 264 ? 6.152 6.879 21.484 1 98.06 264 PHE B C 1
ATOM 5773 O O . PHE B 1 264 ? 6.184 6.113 20.516 1 98.06 264 PHE B O 1
ATOM 5780 N N . LEU B 1 265 ? 7.129 7.004 22.375 1 97.94 265 LEU B N 1
ATOM 5781 C CA . LEU B 1 265 ? 8.336 6.195 22.219 1 97.94 265 LEU B CA 1
ATOM 5782 C C . LEU B 1 265 ? 8 4.707 22.266 1 97.94 265 LEU B C 1
ATOM 5784 O O . LEU B 1 265 ? 8.492 3.924 21.453 1 97.94 265 LEU B O 1
ATOM 5788 N N . GLU B 1 266 ? 7.203 4.355 23.203 1 97.31 266 GLU B N 1
ATOM 5789 C CA . GLU B 1 266 ? 6.797 2.963 23.359 1 97.31 266 GLU B CA 1
ATOM 5790 C C . GLU B 1 266 ? 6.078 2.451 22.109 1 97.31 266 GLU B C 1
ATOM 5792 O O . GLU B 1 266 ? 6.391 1.37 21.609 1 97.31 266 GLU B O 1
ATOM 5797 N N . GLN B 1 267 ? 5.16 3.203 21.625 1 96.69 267 GLN B N 1
ATOM 5798 C CA . GLN B 1 267 ? 4.391 2.787 20.453 1 96.69 267 GLN B CA 1
ATOM 5799 C C . GLN B 1 267 ? 5.246 2.818 19.188 1 96.69 267 GLN B C 1
ATOM 5801 O O . GLN B 1 267 ? 5.047 2.016 18.281 1 96.69 267 GLN B O 1
ATOM 5806 N N . SER B 1 268 ? 6.184 3.738 19.125 1 95.31 268 SER B N 1
ATOM 5807 C CA . SER B 1 268 ? 7.086 3.861 17.984 1 95.31 268 SER B CA 1
ATOM 5808 C C . SER B 1 268 ? 7.918 2.598 17.797 1 95.31 268 SER B C 1
ATOM 5810 O O . SER B 1 268 ? 8.328 2.277 16.672 1 95.31 268 SER B O 1
ATOM 5812 N N . ARG B 1 269 ? 8.141 1.92 18.844 1 93.19 269 ARG B N 1
ATOM 5813 C CA . ARG B 1 269 ? 8.922 0.688 18.797 1 93.19 269 ARG B CA 1
ATOM 5814 C C . ARG B 1 269 ? 8.102 -0.448 18.188 1 93.19 269 ARG B C 1
ATOM 5816 O O . ARG B 1 269 ? 8.664 -1.397 17.625 1 93.19 269 ARG B O 1
ATOM 5823 N N . LEU B 1 270 ? 6.859 -0.262 18.25 1 92.06 270 LEU B N 1
ATOM 5824 C CA . LEU B 1 270 ? 5.977 -1.29 17.719 1 92.06 270 LEU B CA 1
ATOM 5825 C C . LEU B 1 270 ? 5.645 -1.014 16.25 1 92.06 270 LEU B C 1
ATOM 5827 O O . LEU B 1 270 ? 5.57 -1.941 15.445 1 92.06 270 LEU B O 1
ATOM 5831 N N . THR B 1 271 ? 5.469 0.189 15.914 1 94.38 271 THR B N 1
ATOM 5832 C CA . THR B 1 271 ? 5.117 0.55 14.547 1 94.38 271 THR B CA 1
ATOM 5833 C C . THR B 1 271 ? 5.73 1.895 14.172 1 94.38 271 THR B C 1
ATOM 5835 O O . THR B 1 271 ? 5.66 2.855 14.938 1 94.38 271 THR B O 1
ATOM 5838 N N . PRO B 1 272 ? 6.277 1.986 12.984 1 96.56 272 PRO B N 1
ATOM 5839 C CA . PRO B 1 272 ? 6.805 3.273 12.523 1 96.56 272 PRO B CA 1
ATOM 5840 C C . PRO B 1 272 ? 5.723 4.34 12.383 1 96.56 272 PRO B C 1
ATOM 5842 O O . PRO B 1 272 ? 6.008 5.535 12.477 1 96.56 272 PRO B O 1
ATOM 5845 N N . ASP B 1 273 ? 4.477 3.955 12.219 1 97.62 273 ASP B N 1
ATOM 5846 C CA . ASP B 1 273 ? 3.365 4.883 12.039 1 97.62 273 ASP B CA 1
ATOM 5847 C C . ASP B 1 273 ? 3.227 5.809 13.25 1 97.62 273 ASP B C 1
ATOM 5849 O O . ASP B 1 273 ? 2.961 7.004 13.102 1 97.62 273 ASP B O 1
ATOM 5853 N N . MET B 1 274 ? 3.457 5.234 14.398 1 98.31 274 MET B N 1
ATOM 5854 C CA . MET B 1 274 ? 3.281 6.043 15.602 1 98.31 274 MET B CA 1
ATOM 5855 C C . MET B 1 274 ? 4.465 6.98 15.805 1 98.31 274 MET B C 1
ATOM 5857 O O . MET B 1 274 ? 4.324 8.047 16.422 1 98.31 274 MET B O 1
ATOM 5861 N N . HIS B 1 275 ? 5.645 6.602 15.289 1 98.62 275 HIS B N 1
ATOM 5862 C CA . HIS B 1 275 ? 6.734 7.574 15.266 1 98.62 275 HIS B CA 1
ATOM 5863 C C . HIS B 1 275 ? 6.406 8.742 14.352 1 98.62 275 HIS B C 1
ATOM 5865 O O . HIS B 1 275 ? 6.766 9.891 14.641 1 98.62 275 HIS B O 1
ATOM 5871 N N . ALA B 1 276 ? 5.77 8.414 13.281 1 98.81 276 ALA B N 1
ATOM 5872 C CA . ALA B 1 276 ? 5.336 9.461 12.359 1 98.81 276 ALA B CA 1
ATOM 5873 C C . ALA B 1 276 ? 4.266 10.344 12.992 1 98.81 276 ALA B C 1
ATOM 5875 O O . ALA B 1 276 ? 4.328 11.57 12.891 1 98.81 276 ALA B O 1
ATOM 5876 N N . ASN B 1 277 ? 3.291 9.727 13.633 1 98.75 277 ASN B N 1
ATOM 5877 C CA . ASN B 1 277 ? 2.254 10.492 14.312 1 98.75 277 ASN B CA 1
ATOM 5878 C C . ASN B 1 277 ? 2.844 11.383 15.406 1 98.75 277 ASN B C 1
ATOM 5880 O O . ASN B 1 277 ? 2.334 12.477 15.672 1 98.75 277 ASN B O 1
ATOM 5884 N N . TRP B 1 278 ? 3.934 10.93 16.016 1 98.81 278 TRP B N 1
ATOM 5885 C CA . TRP B 1 278 ? 4.652 11.734 17 1 98.81 278 TRP B CA 1
ATOM 5886 C C . TRP B 1 278 ? 5.168 13.031 16.375 1 98.81 278 TRP B C 1
ATOM 5888 O O . TRP B 1 278 ? 5.098 14.094 17 1 98.81 278 TRP B O 1
ATOM 5898 N N . ALA B 1 279 ? 5.664 12.953 15.164 1 98.88 279 ALA B N 1
ATOM 5899 C CA . ALA B 1 279 ? 6.117 14.148 14.461 1 98.88 279 ALA B CA 1
ATOM 5900 C C . ALA B 1 279 ? 4.961 15.125 14.242 1 98.88 279 ALA B C 1
ATOM 5902 O O . ALA B 1 279 ? 5.141 16.344 14.328 1 98.88 279 ALA B O 1
ATOM 5903 N N . VAL B 1 280 ? 3.779 14.578 13.922 1 98.81 280 VAL B N 1
ATOM 5904 C CA . VAL B 1 280 ? 2.594 15.414 13.758 1 98.81 280 VAL B CA 1
ATOM 5905 C C . VAL B 1 280 ? 2.295 16.156 15.062 1 98.81 280 VAL B C 1
ATOM 5907 O O . VAL B 1 280 ? 2.047 17.359 15.055 1 98.81 280 VAL B O 1
ATOM 5910 N N . TYR B 1 281 ? 2.352 15.414 16.125 1 98.75 281 TYR B N 1
ATOM 5911 C CA . TYR B 1 281 ? 2.104 15.977 17.453 1 98.75 281 TYR B CA 1
ATOM 5912 C C . TYR B 1 281 ? 3.104 17.078 17.781 1 98.75 281 TYR B C 1
ATOM 5914 O O . TYR B 1 281 ? 2.719 18.156 18.234 1 98.75 281 TYR B O 1
ATOM 5922 N N . LEU B 1 282 ? 4.355 16.844 17.531 1 98.75 282 LEU B N 1
ATOM 5923 C CA . LEU B 1 282 ? 5.406 17.812 17.844 1 98.75 282 LEU B CA 1
ATOM 5924 C C . LEU B 1 282 ? 5.293 19.047 16.953 1 98.75 282 LEU B C 1
ATOM 5926 O O . LEU B 1 282 ? 5.555 20.172 17.391 1 98.75 282 LEU B O 1
ATOM 5930 N N . CYS B 1 283 ? 4.953 18.797 15.711 1 98.88 283 CYS B N 1
ATOM 5931 C CA . CYS B 1 283 ? 4.762 19.938 14.82 1 98.88 283 CYS B CA 1
ATOM 5932 C C . CYS B 1 283 ? 3.592 20.797 15.281 1 98.88 283 CYS B C 1
ATOM 5934 O O . CYS B 1 283 ? 3.654 22.031 15.211 1 98.88 283 CYS B O 1
ATOM 5936 N N . ALA B 1 284 ? 2.547 20.156 15.742 1 98.62 284 ALA B N 1
ATOM 5937 C CA . ALA B 1 284 ? 1.414 20.906 16.297 1 98.62 284 ALA B CA 1
ATOM 5938 C C . ALA B 1 284 ? 1.821 21.688 17.531 1 98.62 284 ALA B C 1
ATOM 5940 O O . ALA B 1 284 ? 1.368 22.812 17.75 1 98.62 284 ALA B O 1
ATOM 5941 N N . LYS B 1 285 ? 2.654 21.078 18.375 1 98 285 LYS B N 1
ATOM 5942 C CA . LYS B 1 285 ? 3.178 21.781 19.547 1 98 285 LYS B CA 1
ATOM 5943 C C . LYS B 1 285 ? 3.971 23.016 19.141 1 98 285 LYS B C 1
ATOM 5945 O O . LYS B 1 285 ? 3.879 24.062 19.797 1 98 285 LYS B O 1
ATOM 5950 N N . ALA B 1 286 ? 4.75 22.875 18.125 1 98.62 286 ALA B N 1
ATOM 5951 C CA . ALA B 1 286 ? 5.512 24.016 17.625 1 98.62 286 ALA B CA 1
ATOM 5952 C C . ALA B 1 286 ? 4.582 25.125 17.141 1 98.62 286 ALA B C 1
ATOM 5954 O O . ALA B 1 286 ? 4.793 26.297 17.469 1 98.62 286 ALA B O 1
ATOM 5955 N N . CYS B 1 287 ? 3.564 24.75 16.406 1 98.44 287 CYS B N 1
ATOM 5956 C CA . CYS B 1 287 ? 2.586 25.734 15.938 1 98.44 287 CYS B CA 1
ATOM 5957 C C . CYS B 1 287 ? 1.913 26.422 17.109 1 98.44 287 CYS B C 1
ATOM 5959 O O . CYS B 1 287 ? 1.684 27.641 17.078 1 98.44 287 CYS B O 1
ATOM 5961 N N . ASP B 1 288 ? 1.604 25.641 18.109 1 97.81 288 ASP B N 1
ATOM 5962 C CA . ASP B 1 288 ? 0.969 26.188 19.297 1 97.81 288 ASP B CA 1
ATOM 5963 C C . ASP B 1 288 ? 1.884 27.203 20 1 97.81 288 ASP B C 1
ATOM 5965 O O . ASP B 1 288 ? 1.433 28.266 20.438 1 97.81 288 ASP B O 1
ATOM 5969 N N . LEU B 1 289 ? 3.127 26.859 20.172 1 97.69 289 LEU B N 1
ATOM 5970 C CA . LEU B 1 289 ? 4.094 27.75 20.797 1 97.69 289 LEU B CA 1
ATOM 5971 C C . LEU B 1 289 ? 4.25 29.047 20 1 97.69 289 LEU B C 1
ATOM 5973 O O . LEU B 1 289 ? 4.332 30.125 20.562 1 97.69 289 LEU B O 1
ATOM 5977 N N . VAL B 1 290 ? 4.324 28.922 18.688 1 97.56 290 VAL B N 1
ATOM 5978 C CA . VAL B 1 290 ? 4.418 30.094 17.812 1 97.56 290 VAL B CA 1
ATOM 5979 C C . VAL B 1 290 ? 3.197 30.984 18 1 97.56 290 VAL B C 1
ATOM 5981 O O . VAL B 1 290 ? 3.326 32.219 18.109 1 97.56 290 VAL B O 1
ATOM 5984 N N . CYS B 1 291 ? 2.066 30.391 18.031 1 96.81 291 CYS B N 1
ATOM 5985 C CA . CYS B 1 291 ? 0.83 31.141 18.234 1 96.81 291 CYS B CA 1
ATOM 5986 C C . CYS B 1 291 ? 0.848 31.906 19.547 1 96.81 291 CYS B C 1
ATOM 5988 O O . CYS B 1 291 ? 0.537 33.094 19.594 1 96.81 291 CYS B O 1
ATOM 5990 N N . ARG B 1 292 ? 1.192 31.25 20.625 1 96.12 292 ARG B N 1
ATOM 5991 C CA . ARG B 1 292 ? 1.228 31.859 21.938 1 96.12 292 ARG B CA 1
ATOM 5992 C C . ARG B 1 292 ? 2.262 32.969 22 1 96.12 292 ARG B C 1
ATOM 5994 O O . ARG B 1 292 ? 2.014 34.031 22.594 1 96.12 292 ARG B O 1
ATOM 6001 N N . ARG B 1 293 ? 3.383 32.719 21.406 1 95.25 293 ARG B N 1
ATOM 6002 C CA . ARG B 1 293 ? 4.426 33.75 21.359 1 95.25 293 ARG B CA 1
ATOM 6003 C C . ARG B 1 293 ? 3.963 34.969 20.594 1 95.25 293 ARG B C 1
ATOM 6005 O O . ARG B 1 293 ? 4.207 36.125 21 1 95.25 293 ARG B O 1
ATOM 6012 N N . THR B 1 294 ? 3.375 34.719 19.438 1 93.94 294 THR B N 1
ATOM 6013 C CA . THR B 1 294 ? 2.861 35.812 18.609 1 93.94 294 THR B CA 1
ATOM 6014 C C . THR B 1 294 ? 1.819 36.625 19.375 1 93.94 294 THR B C 1
ATOM 6016 O O . THR B 1 294 ? 1.844 37.844 19.344 1 93.94 294 THR B O 1
ATOM 6019 N N . ARG B 1 295 ? 0.958 36 20.047 1 93.56 295 ARG B N 1
ATOM 6020 C CA . ARG B 1 295 ? -0.071 36.656 20.828 1 93.56 295 ARG B CA 1
ATOM 6021 C C . ARG B 1 295 ? 0.547 37.469 21.969 1 93.56 295 ARG B C 1
ATOM 6023 O O . ARG B 1 295 ? 0.095 38.562 22.266 1 93.56 295 ARG B O 1
ATOM 6030 N N . HIS B 1 296 ? 1.495 36.906 22.594 1 92.88 296 HIS B N 1
ATOM 6031 C CA . HIS B 1 296 ? 2.199 37.594 23.656 1 92.88 296 HIS B CA 1
ATOM 6032 C C . HIS B 1 296 ? 2.875 38.844 23.141 1 92.88 296 HIS B C 1
ATOM 6034 O O . HIS B 1 296 ? 2.777 39.906 23.766 1 92.88 296 HIS B O 1
ATOM 6040 N N . LEU B 1 297 ? 3.559 38.781 22.062 1 92.25 297 LEU B N 1
ATOM 6041 C CA . LEU B 1 297 ? 4.348 39.875 21.516 1 92.25 297 LEU B CA 1
ATOM 6042 C C . LEU B 1 297 ? 3.445 40.938 20.875 1 92.25 297 LEU B C 1
ATOM 6044 O O . LEU B 1 297 ? 3.672 42.125 21.047 1 92.25 297 LEU B O 1
ATOM 6048 N N . GLU B 1 298 ? 2.471 40.5 20.172 1 91.94 298 GLU B N 1
ATOM 6049 C CA . GLU B 1 298 ? 1.664 41.406 19.375 1 91.94 298 GLU B CA 1
ATOM 6050 C C . GLU B 1 298 ? 0.469 41.938 20.172 1 91.94 298 GLU B C 1
ATOM 6052 O O . GLU B 1 298 ? 0.018 43.062 19.953 1 91.94 298 GLU B O 1
ATOM 6057 N N . LEU B 1 299 ? -0.086 41.125 21.078 1 91.88 299 LEU B N 1
ATOM 6058 C CA . LEU B 1 299 ? -1.312 41.5 21.781 1 91.88 299 LEU B CA 1
ATOM 6059 C C . LEU B 1 299 ? -1.06 41.625 23.281 1 91.88 299 LEU B C 1
ATOM 6061 O O . LEU B 1 299 ? -1.97 42 24.031 1 91.88 299 LEU B O 1
ATOM 6065 N N . ALA B 1 300 ? 0.104 41.375 23.766 1 91.44 300 ALA B N 1
ATOM 6066 C CA . ALA B 1 300 ? 0.483 41.469 25.172 1 91.44 300 ALA B CA 1
ATOM 6067 C C . ALA B 1 300 ? -0.359 40.531 26.031 1 91.44 300 ALA B C 1
ATOM 6069 O O . ALA B 1 300 ? -0.723 40.875 27.156 1 91.44 300 ALA B O 1
ATOM 6070 N N . GLU B 1 301 ? -0.69 39.438 25.406 1 90.88 301 GLU B N 1
ATOM 6071 C CA . GLU B 1 301 ? -1.435 38.406 26.156 1 90.88 301 GLU B CA 1
ATOM 6072 C C . GLU B 1 301 ? -0.498 37.531 26.969 1 90.88 301 GLU B C 1
ATOM 6074 O O . GLU B 1 301 ? 0.535 37.062 26.469 1 90.88 301 GLU B O 1
ATOM 6079 N N . TYR B 1 302 ? -0.886 37.281 28.234 1 86.88 302 TYR B N 1
ATOM 6080 C CA . TYR B 1 302 ? -0.089 36.375 29.078 1 86.88 302 TYR B CA 1
ATOM 6081 C C . TYR B 1 302 ? -0.338 34.938 28.734 1 86.88 302 TYR B C 1
ATOM 6083 O O . TYR B 1 302 ? -1.487 34.5 28.578 1 86.88 302 TYR B O 1
ATOM 6091 N N . ASP B 1 303 ? 0.711 34.219 28.547 1 85.81 303 ASP B N 1
ATOM 6092 C CA . ASP B 1 303 ? 0.611 32.781 28.25 1 85.81 303 ASP B CA 1
ATOM 6093 C C . ASP B 1 303 ? 0.209 32 29.5 1 85.81 303 ASP B C 1
ATOM 6095 O O . ASP B 1 303 ? 1.041 31.734 30.375 1 85.81 303 ASP B O 1
ATOM 6099 N N . THR B 1 304 ? -0.97 31.531 29.641 1 83.81 304 THR B N 1
ATOM 6100 C CA . THR B 1 304 ? -1.456 30.797 30.812 1 83.81 304 THR B CA 1
ATOM 6101 C C . THR B 1 304 ? -1.427 29.297 30.562 1 83.81 304 THR B C 1
ATOM 6103 O O . THR B 1 304 ? -1.696 28.5 31.469 1 83.81 304 THR B O 1
ATOM 6106 N N . THR B 1 305 ? -1.138 28.953 29.391 1 85.62 305 THR B N 1
ATOM 6107 C CA . THR B 1 305 ? -1.142 27.531 29.016 1 85.62 305 THR B CA 1
ATOM 6108 C C . THR B 1 305 ? 0.038 26.812 29.656 1 85.62 305 THR B C 1
ATOM 6110 O O . THR B 1 305 ? -0.087 25.656 30.062 1 85.62 305 THR B O 1
ATOM 6113 N N . ASP B 1 306 ? 1.182 27.469 29.672 1 88.88 306 ASP B N 1
ATOM 6114 C CA . ASP B 1 306 ? 2.424 26.922 30.219 1 88.88 306 ASP B CA 1
ATOM 6115 C C . ASP B 1 306 ? 3.133 27.953 31.094 1 88.88 306 ASP B C 1
ATOM 6117 O O . ASP B 1 306 ? 3.611 28.969 30.609 1 88.88 306 ASP B O 1
ATOM 6121 N N . PRO B 1 307 ? 3.223 27.594 32.344 1 87.81 307 PRO B N 1
ATOM 6122 C CA . PRO B 1 307 ? 3.789 28.578 33.281 1 87.81 307 PRO B CA 1
ATOM 6123 C C . PRO B 1 307 ? 5.301 28.734 33.125 1 87.81 307 PRO B C 1
ATOM 6125 O O . PRO B 1 307 ? 5.891 29.672 33.688 1 87.81 307 PRO B O 1
ATOM 6128 N N . ARG B 1 308 ? 5.949 27.953 32.406 1 91.19 308 ARG B N 1
ATOM 6129 C CA . ARG B 1 308 ? 7.395 28.047 32.219 1 91.19 308 ARG B CA 1
ATOM 6130 C C . ARG B 1 308 ? 7.758 29.234 31.344 1 91.19 308 ARG B C 1
ATOM 6132 O O . ARG B 1 308 ? 6.996 29.609 30.438 1 91.19 308 ARG B O 1
ATOM 6139 N N . PRO B 1 309 ? 9.008 29.812 31.688 1 92.56 309 PRO B N 1
ATOM 6140 C CA . PRO B 1 309 ? 9.469 30.891 30.812 1 92.56 309 PRO B CA 1
ATOM 6141 C C . PRO B 1 309 ? 9.602 30.453 29.359 1 92.56 309 PRO B C 1
ATOM 6143 O O . PRO B 1 309 ? 9.945 29.297 29.078 1 92.56 309 PRO B O 1
ATOM 6146 N N . PHE B 1 310 ? 9.445 31.484 28.453 1 95 310 PHE B N 1
ATOM 6147 C CA . PHE B 1 310 ? 9.43 31.234 27.016 1 95 310 PHE B CA 1
ATOM 6148 C C . PHE B 1 310 ? 10.711 30.547 26.578 1 95 310 PHE B C 1
ATOM 6150 O O . PHE B 1 310 ? 10.664 29.531 25.859 1 95 310 PHE B O 1
ATOM 6157 N N . PRO B 1 311 ? 11.906 30.984 26.969 1 95.38 311 PRO B N 1
ATOM 6158 C CA . PRO B 1 311 ? 13.125 30.297 26.531 1 95.38 311 PRO B CA 1
ATOM 6159 C C . PRO B 1 311 ? 13.172 28.828 26.953 1 95.38 311 PRO B C 1
ATOM 6161 O O . PRO B 1 311 ? 13.68 27.984 26.219 1 95.38 311 PRO B O 1
ATOM 6164 N N . GLU B 1 312 ? 12.625 28.547 28.078 1 94.62 312 GLU B N 1
ATOM 6165 C CA . GLU B 1 312 ? 12.594 27.172 28.562 1 94.62 312 GLU B CA 1
ATOM 6166 C C . GLU B 1 312 ? 11.625 26.312 27.734 1 94.62 312 GLU B C 1
ATOM 6168 O O . GLU B 1 312 ? 11.922 25.172 27.406 1 94.62 312 GLU B O 1
ATOM 6173 N N . GLN B 1 313 ? 10.414 26.906 27.453 1 95.62 313 GLN B N 1
ATOM 6174 C CA . GLN B 1 313 ? 9.461 26.203 26.609 1 95.62 313 GLN B CA 1
ATOM 6175 C C . GLN B 1 313 ? 10.078 25.875 25.25 1 95.62 313 GLN B C 1
ATOM 6177 O O . GLN B 1 313 ? 9.953 24.75 24.766 1 95.62 313 GLN B O 1
ATOM 6182 N N . TRP B 1 314 ? 10.758 26.812 24.672 1 97.06 314 TRP B N 1
ATOM 6183 C CA . TRP B 1 314 ? 11.406 26.656 23.375 1 97.06 314 TRP B CA 1
ATOM 6184 C C . TRP B 1 314 ? 12.469 25.562 23.422 1 97.06 314 TRP B C 1
ATOM 6186 O O . TRP B 1 314 ? 12.484 24.672 22.594 1 97.06 314 TRP B O 1
ATOM 6196 N N . ASN B 1 315 ? 13.352 25.641 24.438 1 95.75 315 ASN B N 1
ATOM 6197 C CA . ASN B 1 315 ? 14.453 24.688 24.578 1 95.75 315 ASN B CA 1
ATOM 6198 C C . ASN B 1 315 ? 13.945 23.266 24.75 1 95.75 315 ASN B C 1
ATOM 6200 O O . ASN B 1 315 ? 14.5 22.328 24.172 1 95.75 315 ASN B O 1
ATOM 6204 N N . ARG B 1 316 ? 12.922 23.125 25.5 1 95.12 316 ARG B N 1
ATOM 6205 C CA . ARG B 1 316 ? 12.367 21.797 25.75 1 95.12 316 ARG B CA 1
ATOM 6206 C C . ARG B 1 316 ? 11.797 21.188 24.469 1 95.12 316 ARG B C 1
ATOM 6208 O O . ARG B 1 316 ? 12.008 20.016 24.188 1 95.12 316 ARG B O 1
ATOM 6215 N N . LEU B 1 317 ? 11.039 22.016 23.719 1 97.06 317 LEU B N 1
ATOM 6216 C CA . LEU B 1 317 ? 10.445 21.531 22.484 1 97.06 317 LEU B CA 1
ATOM 6217 C C . LEU B 1 317 ? 11.531 21.234 21.453 1 97.06 317 LEU B C 1
ATOM 6219 O O . LEU B 1 317 ? 11.438 20.25 20.703 1 97.06 317 LEU B O 1
ATOM 6223 N N . TRP B 1 318 ? 12.562 22.078 21.406 1 96.94 318 TRP B N 1
ATOM 6224 C CA . TRP B 1 318 ? 13.695 21.859 20.516 1 96.94 318 TRP B CA 1
ATOM 6225 C C . TRP B 1 318 ? 14.391 20.531 20.844 1 96.94 318 TRP B C 1
ATOM 6227 O O . TRP B 1 318 ? 14.695 19.75 19.953 1 96.94 318 TRP B O 1
ATOM 6237 N N . ASP B 1 319 ? 14.602 20.312 22.109 1 95.69 319 ASP B N 1
ATOM 6238 C CA . ASP B 1 319 ? 15.242 19.078 22.562 1 95.69 319 ASP B CA 1
ATOM 6239 C C . ASP B 1 319 ? 14.375 17.859 22.219 1 95.69 319 ASP B C 1
ATOM 6241 O O . ASP B 1 319 ? 14.898 16.797 21.859 1 95.69 319 ASP B O 1
ATOM 6245 N N . GLU B 1 320 ? 13.078 18.031 22.375 1 97.31 320 GLU B N 1
ATOM 6246 C CA . GLU B 1 320 ? 12.172 16.938 22.031 1 97.31 320 GLU B CA 1
ATOM 6247 C C . GLU B 1 320 ? 12.25 16.609 20.531 1 97.31 320 GLU B C 1
ATOM 6249 O O . GLU B 1 320 ? 12.18 15.445 20.156 1 97.31 320 GLU B O 1
ATOM 6254 N N . LEU B 1 321 ? 12.344 17.625 19.688 1 97.62 321 LEU B N 1
ATOM 6255 C CA . LEU B 1 321 ? 12.492 17.406 18.266 1 97.62 321 LEU B CA 1
ATOM 6256 C C . LEU B 1 321 ? 13.789 16.656 17.953 1 97.62 321 LEU B C 1
ATOM 6258 O O . LEU B 1 321 ? 13.805 15.734 17.125 1 97.62 321 LEU B O 1
ATOM 6262 N N . GLN B 1 322 ? 14.867 17.047 18.641 1 96.56 322 GLN B N 1
ATOM 6263 C CA . GLN B 1 322 ? 16.125 16.344 18.438 1 96.56 322 GLN B CA 1
ATOM 6264 C C . GLN B 1 322 ? 16.031 14.898 18.938 1 96.56 322 GLN B C 1
ATOM 6266 O O . GLN B 1 322 ? 16.594 13.992 18.312 1 96.56 322 GLN B O 1
ATOM 6271 N N . TYR B 1 323 ? 15.367 14.734 20.016 1 97.5 323 TYR B N 1
ATOM 6272 C CA . TYR B 1 323 ? 15.148 13.391 20.547 1 97.5 323 TYR B CA 1
ATOM 6273 C C . TYR B 1 323 ? 14.367 12.539 19.562 1 97.5 323 TYR B C 1
ATOM 6275 O O . TYR B 1 323 ? 14.711 11.375 19.328 1 97.5 323 TYR B O 1
ATOM 6283 N N . TRP B 1 324 ? 13.336 13.109 19.016 1 98.38 324 TRP B N 1
ATOM 6284 C CA . TRP B 1 324 ? 12.562 12.422 17.984 1 98.38 324 TRP B CA 1
ATOM 6285 C C . TRP B 1 324 ? 13.453 11.984 16.828 1 98.38 324 TRP B C 1
ATOM 6287 O O . TRP B 1 324 ? 13.352 10.852 16.359 1 98.38 324 TRP B O 1
ATOM 6297 N N . LEU B 1 325 ? 14.281 12.891 16.328 1 97.81 325 LEU B N 1
ATOM 6298 C CA . LEU B 1 325 ? 15.188 12.625 15.219 1 97.81 325 LEU B CA 1
ATOM 6299 C C . LEU B 1 325 ? 16.125 11.461 15.547 1 97.81 325 LEU B C 1
ATOM 6301 O O . LEU B 1 325 ? 16.359 10.594 14.695 1 97.81 325 LEU B O 1
ATOM 6305 N N . GLU B 1 326 ? 16.547 11.391 16.734 1 97.31 326 GLU B N 1
ATOM 6306 C CA . GLU B 1 326 ? 17.531 10.406 17.156 1 97.31 326 GLU B CA 1
ATOM 6307 C C . GLU B 1 326 ? 16.891 9.031 17.344 1 97.31 326 GLU B C 1
ATOM 6309 O O . GLU B 1 326 ? 17.547 8.008 17.141 1 97.31 326 GLU B O 1
ATOM 6314 N N . GLN B 1 327 ? 15.633 9.016 17.719 1 97.75 327 GLN B N 1
ATOM 6315 C CA . GLN B 1 327 ? 14.992 7.77 18.109 1 97.75 327 GLN B CA 1
ATOM 6316 C C . GLN B 1 327 ? 14.297 7.113 16.922 1 97.75 327 GLN B C 1
ATOM 6318 O O . GLN B 1 327 ? 13.602 6.105 17.078 1 97.75 327 GLN B O 1
ATOM 6323 N N . ARG B 1 328 ? 14.461 7.602 15.75 1 97.62 328 ARG B N 1
ATOM 6324 C CA . ARG B 1 328 ? 13.797 7.039 14.57 1 97.62 328 ARG B CA 1
ATOM 6325 C C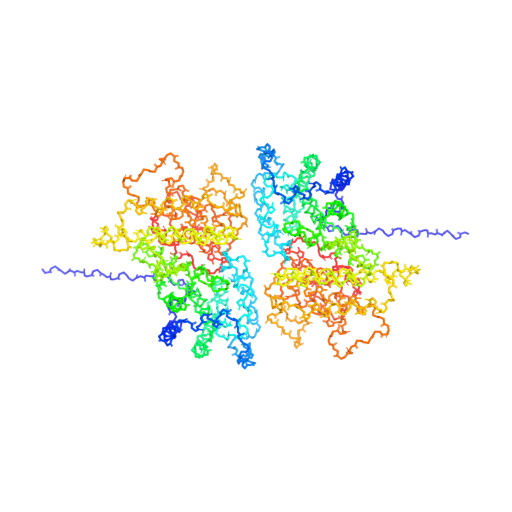 . ARG B 1 328 ? 14.227 5.594 14.344 1 97.62 328 ARG B C 1
ATOM 6327 O O . ARG B 1 328 ? 15.422 5.285 14.352 1 97.62 328 ARG B O 1
ATOM 6334 N N . PRO B 1 329 ? 13.203 4.738 14.227 1 96 329 PRO B N 1
ATOM 6335 C CA . PRO B 1 329 ? 13.562 3.387 13.789 1 96 329 PRO B CA 1
ATOM 6336 C C . PRO B 1 329 ? 14.117 3.355 12.359 1 96 329 PRO B C 1
ATOM 6338 O O . PRO B 1 329 ? 13.977 4.332 11.625 1 96 329 PRO B O 1
ATOM 6341 N N . LEU B 1 330 ? 14.664 2.275 11.953 1 94.25 330 LEU B N 1
ATOM 6342 C CA . LEU B 1 330 ? 15.352 2.129 10.672 1 94.25 330 LEU B CA 1
ATOM 6343 C C . LEU B 1 330 ? 14.414 2.424 9.516 1 94.25 330 LEU B C 1
ATOM 6345 O O . LEU B 1 330 ? 14.812 3.037 8.523 1 94.25 330 LEU B O 1
ATOM 6349 N N . SER B 1 331 ? 13.211 2.039 9.633 1 95.56 331 SER B N 1
ATOM 6350 C CA . SER B 1 331 ? 12.242 2.195 8.547 1 95.56 331 SER B CA 1
ATOM 6351 C C . SER B 1 331 ? 11.883 3.664 8.336 1 95.56 331 SER B C 1
ATOM 6353 O O . SER B 1 331 ? 11.312 4.023 7.305 1 95.56 331 SER B O 1
ATOM 6355 N N . MET B 1 332 ? 12.273 4.535 9.297 1 97.44 332 MET B N 1
ATOM 6356 C CA . MET B 1 332 ? 11.961 5.957 9.203 1 97.44 332 MET B CA 1
ATOM 6357 C C . MET B 1 332 ? 13.133 6.734 8.625 1 97.44 332 MET B C 1
ATOM 6359 O O . MET B 1 332 ? 13.016 7.93 8.344 1 97.44 332 MET B O 1
ATOM 6363 N N . LEU B 1 333 ? 14.195 6.035 8.383 1 97.44 333 LEU B N 1
ATOM 6364 C CA . LEU B 1 333 ? 15.391 6.688 7.855 1 97.44 333 LEU B CA 1
ATOM 6365 C C . LEU B 1 333 ? 15.406 6.645 6.332 1 97.44 333 LEU B C 1
ATOM 6367 O O . LEU B 1 333 ? 14.828 5.738 5.727 1 97.44 333 LEU B O 1
ATOM 6371 N N . ALA B 1 334 ? 16.031 7.648 5.766 1 96.88 334 ALA B N 1
ATOM 6372 C CA . ALA B 1 334 ? 16.188 7.668 4.312 1 96.88 334 ALA B CA 1
ATOM 6373 C C . ALA B 1 334 ? 17.125 6.562 3.85 1 96.88 334 ALA B C 1
ATOM 6375 O O . ALA B 1 334 ? 18.141 6.293 4.496 1 96.88 334 ALA B O 1
ATOM 6376 N N . VAL B 1 335 ? 16.812 5.91 2.748 1 94.75 335 VAL B N 1
ATOM 6377 C CA . VAL B 1 335 ? 17.672 4.859 2.205 1 94.75 335 VAL B CA 1
ATOM 6378 C C . VAL B 1 335 ? 18.75 5.477 1.322 1 94.75 335 VAL B C 1
ATOM 6380 O O . VAL B 1 335 ? 19.781 4.859 1.079 1 94.75 335 VAL B O 1
ATOM 6383 N N . LYS B 1 336 ? 18.469 6.629 0.856 1 92.31 336 LYS B N 1
ATOM 6384 C CA . LYS B 1 336 ? 19.453 7.359 0.072 1 92.31 336 LYS B CA 1
ATOM 6385 C C . LYS B 1 336 ? 19.297 8.867 0.254 1 92.31 336 LYS B C 1
ATOM 6387 O O . LYS B 1 336 ? 18.188 9.391 0.219 1 92.31 336 LYS B O 1
ATOM 6392 N N . THR B 1 337 ? 20.391 9.492 0.53 1 92.12 337 THR B N 1
ATOM 6393 C CA . THR B 1 337 ? 20.453 10.953 0.59 1 92.12 337 THR B CA 1
ATOM 6394 C C . THR B 1 337 ? 21.594 11.484 -0.255 1 92.12 337 THR B C 1
ATOM 6396 O O . THR B 1 337 ? 22.75 11.07 -0.086 1 92.12 337 THR B O 1
ATOM 6399 N N . ASN B 1 338 ? 21.25 12.297 -1.183 1 87.94 338 ASN B N 1
ATOM 6400 C CA . ASN B 1 338 ? 22.25 13.008 -1.968 1 87.94 338 ASN B CA 1
ATOM 6401 C C . ASN B 1 338 ? 22.188 14.516 -1.733 1 87.94 338 ASN B C 1
ATOM 6403 O O . ASN B 1 338 ? 21.141 15.133 -1.918 1 87.94 338 ASN B O 1
ATOM 6407 N N . SER B 1 339 ? 23.312 14.961 -1.321 1 83.44 339 SER B N 1
ATOM 6408 C CA . SER B 1 339 ? 23.391 16.406 -1.116 1 83.44 339 SER B CA 1
ATOM 6409 C C . SER B 1 339 ? 23.312 17.156 -2.441 1 83.44 339 SER B C 1
ATOM 6411 O O . SER B 1 339 ? 23.469 16.562 -3.51 1 83.44 339 SER B O 1
ATOM 6413 N N . MET B 1 340 ? 23.109 18.391 -2.26 1 80.88 340 MET B N 1
ATOM 6414 C CA . MET B 1 340 ? 22.984 19.25 -3.43 1 80.88 340 MET B CA 1
ATOM 6415 C C . MET B 1 340 ? 24.328 19.391 -4.145 1 80.88 340 MET B C 1
ATOM 6417 O O . MET B 1 340 ? 25.344 19.703 -3.518 1 80.88 340 MET B O 1
ATOM 6421 N N . ARG B 1 341 ? 24.391 18.781 -5.188 1 70.25 341 ARG B N 1
ATOM 6422 C CA . ARG B 1 341 ? 25.594 18.938 -6 1 70.25 341 ARG B CA 1
ATOM 6423 C C . ARG B 1 341 ? 25.297 19.688 -7.293 1 70.25 341 ARG B C 1
ATOM 6425 O O . ARG B 1 341 ? 24.234 19.5 -7.891 1 70.25 341 ARG B O 1
ATOM 6432 N N . GLY B 1 342 ? 26.188 20.5 -7.652 1 66.31 342 GLY B N 1
ATOM 6433 C CA . GLY B 1 342 ? 26.156 21.203 -8.93 1 66.31 342 GLY B CA 1
ATOM 6434 C C . GLY B 1 342 ? 24.922 22.047 -9.102 1 66.31 342 GLY B C 1
ATOM 6435 O O . GLY B 1 342 ? 24.672 22.969 -8.32 1 66.31 342 GLY B O 1
ATOM 6436 N N . ASP B 1 343 ? 24.141 21.531 -10.039 1 71.69 343 ASP B N 1
ATOM 6437 C CA . ASP B 1 343 ? 22.984 22.266 -10.523 1 71.69 343 ASP B CA 1
ATOM 6438 C C . ASP B 1 343 ? 21.719 21.828 -9.797 1 71.69 343 ASP B C 1
ATOM 6440 O O . ASP B 1 343 ? 20.625 22.297 -10.109 1 71.69 343 ASP B O 1
ATOM 6444 N N . GLN B 1 344 ? 21.953 21.094 -8.727 1 82.75 344 GLN B N 1
ATOM 6445 C CA . GLN B 1 344 ? 20.766 20.641 -8.031 1 82.75 344 GLN B CA 1
ATOM 6446 C C . GLN B 1 344 ? 20.25 21.688 -7.043 1 82.75 344 GLN B C 1
ATOM 6448 O O . GLN B 1 344 ? 21.047 22.328 -6.352 1 82.75 344 GLN B O 1
ATOM 6453 N N . MET B 1 345 ? 18.969 21.906 -7.043 1 88.31 345 MET B N 1
ATOM 6454 C CA . MET B 1 345 ? 18.312 22.938 -6.23 1 88.31 345 MET B CA 1
ATOM 6455 C C . MET B 1 345 ? 17.969 22.391 -4.848 1 88.31 345 MET B C 1
ATOM 6457 O O . MET B 1 345 ? 17.984 23.141 -3.865 1 88.31 345 MET B O 1
ATOM 6461 N N . PHE B 1 346 ? 17.656 21.156 -4.777 1 96.25 346 PHE B N 1
ATOM 6462 C CA . PHE B 1 346 ? 17.25 20.547 -3.525 1 96.25 346 PHE B CA 1
ATOM 6463 C C . PHE B 1 346 ? 17.922 19.188 -3.344 1 96.25 346 PHE B C 1
ATOM 6465 O O . PHE B 1 346 ? 18.312 18.547 -4.324 1 96.25 346 PHE B O 1
ATOM 6472 N N . PRO B 1 347 ? 18.141 18.781 -2.127 1 95.62 347 PRO B N 1
ATOM 6473 C CA . PRO B 1 347 ? 18.688 17.438 -1.92 1 95.62 347 PRO B CA 1
ATOM 6474 C C . PRO B 1 347 ? 17.703 16.344 -2.336 1 95.62 347 PRO B C 1
ATOM 6476 O O . PRO B 1 347 ? 16.5 16.562 -2.367 1 95.62 347 PRO B O 1
ATOM 6479 N N . GLU B 1 348 ? 18.266 15.219 -2.779 1 94.5 348 GLU B N 1
ATOM 6480 C CA . GLU B 1 348 ? 17.453 14.023 -3.012 1 94.5 348 GLU B CA 1
ATOM 6481 C C . GLU B 1 348 ? 17.406 13.141 -1.771 1 94.5 348 GLU B C 1
ATOM 6483 O O . GLU B 1 348 ? 18.453 12.695 -1.28 1 94.5 348 GLU B O 1
ATOM 6488 N N . ILE B 1 349 ? 16.281 12.953 -1.228 1 97.25 349 ILE B N 1
ATOM 6489 C CA . ILE B 1 349 ? 16.094 12.164 -0.016 1 97.25 349 ILE B CA 1
ATOM 6490 C C . ILE B 1 349 ? 15 11.125 -0.247 1 97.25 349 ILE B C 1
ATOM 6492 O O . ILE B 1 349 ? 13.812 11.469 -0.324 1 97.25 349 ILE B O 1
ATOM 6496 N N . LEU B 1 350 ? 15.352 9.867 -0.314 1 96.94 350 LEU B N 1
ATOM 6497 C CA . LEU B 1 350 ? 14.438 8.797 -0.693 1 96.94 350 LEU B CA 1
ATOM 6498 C C . LEU B 1 350 ? 14.094 7.926 0.51 1 96.94 350 LEU B C 1
ATOM 6500 O O . LEU B 1 350 ? 14.984 7.461 1.219 1 96.94 350 LEU B O 1
ATOM 6504 N N . PHE B 1 351 ? 12.836 7.75 0.782 1 97.81 351 PHE B N 1
ATOM 6505 C CA . PHE B 1 351 ? 12.352 6.895 1.857 1 97.81 351 PHE B CA 1
ATOM 6506 C C . PHE B 1 351 ? 11.633 5.672 1.295 1 97.81 351 PHE B C 1
ATOM 6508 O O . PHE B 1 351 ? 11.062 5.73 0.204 1 97.81 351 PHE B O 1
ATOM 6515 N N . THR B 1 352 ? 11.633 4.613 2.037 1 96.69 352 THR B N 1
ATOM 6516 C CA . THR B 1 352 ? 10.93 3.402 1.626 1 96.69 352 THR B CA 1
ATOM 6517 C C . THR B 1 352 ? 9.555 3.322 2.285 1 96.69 352 THR B C 1
ATOM 6519 O O . THR B 1 352 ? 8.594 2.873 1.665 1 96.69 352 THR B O 1
ATOM 6522 N N . HIS B 1 353 ? 9.531 3.758 3.484 1 96.81 353 HIS B N 1
ATOM 6523 C CA . HIS B 1 353 ? 8.273 3.719 4.219 1 96.81 353 HIS B CA 1
ATOM 6524 C C . HIS B 1 353 ? 7.469 4.996 4.008 1 96.81 353 HIS B C 1
ATOM 6526 O O . HIS B 1 353 ? 8 6.102 4.164 1 96.81 353 HIS B O 1
ATOM 6532 N N . ARG B 1 354 ? 6.199 4.875 3.766 1 96.12 354 ARG B N 1
ATOM 6533 C CA . ARG B 1 354 ? 5.352 6.023 3.457 1 96.12 354 ARG B CA 1
ATOM 6534 C C . ARG B 1 354 ? 5.285 6.988 4.637 1 96.12 354 ARG B C 1
ATOM 6536 O O . ARG B 1 354 ? 5.309 8.203 4.453 1 96.12 354 ARG B O 1
ATOM 6543 N N . ALA B 1 355 ? 5.18 6.5 5.844 1 97.81 355 ALA B N 1
ATOM 6544 C CA . ALA B 1 355 ? 5.055 7.355 7.023 1 97.81 355 ALA B CA 1
ATOM 6545 C C . ALA B 1 355 ? 6.328 8.156 7.258 1 97.81 355 ALA B C 1
ATOM 6547 O O . ALA B 1 355 ? 6.301 9.203 7.91 1 97.81 355 ALA B O 1
ATOM 6548 N N . ALA B 1 356 ? 7.457 7.676 6.758 1 98.5 356 ALA B N 1
ATOM 6549 C CA . ALA B 1 356 ? 8.734 8.359 6.938 1 98.5 356 ALA B CA 1
ATOM 6550 C C . ALA B 1 356 ? 8.789 9.641 6.121 1 98.5 356 ALA B C 1
ATOM 6552 O O . ALA B 1 356 ? 9.453 10.609 6.512 1 98.5 356 ALA B O 1
ATOM 6553 N N . ILE B 1 357 ? 8.094 9.695 5.039 1 98.44 357 ILE B N 1
ATOM 6554 C CA . ILE B 1 357 ? 8.164 10.812 4.105 1 98.44 357 ILE B CA 1
ATOM 6555 C C . ILE B 1 357 ? 7.645 12.078 4.781 1 98.44 357 ILE B C 1
ATOM 6557 O O . ILE B 1 357 ? 8.422 12.969 5.141 1 98.44 357 ILE B O 1
ATOM 6561 N N . SER B 1 358 ? 6.359 12.086 5.141 1 98.38 358 SER B N 1
ATOM 6562 C CA . SER B 1 358 ? 5.75 13.289 5.695 1 98.38 358 SER B CA 1
ATOM 6563 C C . SER B 1 358 ? 6.234 13.547 7.117 1 98.38 358 SER B C 1
ATOM 6565 O O . SER B 1 358 ? 6.344 14.703 7.543 1 98.38 358 SER B O 1
ATOM 6567 N N . SER B 1 359 ? 6.551 12.508 7.852 1 98.69 359 SER B N 1
ATOM 6568 C CA . SER B 1 359 ? 6.973 12.719 9.234 1 98.69 359 SER B CA 1
ATOM 6569 C C . SER B 1 359 ? 8.32 13.422 9.297 1 98.69 359 SER B C 1
ATOM 6571 O O . SER B 1 359 ? 8.516 14.336 10.102 1 98.69 359 SER B O 1
ATOM 6573 N N . ASN B 1 360 ? 9.266 13.016 8.438 1 98.81 360 ASN B N 1
ATOM 6574 C CA . ASN B 1 360 ? 10.539 13.727 8.383 1 98.81 360 ASN B CA 1
ATOM 6575 C C . ASN B 1 360 ? 10.367 15.148 7.844 1 98.81 360 ASN B C 1
ATOM 6577 O O . ASN B 1 360 ? 11.055 16.062 8.281 1 98.81 360 ASN B O 1
ATOM 6581 N N . GLN B 1 361 ? 9.469 15.273 6.949 1 98.75 361 GLN B N 1
ATOM 6582 C CA . GLN B 1 361 ? 9.164 16.609 6.441 1 98.75 361 GLN B CA 1
ATOM 6583 C C . GLN B 1 361 ? 8.602 17.5 7.547 1 98.75 361 GLN B C 1
ATOM 6585 O O . GLN B 1 361 ? 8.969 18.672 7.652 1 98.75 361 GLN B O 1
ATOM 6590 N N . LEU B 1 362 ? 7.746 16.969 8.383 1 98.88 362 LEU B N 1
ATOM 6591 C CA . LEU B 1 362 ? 7.129 17.719 9.477 1 98.88 362 LEU B CA 1
ATOM 6592 C C . LEU B 1 362 ? 8.148 18.031 10.562 1 98.88 362 LEU B C 1
ATOM 6594 O O . LEU B 1 362 ? 8.07 19.078 11.211 1 98.88 362 LEU B O 1
ATOM 6598 N N . TYR B 1 363 ? 9.117 17.141 10.773 1 98.75 363 TYR B N 1
ATOM 6599 C CA . TYR B 1 363 ? 10.234 17.469 11.656 1 98.75 363 TYR B CA 1
ATOM 6600 C C . TYR B 1 363 ? 10.93 18.75 11.211 1 98.75 363 TYR B C 1
ATOM 6602 O O . TYR B 1 363 ? 11.141 19.672 12.016 1 98.75 363 TYR B O 1
ATOM 6610 N N . HIS B 1 364 ? 11.273 18.766 9.93 1 98.81 364 HIS B N 1
ATOM 6611 C CA . HIS B 1 364 ? 11.938 19.953 9.391 1 98.81 364 HIS B CA 1
ATOM 6612 C C . HIS B 1 364 ? 11.039 21.188 9.492 1 98.81 364 HIS B C 1
ATOM 6614 O O . HIS B 1 364 ? 11.516 22.281 9.773 1 98.81 364 HIS B O 1
ATOM 6620 N N . THR B 1 365 ? 9.781 21 9.242 1 98.88 365 THR B N 1
ATOM 6621 C CA . THR B 1 365 ? 8.812 22.094 9.344 1 98.88 365 THR B CA 1
ATOM 6622 C C . THR B 1 365 ? 8.766 22.641 10.773 1 98.88 365 THR B C 1
ATOM 6624 O O . THR B 1 365 ? 8.812 23.859 10.977 1 98.88 365 THR B O 1
ATOM 6627 N N . ALA B 1 366 ? 8.711 21.734 11.727 1 98.81 366 ALA B N 1
ATOM 6628 C CA . ALA B 1 366 ? 8.68 22.141 13.125 1 98.81 366 ALA B CA 1
ATOM 6629 C C . ALA B 1 366 ? 9.953 22.891 13.508 1 98.81 366 ALA B C 1
ATOM 6631 O O . ALA B 1 366 ? 9.898 23.891 14.227 1 98.81 366 ALA B O 1
ATOM 6632 N N . CYS B 1 367 ? 11.078 22.406 13.016 1 98.06 367 CYS B N 1
ATOM 6633 C CA . CYS B 1 367 ? 12.344 23.078 13.281 1 98.06 367 CYS B CA 1
ATOM 6634 C C . CYS B 1 367 ? 12.336 24.484 12.719 1 98.06 367 CYS B C 1
ATOM 6636 O O . CYS B 1 367 ? 12.758 25.438 13.391 1 98.06 367 CYS B O 1
ATOM 6638 N N . MET B 1 368 ? 11.867 24.641 11.531 1 97.94 368 MET B N 1
ATOM 6639 C CA . MET B 1 368 ? 11.789 25.953 10.914 1 97.94 368 MET B CA 1
ATOM 6640 C C . MET B 1 368 ? 10.922 26.891 11.742 1 97.94 368 MET B C 1
ATOM 6642 O O . MET B 1 368 ? 11.289 28.047 11.961 1 97.94 368 MET B O 1
ATOM 6646 N N . LEU B 1 369 ? 9.781 26.438 12.188 1 98.25 369 LEU B N 1
ATOM 6647 C CA . LEU B 1 369 ? 8.852 27.234 12.984 1 98.25 369 LEU B CA 1
ATOM 6648 C C . LEU B 1 369 ? 9.508 27.688 14.289 1 98.25 369 LEU B C 1
ATOM 6650 O O . LEU B 1 369 ? 9.398 28.859 14.672 1 98.25 369 LEU B O 1
ATOM 6654 N N . LEU B 1 370 ? 10.211 26.766 14.914 1 97.69 370 LEU B N 1
ATOM 6655 C CA . LEU B 1 370 ? 10.852 27.094 16.188 1 97.69 370 LEU B CA 1
ATOM 6656 C C . LEU B 1 370 ? 12 28.078 15.977 1 97.69 370 LEU B C 1
ATOM 6658 O O . LEU B 1 370 ? 12.203 28.984 16.781 1 97.69 370 LEU B O 1
ATOM 6662 N N . LEU B 1 371 ? 12.734 27.875 14.922 1 96.62 371 LEU B N 1
ATOM 6663 C CA . LEU B 1 371 ? 13.867 28.75 14.648 1 96.62 371 LEU B CA 1
ATOM 6664 C C . LEU B 1 371 ? 13.398 30.172 14.375 1 96.62 371 LEU B C 1
ATOM 6666 O O . LEU B 1 371 ? 14.109 31.141 14.672 1 96.62 371 LEU B O 1
ATOM 6670 N N . GLU B 1 372 ? 12.234 30.359 13.867 1 95.25 372 GLU B N 1
ATOM 6671 C CA . GLU B 1 372 ? 11.664 31.672 13.602 1 95.25 372 GLU B CA 1
ATOM 6672 C C . GLU B 1 372 ? 11.438 32.469 14.891 1 95.25 372 GLU B C 1
ATOM 6674 O O . GLU B 1 372 ? 11.531 33.688 14.906 1 95.25 372 GLU B O 1
ATOM 6679 N N . ILE B 1 373 ? 11.133 31.75 16 1 96.12 373 ILE B N 1
ATOM 6680 C CA . ILE B 1 373 ? 10.836 32.438 17.25 1 96.12 373 ILE B CA 1
ATOM 6681 C C . ILE B 1 373 ? 11.922 32.125 18.281 1 96.12 373 ILE B C 1
ATOM 6683 O O . ILE B 1 373 ? 11.664 32.156 19.484 1 96.12 373 ILE B O 1
ATOM 6687 N N . LYS B 1 374 ? 13.031 31.766 17.812 1 95.38 374 LYS B N 1
ATOM 6688 C CA . LYS B 1 374 ? 14.133 31.391 18.703 1 95.38 374 LYS B CA 1
ATOM 6689 C C . LYS B 1 374 ? 14.477 32.531 19.656 1 95.38 374 LYS B C 1
ATOM 6691 O O . LYS B 1 374 ? 14.711 33.656 19.234 1 95.38 374 LYS B O 1
ATOM 6696 N N . PRO B 1 375 ? 14.516 32.25 20.922 1 94.38 375 PRO B N 1
ATOM 6697 C CA . PRO B 1 375 ? 14.922 33.281 21.859 1 94.38 375 PRO B CA 1
ATOM 6698 C C . PRO B 1 375 ? 16.406 33.656 21.734 1 94.38 375 PRO B C 1
ATOM 6700 O O . PRO B 1 375 ? 17.219 32.781 21.438 1 94.38 375 PRO B O 1
ATOM 6703 N N . PRO B 1 376 ? 16.75 34.875 21.984 1 90.06 376 PRO B N 1
ATOM 6704 C CA . PRO B 1 376 ? 18.141 35.312 21.906 1 90.06 376 PRO B CA 1
ATOM 6705 C C . PRO B 1 376 ? 19.062 34.531 22.828 1 90.06 376 PRO B C 1
ATOM 6707 O O . PRO B 1 376 ? 20.25 34.344 22.516 1 90.06 376 PRO B O 1
ATOM 6710 N N . THR B 1 377 ? 18.562 33.969 23.859 1 85.19 377 THR B N 1
ATOM 6711 C CA . THR B 1 377 ? 19.359 33.281 24.859 1 85.19 377 THR B CA 1
ATOM 6712 C C . THR B 1 377 ? 19.609 31.828 24.469 1 85.19 377 THR B C 1
ATOM 6714 O O . THR B 1 377 ? 20.438 31.141 25.078 1 85.19 377 THR B O 1
ATOM 6717 N N . ALA B 1 378 ? 18.844 31.422 23.469 1 83.56 378 ALA B N 1
ATOM 6718 C CA . ALA B 1 378 ? 18.984 30.031 23.078 1 83.56 378 ALA B CA 1
ATOM 6719 C C . ALA B 1 378 ? 20.328 29.781 22.406 1 83.56 378 ALA B C 1
ATOM 6721 O O . ALA B 1 378 ? 20.734 30.516 21.516 1 83.56 378 ALA B O 1
ATOM 6722 N N . LEU B 1 379 ? 21.188 28.859 23 1 72.06 379 LEU B N 1
ATOM 6723 C CA . LEU B 1 379 ? 22.484 28.516 22.438 1 72.06 379 LEU B CA 1
ATOM 6724 C C . LEU B 1 379 ? 22.391 27.297 21.531 1 72.06 379 LEU B C 1
ATOM 6726 O O . LEU B 1 379 ? 22.109 26.188 22 1 72.06 379 LEU B O 1
ATOM 6730 N N . LEU B 1 380 ? 22.109 27.531 20.359 1 75.06 380 LEU B N 1
ATOM 6731 C CA . LEU B 1 380 ? 22.141 26.422 19.406 1 75.06 380 LEU B CA 1
ATOM 6732 C C . LEU B 1 380 ? 23.562 26.203 18.875 1 75.06 380 LEU B C 1
ATOM 6734 O O . LEU B 1 380 ? 24.328 27.156 18.734 1 75.06 380 LEU B O 1
ATOM 6738 N N . ALA B 1 381 ? 24.109 24.938 19.031 1 61.44 381 ALA B N 1
ATOM 6739 C CA . ALA B 1 381 ? 25.406 24.719 18.391 1 61.44 381 ALA B CA 1
ATOM 6740 C C . ALA B 1 381 ? 25.422 25.266 16.969 1 61.44 381 ALA B C 1
ATOM 6742 O O . ALA B 1 381 ? 24.531 24.969 16.172 1 61.44 381 ALA B O 1
ATOM 6743 N N . LEU B 1 382 ? 25.844 26.562 16.766 1 53.03 382 LEU B N 1
ATOM 6744 C CA . LEU B 1 382 ? 25.891 27.328 15.539 1 53.03 382 LEU B CA 1
ATOM 6745 C C . LEU B 1 382 ? 26.234 26.453 14.344 1 53.03 382 LEU B C 1
ATOM 6747 O O . LEU B 1 382 ? 25.766 26.688 13.227 1 53.03 382 LEU B O 1
ATOM 6751 N N . SER B 1 383 ? 27.328 25.641 14.484 1 53.88 383 SER B N 1
ATOM 6752 C CA . SER B 1 383 ? 27.969 25.125 13.289 1 53.88 383 SER B CA 1
ATOM 6753 C C . SER B 1 383 ? 27.141 24.016 12.656 1 53.88 383 SER B C 1
ATOM 6755 O O . SER B 1 383 ? 27.516 23.484 11.602 1 53.88 383 SER B O 1
ATOM 6757 N N . GLY B 1 384 ? 25.812 23.828 13.062 1 69.44 384 GLY B N 1
ATOM 6758 C CA . GLY B 1 384 ? 25.312 22.609 12.461 1 69.44 384 GLY B CA 1
ATOM 6759 C C . GLY B 1 384 ? 24.109 22.859 11.547 1 69.44 384 GLY B C 1
ATOM 6760 O O . GLY B 1 384 ? 23.484 23.906 11.617 1 69.44 384 GLY B O 1
ATOM 6761 N N . HIS B 1 385 ? 24.047 22.312 10.359 1 83 385 HIS B N 1
ATOM 6762 C CA . HIS B 1 385 ? 22.984 22.328 9.352 1 83 385 HIS B CA 1
ATOM 6763 C C . HIS B 1 385 ? 21.609 22.391 10.008 1 83 385 HIS B C 1
ATOM 6765 O O . HIS B 1 385 ? 20.688 23.031 9.477 1 83 385 HIS B O 1
ATOM 6771 N N . LEU B 1 386 ? 21.531 22.188 11.273 1 88.44 386 LEU B N 1
ATOM 6772 C CA . LEU B 1 386 ? 20.234 22.062 11.93 1 88.44 386 LEU B CA 1
ATOM 6773 C C . LEU B 1 386 ? 19.734 23.438 12.391 1 88.44 386 LEU B C 1
ATOM 6775 O O . LEU B 1 386 ? 18.531 23.609 12.641 1 88.44 386 LEU B O 1
ATOM 6779 N N . SER B 1 387 ? 20.656 24.391 12.539 1 91.44 387 SER B N 1
ATOM 6780 C CA . SER B 1 387 ? 20.25 25.719 13 1 91.44 387 SER B CA 1
ATOM 6781 C C . SER B 1 387 ? 19.891 26.625 11.828 1 91.44 387 SER B C 1
ATOM 6783 O O . SER B 1 387 ? 19.531 27.781 12.023 1 91.44 387 SER B O 1
ATOM 6785 N N . SER B 1 388 ? 19.922 26.109 10.617 1 93.88 388 SER B N 1
ATOM 6786 C CA . SER B 1 388 ? 19.625 26.891 9.422 1 93.88 388 SER B CA 1
ATOM 6787 C C . SER B 1 388 ? 18.203 26.625 8.922 1 93.88 388 SER B C 1
ATOM 6789 O O . SER B 1 388 ? 17.906 25.547 8.422 1 93.88 388 SER B O 1
ATOM 6791 N N . PRO B 1 389 ? 17.359 27.719 9.039 1 96.31 389 PRO B N 1
ATOM 6792 C CA . PRO B 1 389 ? 16.016 27.547 8.492 1 96.31 389 PRO B CA 1
ATOM 6793 C C . PRO B 1 389 ? 16.016 27.188 7.008 1 96.31 389 PRO B C 1
ATOM 6795 O O . PRO B 1 389 ? 15.188 26.391 6.559 1 96.31 389 PRO B O 1
ATOM 6798 N N . LEU B 1 390 ? 16.969 27.734 6.254 1 96.12 390 LEU B N 1
ATOM 6799 C CA . LEU B 1 390 ? 17.047 27.469 4.82 1 96.12 390 LEU B CA 1
ATOM 6800 C C . LEU B 1 390 ? 17.422 26.016 4.555 1 96.12 390 LEU B C 1
ATOM 6802 O O . LEU B 1 390 ? 16.938 25.406 3.59 1 96.12 390 LEU B O 1
ATOM 6806 N N . TRP B 1 391 ? 18.281 25.469 5.391 1 95.75 391 TRP B N 1
ATOM 6807 C CA . TRP B 1 391 ? 18.641 24.062 5.266 1 95.75 391 TRP B CA 1
ATOM 6808 C C . TRP B 1 391 ? 17.406 23.172 5.414 1 95.75 391 TRP B C 1
ATOM 6810 O O . TRP B 1 391 ? 17.203 22.25 4.617 1 95.75 391 TRP B O 1
ATOM 6820 N N . HIS B 1 392 ? 16.625 23.484 6.398 1 97.69 392 HIS B N 1
ATOM 6821 C CA . HIS B 1 392 ? 15.383 22.734 6.613 1 97.69 392 HIS B CA 1
ATOM 6822 C C . HIS B 1 392 ? 14.414 22.922 5.445 1 97.69 392 HIS B C 1
ATOM 6824 O O . HIS B 1 392 ? 13.773 21.969 5 1 97.69 392 HIS B O 1
ATOM 6830 N N . ALA B 1 393 ? 14.32 24.156 4.984 1 98.25 393 ALA B N 1
ATOM 6831 C CA . ALA B 1 393 ? 13.422 24.453 3.873 1 98.25 393 ALA B CA 1
ATOM 6832 C C . ALA B 1 393 ? 13.773 23.625 2.645 1 98.25 393 ALA B C 1
ATOM 6834 O O . ALA B 1 393 ? 12.898 23.047 1.999 1 98.25 393 ALA B O 1
ATOM 6835 N N . ARG B 1 394 ? 14.984 23.531 2.348 1 97.38 394 ARG B N 1
ATOM 6836 C CA . ARG B 1 394 ? 15.438 22.797 1.174 1 97.38 394 ARG B CA 1
ATOM 6837 C C . ARG B 1 394 ? 15.195 21.297 1.341 1 97.38 394 ARG B C 1
ATOM 6839 O O . ARG B 1 394 ? 14.898 20.594 0.369 1 97.38 394 ARG B O 1
ATOM 6846 N N . ARG B 1 395 ? 15.273 20.828 2.525 1 97.69 395 ARG B N 1
ATOM 6847 C CA . ARG B 1 395 ? 15 19.422 2.779 1 97.69 395 ARG B CA 1
ATOM 6848 C C . ARG B 1 395 ? 13.508 19.109 2.617 1 97.69 395 ARG B C 1
ATOM 6850 O O . ARG B 1 395 ? 13.141 18.062 2.084 1 97.69 395 ARG B O 1
ATOM 6857 N N . ILE B 1 396 ? 12.672 20.016 3.049 1 98.75 396 ILE B N 1
ATOM 6858 C CA . ILE B 1 396 ? 11.234 19.875 2.848 1 98.75 396 ILE B CA 1
ATOM 6859 C C . ILE B 1 396 ? 10.938 19.734 1.355 1 98.75 396 ILE B C 1
ATOM 6861 O O . ILE B 1 396 ? 10.227 18.812 0.94 1 98.75 396 ILE B O 1
ATOM 6865 N N . CYS B 1 397 ? 11.531 20.625 0.557 1 98.44 397 CYS B N 1
ATOM 6866 C CA . CYS B 1 397 ? 11.328 20.594 -0.887 1 98.44 397 CYS B CA 1
ATOM 6867 C C . CYS B 1 397 ? 11.914 19.328 -1.504 1 98.44 397 CYS B C 1
ATOM 6869 O O . CYS B 1 397 ? 11.258 18.688 -2.322 1 98.44 397 CYS B O 1
ATOM 6871 N N . GLY B 1 398 ? 13.133 19 -1.069 1 98.06 398 GLY B N 1
ATOM 6872 C CA . GLY B 1 398 ? 13.789 17.812 -1.589 1 98.06 398 GLY B CA 1
ATOM 6873 C C . GLY B 1 398 ? 13.023 16.531 -1.32 1 98.06 398 GLY B C 1
ATOM 6874 O O . GLY B 1 398 ? 12.938 15.656 -2.188 1 98.06 398 GLY B O 1
ATOM 6875 N N . ILE B 1 399 ? 12.445 16.359 -0.146 1 98.38 399 ILE B N 1
ATOM 6876 C CA . ILE B 1 399 ? 11.672 15.188 0.229 1 98.38 399 ILE B CA 1
ATOM 6877 C C . ILE B 1 399 ? 10.461 15.055 -0.698 1 98.38 399 ILE B C 1
ATOM 6879 O O . ILE B 1 399 ? 10.203 13.969 -1.231 1 98.38 399 ILE B O 1
ATOM 6883 N N . SER B 1 400 ? 9.766 16.172 -0.964 1 98.19 400 SER B N 1
ATOM 6884 C CA . SER B 1 400 ? 8.578 16.141 -1.806 1 98.19 400 SER B CA 1
ATOM 6885 C C . SER B 1 400 ? 8.93 15.812 -3.252 1 98.19 400 SER B C 1
ATOM 6887 O O . SER B 1 400 ? 8.188 15.102 -3.936 1 98.19 400 SER B O 1
ATOM 6889 N N . LEU B 1 401 ? 10.039 16.312 -3.695 1 96.62 401 LEU B N 1
ATOM 6890 C CA . LEU B 1 401 ? 10.453 16.109 -5.082 1 96.62 401 LEU B CA 1
ATOM 6891 C C . LEU B 1 401 ? 10.906 14.672 -5.309 1 96.62 401 LEU B C 1
ATOM 6893 O O . LEU B 1 401 ? 10.758 14.133 -6.406 1 96.62 401 LEU B O 1
ATOM 6897 N N . THR B 1 402 ? 11.414 14.016 -4.301 1 96.38 402 THR B N 1
ATOM 6898 C CA . THR B 1 402 ? 12.039 12.703 -4.438 1 96.38 402 THR B CA 1
ATOM 6899 C C . THR B 1 402 ? 11.008 11.594 -4.246 1 96.38 402 THR B C 1
ATOM 6901 O O . THR B 1 402 ? 11.148 10.508 -4.816 1 96.38 402 THR B O 1
ATOM 6904 N N . ASN B 1 403 ? 10.008 11.797 -3.43 1 97.25 403 ASN B N 1
ATOM 6905 C CA . ASN B 1 403 ? 9.055 10.75 -3.049 1 97.25 403 ASN B CA 1
ATOM 6906 C C . ASN B 1 403 ? 7.664 11.031 -3.6 1 97.25 403 ASN B C 1
ATOM 6908 O O . ASN B 1 403 ? 6.902 11.805 -3.01 1 97.25 403 ASN B O 1
ATOM 6912 N N . PRO B 1 404 ? 7.172 10.359 -4.613 1 93.69 404 PRO B N 1
ATOM 6913 C CA . PRO B 1 404 ? 5.953 10.742 -5.332 1 93.69 404 PRO B CA 1
ATOM 6914 C C . PRO B 1 404 ? 4.691 10.141 -4.719 1 93.69 404 PRO B C 1
ATOM 6916 O O . PRO B 1 404 ? 3.658 10.047 -5.387 1 93.69 404 PRO B O 1
ATOM 6919 N N . HIS B 1 405 ? 4.668 9.773 -3.496 1 94.81 405 HIS B N 1
ATOM 6920 C CA . HIS B 1 405 ? 3.455 9.266 -2.871 1 94.81 405 HIS B CA 1
ATOM 6921 C C . HIS B 1 405 ? 2.396 10.352 -2.742 1 94.81 405 HIS B C 1
ATOM 6923 O O . HIS B 1 405 ? 2.623 11.367 -2.082 1 94.81 405 HIS B O 1
ATOM 6929 N N . SER B 1 406 ? 1.233 10.125 -3.303 1 96.56 406 SER B N 1
ATOM 6930 C CA . SER B 1 406 ? 0.203 11.148 -3.447 1 96.56 406 SER B CA 1
ATOM 6931 C C . SER B 1 406 ? -0.266 11.656 -2.088 1 96.56 406 SER B C 1
ATOM 6933 O O . SER B 1 406 ? -0.432 12.859 -1.896 1 96.56 406 SER B O 1
ATOM 6935 N N . GLY B 1 407 ? -0.517 10.75 -1.163 1 97 407 GLY B N 1
ATOM 6936 C CA . GLY B 1 407 ? -0.944 11.164 0.165 1 97 407 GLY B CA 1
ATOM 6937 C C . GLY B 1 407 ? 0.052 12.07 0.855 1 97 407 GLY B C 1
ATOM 6938 O O . GLY B 1 407 ? -0.335 13.047 1.499 1 97 407 GLY B O 1
ATOM 6939 N N . ASN B 1 408 ? 1.314 11.789 0.717 1 98.19 408 ASN B N 1
ATOM 6940 C CA . ASN B 1 408 ? 2.363 12.602 1.326 1 98.19 408 ASN B CA 1
ATOM 6941 C C . ASN B 1 408 ? 2.518 13.945 0.616 1 98.19 408 ASN B C 1
ATOM 6943 O O . ASN B 1 408 ? 2.842 14.953 1.247 1 98.19 408 ASN B O 1
ATOM 6947 N N . LEU B 1 409 ? 2.301 13.93 -0.679 1 98.12 409 LEU B N 1
ATOM 6948 C CA . LEU B 1 409 ? 2.35 15.18 -1.421 1 98.12 409 LEU B CA 1
ATOM 6949 C C . LEU B 1 409 ? 1.231 16.125 -0.976 1 98.12 409 LEU B C 1
ATOM 6951 O O . LEU B 1 409 ? 1.445 17.328 -0.84 1 98.12 409 LEU B O 1
ATOM 6955 N N . ILE B 1 410 ? 0.071 15.562 -0.73 1 97.44 410 ILE B N 1
ATOM 6956 C CA . ILE B 1 410 ? -1.04 16.359 -0.22 1 97.44 410 ILE B CA 1
ATOM 6957 C C . ILE B 1 410 ? -0.665 16.969 1.132 1 97.44 410 ILE B C 1
ATOM 6959 O O . ILE B 1 410 ? -0.868 18.156 1.364 1 97.44 410 ILE B O 1
ATOM 6963 N N . ASN B 1 411 ? -0.085 16.141 1.987 1 97.38 411 ASN B N 1
ATOM 6964 C CA . ASN B 1 411 ? 0.319 16.594 3.316 1 97.38 411 ASN B CA 1
ATOM 6965 C C . ASN B 1 411 ? 1.43 17.625 3.24 1 97.38 411 ASN B C 1
ATOM 6967 O O . ASN B 1 411 ? 1.668 18.359 4.207 1 97.38 411 ASN B O 1
ATOM 6971 N N . ALA B 1 412 ? 2.131 17.719 2.086 1 98.38 412 ALA B N 1
ATOM 6972 C CA . ALA B 1 412 ? 3.312 18.578 1.957 1 98.38 412 ALA B CA 1
ATOM 6973 C C . ALA B 1 412 ? 2.924 20 1.576 1 98.38 412 ALA B C 1
ATOM 6975 O O . ALA B 1 412 ? 3.748 20.906 1.646 1 98.38 412 ALA B O 1
ATOM 6976 N N . ILE B 1 413 ? 1.674 20.266 1.271 1 97.38 413 ILE B N 1
ATOM 6977 C CA . ILE B 1 413 ? 1.231 21.547 0.744 1 97.38 413 ILE B CA 1
ATOM 6978 C C . ILE B 1 413 ? 1.612 22.672 1.717 1 97.38 413 ILE B C 1
ATOM 6980 O O . ILE B 1 413 ? 2.217 23.672 1.32 1 97.38 413 ILE B O 1
ATOM 6984 N N . GLN B 1 414 ? 1.314 22.5 2.979 1 97.88 414 GLN B N 1
ATOM 6985 C CA . GLN B 1 414 ? 1.599 23.547 3.949 1 97.88 414 GLN B CA 1
ATOM 6986 C C . GLN B 1 414 ? 3.09 23.625 4.266 1 97.88 414 GLN B C 1
ATOM 6988 O O . GLN B 1 414 ? 3.67 24.703 4.316 1 97.88 414 GLN B O 1
ATOM 6993 N N . PRO B 1 415 ? 3.77 22.453 4.461 1 98.75 415 PRO B N 1
ATOM 6994 C CA . PRO B 1 415 ? 5.227 22.5 4.617 1 98.75 415 PRO B CA 1
ATOM 6995 C C . PRO B 1 415 ? 5.926 23.172 3.441 1 98.75 415 PRO B C 1
ATOM 6997 O O . PRO B 1 415 ? 6.859 23.953 3.641 1 98.75 415 PRO B O 1
ATOM 7000 N N . LEU B 1 416 ? 5.484 22.906 2.262 1 98.75 416 LEU B N 1
ATOM 7001 C CA . LEU B 1 416 ? 6.09 23.5 1.076 1 98.75 416 LEU B CA 1
ATOM 7002 C C . LEU B 1 416 ? 5.875 25.016 1.058 1 98.75 416 LEU B C 1
ATOM 7004 O O . LEU B 1 416 ? 6.75 25.766 0.614 1 98.75 416 LEU B O 1
ATOM 7008 N N . TYR B 1 417 ? 4.738 25.469 1.458 1 98.31 417 TYR B N 1
ATOM 7009 C CA . TYR B 1 417 ? 4.484 26.906 1.549 1 98.31 417 TYR B CA 1
ATOM 7010 C C . TYR B 1 417 ? 5.469 27.562 2.506 1 98.31 417 TYR B C 1
ATOM 7012 O O . TYR B 1 417 ? 6.082 28.578 2.166 1 98.31 417 TYR B O 1
ATOM 7020 N N . LEU B 1 418 ? 5.562 26.969 3.689 1 98.56 418 LEU B N 1
ATOM 7021 C CA . LEU B 1 418 ? 6.465 27.531 4.688 1 98.56 418 LEU B CA 1
ATOM 7022 C C . LEU B 1 418 ? 7.902 27.531 4.176 1 98.56 418 LEU B C 1
ATOM 7024 O O . LEU B 1 418 ? 8.625 28.516 4.344 1 98.56 418 LEU B O 1
ATOM 7028 N N . ALA B 1 419 ? 8.32 26.438 3.568 1 98.75 419 ALA B N 1
ATOM 7029 C CA . ALA B 1 419 ? 9.664 26.344 2.992 1 98.75 419 ALA B CA 1
ATOM 7030 C C . ALA B 1 419 ? 9.844 27.359 1.866 1 98.75 419 ALA B C 1
ATOM 7032 O O . ALA B 1 419 ? 10.883 28.016 1.775 1 98.75 419 ALA B O 1
ATOM 7033 N N . GLY B 1 420 ? 8.867 27.5 1.023 1 98.56 420 GLY B N 1
ATOM 7034 C CA . GLY B 1 420 ? 8.922 28.391 -0.125 1 98.56 420 GLY B CA 1
ATOM 7035 C C . GLY B 1 420 ? 9.164 29.844 0.253 1 98.56 420 GLY B C 1
ATOM 7036 O O . GLY B 1 420 ? 9.797 30.594 -0.498 1 98.56 420 GLY B O 1
ATOM 7037 N N . LYS B 1 421 ? 8.672 30.234 1.387 1 98.19 421 LYS B N 1
ATOM 7038 C CA . LYS B 1 421 ? 8.82 31.625 1.844 1 98.19 421 LYS B CA 1
ATOM 7039 C C . LYS B 1 421 ? 10.289 31.984 2 1 98.19 421 LYS B C 1
ATOM 7041 O O . LYS B 1 421 ? 10.648 33.156 1.941 1 98.19 421 LYS B O 1
ATOM 7046 N N . LEU B 1 422 ? 11.094 30.953 2.141 1 97.94 422 LEU B N 1
ATOM 7047 C CA . LEU B 1 422 ? 12.508 31.219 2.428 1 97.94 422 LEU B CA 1
ATOM 7048 C C . LEU B 1 422 ? 13.344 31.141 1.155 1 97.94 422 LEU B C 1
ATOM 7050 O O . LEU B 1 422 ? 14.539 31.438 1.175 1 97.94 422 LEU B O 1
ATOM 7054 N N . LEU B 1 423 ? 12.688 30.781 0.067 1 97.5 423 LEU B N 1
ATOM 7055 C CA . LEU B 1 423 ? 13.43 30.594 -1.176 1 97.5 423 LEU B CA 1
ATOM 7056 C C . LEU B 1 423 ? 13.5 31.891 -1.966 1 97.5 423 LEU B C 1
ATOM 7058 O O . LEU B 1 423 ? 12.469 32.531 -2.223 1 97.5 423 LEU B O 1
ATOM 7062 N N . SER B 1 424 ? 14.719 32.281 -2.344 1 95 424 SER B N 1
ATOM 7063 C CA . SER B 1 424 ? 14.898 33.531 -3.041 1 95 424 SER B CA 1
ATOM 7064 C C . SER B 1 424 ? 15.25 33.312 -4.508 1 95 424 SER B C 1
ATOM 7066 O O . SER B 1 424 ? 14.984 34.188 -5.348 1 95 424 SER B O 1
ATOM 7068 N N . HIS B 1 425 ? 15.781 32.188 -4.859 1 94.88 425 HIS B N 1
ATOM 7069 C CA . HIS B 1 425 ? 16.188 31.938 -6.234 1 94.88 425 HIS B CA 1
ATOM 7070 C C . HIS B 1 425 ? 15 31.531 -7.098 1 94.88 425 HIS B C 1
ATOM 7072 O O . HIS B 1 425 ? 14.219 30.656 -6.715 1 94.88 425 HIS B O 1
ATOM 7078 N N . ARG B 1 426 ? 14.93 32.094 -8.234 1 95.5 426 ARG B N 1
ATOM 7079 C CA . ARG B 1 426 ? 13.797 31.875 -9.133 1 95.5 426 ARG B CA 1
ATOM 7080 C C . ARG B 1 426 ? 13.672 30.406 -9.531 1 95.5 426 ARG B C 1
ATOM 7082 O O . ARG B 1 426 ? 12.555 29.891 -9.633 1 95.5 426 ARG B O 1
ATOM 7089 N N . ARG B 1 427 ? 14.742 29.734 -9.797 1 95.31 427 ARG B N 1
ATOM 7090 C CA . ARG B 1 427 ? 14.711 28.328 -10.195 1 95.31 427 ARG B CA 1
ATOM 7091 C C . ARG B 1 427 ? 14.078 27.469 -9.109 1 95.31 427 ARG B C 1
ATOM 7093 O O . ARG B 1 427 ? 13.32 26.547 -9.406 1 95.31 427 ARG B O 1
ATOM 7100 N N . GLU B 1 428 ? 14.461 27.766 -7.863 1 96.81 428 GLU B N 1
ATOM 7101 C CA . GLU B 1 428 ? 13.859 27.047 -6.738 1 96.81 428 GLU B CA 1
ATOM 7102 C C . GLU B 1 428 ? 12.367 27.328 -6.637 1 96.81 428 GLU B C 1
ATOM 7104 O O . GLU B 1 428 ? 11.578 26.406 -6.395 1 96.81 428 GLU B O 1
ATOM 7109 N N . GLN B 1 429 ? 12.039 28.625 -6.805 1 97.69 429 GLN B N 1
ATOM 7110 C CA . GLN B 1 429 ? 10.633 29.016 -6.746 1 97.69 429 GLN B CA 1
ATOM 7111 C C . GLN B 1 429 ? 9.812 28.312 -7.82 1 97.69 429 GLN B C 1
ATOM 7113 O O . GLN B 1 429 ? 8.727 27.797 -7.539 1 97.69 429 GLN B O 1
ATOM 7118 N N . ILE B 1 430 ? 10.336 28.203 -9.031 1 97.69 430 ILE B N 1
ATOM 7119 C CA . ILE B 1 430 ? 9.664 27.547 -10.148 1 97.69 430 ILE B CA 1
ATOM 7120 C C . ILE B 1 430 ? 9.5 26.062 -9.844 1 97.69 430 ILE B C 1
ATOM 7122 O O . ILE B 1 430 ? 8.453 25.469 -10.133 1 97.69 430 ILE B O 1
ATOM 7126 N N . ALA B 1 431 ? 10.547 25.438 -9.266 1 97.12 431 ALA B N 1
ATOM 7127 C CA . ALA B 1 431 ? 10.484 24.031 -8.922 1 97.12 431 ALA B CA 1
ATOM 7128 C C . ALA B 1 431 ? 9.367 23.75 -7.918 1 97.12 431 ALA B C 1
ATOM 7130 O O . ALA B 1 431 ? 8.625 22.781 -8.047 1 97.12 431 ALA B O 1
ATOM 7131 N N . VAL B 1 432 ? 9.25 24.609 -6.945 1 98.25 432 VAL B N 1
ATOM 7132 C CA . VAL B 1 432 ? 8.203 24.469 -5.934 1 98.25 432 VAL B CA 1
ATOM 7133 C C . VAL B 1 432 ? 6.836 24.719 -6.566 1 98.25 432 VAL B C 1
ATOM 7135 O O . VAL B 1 432 ? 5.871 24.016 -6.262 1 98.25 432 VAL B O 1
ATOM 7138 N N . ALA B 1 433 ? 6.742 25.688 -7.449 1 98.56 433 ALA B N 1
ATOM 7139 C CA . ALA B 1 433 ? 5.496 25.969 -8.148 1 98.56 433 ALA B CA 1
ATOM 7140 C C . ALA B 1 433 ? 5.027 24.766 -8.969 1 98.56 433 ALA B C 1
ATOM 7142 O O . ALA B 1 433 ? 3.844 24.438 -8.961 1 98.56 433 ALA B O 1
ATOM 7143 N N . LYS B 1 434 ? 5.922 24.156 -9.641 1 98.19 434 LYS B N 1
ATOM 7144 C CA . LYS B 1 434 ? 5.598 22.969 -10.43 1 98.19 434 LYS B CA 1
ATOM 7145 C C . LYS B 1 434 ? 5.086 21.844 -9.539 1 98.19 434 LYS B C 1
ATOM 7147 O O . LYS B 1 434 ? 4.219 21.062 -9.945 1 98.19 434 LYS B O 1
ATOM 7152 N N . LEU B 1 435 ? 5.641 21.766 -8.375 1 98 435 LEU B N 1
ATOM 7153 C CA . LEU B 1 435 ? 5.203 20.75 -7.426 1 98 435 LEU B CA 1
ATOM 7154 C C . LEU B 1 435 ? 3.758 21 -7 1 98 435 LEU B C 1
ATOM 7156 O O . LEU B 1 435 ? 2.969 20.047 -6.918 1 98 435 LEU B O 1
ATOM 7160 N N . PHE B 1 436 ? 3.42 22.25 -6.711 1 98 436 PHE B N 1
ATOM 7161 C CA . PHE B 1 436 ? 2.043 22.578 -6.359 1 98 436 PHE B CA 1
ATOM 7162 C C . PHE B 1 436 ? 1.093 22.203 -7.492 1 98 436 PHE B C 1
ATOM 7164 O O . PHE B 1 436 ? 0.033 21.609 -7.254 1 98 436 PHE B O 1
ATOM 7171 N N . LYS B 1 437 ? 1.43 22.531 -8.688 1 97.75 437 LYS B N 1
ATOM 7172 C CA . LYS B 1 437 ? 0.619 22.203 -9.852 1 97.75 437 LYS B CA 1
ATOM 7173 C C . LYS B 1 437 ? 0.472 20.688 -10.016 1 97.75 437 LYS B C 1
ATOM 7175 O O . LYS B 1 437 ? -0.625 20.188 -10.281 1 97.75 437 LYS B O 1
ATOM 7180 N N . PHE B 1 438 ? 1.574 20.031 -9.828 1 97.88 438 PHE B N 1
ATOM 7181 C CA . PHE B 1 438 ? 1.591 18.578 -9.93 1 97.88 438 PHE B CA 1
ATOM 7182 C C . PHE B 1 438 ? 0.651 17.953 -8.906 1 97.88 438 PHE B C 1
ATOM 7184 O O . PHE B 1 438 ? -0.097 17.016 -9.227 1 97.88 438 PHE B O 1
ATOM 7191 N N . ILE B 1 439 ? 0.718 18.406 -7.711 1 97.44 439 ILE B N 1
ATOM 7192 C CA . ILE B 1 439 ? -0.12 17.891 -6.637 1 97.44 439 ILE B CA 1
ATOM 7193 C C . ILE B 1 439 ? -1.593 18.047 -7.008 1 97.44 439 ILE B C 1
ATOM 7195 O O . ILE B 1 439 ? -2.355 17.078 -6.973 1 97.44 439 ILE B O 1
ATOM 7199 N N . GLU B 1 440 ? -1.967 19.219 -7.371 1 95.25 440 GLU B N 1
ATOM 7200 C CA . GLU B 1 440 ? -3.373 19.469 -7.676 1 95.25 440 GLU B CA 1
ATOM 7201 C C . GLU B 1 440 ? -3.834 18.641 -8.875 1 95.25 440 GLU B C 1
ATOM 7203 O O . GLU B 1 440 ? -4.902 18.031 -8.844 1 95.25 440 GLU B O 1
ATOM 7208 N N . GLU B 1 441 ? -3.021 18.484 -9.891 1 96.12 441 GLU B N 1
ATOM 7209 C CA . GLU B 1 441 ? -3.391 17.781 -11.125 1 96.12 441 GLU B CA 1
ATOM 7210 C C . GLU B 1 441 ? -3.482 16.281 -10.906 1 96.12 441 GLU B C 1
ATOM 7212 O O . GLU B 1 441 ? -4.301 15.609 -11.531 1 96.12 441 GLU B O 1
ATOM 7217 N N . THR B 1 442 ? -2.695 15.789 -10.023 1 96.75 442 THR B N 1
ATOM 7218 C CA . THR B 1 442 ? -2.607 14.336 -9.93 1 96.75 442 THR B CA 1
ATOM 7219 C C . THR B 1 442 ? -3.486 13.812 -8.797 1 96.75 442 THR B C 1
ATOM 7221 O O . THR B 1 442 ? -3.811 12.625 -8.75 1 96.75 442 THR B O 1
ATOM 7224 N N . THR B 1 443 ? -3.918 14.664 -7.848 1 96.75 443 THR B N 1
ATOM 7225 C CA . THR B 1 443 ? -4.656 14.156 -6.695 1 96.75 443 THR B CA 1
ATOM 7226 C C . THR B 1 443 ? -6.059 14.75 -6.648 1 96.75 443 THR B C 1
ATOM 7228 O O . THR B 1 443 ? -6.938 14.234 -5.949 1 96.75 443 THR B O 1
ATOM 7231 N N . GLY B 1 444 ? -6.258 15.883 -7.309 1 94.25 444 GLY B N 1
ATOM 7232 C CA . GLY B 1 444 ? -7.512 16.609 -7.199 1 94.25 444 GLY B CA 1
ATOM 7233 C C . GLY B 1 444 ? -7.578 17.516 -5.98 1 94.25 444 GLY B C 1
ATOM 7234 O O . GLY B 1 444 ? -8.516 18.297 -5.836 1 94.25 444 GLY B O 1
ATOM 7235 N N . TRP B 1 445 ? -6.613 17.5 -5.082 1 94.44 445 TRP B N 1
ATOM 7236 C CA . TRP B 1 445 ? -6.574 18.328 -3.889 1 94.44 445 TRP B CA 1
ATOM 7237 C C . TRP B 1 445 ? -6.121 19.75 -4.23 1 94.44 445 TRP B C 1
ATOM 7239 O O . TRP B 1 445 ? -5.117 19.938 -4.926 1 94.44 445 TRP B O 1
ATOM 7249 N N . GLY B 1 446 ? -6.844 20.734 -3.854 1 91.44 446 GLY B N 1
ATOM 7250 C CA . GLY B 1 446 ? -6.488 22.125 -4.129 1 91.44 446 GLY B CA 1
ATOM 7251 C C . GLY B 1 446 ? -5.145 22.516 -3.545 1 91.44 446 GLY B C 1
ATOM 7252 O O . GLY B 1 446 ? -4.922 22.375 -2.34 1 91.44 446 GLY B O 1
ATOM 7253 N N . ALA B 1 447 ? -4.234 22.969 -4.391 1 94 447 ALA B N 1
ATOM 7254 C CA . ALA B 1 447 ? -2.9 23.359 -3.951 1 94 447 ALA B CA 1
ATOM 7255 C C . ALA B 1 447 ? -2.5 24.703 -4.559 1 94 447 ALA B C 1
ATOM 7257 O O . ALA B 1 447 ? -1.639 25.406 -4.02 1 94 447 ALA B O 1
ATOM 7258 N N . LEU B 1 448 ? -3.145 25.141 -5.59 1 94.06 448 LEU B N 1
ATOM 7259 C CA . LEU B 1 448 ? -2.723 26.312 -6.34 1 94.06 448 LEU B CA 1
ATOM 7260 C C . LEU B 1 448 ? -3.074 27.594 -5.59 1 94.06 448 LEU B C 1
ATOM 7262 O O . LEU B 1 448 ? -2.457 28.641 -5.809 1 94.06 448 LEU B O 1
ATOM 7266 N N . TRP B 1 449 ? -4.098 27.547 -4.773 1 92.38 449 TRP B N 1
ATOM 7267 C CA . TRP B 1 449 ? -4.375 28.703 -3.928 1 92.38 449 TRP B CA 1
ATOM 7268 C C . TRP B 1 449 ? -3.17 29.047 -3.055 1 92.38 449 TRP B C 1
ATOM 7270 O O . TRP B 1 449 ? -2.885 30.219 -2.805 1 92.38 449 TRP B O 1
ATOM 7280 N N . ARG B 1 450 ? -2.447 28.031 -2.613 1 94.25 450 ARG B N 1
ATOM 7281 C CA . ARG B 1 450 ? -1.271 28.234 -1.775 1 94.25 450 ARG B CA 1
ATOM 7282 C C . ARG B 1 450 ? -0.095 28.75 -2.602 1 94.25 450 ARG B C 1
ATOM 7284 O O . ARG B 1 450 ? 0.714 29.547 -2.113 1 94.25 450 ARG B O 1
ATOM 7291 N N . LEU B 1 451 ? -0.037 28.297 -3.844 1 96.69 451 LEU B N 1
ATOM 7292 C CA . LEU B 1 451 ? 0.958 28.859 -4.75 1 96.69 451 LEU B CA 1
ATOM 7293 C C . LEU B 1 451 ? 0.739 30.359 -4.934 1 96.69 451 LEU B C 1
ATOM 7295 O O . LEU B 1 451 ? 1.699 31.125 -4.969 1 96.69 451 LEU B O 1
ATOM 7299 N N . ARG B 1 452 ? -0.469 30.75 -5.051 1 95.56 452 ARG B N 1
ATOM 7300 C CA . ARG B 1 452 ? -0.777 32.156 -5.18 1 95.56 452 ARG B CA 1
ATOM 7301 C C . ARG B 1 452 ? -0.295 32.938 -3.959 1 95.56 452 ARG B C 1
ATOM 7303 O O . ARG B 1 452 ? 0.228 34.062 -4.09 1 95.56 452 ARG B O 1
ATOM 7310 N N . ASP B 1 453 ? -0.502 32.375 -2.83 1 95.38 453 ASP B N 1
ATOM 7311 C CA . ASP B 1 453 ? 0.028 33 -1.622 1 95.38 453 ASP B CA 1
ATOM 7312 C C . ASP B 1 453 ? 1.542 33.156 -1.713 1 95.38 453 ASP B C 1
ATOM 7314 O O . ASP B 1 453 ? 2.08 34.188 -1.299 1 95.38 453 ASP B O 1
ATOM 7318 N N . LEU B 1 454 ? 2.227 32.156 -2.273 1 97.31 454 LEU B N 1
ATOM 7319 C CA . LEU B 1 454 ? 3.682 32.219 -2.385 1 97.31 454 LEU B CA 1
ATOM 7320 C C . LEU B 1 454 ? 4.117 33.25 -3.414 1 97.31 454 LEU B C 1
ATOM 7322 O O . LEU B 1 454 ? 5.133 33.938 -3.23 1 97.31 454 LEU B O 1
ATOM 7326 N N . GLU B 1 455 ? 3.361 33.344 -4.438 1 97.75 455 GLU B N 1
ATOM 7327 C CA . GLU B 1 455 ? 3.66 34.344 -5.438 1 97.75 455 GLU B CA 1
ATOM 7328 C C . GLU B 1 455 ? 3.674 35.75 -4.812 1 97.75 455 GLU B C 1
ATOM 7330 O O . GLU B 1 455 ? 4.555 36.562 -5.105 1 97.75 455 GLU B O 1
ATOM 7335 N N . ALA B 1 456 ? 2.703 36 -3.979 1 96.94 456 ALA B N 1
ATOM 7336 C CA . ALA B 1 456 ? 2.625 37.281 -3.285 1 96.94 456 ALA B CA 1
ATOM 7337 C C . ALA B 1 456 ? 3.846 37.5 -2.396 1 96.94 456 ALA B C 1
ATOM 7339 O O . ALA B 1 456 ? 4.414 38.594 -2.371 1 96.94 456 ALA B O 1
ATOM 7340 N N . VAL B 1 457 ? 4.273 36.438 -1.74 1 97.25 457 VAL B N 1
ATOM 7341 C CA . VAL B 1 457 ? 5.43 36.531 -0.852 1 97.25 457 VAL B CA 1
ATOM 7342 C C . VAL B 1 457 ? 6.695 36.75 -1.67 1 97.25 457 VAL B C 1
ATOM 7344 O O . VAL B 1 457 ? 7.594 37.5 -1.241 1 97.25 457 VAL B O 1
ATOM 7347 N N . TRP B 1 458 ? 6.75 36.188 -2.828 1 97.56 458 TRP B N 1
ATOM 7348 C CA . TRP B 1 458 ? 7.914 36.25 -3.701 1 97.56 458 TRP B CA 1
ATOM 7349 C C . TRP B 1 458 ? 7.938 37.594 -4.445 1 97.56 458 TRP B C 1
ATOM 7351 O O . TRP B 1 458 ? 8.953 37.969 -5.039 1 97.56 458 TRP B O 1
ATOM 7361 N N . GLY B 1 459 ? 6.852 38.375 -4.391 1 96.88 459 GLY B N 1
ATOM 7362 C CA . GLY B 1 459 ? 6.789 39.688 -5.016 1 96.88 459 GLY B CA 1
ATOM 7363 C C . GLY B 1 459 ? 6.301 39.625 -6.449 1 96.88 459 GLY B C 1
ATOM 7364 O O . GLY B 1 459 ? 6.488 40.594 -7.207 1 96.88 459 GLY B O 1
ATOM 7365 N N . TYR B 1 460 ? 5.711 38.531 -6.793 1 96.75 460 TYR B N 1
ATOM 7366 C CA . TYR B 1 460 ? 5.16 38.406 -8.141 1 96.75 460 TYR B CA 1
ATOM 7367 C C . TYR B 1 460 ? 3.699 38.844 -8.172 1 96.75 460 TYR B C 1
ATOM 7369 O O . TYR B 1 460 ? 3.035 38.875 -7.133 1 96.75 460 TYR B O 1
ATOM 7377 N N . GLU B 1 461 ? 3.211 39.125 -9.422 1 95.69 461 GLU B N 1
ATOM 7378 C CA . GLU B 1 461 ? 1.776 39.312 -9.617 1 95.69 461 GLU B CA 1
ATOM 7379 C C . GLU B 1 461 ? 1.026 38 -9.516 1 95.69 461 GLU B C 1
ATOM 7381 O O . GLU B 1 461 ? 1.608 36.938 -9.719 1 95.69 461 GLU B O 1
ATOM 7386 N N . THR B 1 462 ? -0.174 38.188 -9.18 1 94 462 THR B N 1
ATOM 7387 C CA . THR B 1 462 ? -1.008 37 -9.047 1 94 462 THR B CA 1
ATOM 7388 C C . THR B 1 462 ? -0.997 36.188 -10.344 1 94 462 THR B C 1
ATOM 7390 O O . THR B 1 462 ? -1.277 36.719 -11.422 1 94 462 THR B O 1
ATOM 7393 N N . ASN B 1 463 ? -0.537 34.938 -10.312 1 94.44 463 ASN B N 1
ATOM 7394 C CA . ASN B 1 463 ? -0.54 33.938 -11.383 1 94.44 463 ASN B CA 1
ATOM 7395 C C . ASN B 1 463 ? 0.639 34.125 -12.336 1 94.44 463 ASN B C 1
ATOM 7397 O O . ASN B 1 463 ? 0.673 33.562 -13.422 1 94.44 463 ASN B O 1
ATOM 7401 N N . GLU B 1 464 ? 1.496 34.938 -11.977 1 95.81 464 GLU B N 1
ATOM 7402 C CA . GLU B 1 464 ? 2.654 35.156 -12.836 1 95.81 464 GLU B CA 1
ATOM 7403 C C . GLU B 1 464 ? 3.494 33.875 -12.977 1 95.81 464 GLU B C 1
ATOM 7405 O O . GLU B 1 464 ? 3.82 33.469 -14.086 1 95.81 464 GLU B O 1
ATOM 7410 N N . ILE B 1 465 ? 3.801 33.281 -11.859 1 96.25 465 ILE B N 1
ATOM 7411 C CA . ILE B 1 465 ? 4.617 32.062 -11.867 1 96.25 465 ILE B CA 1
ATOM 7412 C C . ILE B 1 465 ? 3.814 30.906 -12.438 1 96.25 465 ILE B C 1
ATOM 7414 O O . ILE B 1 465 ? 4.336 30.109 -13.211 1 96.25 465 ILE B O 1
ATOM 7418 N N . LEU B 1 466 ? 2.586 30.812 -12.047 1 95.19 466 LEU B N 1
ATOM 7419 C CA . LEU B 1 466 ? 1.719 29.75 -12.539 1 95.19 466 LEU B CA 1
ATOM 7420 C C . LEU B 1 466 ? 1.646 29.766 -14.055 1 95.19 466 LEU B C 1
ATOM 7422 O O . LEU B 1 466 ? 1.683 28.703 -14.695 1 95.19 466 LEU B O 1
ATOM 7426 N N . SER B 1 467 ? 1.552 30.922 -14.672 1 95 467 SER B N 1
ATOM 7427 C CA . SER B 1 467 ? 1.465 31.078 -16.125 1 95 467 SER B CA 1
ATOM 7428 C C . SER B 1 467 ? 2.773 30.672 -16.797 1 95 467 SER B C 1
ATOM 7430 O O . SER B 1 467 ? 2.781 30.281 -17.969 1 95 467 SER B O 1
ATOM 7432 N N . ALA B 1 468 ? 3.801 30.766 -16.109 1 93.94 468 ALA B N 1
ATOM 7433 C CA . ALA B 1 468 ? 5.125 30.5 -16.656 1 93.94 468 ALA B CA 1
ATOM 7434 C C . ALA B 1 468 ? 5.414 29 -16.688 1 93.94 468 ALA B C 1
ATOM 7436 O O . ALA B 1 468 ? 6.34 28.547 -17.359 1 93.94 468 ALA B O 1
ATOM 7437 N N . ILE B 1 469 ? 4.676 28.297 -16.016 1 94.25 469 ILE B N 1
ATOM 7438 C CA . ILE B 1 469 ? 4.961 26.859 -15.938 1 94.25 469 ILE B CA 1
ATOM 7439 C C . ILE B 1 469 ? 3.84 26.078 -16.609 1 94.25 469 ILE B C 1
ATOM 7441 O O . ILE B 1 469 ? 4.078 25.016 -17.188 1 94.25 469 ILE B O 1
#